Protein AF-0000000077107993 (afdb_homodimer)

Foldseek 3Di:
DWVLLCVVEPLNVVCVVLQWQWTDQFQKIKTWQQWFAALVLDIDTKMKIAGFDDDFSYGDARPALKIFMADHAGAANNRHGPPQFADDQCWADLASPDIGRGMTHDADDVGQRGDNSSVVVVSCVGCVRVCVSPVPRHSRNHDDRDDDDDAQWPGGDRPCNVVRNRNLLNLQAEFAEEEADCALLSQLLCVVVLSGRHNAYEYHEQAWDADVRQQRHPDHDDPVRRVVRHQSLVVSCVVSCNTGVHYHYDNDHQDPVCLCVCPPGQEYEDDDAAEPRVVVNVVSCLVNQHKYKYKDKAWDDDPNDIKIKIKIAIDGNVDHVVVPVPSDHRHGCPPVVVVRPPDDHNVVSNVRSVVNVVLVSCVSVSDPDPFQFRMWMAIDVVRDIDGDDGD/DWVLLCVVEPLNVVCVVLQWQWTDQFQKIKTWQQWFAALVLAIDTKMKIAGFDDDFSYGDAGPALKIFMADHAGAANNRHGPPQFADDQCWADLASPDIGRGMTHDAPVVGQRGDNRSVVVVSCVGCVRVCVSPVPRHSRNRDDRDDDDDAQWPGGDRPCNVVRNRNLLNLQAEFAEEEADCALLSQLLCVVVLSGRHNAYEYHEQAWDADVRQQQHPDHDDPVRRVVRHQSLVVSCVVSCNTGVHRHYDNDHQDPVCLCVCPPGQEYEDDDAAEPRVVVNVVSCLVNQHKYKYKDKAWDDDPNDIKIKIKIAIDGNVDHVVVPVPSPHNHGCPPVVVVRPPDDHNVVSNVRSVVNVVLVSCVSVSDPDPFQFRMWMAIDVVRDIDGDDGD

pLDDT: mean 90.07, std 11.23, range [37.94, 98.81]

Secondary structure (DSSP, 8-state):
-HHHHHHH-HHHHHHHHTT-EEEEETTEEEEEEEEEE-TTS-EEEEEEEEE--EETTEE---S-SEEEEESSPPB-TTS-B-GGGEEE---EEEETTEEESEEEE---TT--SSHHHHHHHHHHHHHHHHHHH-TT--S----SPPPPPPPSBSS---HHHHTT-HHHHHTTSS-EEEEE--SHHHHHHHHHHTTS--SEEEEE--SB--HHHHTTSSS---HHHHHT--BHHHHHHHHHTTTBS-EEEE-S---GGGGGGGTT--EEEE---SSHHHHHHHHHHHHTT-EEEEEEEEEEEETTEEEEEEEEEEEBTTB-GGGTTTTS--S---GGGGGS-----HHHHHHHHHHHHHHHHHHTTSB--SS-EEEEEEETTTTEEEEEEE-/-HHHHHHH-HHHHHHHHTT-EEEEETTEEEEEEEEEE-TTS-EEEEEEEEE--EETTEE---S-SEEEEESSPPB-TTS-B-GGGEEE---EEEETTEEESEEEE---TT--SSHHHHHHHHHHHHHHHHHHH-TT--S-----PPPPPPPSBSS---HHHHTT-HHHHHTTSS-EEEEE--SHHHHHHHHHHTTS--SEEEEE--SB--HHHHTTSSS---HHHHHT--BHHHHHHHHHTTTBS-EEEE-S---GGGGGGGTT--EEEE---SSHHHHHHHHHHHHTT-EEEEEEEEEEEETTEEEEEEEEEEEBTTB-GGGTTTTS--S---GGGGG------HHHHHHHHHHHHHHHHHHTTSB--SS-EEEEEEETTTTEEEEEEE-

Organism: Hirschia baltica (strain ATCC 49814 / DSM 5838 / IFAM 1418) (NCBI:txid582402)

InterPro domains:
  IPR035985 Ubiquitin-activating enzyme-like [SSF69572] (171-297)
  IPR046741 Domain of unknown function DUF6791 [PF20590] (10-158)

Sequence (782 aa):
MSRALFSLNDDLKRLRDEGYLVQIVGGFLVMRNVPYVDKCRMVQSGTLISSLTLAGDQTRRPDTHVIHFDGEYPCTADGRPIEQIRHQSLNTHLGNGLAAKHSFSSKPEGGYVDYFHKMATYAAILSGPAEVVDGNATPRTMKEPEAEEESVFNYTETASDRVGIGALTDLLKSDIIAIIGLGGTGGYILDLIAKTPVPEIRLFDADEFLQHNSFRAPGAASIEELREVPKKVDYFKTIYSKMHRGIVACDEGMSAENLDKLDGVTFAFLSMDAGEEKRRVVKKLEAIGASFIDVGMGLELDGGSLGGILRVTTSTPDMRGHIHNGRVSFLGGGEKDLYSSNIQVADLNALNAVLAVVKWKKLRGFYRDLEQEHHCTYTTDGNMLLNGDTKMSRALFSLNDDLKRLRDEGYLVQIVGGFLVMRNVPYVDKCRMVQSGTLISSLTLAGDQTRRPDTHVIHFDGEYPCTADGRPIEQIRHQSLNTHLGNGLAAKHSFSSKPEGGYVDYFHKMATYAAILSGPAEVVDGNATPRTMKEPEAEEESVFNYTETASDRVGIGALTDLLKSDIIAIIGLGGTGGYILDLIAKTPVPEIRLFDADEFLQHNSFRAPGAASIEELREVPKKVDYFKTIYSKMHRGIVACDEGMSAENLDKLDGVTFAFLSMDAGEEKRRVVKKLEAIGASFIDVGMGLELDGGSLGGILRVTTSTPDMRGHIHNGRVSFLGGGEKDLYSSNIQVADLNALNAVLAVVKWKKLRGFYRDLEQEHHCTYTTDGNMLLNGDTK

Radius of gyration: 29.84 Å; Cα contacts (8 Å, |Δi|>4): 1813; chains: 2; bounding box: 63×107×62 Å

Solvent-accessible surface area (backbone atoms only — not comparable to full-atom values): 39310 Å² total; per-residue (Å²): 110,51,66,54,33,32,74,64,20,70,42,51,34,47,39,48,74,69,20,32,34,63,45,64,54,76,23,27,43,33,34,43,56,31,25,20,10,28,68,84,50,40,75,43,66,24,32,42,39,28,66,47,43,35,24,36,66,33,75,45,54,54,88,59,60,54,34,33,31,29,54,75,70,48,13,34,59,87,23,44,69,54,66,80,31,63,64,47,79,51,82,41,62,43,23,88,89,39,58,23,36,29,34,34,38,61,74,56,87,91,46,54,78,30,59,35,54,44,53,51,48,54,47,46,65,36,22,49,27,13,26,73,71,35,80,81,48,55,41,57,64,49,81,72,88,74,83,70,75,87,62,48,40,70,56,71,62,21,42,42,39,63,56,53,40,20,40,45,51,54,53,44,45,76,42,28,36,34,38,39,24,57,50,42,33,28,33,32,35,46,50,50,52,58,58,44,58,37,53,33,40,39,32,28,24,53,49,63,37,35,38,43,49,45,53,25,33,66,44,47,58,35,53,70,57,21,55,63,52,36,42,33,26,56,52,51,43,62,43,42,50,37,35,21,68,32,64,43,66,35,70,47,64,81,40,91,88,53,56,70,75,52,66,80,38,44,31,34,41,38,43,60,68,44,12,69,54,47,49,51,50,52,52,51,36,55,72,70,59,21,27,36,36,43,45,50,75,49,41,44,81,56,94,77,20,35,34,38,38,35,37,40,36,46,35,39,83,90,47,49,68,59,55,78,68,68,74,47,67,47,68,40,69,54,85,82,44,71,74,60,57,80,51,76,50,38,49,61,23,38,41,52,19,32,55,48,52,52,50,52,35,29,76,50,45,36,31,36,59,78,45,47,58,32,26,38,36,35,33,55,32,64,58,37,48,47,74,38,70,58,109,110,52,64,54,33,34,74,63,20,69,41,51,32,47,39,48,74,69,21,31,34,64,46,66,55,75,23,27,42,32,36,43,57,31,24,18,10,27,69,85,50,42,76,43,66,24,32,43,39,28,68,47,42,37,25,37,66,32,75,47,54,53,87,61,60,55,35,33,29,30,52,74,70,47,14,33,61,88,23,45,68,54,67,82,32,63,64,45,79,50,80,40,62,43,21,89,88,40,58,24,36,29,34,34,38,60,74,56,88,90,45,56,79,31,60,34,56,45,53,50,48,54,48,47,66,37,22,48,27,13,27,72,72,35,80,80,49,54,42,57,64,50,81,71,88,74,84,69,75,88,62,49,40,72,55,70,62,23,42,44,39,62,55,54,40,20,39,43,52,55,55,44,45,76,42,28,35,33,37,38,24,55,52,42,34,29,32,33,35,47,50,51,52,58,56,44,56,36,52,33,39,40,31,29,24,52,50,63,36,35,38,44,49,45,53,24,34,66,44,45,58,35,54,70,60,21,55,64,51,36,42,33,25,56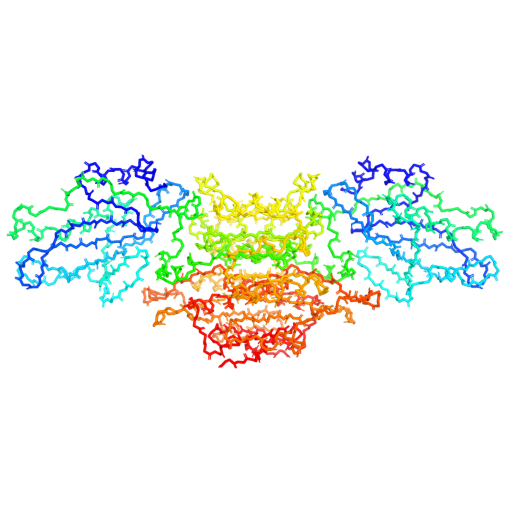,53,51,42,62,44,43,49,37,35,20,67,32,66,43,67,35,70,46,64,82,41,89,86,53,56,71,76,54,64,82,38,44,31,35,41,37,44,58,68,43,12,70,53,48,48,53,51,52,52,50,36,55,73,70,58,21,28,36,36,43,46,48,75,48,41,43,81,56,94,79,21,34,36,38,40,36,38,39,38,46,35,39,84,90,47,49,69,60,54,77,68,68,75,47,68,48,68,39,68,54,86,81,43,71,72,58,55,80,53,76,52,37,50,61,22,38,43,52,20,31,54,47,51,52,49,52,36,30,75,52,46,35,30,36,59,79,44,47,57,33,27,36,37,36,32,54,32,63,58,38,46,47,74,36,68,57,108

Structure (mmCIF, N/CA/C/O backbone):
data_AF-0000000077107993-model_v1
#
loop_
_entity.id
_entity.type
_entity.pdbx_description
1 polymer 'UBA/THIF-type NAD/FAD binding protein'
#
loop_
_atom_site.group_PDB
_atom_site.id
_atom_site.type_symbol
_atom_site.label_atom_id
_atom_site.label_alt_id
_atom_site.label_comp_id
_atom_site.label_asym_id
_atom_site.label_entity_id
_atom_site.label_seq_id
_atom_site.pdbx_PDB_ins_code
_atom_site.Cartn_x
_atom_site.Cartn_y
_atom_site.Cartn_z
_atom_site.occupancy
_atom_site.B_iso_or_equiv
_atom_site.auth_seq_id
_atom_site.auth_comp_id
_atom_site.auth_asym_id
_atom_site.auth_atom_id
_atom_site.pdbx_PDB_model_num
ATOM 1 N N . MET A 1 1 ? -13.312 -13.523 -21.109 1 54.88 1 MET A N 1
ATOM 2 C CA . MET A 1 1 ? -11.883 -13.266 -20.938 1 54.88 1 MET A CA 1
ATOM 3 C C . MET A 1 1 ? -11.055 -14.422 -21.484 1 54.88 1 MET A C 1
ATOM 5 O O . MET A 1 1 ? -10.125 -14.211 -22.266 1 54.88 1 MET A O 1
ATOM 9 N N . SER A 1 2 ? -11.531 -15.594 -21.266 1 60.91 2 SER A N 1
ATOM 10 C CA . SER A 1 2 ? -10.742 -16.75 -21.688 1 60.91 2 SER A CA 1
ATOM 11 C C . SER A 1 2 ? -10.773 -16.938 -23.188 1 60.91 2 SER A C 1
ATOM 13 O O . SER A 1 2 ? -9.742 -17.203 -23.812 1 60.91 2 SER A O 1
ATOM 15 N N . ARG A 1 3 ? -11.992 -16.688 -23.781 1 61.78 3 ARG A N 1
ATOM 16 C CA . ARG A 1 3 ? -12.07 -16.875 -25.219 1 61.78 3 ARG A CA 1
ATOM 17 C C . ARG A 1 3 ? -11.164 -15.891 -25.953 1 61.78 3 ARG A C 1
ATOM 19 O O . ARG A 1 3 ? -10.523 -16.25 -26.953 1 61.78 3 ARG A O 1
ATOM 26 N N . ALA A 1 4 ? -11.156 -14.781 -25.312 1 75.12 4 ALA A N 1
ATOM 27 C CA . ALA A 1 4 ? -10.336 -13.742 -25.938 1 75.12 4 ALA A CA 1
ATOM 28 C C . ALA A 1 4 ? -8.859 -14.109 -25.875 1 75.12 4 ALA A C 1
ATOM 30 O O . ALA A 1 4 ? -8.109 -13.844 -26.812 1 75.12 4 ALA A O 1
ATOM 31 N N . LEU A 1 5 ? -8.555 -14.875 -24.922 1 82.94 5 LEU A N 1
ATOM 32 C CA . LEU A 1 5 ? -7.152 -15.242 -24.797 1 82.94 5 LEU A CA 1
ATOM 33 C C . LEU A 1 5 ? -6.742 -16.219 -25.891 1 82.94 5 LEU A C 1
ATOM 35 O O . LEU A 1 5 ? -5.645 -16.125 -26.438 1 82.94 5 LEU A O 1
ATOM 39 N N . PHE A 1 6 ? -7.633 -17.156 -26.266 1 84.31 6 PHE A N 1
ATOM 40 C CA . PHE A 1 6 ? -7.301 -18.156 -27.266 1 84.31 6 PHE A CA 1
ATOM 41 C C . PHE A 1 6 ? -7.25 -17.531 -28.656 1 84.31 6 PHE A C 1
ATOM 43 O O . PHE A 1 6 ? -6.445 -17.938 -29.5 1 84.31 6 PHE A O 1
ATOM 50 N N . SER A 1 7 ? -8.078 -16.547 -28.859 1 82.06 7 SER A N 1
ATOM 51 C CA . SER A 1 7 ? -8.109 -15.898 -30.172 1 82.06 7 SER A CA 1
ATOM 52 C C . SER A 1 7 ? -6.961 -14.914 -30.344 1 82.06 7 SER A C 1
ATOM 54 O O . SER A 1 7 ? -6.461 -14.719 -31.453 1 82.06 7 SER A O 1
ATOM 56 N N . LEU A 1 8 ? -6.488 -14.391 -29.25 1 87.56 8 LEU A N 1
ATOM 57 C CA . LEU A 1 8 ? -5.52 -13.297 -29.312 1 87.56 8 LEU A CA 1
ATOM 58 C C . LEU A 1 8 ? -4.094 -13.836 -29.312 1 87.56 8 LEU A C 1
ATOM 60 O O . LEU A 1 8 ? -3.152 -13.117 -29.656 1 87.56 8 LEU A O 1
ATOM 64 N N . ASN A 1 9 ? -3.938 -15.07 -28.922 1 92.25 9 ASN A N 1
ATOM 65 C CA . ASN A 1 9 ? -2.604 -15.648 -28.781 1 92.25 9 ASN A CA 1
ATOM 66 C C . ASN A 1 9 ? -2.391 -16.812 -29.75 1 92.25 9 ASN A C 1
ATOM 68 O O . ASN A 1 9 ? -3.07 -17.828 -29.656 1 92.25 9 ASN A O 1
ATOM 72 N N . ASP A 1 10 ? -1.387 -16.734 -30.562 1 92.31 10 ASP A N 1
ATOM 73 C CA . ASP A 1 10 ? -1.131 -17.734 -31.609 1 92.31 10 ASP A CA 1
ATOM 74 C C . ASP A 1 10 ? -0.881 -19.109 -31.016 1 92.31 10 ASP A C 1
ATOM 76 O O . ASP A 1 10 ? -1.327 -20.125 -31.562 1 92.31 10 ASP A O 1
ATOM 80 N N . ASP A 1 11 ? -0.157 -19.109 -29.938 1 94.5 11 ASP A N 1
ATOM 81 C CA . ASP A 1 11 ? 0.183 -20.406 -29.344 1 94.5 11 ASP A CA 1
ATOM 82 C C . ASP A 1 11 ? -1.057 -21.078 -28.766 1 94.5 11 ASP A C 1
ATOM 84 O O . ASP A 1 11 ? -1.247 -22.281 -28.938 1 94.5 11 ASP A O 1
ATOM 88 N N . LEU A 1 12 ? -1.9 -20.328 -28.188 1 92.56 12 LEU A N 1
ATOM 89 C CA . LEU A 1 12 ? -3.129 -20.906 -27.656 1 92.56 12 LEU A CA 1
ATOM 90 C C . LEU A 1 12 ? -4.102 -21.266 -28.766 1 92.56 12 LEU A C 1
ATOM 92 O O . LEU A 1 12 ? -4.754 -22.312 -28.719 1 92.56 12 LEU A O 1
ATOM 96 N N . LYS A 1 13 ? -4.223 -20.406 -29.719 1 88.88 13 LYS A N 1
ATOM 97 C CA . LYS A 1 13 ? -5.078 -20.672 -30.875 1 88.88 13 LYS A CA 1
ATOM 98 C C . LYS A 1 13 ? -4.66 -21.953 -31.594 1 88.88 13 LYS A C 1
ATOM 100 O O . LYS A 1 13 ? -5.508 -22.734 -32.031 1 88.88 13 LYS A O 1
ATOM 105 N N . ARG A 1 14 ? -3.412 -22.156 -31.734 1 91.25 14 ARG A N 1
ATOM 106 C CA . ARG A 1 14 ? -2.881 -23.328 -32.406 1 91.25 14 ARG A CA 1
ATOM 107 C C . ARG A 1 14 ? -3.266 -24.609 -31.672 1 91.25 14 ARG A C 1
ATOM 109 O O . ARG A 1 14 ? -3.531 -25.641 -32.312 1 91.25 14 ARG A O 1
ATOM 116 N N . LEU A 1 15 ? -3.27 -24.547 -30.359 1 92.31 15 LEU A N 1
ATOM 117 C CA . LEU A 1 15 ? -3.691 -25.703 -29.578 1 92.31 15 LEU A CA 1
ATOM 118 C C . LEU A 1 15 ? -5.117 -26.109 -29.938 1 92.31 15 LEU A C 1
ATOM 120 O O . LEU A 1 15 ? -5.402 -27.297 -30.141 1 92.31 15 LEU A O 1
ATOM 124 N N . ARG A 1 16 ? -5.949 -25.188 -30.078 1 86 16 ARG A N 1
ATOM 125 C CA . ARG A 1 16 ? -7.34 -25.453 -30.438 1 86 16 ARG A CA 1
ATOM 126 C C . ARG A 1 16 ? -7.453 -25.906 -31.875 1 86 16 ARG A C 1
ATOM 128 O O . ARG A 1 16 ? -8.188 -26.859 -32.188 1 86 16 ARG A O 1
ATOM 135 N N . ASP A 1 17 ? -6.832 -25.203 -32.688 1 84.88 17 ASP A N 1
ATOM 136 C CA . ASP A 1 17 ? -6.887 -25.516 -34.125 1 84.88 17 ASP A CA 1
ATOM 137 C C . ASP A 1 17 ? -6.41 -26.953 -34.406 1 84.88 17 ASP A C 1
ATOM 139 O O . ASP A 1 17 ? -6.902 -27.609 -35.312 1 84.88 17 ASP A O 1
ATOM 143 N N . GLU A 1 18 ? -5.465 -27.391 -33.594 1 90.5 18 GLU A N 1
ATOM 144 C CA . GLU A 1 18 ? -4.906 -28.734 -33.812 1 90.5 18 GLU A CA 1
ATOM 145 C C . GLU A 1 18 ? -5.777 -29.797 -33.156 1 90.5 18 GLU A C 1
ATOM 147 O O . GLU A 1 18 ? -5.512 -31 -33.281 1 90.5 18 GLU A O 1
ATOM 152 N N . GLY A 1 19 ? -6.73 -29.281 -32.406 1 86.88 19 GLY A N 1
ATOM 153 C CA . GLY A 1 19 ? -7.75 -30.219 -31.953 1 86.88 19 GLY A CA 1
ATOM 154 C C . GLY A 1 19 ? -7.609 -30.609 -30.484 1 86.88 19 GLY A C 1
ATOM 155 O O . GLY A 1 19 ? -8.281 -31.547 -30.016 1 86.88 19 GLY A O 1
ATOM 156 N N . TYR A 1 20 ? -6.742 -29.938 -29.734 1 91.81 20 TYR A N 1
ATOM 157 C CA . TYR A 1 20 ? -6.629 -30.219 -28.297 1 91.81 20 TYR A CA 1
ATOM 158 C C . TYR A 1 20 ? -7.805 -29.625 -27.531 1 91.81 20 TYR A C 1
ATOM 160 O O . TYR A 1 20 ? -8.305 -28.562 -27.875 1 91.81 20 TYR A O 1
ATOM 168 N N . LEU A 1 21 ? -8.281 -30.281 -26.516 1 91.12 21 LEU A N 1
ATOM 169 C CA . LEU A 1 21 ? -9.297 -29.734 -25.625 1 91.12 21 LEU A CA 1
ATOM 170 C C . LEU A 1 21 ? -8.656 -28.891 -24.516 1 91.12 21 LEU A C 1
ATOM 172 O O . LEU A 1 21 ? -8.328 -29.406 -23.453 1 91.12 21 LEU A O 1
ATOM 176 N N . VAL A 1 22 ? -8.516 -27.609 -24.844 1 90.94 22 VAL A N 1
ATOM 177 C CA . VAL A 1 22 ? -7.832 -26.719 -23.922 1 90.94 22 VAL A CA 1
ATOM 178 C C . VAL A 1 22 ? -8.82 -25.672 -23.391 1 90.94 22 VAL A C 1
ATOM 180 O O . VAL A 1 22 ? -9.734 -25.266 -24.094 1 90.94 22 VAL A O 1
ATOM 183 N N . GLN A 1 23 ? -8.617 -25.375 -22.094 1 89.81 23 GLN A N 1
ATOM 184 C CA . GLN A 1 23 ? -9.406 -24.375 -21.391 1 89.81 23 GLN A CA 1
ATOM 185 C C . GLN A 1 23 ? -8.523 -23.531 -20.469 1 89.81 23 GLN A C 1
ATOM 187 O O . GLN A 1 23 ? -7.438 -23.969 -20.078 1 89.81 23 GLN A O 1
ATOM 192 N N . ILE A 1 24 ? -8.977 -22.344 -20.297 1 88.56 24 ILE A N 1
ATOM 193 C CA . ILE A 1 24 ? -8.383 -21.516 -19.234 1 88.56 24 ILE A CA 1
ATOM 194 C C . ILE A 1 24 ? -9.25 -21.578 -17.984 1 88.56 24 ILE A C 1
ATOM 196 O O . ILE A 1 24 ? -10.43 -21.219 -18.031 1 88.56 24 ILE A O 1
ATOM 200 N N . VAL A 1 25 ? -8.727 -22.125 -16.938 1 88.38 25 VAL A N 1
ATOM 201 C CA . VAL A 1 25 ? -9.398 -22.203 -15.641 1 88.38 25 VAL A CA 1
ATOM 202 C C . VAL A 1 25 ? -8.57 -21.469 -14.586 1 88.38 25 VAL A C 1
ATOM 204 O O . VAL A 1 25 ? -7.48 -21.906 -14.227 1 88.38 25 VAL A O 1
ATOM 207 N N . GLY A 1 26 ? -9.18 -20.359 -14.039 1 86.88 26 GLY A N 1
ATOM 208 C CA . GLY A 1 26 ? -8.328 -19.516 -13.211 1 86.88 26 GLY A CA 1
ATOM 209 C C . GLY A 1 26 ? -7.129 -18.969 -13.953 1 86.88 26 GLY A C 1
ATOM 210 O O . GLY A 1 26 ? -7.27 -18.375 -15.031 1 86.88 26 GLY A O 1
ATOM 211 N N . GLY A 1 27 ? -5.973 -19.172 -13.445 1 87 27 GLY A N 1
ATOM 212 C CA . GLY A 1 27 ? -4.734 -18.766 -14.078 1 87 27 GLY A CA 1
ATOM 213 C C . GLY A 1 27 ? -3.975 -19.922 -14.711 1 87 27 GLY A C 1
ATOM 214 O O . GLY A 1 27 ? -2.762 -19.828 -14.914 1 87 27 GLY A O 1
ATOM 215 N N . PHE A 1 28 ? -4.734 -21.031 -15.055 1 91.12 28 PHE A N 1
ATOM 216 C CA . PHE A 1 28 ? -4.086 -22.219 -15.602 1 91.12 28 PHE A CA 1
ATOM 217 C C . PHE A 1 28 ? -4.523 -22.453 -17.047 1 91.12 28 PHE A C 1
ATOM 219 O O . PHE A 1 28 ? -5.652 -22.141 -17.422 1 91.12 28 PHE A O 1
ATOM 226 N N . LEU A 1 29 ? -3.617 -22.906 -17.828 1 93.25 29 LEU A N 1
ATOM 227 C CA . LEU A 1 29 ? -3.938 -23.547 -19.094 1 93.25 29 LEU A CA 1
ATOM 228 C C . LEU A 1 29 ? -4.148 -25.047 -18.906 1 93.25 29 LEU A C 1
ATOM 230 O O . LEU A 1 29 ? -3.232 -25.766 -18.484 1 93.25 29 LEU A O 1
ATOM 234 N N . VAL A 1 30 ? -5.398 -25.469 -19.188 1 93.88 30 VAL A N 1
ATOM 235 C CA . VAL A 1 30 ? -5.785 -26.844 -18.891 1 93.88 30 VAL A CA 1
ATOM 236 C C . VAL A 1 30 ? -6.062 -27.609 -20.188 1 93.88 30 VAL A C 1
ATOM 238 O O . VAL A 1 30 ? -6.789 -27.109 -21.062 1 93.88 30 VAL A O 1
ATOM 241 N N . MET A 1 31 ? -5.398 -28.734 -20.375 1 94.25 31 MET A N 1
ATOM 242 C CA . MET A 1 31 ? -5.66 -29.641 -21.484 1 94.25 31 MET A CA 1
ATOM 243 C C . MET A 1 31 ? -6.309 -30.938 -21 1 94.25 31 MET A C 1
ATOM 245 O O . MET A 1 31 ? -5.688 -31.703 -20.266 1 94.25 31 MET A O 1
ATOM 249 N N . ARG A 1 32 ? -7.48 -31.172 -21.422 1 93.94 32 ARG A N 1
ATOM 250 C CA . ARG A 1 32 ? -8.25 -32.312 -20.922 1 93.94 32 ARG A CA 1
ATOM 251 C C . ARG A 1 32 ? -8.172 -33.5 -21.906 1 93.94 32 ARG A C 1
ATOM 253 O O . ARG A 1 32 ? -7.75 -33.312 -23.047 1 93.94 32 ARG A O 1
ATOM 260 N N . ASN A 1 33 ? -8.555 -34.688 -21.391 1 93.94 33 ASN A N 1
ATOM 261 C CA . ASN A 1 33 ? -8.695 -35.938 -22.172 1 93.94 33 ASN A CA 1
ATOM 262 C C . ASN A 1 33 ? -7.387 -36.312 -22.859 1 93.94 33 ASN A C 1
ATOM 264 O O . ASN A 1 33 ? -7.379 -36.656 -24.031 1 93.94 33 ASN A O 1
ATOM 268 N N . VAL A 1 34 ? -6.293 -36.219 -22.141 1 96.69 34 VAL A N 1
ATOM 269 C CA . VAL A 1 34 ? -5.004 -36.656 -22.656 1 96.69 34 VAL A CA 1
ATOM 270 C C . VAL A 1 34 ? -4.812 -38.156 -22.375 1 96.69 34 VAL A C 1
ATOM 272 O O . VAL A 1 34 ? -4.758 -38.562 -21.219 1 96.69 34 VAL A O 1
ATOM 275 N N . PRO A 1 35 ? -4.727 -38.906 -23.375 1 97.5 35 PRO A N 1
ATOM 276 C CA . PRO A 1 35 ? -4.555 -40.344 -23.141 1 97.5 35 PRO A CA 1
ATOM 277 C C . PRO A 1 35 ? -3.17 -40.688 -22.594 1 97.5 35 PRO A C 1
ATOM 279 O O . PRO A 1 35 ? -2.172 -40.094 -23.016 1 97.5 35 PRO A O 1
ATOM 282 N N . TYR A 1 36 ? -3.123 -41.594 -21.688 1 98.12 36 TYR A N 1
ATOM 283 C CA . TYR A 1 36 ? -1.887 -42.156 -21.125 1 98.12 36 TYR A CA 1
ATOM 284 C C . TYR A 1 36 ? -2.059 -43.594 -20.734 1 98.12 36 TYR A C 1
ATOM 286 O O . TYR A 1 36 ? -3.178 -44.125 -20.719 1 98.12 36 TYR A O 1
ATOM 294 N N . VAL A 1 37 ? -0.936 -44.281 -20.531 1 98.25 37 VAL A N 1
ATOM 295 C CA . VAL A 1 37 ? -0.964 -45.688 -20.125 1 98.25 37 VAL A CA 1
ATOM 296 C C . VAL A 1 37 ? -0.705 -45.781 -18.625 1 98.25 37 VAL A C 1
ATOM 298 O O . VAL A 1 37 ? 0.218 -45.156 -18.109 1 98.25 37 VAL A O 1
ATOM 301 N N . ASP A 1 38 ? -1.583 -46.562 -17.938 1 97 38 ASP A N 1
ATOM 302 C CA . ASP A 1 38 ? -1.376 -46.75 -16.5 1 97 38 ASP A CA 1
ATOM 303 C C . ASP A 1 38 ? -0.514 -48 -16.234 1 97 38 ASP A C 1
ATOM 305 O O . ASP A 1 38 ? 0.03 -48.594 -17.156 1 97 38 ASP A O 1
ATOM 309 N N . LYS A 1 39 ? -0.288 -48.312 -14.992 1 95.5 39 LYS A N 1
ATOM 310 C CA . LYS A 1 39 ? 0.587 -49.406 -14.586 1 95.5 39 LYS A CA 1
ATOM 311 C C . LYS A 1 39 ? 0.053 -50.75 -15.07 1 95.5 39 LYS A C 1
ATOM 313 O O . LYS A 1 39 ? 0.811 -51.719 -15.211 1 95.5 39 LYS A O 1
ATOM 318 N N . CYS A 1 40 ? -1.286 -50.844 -15.344 1 96.69 40 CYS A N 1
ATOM 319 C CA . CYS A 1 40 ? -1.917 -52.094 -15.805 1 96.69 40 CYS A CA 1
ATOM 320 C C . CYS A 1 40 ? -1.935 -52.156 -17.328 1 96.69 40 CYS A C 1
ATOM 322 O O . CYS A 1 40 ? -2.643 -52.969 -17.906 1 96.69 40 CYS A O 1
ATOM 324 N N . ARG A 1 41 ? -1.265 -51.25 -17.984 1 96.38 41 ARG A N 1
ATOM 325 C CA . ARG A 1 41 ? -1.118 -51.219 -19.438 1 96.38 41 ARG A CA 1
ATOM 326 C C . ARG A 1 41 ? -2.451 -50.906 -20.109 1 96.38 41 ARG A C 1
ATOM 328 O O . ARG A 1 41 ? -2.742 -51.438 -21.188 1 96.38 41 ARG A O 1
ATOM 335 N N . MET A 1 42 ? -3.277 -50.156 -19.375 1 97.25 42 MET A N 1
ATOM 336 C CA . MET A 1 42 ? -4.547 -49.719 -19.938 1 97.25 42 MET A CA 1
ATOM 337 C C . MET A 1 42 ? -4.492 -48.219 -20.297 1 97.25 42 MET A C 1
ATOM 339 O O . MET A 1 42 ? -3.891 -47.438 -19.578 1 97.25 42 MET A O 1
ATOM 343 N N . VAL A 1 43 ? -5.129 -47.906 -21.406 1 97.5 43 VAL A N 1
ATOM 344 C CA . VAL A 1 43 ? -5.188 -46.5 -21.828 1 97.5 43 VAL A CA 1
ATOM 345 C C . VAL A 1 43 ? -6.234 -45.75 -21 1 97.5 43 VAL A C 1
ATOM 347 O O . VAL A 1 43 ? -7.395 -46.188 -20.938 1 97.5 43 VAL A O 1
ATOM 350 N N . GLN A 1 44 ? -5.812 -44.781 -20.266 1 97.44 44 GLN A N 1
ATOM 351 C CA . GLN A 1 44 ? -6.668 -43.875 -19.484 1 97.44 44 GLN A CA 1
ATOM 352 C C . GLN A 1 44 ? -6.605 -42.438 -20.016 1 97.44 44 GLN A C 1
ATOM 354 O O . GLN A 1 44 ? -5.852 -42.156 -20.938 1 97.44 44 GLN A O 1
ATOM 359 N N . SER A 1 45 ? -7.473 -41.625 -19.5 1 97 45 SER A N 1
ATOM 360 C CA . SER A 1 45 ? -7.465 -40.219 -19.844 1 97 45 SER A CA 1
ATOM 361 C C . SER A 1 45 ? -7.129 -39.375 -18.625 1 97 45 SER A C 1
ATOM 363 O O . SER A 1 45 ? -7.594 -39.656 -17.516 1 97 45 SER A O 1
ATOM 365 N N . GLY A 1 46 ? -6.273 -38.375 -18.812 1 97.25 46 GLY A N 1
ATOM 366 C CA . GLY A 1 46 ? -5.906 -37.469 -17.75 1 97.25 46 GLY A CA 1
ATOM 367 C C . GLY A 1 46 ? -5.926 -36 -18.172 1 97.25 46 GLY A C 1
ATOM 368 O O . GLY A 1 46 ? -6.398 -35.688 -19.266 1 97.25 46 GLY A O 1
ATOM 369 N N . THR A 1 47 ? -5.559 -35.125 -17.203 1 97.19 47 THR A N 1
ATOM 370 C CA . THR A 1 47 ? -5.602 -33.688 -17.422 1 97.19 47 THR A CA 1
ATOM 371 C C . THR A 1 47 ? -4.234 -33.062 -17.172 1 97.19 47 THR A C 1
ATOM 373 O O . THR A 1 47 ? -3.645 -33.25 -16.109 1 97.19 47 THR A O 1
ATOM 376 N N . LEU A 1 48 ? -3.699 -32.344 -18.203 1 97.44 48 LEU A N 1
ATOM 377 C CA . LEU A 1 48 ? -2.492 -31.547 -18.047 1 97.44 48 LEU A CA 1
ATOM 378 C C . LEU A 1 48 ? -2.836 -30.125 -17.625 1 97.44 48 LEU A C 1
ATOM 380 O O . LEU A 1 48 ? -3.768 -29.516 -18.156 1 97.44 48 LEU A O 1
ATOM 384 N N . ILE A 1 49 ? -2.125 -29.625 -16.594 1 96.44 49 ILE A N 1
ATOM 385 C CA . ILE A 1 49 ? -2.408 -28.297 -16.047 1 96.44 49 ILE A CA 1
ATOM 386 C C . ILE A 1 49 ? -1.12 -27.484 -15.977 1 96.44 49 ILE A C 1
ATOM 388 O O . ILE A 1 49 ? -0.184 -27.844 -15.266 1 96.44 49 ILE A O 1
ATOM 392 N N . SER A 1 50 ? -1.022 -26.406 -16.719 1 95.44 50 SER A N 1
ATOM 393 C CA . SER A 1 50 ? 0.147 -25.531 -16.734 1 95.44 50 SER A CA 1
ATOM 394 C C . SER A 1 50 ? -0.194 -24.141 -16.219 1 95.44 50 SER A C 1
ATOM 396 O O . SER A 1 50 ? -1.296 -23.641 -16.438 1 95.44 50 SER A O 1
ATOM 398 N N . SER A 1 51 ? 0.821 -23.594 -15.469 1 92.38 51 SER A N 1
ATOM 399 C CA . SER A 1 51 ? 0.688 -22.172 -15.164 1 92.38 51 SER A CA 1
ATOM 400 C C . SER A 1 51 ? 0.664 -21.328 -16.438 1 92.38 51 SER A C 1
ATOM 402 O O . SER A 1 51 ? 1.129 -21.781 -17.5 1 92.38 51 SER A O 1
ATOM 404 N N . LEU A 1 52 ? 0.025 -20.172 -16.359 1 91 52 LEU A N 1
ATOM 405 C CA . LEU A 1 52 ? -0.117 -19.25 -17.5 1 91 52 LEU A CA 1
ATOM 406 C C . LEU A 1 52 ? 0.516 -17.906 -17.188 1 91 52 LEU A C 1
ATOM 408 O O . LEU A 1 52 ? 0.121 -17.234 -16.219 1 91 52 LEU A O 1
ATOM 412 N N . THR A 1 53 ? 1.568 -17.547 -17.906 1 91.25 53 THR A N 1
ATOM 413 C CA . THR A 1 53 ? 2.199 -16.234 -17.781 1 91.25 53 THR A CA 1
ATOM 414 C C . THR A 1 53 ? 1.635 -15.266 -18.812 1 91.25 53 THR A C 1
ATOM 416 O O . THR A 1 53 ? 1.719 -15.516 -20.016 1 91.25 53 THR A O 1
ATOM 419 N N . LEU A 1 54 ? 1.032 -14.156 -18.328 1 90.5 54 LEU A N 1
ATOM 420 C CA . LEU A 1 54 ? 0.335 -13.242 -19.219 1 90.5 54 LEU A CA 1
ATOM 421 C C . LEU A 1 54 ? 0.852 -11.812 -19.047 1 90.5 54 LEU A C 1
ATOM 423 O O . LEU A 1 54 ? 1.303 -11.445 -17.953 1 90.5 54 LEU A O 1
ATOM 427 N N . ALA A 1 55 ? 0.909 -11.102 -20.047 1 90.69 55 ALA A N 1
ATOM 428 C CA . ALA A 1 55 ? 0.961 -9.641 -20.078 1 90.69 55 ALA A CA 1
ATOM 429 C C . ALA A 1 55 ? -0.341 -9.055 -20.625 1 90.69 55 ALA A C 1
ATOM 431 O O . ALA A 1 55 ? -0.5 -8.898 -21.828 1 90.69 55 ALA A O 1
ATOM 432 N N . GLY A 1 56 ? -1.214 -8.719 -19.734 1 87.88 56 GLY A N 1
ATOM 433 C CA . GLY A 1 56 ? -2.568 -8.398 -20.156 1 87.88 56 GLY A CA 1
ATOM 434 C C . GLY A 1 56 ? -3.334 -9.609 -20.656 1 87.88 56 GLY A C 1
ATOM 435 O O . GLY A 1 56 ? -3.666 -10.508 -19.875 1 87.88 56 GLY A O 1
ATOM 436 N N . ASP A 1 57 ? -3.578 -9.586 -21.984 1 88.94 57 ASP A N 1
ATOM 437 C CA . ASP A 1 57 ? -4.277 -10.711 -22.594 1 88.94 57 ASP A CA 1
ATOM 438 C C . ASP A 1 57 ? -3.393 -11.422 -23.609 1 88.94 57 ASP A C 1
ATOM 440 O O . ASP A 1 57 ? -3.895 -12.062 -24.531 1 88.94 57 ASP A O 1
ATOM 444 N N . GLN A 1 58 ? -2.004 -11.219 -23.359 1 91.12 58 GLN A N 1
ATOM 445 C CA . GLN A 1 58 ? -1.031 -11.852 -24.234 1 91.12 58 GLN A CA 1
ATOM 446 C C . GLN A 1 58 ? -0.137 -12.82 -23.469 1 91.12 58 GLN A C 1
ATOM 448 O O . GLN A 1 58 ? 0.353 -12.492 -22.391 1 91.12 58 GLN A O 1
ATOM 453 N N . THR A 1 59 ? 0.035 -13.977 -24.062 1 93.25 59 THR A N 1
ATOM 454 C CA . THR A 1 59 ? 0.895 -14.961 -23.422 1 93.25 59 THR A CA 1
ATOM 455 C C . THR A 1 59 ? 2.359 -14.539 -23.516 1 93.25 59 THR A C 1
ATOM 457 O O . THR A 1 59 ? 2.75 -13.82 -24.438 1 93.25 59 THR A O 1
ATOM 460 N N . ARG A 1 60 ? 3.109 -14.906 -22.469 1 92.81 60 ARG A N 1
ATOM 461 C CA . ARG A 1 60 ? 4.566 -14.844 -22.469 1 92.81 60 ARG A CA 1
ATOM 462 C C . ARG A 1 60 ? 5.172 -16.25 -22.453 1 92.81 60 ARG A C 1
ATOM 464 O O . ARG A 1 60 ? 4.449 -17.234 -22.328 1 92.81 60 ARG A O 1
ATOM 471 N N . ARG A 1 61 ? 6.512 -16.25 -22.625 1 93.06 61 ARG A N 1
ATOM 472 C CA . ARG A 1 61 ? 7.191 -17.547 -22.516 1 93.06 61 ARG A CA 1
ATOM 473 C C . ARG A 1 61 ? 6.895 -18.203 -21.172 1 93.06 61 ARG A C 1
ATOM 475 O O . ARG A 1 61 ? 6.855 -17.531 -20.141 1 93.06 61 ARG A O 1
ATOM 482 N N . PRO A 1 62 ? 6.559 -19.516 -21.234 1 92.69 62 PRO A N 1
ATOM 483 C CA . PRO A 1 62 ? 6.324 -20.188 -19.953 1 92.69 62 PRO A CA 1
ATOM 484 C C . PRO A 1 62 ? 7.449 -19.953 -18.953 1 92.69 62 PRO A C 1
ATOM 486 O O . PRO A 1 62 ? 8.625 -20.031 -19.297 1 92.69 62 PRO A O 1
ATOM 489 N N . ASP A 1 63 ? 7.031 -19.672 -17.75 1 87.88 63 ASP A N 1
ATOM 490 C CA . ASP A 1 63 ? 7.996 -19.312 -16.719 1 87.88 63 ASP A CA 1
ATOM 491 C C . ASP A 1 63 ? 8.578 -20.562 -16.047 1 87.88 63 ASP A C 1
ATOM 493 O O . ASP A 1 63 ? 9.531 -20.469 -15.273 1 87.88 63 ASP A O 1
ATOM 497 N N . THR A 1 64 ? 7.984 -21.719 -16.344 1 90.25 64 THR A N 1
ATOM 498 C CA . THR A 1 64 ? 8.438 -22.984 -15.766 1 90.25 64 THR A CA 1
ATOM 499 C C . THR A 1 64 ? 8.234 -24.125 -16.75 1 90.25 64 THR A C 1
ATOM 501 O O . THR A 1 64 ? 7.352 -24.078 -17.609 1 90.25 64 THR A O 1
ATOM 504 N N . HIS A 1 65 ? 9.117 -25.141 -16.641 1 93.62 65 HIS A N 1
ATOM 505 C CA . HIS A 1 65 ? 8.953 -26.328 -17.469 1 93.62 65 HIS A CA 1
ATOM 506 C C . HIS A 1 65 ? 8.109 -27.375 -16.75 1 93.62 65 HIS A C 1
ATOM 508 O O . HIS A 1 65 ? 7.797 -28.422 -17.328 1 93.62 65 HIS A O 1
ATOM 514 N N . VAL A 1 66 ? 7.727 -27.016 -15.531 1 93.38 66 VAL A N 1
ATOM 515 C CA . VAL A 1 66 ? 6.957 -27.969 -14.727 1 93.38 66 VAL A CA 1
ATOM 516 C C . VAL A 1 66 ? 5.488 -27.906 -15.133 1 93.38 66 VAL A C 1
ATOM 518 O O . VAL A 1 66 ? 4.973 -26.844 -15.492 1 93.38 66 VAL A O 1
ATOM 521 N N . ILE A 1 67 ? 4.84 -29.062 -15.188 1 96 67 ILE A N 1
ATOM 522 C CA . ILE A 1 67 ? 3.418 -29.156 -15.5 1 96 67 ILE A CA 1
ATOM 523 C C . ILE A 1 67 ? 2.736 -30.094 -14.508 1 96 67 ILE A C 1
ATOM 525 O O . ILE A 1 67 ? 3.369 -31.016 -13.969 1 96 67 ILE A O 1
ATOM 529 N N . HIS A 1 68 ? 1.48 -29.812 -14.195 1 96.69 68 HIS A N 1
ATOM 530 C CA . HIS A 1 68 ? 0.708 -30.672 -13.312 1 96.69 68 HIS A CA 1
ATOM 531 C C . HIS A 1 68 ? -0.132 -31.672 -14.102 1 96.69 68 HIS A C 1
ATOM 533 O O . HIS A 1 68 ? -0.489 -31.406 -15.25 1 96.69 68 HIS A O 1
ATOM 539 N N . PHE A 1 69 ? -0.356 -32.844 -13.492 1 97.88 69 PHE A N 1
ATOM 540 C CA . PHE A 1 69 ? -1.105 -33.906 -14.172 1 97.88 69 PHE A CA 1
ATOM 541 C C . PHE A 1 69 ? -2.1 -34.562 -13.227 1 97.88 69 PHE A C 1
ATOM 543 O O . PHE A 1 69 ? -1.729 -35 -12.133 1 97.88 69 PHE A O 1
ATOM 550 N N . ASP A 1 70 ? -3.348 -34.5 -13.625 1 97.5 70 ASP A N 1
ATOM 551 C CA . ASP A 1 70 ? -4.406 -35.219 -12.906 1 97.5 70 ASP A CA 1
ATOM 552 C C . ASP A 1 70 ? -4.711 -36.562 -13.555 1 97.5 70 ASP A C 1
ATOM 554 O O . ASP A 1 70 ? -5.414 -36.625 -14.562 1 97.5 70 ASP A O 1
ATOM 558 N N . GLY A 1 71 ? -4.293 -37.656 -12.961 1 96.5 71 GLY A N 1
ATOM 559 C CA . GLY A 1 71 ? -4.383 -39.031 -13.391 1 96.5 71 GLY A CA 1
ATOM 560 C C . GLY A 1 71 ? -3.408 -39.938 -12.672 1 96.5 71 GLY A C 1
ATOM 561 O O . GLY A 1 71 ? -2.668 -39.5 -11.789 1 96.5 71 GLY A O 1
ATOM 562 N N . GLU A 1 72 ? -3.484 -41.188 -12.992 1 96.5 72 GLU A N 1
ATOM 563 C CA . GLU A 1 72 ? -2.451 -42.094 -12.492 1 96.5 72 GLU A CA 1
ATOM 564 C C . GLU A 1 72 ? -1.105 -41.812 -13.156 1 96.5 72 GLU A C 1
ATOM 566 O O . GLU A 1 72 ? -1.036 -41.062 -14.141 1 96.5 72 GLU A O 1
ATOM 571 N N . TYR A 1 73 ? -0.051 -42.281 -12.508 1 97.62 73 TYR A N 1
ATOM 572 C CA . TYR A 1 73 ? 1.26 -42 -13.086 1 97.62 73 TYR A CA 1
ATOM 573 C C . TYR A 1 73 ? 1.396 -42.656 -14.461 1 97.62 73 TYR A C 1
ATOM 575 O O . TYR A 1 73 ? 1.149 -43.844 -14.609 1 97.62 73 TYR A O 1
ATOM 583 N N . PRO A 1 74 ? 1.814 -41.906 -15.422 1 97.69 74 PRO A N 1
ATOM 584 C CA . PRO A 1 74 ? 1.872 -42.438 -16.781 1 97.69 74 PRO A CA 1
ATOM 585 C C . PRO A 1 74 ? 3.004 -43.438 -16.984 1 97.69 74 PRO A C 1
ATOM 587 O O . PRO A 1 74 ? 4.094 -43.25 -16.438 1 97.69 74 PRO A O 1
ATOM 590 N N . CYS A 1 75 ? 2.729 -44.438 -17.797 1 97.75 75 CYS A N 1
ATOM 591 C CA . CYS A 1 75 ? 3.67 -45.531 -18.062 1 97.75 75 CYS A CA 1
ATOM 592 C C . CYS A 1 75 ? 3.904 -45.688 -19.547 1 97.75 75 CYS A C 1
ATOM 594 O O . CYS A 1 75 ? 3.146 -45.156 -20.359 1 97.75 75 CYS A O 1
ATOM 596 N N . THR A 1 76 ? 4.992 -46.375 -19.844 1 96.94 76 THR A N 1
ATOM 597 C CA . THR A 1 76 ? 5.219 -46.812 -21.203 1 96.94 76 THR A CA 1
ATOM 598 C C . THR A 1 76 ? 4.227 -47.906 -21.578 1 96.94 76 THR A C 1
ATOM 600 O O . THR A 1 76 ? 3.439 -48.375 -20.75 1 96.94 76 THR A O 1
ATOM 603 N N . ALA A 1 77 ? 4.242 -48.344 -22.797 1 95.75 77 ALA A N 1
ATOM 604 C CA . ALA A 1 77 ? 3.293 -49.312 -23.297 1 95.75 77 ALA A CA 1
ATOM 605 C C . ALA A 1 77 ? 3.43 -50.656 -22.547 1 95.75 77 ALA A C 1
ATOM 607 O O . ALA A 1 77 ? 2.465 -51.406 -22.422 1 95.75 77 ALA A O 1
ATOM 608 N N . ASP A 1 78 ? 4.656 -50.875 -21.969 1 95.19 78 ASP A N 1
ATOM 609 C CA . ASP A 1 78 ? 4.926 -52.125 -21.25 1 95.19 78 ASP A CA 1
ATOM 610 C C . ASP A 1 78 ? 4.57 -52 -19.781 1 95.19 78 ASP A C 1
ATOM 612 O O . ASP A 1 78 ? 4.777 -52.938 -19 1 95.19 78 ASP A O 1
ATOM 616 N N . GLY A 1 79 ? 4.074 -50.812 -19.391 1 94.69 79 GLY A N 1
ATOM 617 C CA . GLY A 1 79 ? 3.596 -50.656 -18.031 1 94.69 79 GLY A CA 1
ATOM 618 C C . GLY A 1 79 ? 4.645 -50.094 -17.094 1 94.69 79 GLY A C 1
ATOM 619 O O . GLY A 1 79 ? 4.441 -50.031 -15.875 1 94.69 79 GLY A O 1
ATOM 620 N N . ARG A 1 80 ? 5.797 -49.625 -17.609 1 96.69 80 ARG A N 1
ATOM 621 C CA . ARG A 1 80 ? 6.84 -49 -16.797 1 96.69 80 ARG A CA 1
ATOM 622 C C . ARG A 1 80 ? 6.637 -47.5 -16.703 1 96.69 80 ARG A C 1
ATOM 624 O O . ARG A 1 80 ? 6.266 -46.844 -17.672 1 96.69 80 ARG A O 1
ATOM 631 N N . PRO A 1 81 ? 6.82 -47.031 -15.43 1 97.12 81 PRO A N 1
ATOM 632 C CA . PRO A 1 81 ? 6.652 -45.594 -15.266 1 97.12 81 PRO A CA 1
ATOM 633 C C . PRO A 1 81 ? 7.59 -44.781 -16.156 1 97.12 81 PRO A C 1
ATOM 635 O O . PRO A 1 81 ? 8.742 -45.156 -16.359 1 97.12 81 PRO A O 1
ATOM 638 N N . ILE A 1 82 ? 7.125 -43.688 -16.781 1 96.75 82 ILE A N 1
ATOM 639 C CA . ILE A 1 82 ? 7.953 -42.812 -17.578 1 96.75 82 ILE A CA 1
ATOM 640 C C . ILE A 1 82 ? 8.859 -41.969 -16.656 1 96.75 82 ILE A C 1
ATOM 642 O O . ILE A 1 82 ? 8.5 -40.875 -16.234 1 96.75 82 ILE A O 1
ATOM 646 N N . GLU A 1 83 ? 10.023 -42.375 -16.422 1 94.62 83 GLU A N 1
ATOM 647 C CA . GLU A 1 83 ? 10.93 -41.812 -15.422 1 94.62 83 GLU A CA 1
ATOM 648 C C . GLU A 1 83 ? 11.516 -40.5 -15.891 1 94.62 83 GLU A C 1
ATOM 650 O O . GLU A 1 83 ? 11.891 -39.625 -15.078 1 94.62 83 GLU A O 1
ATOM 655 N N . GLN A 1 84 ? 11.539 -40.281 -17.156 1 92.62 84 GLN A N 1
ATOM 656 C CA . GLN A 1 84 ? 12.195 -39.125 -17.75 1 92.62 84 GLN A CA 1
ATOM 657 C C . GLN A 1 84 ? 11.484 -37.844 -17.344 1 92.62 84 GLN A C 1
ATOM 659 O O . GLN A 1 84 ? 12.086 -36.75 -17.375 1 92.62 84 GLN A O 1
ATOM 664 N N . ILE A 1 85 ? 10.242 -37.906 -16.922 1 94.62 85 ILE A N 1
ATOM 665 C CA . ILE A 1 85 ? 9.5 -36.688 -16.609 1 94.62 85 ILE A CA 1
ATOM 666 C C . ILE A 1 85 ? 9.219 -36.594 -15.117 1 94.62 85 ILE A C 1
ATOM 668 O O . ILE A 1 85 ? 8.578 -35.656 -14.648 1 94.62 85 ILE A O 1
ATOM 672 N N . ARG A 1 86 ? 9.664 -37.531 -14.344 1 92.06 86 ARG A N 1
ATOM 673 C CA . ARG A 1 86 ? 9.328 -37.625 -12.93 1 92.06 86 ARG A CA 1
ATOM 674 C C . ARG A 1 86 ? 9.797 -36.375 -12.188 1 92.06 86 ARG A C 1
ATOM 676 O O . ARG A 1 86 ? 10.938 -35.938 -12.336 1 92.06 86 ARG A O 1
ATOM 683 N N . HIS A 1 87 ? 8.891 -35.75 -11.531 1 92.69 87 HIS A N 1
ATOM 684 C CA . HIS A 1 87 ? 9.172 -34.594 -10.68 1 92.69 87 HIS A CA 1
ATOM 685 C C . HIS A 1 87 ? 8.648 -34.812 -9.266 1 92.69 87 HIS A C 1
ATOM 687 O O . HIS A 1 87 ? 9.398 -35.219 -8.375 1 92.69 87 HIS A O 1
ATOM 693 N N . GLN A 1 88 ? 7.355 -34.625 -9.016 1 91.06 88 GLN A N 1
ATOM 694 C CA . GLN A 1 88 ? 6.754 -34.875 -7.711 1 91.06 88 GLN A CA 1
ATOM 695 C C . GLN A 1 88 ? 5.406 -35.594 -7.844 1 91.06 88 GLN A C 1
ATOM 697 O O . GLN A 1 88 ? 4.676 -35.375 -8.812 1 91.06 88 GLN A O 1
ATOM 702 N N . SER A 1 89 ? 5.102 -36.469 -6.926 1 92.81 89 SER A N 1
ATOM 703 C CA . SER A 1 89 ? 3.787 -37.094 -6.805 1 92.81 89 SER A CA 1
ATOM 704 C C . SER A 1 89 ? 3.123 -36.75 -5.48 1 92.81 89 SER A C 1
ATOM 706 O O . SER A 1 89 ? 3.314 -37.438 -4.477 1 92.81 89 SER A O 1
ATOM 708 N N . LEU A 1 90 ? 2.479 -35.719 -5.531 1 88.75 90 LEU A N 1
ATOM 709 C CA . LEU A 1 90 ? 1.749 -35.188 -4.383 1 88.75 90 LEU A CA 1
ATOM 710 C C . LEU A 1 90 ? 0.379 -34.656 -4.805 1 88.75 90 LEU A C 1
ATOM 712 O O . LEU A 1 90 ? 0.263 -33.906 -5.785 1 88.75 90 LEU A O 1
ATOM 716 N N . ASN A 1 91 ? -0.634 -35.156 -4.082 1 90.19 91 ASN A N 1
ATOM 717 C CA . ASN A 1 91 ? -1.962 -34.625 -4.348 1 90.19 91 ASN A CA 1
ATOM 718 C C . ASN A 1 91 ? -2.039 -33.125 -4.016 1 90.19 91 ASN A C 1
ATOM 720 O O . ASN A 1 91 ? -1.813 -32.719 -2.869 1 90.19 91 ASN A O 1
ATOM 724 N N . THR A 1 92 ? -2.342 -32.375 -5.012 1 89.75 92 THR A N 1
ATOM 725 C CA . THR A 1 92 ? -2.373 -30.906 -4.836 1 89.75 92 THR A CA 1
ATOM 726 C C . THR A 1 92 ? -3.715 -30.344 -5.289 1 89.75 92 THR A C 1
ATOM 728 O O . THR A 1 92 ? -4.215 -30.688 -6.363 1 89.75 92 THR A O 1
ATOM 731 N N . HIS A 1 93 ? -4.297 -29.531 -4.473 1 91.06 93 HIS A N 1
ATOM 732 C CA . HIS A 1 93 ? -5.465 -28.734 -4.855 1 91.06 93 HIS A CA 1
ATOM 733 C C . HIS A 1 93 ? -5.059 -27.375 -5.406 1 91.06 93 HIS A C 1
ATOM 735 O O . HIS A 1 93 ? -4.574 -26.516 -4.664 1 91.06 93 HIS A O 1
ATOM 741 N N . LEU A 1 94 ? -5.273 -27.141 -6.676 1 90.75 94 LEU A N 1
ATOM 742 C CA . LEU A 1 94 ? -4.758 -25.969 -7.379 1 90.75 94 LEU A CA 1
ATOM 743 C C . LEU A 1 94 ? -5.77 -24.828 -7.355 1 90.75 94 LEU A C 1
ATOM 745 O O . LEU A 1 94 ? -5.449 -23.703 -7.734 1 90.75 94 LEU A O 1
ATOM 749 N N . GLY A 1 95 ? -7.055 -25.141 -6.934 1 88.31 95 GLY A N 1
ATOM 750 C CA . GLY A 1 95 ? -8.102 -24.141 -6.93 1 88.31 95 GLY A CA 1
ATOM 751 C C . GLY A 1 95 ? -8.969 -24.172 -8.172 1 88.31 95 GLY A C 1
ATOM 752 O O . GLY A 1 95 ? -8.641 -24.859 -9.141 1 88.31 95 GLY A O 1
ATOM 753 N N . ASN A 1 96 ? -10.086 -23.5 -8.125 1 88.19 96 ASN A N 1
ATOM 754 C CA . ASN A 1 96 ? -11.031 -23.438 -9.227 1 88.19 96 ASN A CA 1
ATOM 755 C C . ASN A 1 96 ? -11.438 -24.844 -9.695 1 88.19 96 ASN A C 1
ATOM 757 O O . ASN A 1 96 ? -11.578 -25.078 -10.898 1 88.19 96 ASN A O 1
ATOM 761 N N . GLY A 1 97 ? -11.453 -25.797 -8.75 1 89.06 97 GLY A N 1
ATOM 762 C CA . GLY A 1 97 ? -11.898 -27.156 -9.047 1 89.06 97 GLY A CA 1
ATOM 763 C C . GLY A 1 97 ? -10.805 -28.016 -9.672 1 89.06 97 GLY A C 1
ATOM 764 O O . GLY A 1 97 ? -11.055 -29.156 -10.062 1 89.06 97 GLY A O 1
ATOM 765 N N . LEU A 1 98 ? -9.617 -27.438 -9.734 1 92.44 98 LEU A N 1
ATOM 766 C CA . LEU A 1 98 ? -8.516 -28.188 -10.328 1 92.44 98 LEU A CA 1
ATOM 767 C C . LEU A 1 98 ? -7.695 -28.891 -9.258 1 92.44 98 LEU A C 1
ATOM 769 O O . LEU A 1 98 ? -7.473 -28.344 -8.172 1 92.44 98 LEU A O 1
ATOM 773 N N . ALA A 1 99 ? -7.316 -30.109 -9.547 1 94.31 99 ALA A N 1
ATOM 774 C CA . ALA A 1 99 ? -6.441 -30.922 -8.703 1 94.31 99 ALA A CA 1
ATOM 775 C C . ALA A 1 99 ? -5.426 -31.688 -9.547 1 94.31 99 ALA A C 1
ATOM 777 O O . ALA A 1 99 ? -5.625 -31.875 -10.75 1 94.31 99 ALA A O 1
ATOM 778 N N . ALA A 1 100 ? -4.328 -32.031 -8.906 1 95.31 100 ALA A N 1
ATOM 779 C CA . ALA A 1 100 ? -3.299 -32.812 -9.578 1 95.31 100 ALA A CA 1
ATOM 780 C C . ALA A 1 100 ? -2.695 -33.844 -8.641 1 95.31 100 ALA A C 1
ATOM 782 O O . ALA A 1 100 ? -2.652 -33.656 -7.422 1 95.31 100 ALA A O 1
ATOM 783 N N . LYS A 1 101 ? -2.318 -34.938 -9.203 1 96.06 101 LYS A N 1
ATOM 784 C CA . LYS A 1 101 ? -1.707 -36 -8.406 1 96.06 101 LYS A CA 1
ATOM 785 C C . LYS A 1 101 ? -0.191 -36 -8.586 1 96.06 101 LYS A C 1
ATOM 787 O O . LYS A 1 101 ? 0.536 -36.531 -7.727 1 96.06 101 LYS A O 1
ATOM 792 N N . HIS A 1 102 ? 0.235 -35.5 -9.727 1 96.19 102 HIS A N 1
ATOM 793 C CA . HIS A 1 102 ? 1.654 -35.5 -10.062 1 96.19 102 HIS A CA 1
ATOM 794 C C . HIS A 1 102 ? 2.064 -34.156 -10.695 1 96.19 102 HIS A C 1
ATOM 796 O O . HIS A 1 102 ? 1.211 -33.406 -11.133 1 96.19 102 HIS A O 1
ATOM 802 N N . SER A 1 103 ? 3.291 -33.875 -10.562 1 95.75 103 SER A N 1
ATOM 803 C CA . SER A 1 103 ? 3.918 -32.875 -11.414 1 95.75 103 SER A CA 1
ATOM 804 C C . SER A 1 103 ? 5.082 -33.469 -12.203 1 95.75 103 SER A C 1
ATOM 806 O O . SER A 1 103 ? 5.742 -34.406 -11.742 1 95.75 103 SER A O 1
ATOM 808 N N . PHE A 1 104 ? 5.23 -33 -13.461 1 96.38 104 PHE A N 1
ATOM 809 C CA . PHE A 1 104 ? 6.277 -33.469 -14.344 1 96.38 104 PHE A CA 1
ATOM 810 C C . PHE A 1 104 ? 7.262 -32.375 -14.695 1 96.38 104 PHE A C 1
ATOM 812 O O . PHE A 1 104 ? 6.918 -31.188 -14.641 1 96.38 104 PHE A O 1
ATOM 819 N N . SER A 1 105 ? 8.492 -32.781 -14.852 1 94.75 105 SER A N 1
ATOM 820 C CA . SER A 1 105 ? 9.531 -31.828 -15.273 1 94.75 105 SER A CA 1
ATOM 821 C C . SER A 1 105 ? 10.312 -32.375 -16.469 1 94.75 105 SER A C 1
ATOM 823 O O . SER A 1 105 ? 10.977 -33.406 -16.359 1 94.75 105 SER A O 1
ATOM 825 N N . SER A 1 106 ? 10.094 -31.828 -17.625 1 92.12 106 SER A N 1
ATOM 826 C CA . SER A 1 106 ? 10.836 -32.094 -18.844 1 92.12 106 SER A CA 1
ATOM 827 C C . SER A 1 106 ? 11.25 -30.781 -19.516 1 92.12 106 SER A C 1
ATOM 829 O O . SER A 1 106 ? 10.398 -30.016 -19.969 1 92.12 106 SER A O 1
ATOM 831 N N . LYS A 1 107 ? 12.523 -30.469 -19.5 1 90.75 107 LYS A N 1
ATOM 832 C CA . LYS A 1 107 ? 13.023 -29.219 -20.047 1 90.75 107 LYS A CA 1
ATOM 833 C C . LYS A 1 107 ? 13.797 -29.453 -21.344 1 90.75 107 LYS A C 1
ATOM 835 O O . LYS A 1 107 ? 14.906 -30 -21.312 1 90.75 107 LYS A O 1
ATOM 840 N N . PRO A 1 108 ? 13.188 -29.094 -22.484 1 89.94 108 PRO A N 1
ATOM 841 C CA . PRO A 1 108 ? 13.953 -29.172 -23.734 1 89.94 108 PRO A CA 1
ATOM 842 C C . PRO A 1 108 ? 15.141 -28.219 -23.766 1 89.94 108 PRO A C 1
ATOM 844 O O . PRO A 1 108 ? 15.234 -27.312 -22.922 1 89.94 108 PRO A O 1
ATOM 847 N N . GLU A 1 109 ? 16 -28.484 -24.688 1 86.88 109 GLU A N 1
ATOM 848 C CA . GLU A 1 109 ? 17.125 -27.578 -24.859 1 86.88 109 GLU A CA 1
ATOM 849 C C . GLU A 1 109 ? 16.641 -26.156 -25.172 1 86.88 109 GLU A C 1
ATOM 851 O O . GLU A 1 109 ? 15.828 -25.969 -26.078 1 86.88 109 GLU A O 1
ATOM 856 N N . GLY A 1 110 ? 16.969 -25.25 -24.453 1 88.5 110 GLY A N 1
ATOM 857 C CA . GLY A 1 110 ? 16.578 -23.859 -24.656 1 88.5 110 GLY A CA 1
ATOM 858 C C . GLY A 1 110 ? 15.266 -23.5 -23.984 1 88.5 110 GLY A C 1
ATOM 859 O O . GLY A 1 110 ? 14.828 -22.344 -24.031 1 88.5 110 GLY A O 1
ATOM 860 N N . GLY A 1 111 ? 14.602 -24.453 -23.5 1 90.75 111 GLY A N 1
ATOM 861 C CA . GLY A 1 111 ? 13.336 -24.203 -22.828 1 90.75 111 GLY A CA 1
ATOM 862 C C . GLY A 1 111 ? 12.156 -24.172 -23.781 1 90.75 111 GLY A C 1
ATOM 863 O O . GLY A 1 111 ? 12.328 -24.297 -25 1 90.75 111 GLY A O 1
ATOM 864 N N . TYR A 1 112 ? 10.953 -24.109 -23.266 1 94.88 112 TYR A N 1
ATOM 865 C CA . TYR A 1 112 ? 9.758 -24.031 -24.094 1 94.88 112 TYR A CA 1
ATOM 866 C C . TYR A 1 112 ? 9.602 -22.625 -24.672 1 94.88 112 TYR A C 1
ATOM 868 O O . TYR A 1 112 ? 9.656 -21.641 -23.953 1 94.88 112 TYR A O 1
ATOM 876 N N . VAL A 1 113 ? 9.406 -22.5 -25.938 1 94.81 113 VAL A N 1
ATOM 877 C CA . VAL A 1 113 ? 9.344 -21.203 -26.609 1 94.81 113 VAL A CA 1
ATOM 878 C C . VAL A 1 113 ? 7.98 -20.562 -26.375 1 94.81 113 VAL A C 1
ATOM 880 O O . VAL A 1 113 ? 7.84 -19.344 -26.484 1 94.81 113 VAL A O 1
ATOM 883 N N . ASP A 1 114 ? 6.887 -21.359 -26.281 1 96 114 ASP A N 1
ATOM 884 C CA . ASP A 1 114 ? 5.535 -20.875 -26.016 1 96 114 ASP A CA 1
ATOM 885 C C . ASP A 1 114 ? 4.664 -21.984 -25.422 1 96 114 ASP A C 1
ATOM 887 O O . ASP A 1 114 ? 5.156 -23.062 -25.094 1 96 114 ASP A O 1
ATOM 891 N N . TYR A 1 115 ? 3.41 -21.75 -25.266 1 96.25 115 TYR A N 1
ATOM 892 C CA . TYR A 1 115 ? 2.545 -22.688 -24.562 1 96.25 115 TYR A CA 1
ATOM 893 C C . TYR A 1 115 ? 2.109 -23.828 -25.484 1 96.25 115 TYR A C 1
ATOM 895 O O . TYR A 1 115 ? 1.783 -24.922 -25.031 1 96.25 115 TYR A O 1
ATOM 903 N N . PHE A 1 116 ? 2.078 -23.594 -26.797 1 96.06 116 PHE A N 1
ATOM 904 C CA . PHE A 1 116 ? 1.847 -24.703 -27.703 1 96.06 116 PHE A CA 1
ATOM 905 C C . PHE A 1 116 ? 2.959 -25.734 -27.594 1 96.06 116 PHE A C 1
ATOM 907 O O . PHE A 1 116 ? 2.688 -26.938 -27.453 1 96.06 116 PHE A O 1
ATOM 914 N N . HIS A 1 117 ? 4.172 -25.188 -27.609 1 96.62 117 HIS A N 1
ATOM 915 C CA . HIS A 1 117 ? 5.34 -26.062 -27.516 1 96.62 117 HIS A CA 1
ATOM 916 C C . HIS A 1 117 ? 5.305 -26.875 -26.219 1 96.62 117 HIS A C 1
ATOM 918 O O . HIS A 1 117 ? 5.531 -28.094 -26.25 1 96.62 117 HIS A O 1
ATOM 924 N N . LYS A 1 118 ? 5.027 -26.266 -25.125 1 97.38 118 LYS A N 1
ATOM 925 C CA . LYS A 1 118 ? 5.035 -26.922 -23.812 1 97.38 118 LYS A CA 1
ATOM 926 C C . LYS A 1 118 ? 3.92 -27.969 -23.719 1 97.38 118 LYS A C 1
ATOM 928 O O . LYS A 1 118 ? 4.184 -29.141 -23.453 1 97.38 118 LYS A O 1
ATOM 933 N N . MET A 1 119 ? 2.697 -27.547 -24.016 1 97.44 119 MET A N 1
ATOM 934 C CA . MET A 1 119 ? 1.535 -28.422 -23.844 1 97.44 119 MET A CA 1
ATOM 935 C C . MET A 1 119 ? 1.569 -29.578 -24.828 1 97.44 119 MET A C 1
ATOM 937 O O . MET A 1 119 ? 1.283 -30.719 -24.469 1 97.44 119 MET A O 1
ATOM 941 N N . ALA A 1 120 ? 1.944 -29.312 -26.047 1 96.25 120 ALA A N 1
ATOM 942 C CA . ALA A 1 120 ? 1.998 -30.359 -27.078 1 96.25 120 ALA A CA 1
ATOM 943 C C . ALA A 1 120 ? 3.082 -31.375 -26.75 1 96.25 120 ALA A C 1
ATOM 945 O O . ALA A 1 120 ? 2.912 -32.562 -27.016 1 96.25 120 ALA A O 1
ATOM 946 N N . THR A 1 121 ? 4.164 -30.859 -26.219 1 96.56 121 THR A N 1
ATOM 947 C CA . THR A 1 121 ? 5.258 -31.766 -25.875 1 96.56 121 THR A CA 1
ATOM 948 C C . THR A 1 121 ? 4.828 -32.75 -24.797 1 96.56 121 THR A C 1
ATOM 950 O O . THR A 1 121 ? 5.012 -33.938 -24.938 1 96.56 121 THR A O 1
ATOM 953 N N . TYR A 1 122 ? 4.238 -32.25 -23.75 1 97.62 122 TYR A N 1
ATOM 954 C CA . TYR A 1 122 ? 3.801 -33.125 -22.672 1 97.62 122 TYR A CA 1
ATOM 955 C C . TYR A 1 122 ? 2.691 -34.062 -23.125 1 97.62 122 TYR A C 1
ATOM 957 O O . TYR A 1 122 ? 2.656 -35.219 -22.734 1 97.62 122 TYR A O 1
ATOM 965 N N . ALA A 1 123 ? 1.785 -33.562 -23.953 1 97.12 123 ALA A N 1
ATOM 966 C CA . ALA A 1 123 ? 0.736 -34.406 -24.516 1 97.12 123 ALA A CA 1
ATOM 967 C C . ALA A 1 123 ? 1.332 -35.562 -25.312 1 97.12 123 ALA A C 1
ATOM 969 O O . ALA A 1 123 ? 0.855 -36.688 -25.234 1 97.12 123 ALA A O 1
ATOM 970 N N . ALA A 1 124 ? 2.363 -35.281 -26.062 1 96.19 124 ALA A N 1
ATOM 971 C CA . ALA A 1 124 ? 3.016 -36.281 -26.891 1 96.19 124 ALA A CA 1
ATOM 972 C C . ALA A 1 124 ? 3.715 -37.312 -26.047 1 96.19 124 ALA A C 1
ATOM 974 O O . ALA A 1 124 ? 3.674 -38.531 -26.359 1 96.19 124 ALA A O 1
ATOM 975 N N . ILE A 1 125 ? 4.336 -36.875 -25.031 1 96.56 125 ILE A N 1
ATOM 976 C CA . ILE A 1 125 ? 5.059 -37.75 -24.141 1 96.56 125 ILE A CA 1
ATOM 977 C C . ILE A 1 125 ? 4.086 -38.75 -23.516 1 96.56 125 ILE A C 1
ATOM 979 O O . ILE A 1 125 ? 4.387 -39.969 -23.422 1 96.56 125 ILE A O 1
ATOM 983 N N . LEU A 1 126 ? 2.932 -38.281 -23.109 1 97.06 126 LEU A N 1
ATOM 984 C CA . LEU A 1 126 ? 1.959 -39.125 -22.438 1 97.06 126 LEU A CA 1
ATOM 985 C C . LEU A 1 126 ? 1.191 -40 -23.438 1 97.06 126 LEU A C 1
ATOM 987 O O . LEU A 1 126 ? 0.923 -41.156 -23.172 1 97.06 126 LEU A O 1
ATOM 991 N N . SER A 1 127 ? 0.823 -39.438 -24.562 1 96.69 127 SER A N 1
ATOM 992 C CA . SER A 1 127 ? -0.058 -40.125 -25.516 1 96.69 127 SER A CA 1
ATOM 993 C C . SER A 1 127 ? 0.715 -41.094 -26.391 1 96.69 127 SER A C 1
ATOM 995 O O . SER A 1 127 ? 0.127 -42 -26.984 1 96.69 127 SER A O 1
ATOM 997 N N . GLY A 1 128 ? 2.031 -40.906 -26.5 1 95.88 128 GLY A N 1
ATOM 998 C CA . GLY A 1 128 ? 2.836 -41.812 -27.297 1 95.88 128 GLY A CA 1
ATOM 999 C C . GLY A 1 128 ? 2.604 -43.281 -26.953 1 95.88 128 GLY A C 1
ATOM 1000 O O . GLY A 1 128 ? 2.123 -44.062 -27.781 1 95.88 128 GLY A O 1
ATOM 1001 N N . PRO A 1 129 ? 2.936 -43.625 -25.719 1 97.19 129 PRO A N 1
ATOM 1002 C CA . PRO A 1 129 ? 2.688 -45 -25.281 1 97.19 129 PRO A CA 1
ATOM 1003 C C . PRO A 1 129 ? 1.225 -45.406 -25.422 1 97.19 129 PRO A C 1
ATOM 1005 O O . PRO A 1 129 ? 0.938 -46.562 -25.75 1 97.19 129 PRO A O 1
ATOM 1008 N N . ALA A 1 130 ? 0.328 -44.469 -25.188 1 97.19 130 ALA A N 1
ATOM 1009 C CA . ALA A 1 130 ? -1.097 -44.781 -25.312 1 97.19 130 ALA A CA 1
ATOM 1010 C C . ALA A 1 130 ? -1.46 -45.156 -26.734 1 97.19 130 ALA A C 1
ATOM 1012 O O . ALA A 1 130 ? -2.281 -46.062 -26.953 1 97.19 130 ALA A O 1
ATOM 1013 N N . GLU A 1 131 ? -0.884 -44.5 -27.656 1 95 131 GLU A N 1
ATOM 1014 C CA . GLU A 1 131 ? -1.138 -44.812 -29.062 1 95 131 GLU A CA 1
ATOM 1015 C C . GLU A 1 131 ? -0.639 -46.188 -29.438 1 95 131 GLU A C 1
ATOM 1017 O O . GLU A 1 131 ? -1.223 -46.875 -30.297 1 95 131 GLU A O 1
ATOM 1022 N N . VAL A 1 132 ? 0.419 -46.656 -28.797 1 95.69 132 VAL A N 1
ATOM 1023 C CA . VAL A 1 132 ? 0.977 -48 -29.031 1 95.69 132 VAL A CA 1
ATOM 1024 C C . VAL A 1 132 ? 0.004 -49.062 -28.516 1 95.69 132 VAL A C 1
ATOM 1026 O O . VAL A 1 132 ? -0.197 -50.094 -29.172 1 95.69 132 VAL A O 1
ATOM 1029 N N . VAL A 1 133 ? -0.58 -48.781 -27.453 1 96.06 133 VAL A N 1
ATOM 1030 C CA . VAL A 1 133 ? -1.508 -49.719 -26.828 1 96.06 133 VAL A CA 1
ATOM 1031 C C . VAL A 1 133 ? -2.846 -49.688 -27.562 1 96.06 133 VAL A C 1
ATOM 1033 O O . VAL A 1 133 ? -3.465 -50.719 -27.797 1 96.06 133 VAL A O 1
ATOM 1036 N N . ASP A 1 134 ? -3.281 -48.531 -27.828 1 95 134 ASP A N 1
ATOM 1037 C CA . ASP A 1 134 ? -4.523 -48.281 -28.547 1 95 134 ASP A CA 1
ATOM 1038 C C . ASP A 1 134 ? -4.305 -47.281 -29.703 1 95 134 ASP A C 1
ATOM 1040 O O . ASP A 1 134 ? -4.164 -46.094 -29.469 1 95 134 ASP A O 1
ATOM 1044 N N . GLY A 1 135 ? -4.348 -47.75 -30.875 1 89.5 135 GLY A N 1
ATOM 1045 C CA . GLY A 1 135 ? -4.086 -46.969 -32.062 1 89.5 135 GLY A CA 1
ATOM 1046 C C . GLY A 1 135 ? -5.035 -45.781 -32.219 1 89.5 135 GLY A C 1
ATOM 1047 O O . GLY A 1 135 ? -4.727 -44.812 -32.906 1 89.5 135 GLY A O 1
ATOM 1048 N N . ASN A 1 136 ? -6.113 -45.781 -31.469 1 89.5 136 ASN A N 1
ATOM 1049 C CA . ASN A 1 136 ? -7.105 -44.688 -31.594 1 89.5 136 ASN A CA 1
ATOM 1050 C C . ASN A 1 136 ? -6.926 -43.656 -30.5 1 89.5 136 ASN A C 1
ATOM 1052 O O . ASN A 1 136 ? -7.617 -42.625 -30.5 1 89.5 136 ASN A O 1
ATOM 1056 N N . ALA A 1 137 ? -6.012 -43.875 -29.672 1 93.44 137 ALA A N 1
ATOM 1057 C CA . ALA A 1 137 ? -5.789 -42.938 -28.578 1 93.44 137 ALA A CA 1
ATOM 1058 C C . ALA A 1 137 ? -5.145 -41.625 -29.078 1 93.44 137 ALA A C 1
ATOM 1060 O O . ALA A 1 137 ? -4.102 -41.688 -29.734 1 93.44 137 ALA A O 1
ATOM 1061 N N . THR A 1 138 ? -5.789 -40.5 -28.906 1 92.44 138 THR A N 1
ATOM 1062 C CA . THR A 1 138 ? -5.266 -39.219 -29.312 1 92.44 138 THR A CA 1
ATOM 1063 C C . THR A 1 138 ? -5.641 -38.125 -28.312 1 92.44 138 THR A C 1
ATOM 1065 O O . THR A 1 138 ? -6.734 -38.156 -27.734 1 92.44 138 THR A O 1
ATOM 1068 N N . PRO A 1 139 ? -4.723 -37.219 -28.062 1 92.62 139 PRO A N 1
ATOM 1069 C CA . PRO A 1 139 ? -5.066 -36.094 -27.188 1 92.62 139 PRO A CA 1
ATOM 1070 C C . PRO A 1 139 ? -5.875 -35.031 -27.906 1 92.62 139 PRO A C 1
ATOM 1072 O O . PRO A 1 139 ? -6.305 -34.062 -27.281 1 92.62 139 PRO A O 1
ATOM 1075 N N . ARG A 1 140 ? -6.074 -35.062 -29.219 1 90.69 140 ARG A N 1
ATOM 1076 C CA . ARG A 1 140 ? -6.797 -34.094 -30.031 1 90.69 140 ARG A CA 1
ATOM 1077 C C . ARG A 1 140 ? -8.281 -34.438 -30.109 1 90.69 140 ARG A C 1
ATOM 1079 O O . ARG A 1 140 ? -8.727 -35.031 -31.109 1 90.69 140 ARG A O 1
ATOM 1086 N N . THR A 1 141 ? -8.984 -34.094 -29.062 1 80.5 141 THR A N 1
ATOM 1087 C CA . THR A 1 141 ? -10.367 -34.562 -28.922 1 80.5 141 THR A CA 1
ATOM 1088 C C . THR A 1 141 ? -11.328 -33.375 -28.969 1 80.5 141 THR A C 1
ATOM 1090 O O . THR A 1 141 ? -12.477 -33.469 -28.547 1 80.5 141 THR A O 1
ATOM 1093 N N . MET A 1 142 ? -10.812 -32.125 -29.375 1 72.88 142 MET A N 1
ATOM 1094 C CA . MET A 1 142 ? -11.57 -30.875 -29.219 1 72.88 142 MET A CA 1
ATOM 1095 C C . MET A 1 142 ? -12.953 -31 -29.859 1 72.88 142 MET A C 1
ATOM 1097 O O . MET A 1 142 ? -13.07 -31.328 -31.031 1 72.88 142 MET A O 1
ATOM 1101 N N . LYS A 1 143 ? -14.055 -31.109 -29.094 1 60.12 143 LYS A N 1
ATOM 1102 C CA . LYS A 1 143 ? -15.406 -31.062 -29.641 1 60.12 143 LYS A CA 1
ATOM 1103 C C . LYS A 1 143 ? -16.016 -29.672 -29.516 1 60.12 143 LYS A C 1
ATOM 1105 O O . LYS A 1 143 ? -16.594 -29.156 -30.469 1 60.12 143 LYS A O 1
ATOM 1110 N N . GLU A 1 144 ? -16.125 -29.078 -28.156 1 57.69 144 GLU A N 1
ATOM 1111 C CA . GLU A 1 144 ? -16.781 -27.781 -28 1 57.69 144 GLU A CA 1
ATOM 1112 C C . GLU A 1 144 ? -16.047 -26.922 -26.969 1 57.69 144 GLU A C 1
ATOM 1114 O O . GLU A 1 144 ? -15.594 -27.438 -25.938 1 57.69 144 GLU A O 1
ATOM 1119 N N . PRO A 1 145 ? -15.734 -25.703 -27.453 1 55.81 145 PRO A N 1
ATOM 1120 C CA . PRO A 1 145 ? -15.086 -24.812 -26.484 1 55.81 145 PRO A CA 1
ATOM 1121 C C . PRO A 1 145 ? -15.922 -24.578 -25.234 1 55.81 145 PRO A C 1
ATOM 1123 O O . PRO A 1 145 ? -17.156 -24.531 -25.312 1 55.81 145 PRO A O 1
ATOM 1126 N N . GLU A 1 146 ? -15.461 -24.953 -23.984 1 56.69 146 GLU A N 1
ATOM 1127 C CA . GLU A 1 146 ? -16.219 -24.766 -22.75 1 56.69 146 GLU A CA 1
ATOM 1128 C C . GLU A 1 146 ? -16.453 -23.297 -22.469 1 56.69 146 GLU A C 1
ATOM 1130 O O . GLU A 1 146 ? -15.703 -22.438 -22.922 1 56.69 146 GLU A O 1
ATOM 1135 N N . ALA A 1 147 ? -17.609 -23.141 -21.75 1 53.12 147 ALA A N 1
ATOM 1136 C CA . ALA A 1 147 ? -18.125 -21.859 -21.281 1 53.12 147 ALA A CA 1
ATOM 1137 C C . ALA A 1 147 ? -17.094 -21.125 -20.438 1 53.12 147 ALA A C 1
ATOM 1139 O O . ALA A 1 147 ? -16.312 -21.75 -19.719 1 53.12 147 ALA A O 1
ATOM 1140 N N . GLU A 1 148 ? -16.891 -19.875 -20.594 1 57.66 148 GLU A N 1
ATOM 1141 C CA . GLU A 1 148 ? -16 -18.922 -19.938 1 57.66 148 GLU A CA 1
ATOM 1142 C C . GLU A 1 148 ? -16.422 -18.688 -18.484 1 57.66 148 GLU A C 1
ATOM 1144 O O . GLU A 1 148 ? -17.625 -18.609 -18.188 1 57.66 148 GLU A O 1
ATOM 1149 N N . GLU A 1 149 ? -15.508 -19.031 -17.516 1 60.91 149 GLU A N 1
ATOM 1150 C CA . GLU A 1 149 ? -15.852 -18.688 -16.141 1 60.91 149 GLU A CA 1
ATOM 1151 C C . GLU A 1 149 ? -15.828 -17.172 -15.922 1 60.91 149 GLU A C 1
ATOM 1153 O O . GLU A 1 149 ? -14.961 -16.484 -16.469 1 60.91 149 GLU A O 1
ATOM 1158 N N . GLU A 1 150 ? -16.859 -16.734 -15.32 1 76.56 150 GLU A N 1
ATOM 1159 C CA . GLU A 1 150 ? -16.953 -15.32 -14.969 1 76.56 150 GLU A CA 1
ATOM 1160 C C . GLU A 1 150 ? -15.984 -14.961 -13.852 1 76.56 150 GLU A C 1
ATOM 1162 O O . GLU A 1 150 ? -15.828 -15.719 -12.891 1 76.56 150 GLU A O 1
ATOM 1167 N N . SER A 1 151 ? -15.086 -14.07 -14.133 1 85.62 151 SER A N 1
ATOM 1168 C CA . SER A 1 151 ? -14.125 -13.586 -13.141 1 85.62 151 SER A CA 1
ATOM 1169 C C . SER A 1 151 ? -14.539 -12.219 -12.594 1 85.62 151 SER A C 1
ATOM 1171 O O . SER A 1 151 ? -15.188 -11.438 -13.289 1 85.62 151 SER A O 1
ATOM 1173 N N . VAL A 1 152 ? -14.266 -12.031 -11.359 1 94.25 152 VAL A N 1
ATOM 1174 C CA . VAL A 1 152 ? -14.539 -10.742 -10.742 1 94.25 152 VAL A CA 1
ATOM 1175 C C . VAL A 1 152 ? -13.492 -9.719 -11.188 1 94.25 152 VAL A C 1
ATOM 1177 O O . VAL A 1 152 ? -13.664 -8.516 -10.992 1 94.25 152 VAL A O 1
ATOM 1180 N N . PHE A 1 153 ? -12.422 -10.172 -11.828 1 93.19 153 PHE A N 1
ATOM 1181 C CA . PHE A 1 153 ? -11.352 -9.297 -12.281 1 93.19 153 PHE A CA 1
ATOM 1182 C C . PHE A 1 153 ? -11.531 -8.953 -13.758 1 93.19 153 PHE A C 1
ATOM 1184 O O . PHE A 1 153 ? -12.18 -9.688 -14.5 1 93.19 153 PHE A O 1
ATOM 1191 N N . ASN A 1 154 ? -10.953 -7.867 -14.156 1 92.81 154 ASN A N 1
ATOM 1192 C CA . ASN A 1 154 ? -11.016 -7.391 -15.539 1 92.81 154 ASN A CA 1
ATOM 1193 C C . ASN A 1 154 ? -9.992 -8.094 -16.422 1 92.81 154 ASN A C 1
ATOM 1195 O O . ASN A 1 154 ? -10.055 -8.008 -17.641 1 92.81 154 ASN A O 1
ATOM 1199 N N . TYR A 1 155 ? -9.086 -8.789 -15.82 1 88.5 155 TYR A N 1
ATOM 1200 C CA . TYR A 1 155 ? -8.133 -9.656 -16.516 1 88.5 155 TYR A CA 1
ATOM 1201 C C . TYR A 1 155 ? -7.75 -10.844 -15.641 1 88.5 155 TYR A C 1
ATOM 1203 O O . TYR A 1 155 ? -8.023 -10.859 -14.438 1 88.5 155 TYR A O 1
ATOM 1211 N N . THR A 1 156 ? -7.137 -11.82 -16.156 1 83.69 156 THR A N 1
ATOM 1212 C CA . THR A 1 156 ? -6.906 -13.102 -15.5 1 83.69 156 THR A CA 1
ATOM 1213 C C . THR A 1 156 ? -5.938 -12.953 -14.328 1 83.69 156 THR A C 1
ATOM 1215 O O . THR A 1 156 ? -4.875 -12.344 -14.477 1 83.69 156 THR A O 1
ATOM 1218 N N . GLU A 1 157 ? -6.355 -13.422 -13.203 1 85.31 157 GLU A N 1
ATOM 1219 C CA . GLU A 1 157 ? -5.48 -13.477 -12.039 1 85.31 157 GLU A CA 1
ATOM 1220 C C . GLU A 1 157 ? -4.543 -14.68 -12.102 1 85.31 157 GLU A C 1
ATOM 1222 O O . GLU A 1 157 ? -4.984 -15.82 -11.984 1 85.31 157 GLU A O 1
ATOM 1227 N N . THR A 1 158 ? -3.256 -14.453 -12.297 1 84.38 158 THR A N 1
ATOM 1228 C CA . THR A 1 158 ? -2.305 -15.547 -12.477 1 84.38 158 THR A CA 1
ATOM 1229 C C . THR A 1 158 ? -1.381 -15.664 -11.273 1 84.38 158 THR A C 1
ATOM 1231 O O . THR A 1 158 ? -0.606 -16.625 -11.164 1 84.38 158 THR A O 1
ATOM 1234 N N . ALA A 1 159 ? -1.489 -14.719 -10.359 1 86.31 159 ALA A N 1
ATOM 1235 C CA . ALA A 1 159 ? -0.548 -14.656 -9.242 1 86.31 159 ALA A CA 1
ATOM 1236 C C . ALA A 1 159 ? -0.741 -15.844 -8.297 1 86.31 159 ALA A C 1
ATOM 1238 O O . ALA A 1 159 ? 0.233 -16.453 -7.855 1 86.31 159 ALA A O 1
ATOM 1239 N N . SER A 1 160 ? -1.958 -16.188 -7.992 1 87.19 160 SER A N 1
ATOM 1240 C CA . SER A 1 160 ? -2.24 -17.25 -7.043 1 87.19 160 SER A CA 1
ATOM 1241 C C . SER A 1 160 ? -1.866 -18.625 -7.613 1 87.19 160 SER A C 1
ATOM 1243 O O . SER A 1 160 ? -1.189 -19.406 -6.957 1 87.19 160 SER A O 1
ATOM 1245 N N . ASP A 1 161 ? -2.227 -18.875 -8.789 1 78.81 161 ASP A N 1
ATOM 1246 C CA . ASP A 1 161 ? -2.043 -20.188 -9.406 1 78.81 161 ASP A CA 1
ATOM 1247 C C . ASP A 1 161 ? -0.57 -20.438 -9.711 1 78.81 161 ASP A C 1
ATOM 1249 O O . ASP A 1 161 ? -0.107 -21.578 -9.625 1 78.81 161 ASP A O 1
ATOM 1253 N N . ARG A 1 162 ? 0.058 -19.391 -9.969 1 76.56 162 ARG A N 1
ATOM 1254 C CA . ARG A 1 162 ? 1.479 -19.484 -10.281 1 76.56 162 ARG A CA 1
ATOM 1255 C C . ARG A 1 162 ? 2.268 -20.047 -9.109 1 76.56 162 ARG A C 1
ATOM 1257 O O . ARG A 1 162 ? 3.246 -20.781 -9.305 1 76.56 162 ARG A O 1
ATOM 1264 N N . VAL A 1 163 ? 1.739 -19.75 -7.961 1 81 163 VAL A N 1
ATOM 1265 C CA . VAL A 1 163 ? 2.504 -20.156 -6.789 1 81 163 VAL A CA 1
ATOM 1266 C C . VAL A 1 163 ? 1.736 -21.234 -6.02 1 81 163 VAL A C 1
ATOM 1268 O O . VAL A 1 163 ? 2.082 -21.562 -4.883 1 81 163 VAL A O 1
ATOM 1271 N N . GLY A 1 164 ? 0.644 -21.719 -6.609 1 79.94 164 GLY A N 1
ATOM 1272 C CA . GLY A 1 164 ? -0.035 -22.906 -6.105 1 79.94 164 GLY A CA 1
ATOM 1273 C C . GLY A 1 164 ? -0.951 -22.609 -4.934 1 79.94 164 GLY A C 1
ATOM 1274 O O . GLY A 1 164 ? -1.217 -23.5 -4.113 1 79.94 164 GLY A O 1
ATOM 1275 N N . ILE A 1 165 ? -1.409 -21.359 -4.812 1 88.75 165 ILE A N 1
ATOM 1276 C CA . ILE A 1 165 ? -2.258 -21.062 -3.66 1 88.75 165 ILE A CA 1
ATOM 1277 C C . ILE A 1 165 ? -3.676 -20.75 -4.129 1 88.75 165 ILE A C 1
ATOM 1279 O O . ILE A 1 165 ? -4.426 -20.062 -3.438 1 88.75 165 ILE A O 1
ATOM 1283 N N . GLY A 1 166 ? -4.008 -21.234 -5.297 1 88.81 166 GLY A N 1
ATOM 1284 C CA . GLY A 1 166 ? -5.332 -21 -5.852 1 88.81 166 GLY A CA 1
ATOM 1285 C C . GLY A 1 166 ? -6.457 -21.484 -4.957 1 88.81 166 GLY A C 1
ATOM 1286 O O . GLY A 1 166 ? -7.48 -20.812 -4.82 1 88.81 166 GLY A O 1
ATOM 1287 N N . ALA A 1 167 ? -6.289 -22.641 -4.383 1 89.88 167 ALA A N 1
ATOM 1288 C CA . ALA A 1 167 ? -7.309 -23.188 -3.494 1 89.88 167 ALA A CA 1
ATOM 1289 C C . ALA A 1 167 ? -7.543 -22.281 -2.289 1 89.88 167 ALA A C 1
ATOM 1291 O O . ALA A 1 167 ? -8.68 -22.141 -1.83 1 89.88 167 ALA A O 1
ATOM 1292 N N . LEU A 1 168 ? -6.473 -21.766 -1.775 1 92 168 LEU A N 1
ATOM 1293 C CA . LEU A 1 168 ? -6.594 -20.828 -0.664 1 92 168 LEU A CA 1
ATOM 1294 C C . LEU A 1 168 ? -7.297 -19.547 -1.104 1 92 168 LEU A C 1
ATOM 1296 O O . LEU A 1 168 ? -8.148 -19.031 -0.383 1 92 168 LEU A O 1
ATOM 1300 N N . THR A 1 169 ? -6.953 -19.047 -2.283 1 93 169 THR A N 1
ATOM 1301 C CA . THR A 1 169 ? -7.566 -17.844 -2.82 1 93 169 THR A CA 1
ATOM 1302 C C . THR A 1 169 ? -9.07 -18.031 -2.994 1 93 169 THR A C 1
ATOM 1304 O O . THR A 1 169 ? -9.844 -17.094 -2.799 1 93 169 THR A O 1
ATOM 1307 N N . ASP A 1 170 ? -9.492 -19.266 -3.281 1 92.88 170 ASP A N 1
ATOM 1308 C CA . ASP A 1 170 ? -10.906 -19.594 -3.459 1 92.88 170 ASP A CA 1
ATOM 1309 C C . ASP A 1 170 ? -11.688 -19.359 -2.168 1 92.88 170 ASP A C 1
ATOM 1311 O O . ASP A 1 170 ? -12.891 -19.078 -2.207 1 92.88 170 ASP A O 1
ATOM 1315 N N . LEU A 1 171 ? -11.031 -19.453 -1.049 1 94.88 171 LEU A N 1
ATOM 1316 C CA . LEU A 1 171 ? -11.688 -19.281 0.244 1 94.88 171 LEU A CA 1
ATOM 1317 C C . LEU A 1 171 ? -12.148 -17.828 0.421 1 94.88 171 LEU A C 1
ATOM 1319 O O . LEU A 1 171 ? -12.961 -17.547 1.307 1 94.88 171 LEU A O 1
ATOM 1323 N N . LEU A 1 172 ? -11.734 -16.938 -0.445 1 96.5 172 LEU A N 1
ATOM 1324 C CA . LEU A 1 172 ? -12.016 -15.508 -0.285 1 96.5 172 LEU A CA 1
ATOM 1325 C C . LEU A 1 172 ? -13.141 -15.07 -1.214 1 96.5 172 LEU A C 1
ATOM 1327 O O . LEU A 1 172 ? -13.461 -13.883 -1.285 1 96.5 172 LEU A O 1
ATOM 1331 N N . LYS A 1 173 ? -13.812 -15.969 -1.854 1 95.69 173 LYS A N 1
ATOM 1332 C CA . LYS A 1 173 ? -14.75 -15.656 -2.928 1 95.69 173 LYS A CA 1
ATOM 1333 C C . LYS A 1 173 ? -16.141 -15.383 -2.379 1 95.69 173 LYS A C 1
ATOM 1335 O O . LYS A 1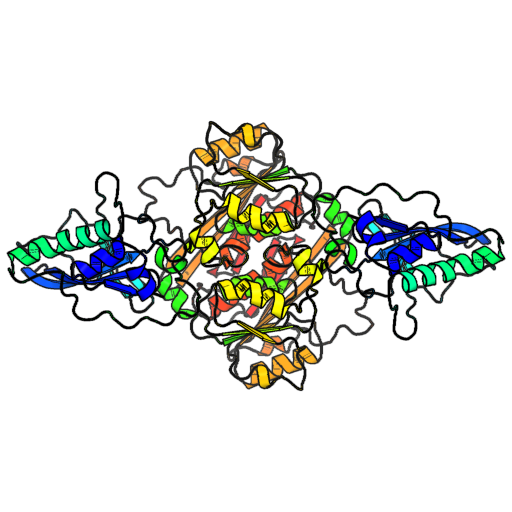 173 ? -17.062 -15.039 -3.131 1 95.69 173 LYS A O 1
ATOM 1340 N N . SER A 1 174 ? -16.344 -15.398 -1.12 1 95.25 174 SER A N 1
ATOM 1341 C CA . SER A 1 174 ? -17.703 -15.477 -0.632 1 95.25 174 SER A CA 1
ATOM 1342 C C . SER A 1 174 ? -18.141 -14.148 -0.013 1 95.25 174 SER A C 1
ATOM 1344 O O . SER A 1 174 ? -19.344 -13.891 0.129 1 95.25 174 SER A O 1
ATOM 1346 N N . ASP A 1 175 ? -17.281 -13.273 0.356 1 97.44 175 ASP A N 1
ATOM 1347 C CA . ASP A 1 175 ? -17.641 -12.086 1.136 1 97.44 175 ASP A CA 1
ATOM 1348 C C . ASP A 1 175 ? -18.109 -10.953 0.23 1 97.44 175 ASP A C 1
ATOM 1350 O O . ASP A 1 175 ? -17.609 -10.781 -0.879 1 97.44 175 ASP A O 1
ATOM 1354 N N . ILE A 1 176 ? -19.141 -10.328 0.668 1 98.5 176 ILE A N 1
ATOM 1355 C CA . ILE A 1 176 ? -19.438 -8.961 0.26 1 98.5 176 ILE A CA 1
ATOM 1356 C C . ILE A 1 176 ? -18.859 -7.98 1.28 1 98.5 176 ILE A C 1
ATOM 1358 O O . ILE A 1 176 ? -19.328 -7.914 2.42 1 98.5 176 ILE A O 1
ATOM 1362 N N . ILE A 1 177 ? -17.875 -7.16 0.858 1 98.81 177 ILE A N 1
ATOM 1363 C CA . ILE A 1 177 ? -17.078 -6.406 1.816 1 98.81 177 ILE A CA 1
ATOM 1364 C C . ILE A 1 177 ? -17.484 -4.934 1.779 1 98.81 177 ILE A C 1
ATOM 1366 O O . ILE A 1 177 ? -17.641 -4.355 0.703 1 98.81 177 ILE A O 1
ATOM 1370 N N . ALA A 1 178 ? -17.703 -4.359 2.941 1 98.69 178 ALA A N 1
ATOM 1371 C CA . ALA A 1 178 ? -17.859 -2.914 3.09 1 98.69 178 ALA A CA 1
ATOM 1372 C C . ALA A 1 178 ? -16.609 -2.289 3.703 1 98.69 178 ALA A C 1
ATOM 1374 O O . ALA A 1 178 ? -16.062 -2.809 4.68 1 98.69 178 ALA A O 1
ATOM 1375 N N . ILE A 1 179 ? -16.094 -1.274 3.078 1 98.56 179 ILE A N 1
ATOM 1376 C CA . ILE A 1 179 ? -15.047 -0.441 3.656 1 98.56 179 ILE A CA 1
ATOM 1377 C C . ILE A 1 179 ? -15.625 0.923 4.031 1 98.56 179 ILE A C 1
ATOM 1379 O O . ILE A 1 179 ? -15.945 1.731 3.158 1 98.56 179 ILE A O 1
ATOM 1383 N N . ILE A 1 180 ? -15.812 1.164 5.316 1 97.75 180 ILE A N 1
ATOM 1384 C CA . ILE A 1 180 ? -16.391 2.402 5.82 1 97.75 180 ILE A CA 1
ATOM 1385 C C . ILE A 1 180 ? -15.289 3.334 6.309 1 97.75 180 ILE A C 1
ATOM 1387 O O . ILE A 1 180 ? -14.734 3.135 7.391 1 97.75 180 ILE A O 1
ATOM 1391 N N . GLY A 1 181 ? -15.047 4.418 5.605 1 95.88 181 GLY A N 1
ATOM 1392 C CA . GLY A 1 181 ? -13.883 5.273 5.77 1 95.88 181 GLY A CA 1
ATOM 1393 C C . GLY A 1 181 ? -12.766 4.961 4.793 1 95.88 181 GLY A C 1
ATOM 1394 O O . GLY A 1 181 ? -12.156 3.893 4.863 1 95.88 181 GLY A O 1
ATOM 1395 N N . LEU A 1 182 ? -12.539 5.871 3.846 1 95.69 182 LEU A N 1
ATOM 1396 C CA . LEU A 1 182 ? -11.531 5.668 2.803 1 95.69 182 LEU A CA 1
ATOM 1397 C C . LEU A 1 182 ? -10.414 6.695 2.918 1 95.69 182 LEU A C 1
ATOM 1399 O O . LEU A 1 182 ? -9.984 7.273 1.915 1 95.69 182 LEU A O 1
ATOM 1403 N N . GLY A 1 183 ? -10.086 6.992 4.199 1 91.94 183 GLY A N 1
ATOM 1404 C CA . GLY A 1 183 ? -8.922 7.824 4.445 1 91.94 183 GLY A CA 1
ATOM 1405 C C . GLY A 1 183 ? -7.609 7.086 4.246 1 91.94 183 GLY A C 1
ATOM 1406 O O . GLY A 1 183 ? -7.469 6.297 3.312 1 91.94 183 GLY A O 1
ATOM 1407 N N . GLY A 1 184 ? -6.637 7.395 5.125 1 93.88 184 GLY A N 1
ATOM 1408 C CA . GLY A 1 184 ? -5.336 6.75 5.031 1 93.88 184 GLY A CA 1
ATOM 1409 C C . GLY A 1 184 ? -5.41 5.238 5.156 1 93.88 184 GLY A C 1
ATOM 1410 O O . GLY A 1 184 ? -5.035 4.516 4.227 1 93.88 184 GLY A O 1
ATOM 1411 N N . THR A 1 185 ? -6.012 4.754 6.199 1 97.31 185 THR A N 1
ATOM 1412 C CA . THR A 1 185 ? -6.07 3.32 6.445 1 97.31 185 THR A CA 1
ATOM 1413 C C . THR A 1 185 ? -7.016 2.639 5.465 1 97.31 185 THR A C 1
ATOM 1415 O O . THR A 1 185 ? -6.672 1.615 4.867 1 97.31 185 THR A O 1
ATOM 1418 N N . GLY A 1 186 ? -8.211 3.217 5.203 1 98.19 186 GLY A N 1
ATOM 1419 C CA . GLY A 1 186 ? -9.203 2.643 4.309 1 98.19 186 GLY A CA 1
ATOM 1420 C C . GLY A 1 186 ? -8.703 2.486 2.885 1 98.19 186 GLY A C 1
ATOM 1421 O O . GLY A 1 186 ? -9.031 1.511 2.209 1 98.19 186 GLY A O 1
ATOM 1422 N N . GLY A 1 187 ? -7.934 3.473 2.443 1 98.31 187 GLY A N 1
ATOM 1423 C CA . GLY A 1 187 ? -7.348 3.377 1.115 1 98.31 187 GLY A CA 1
ATOM 1424 C C . GLY A 1 187 ? -6.422 2.188 0.953 1 98.31 187 GLY A C 1
ATOM 1425 O O . GLY A 1 187 ? -6.453 1.508 -0.075 1 98.31 187 GLY A O 1
ATOM 1426 N N . TYR A 1 188 ? -5.59 1.916 1.953 1 98.75 188 TYR A N 1
ATOM 1427 C CA . TYR A 1 188 ? -4.672 0.784 1.894 1 98.75 188 TYR A CA 1
ATOM 1428 C C . TYR A 1 188 ? -5.418 -0.534 2.051 1 98.75 188 TYR A C 1
ATOM 1430 O O . TYR A 1 188 ? -5.035 -1.548 1.465 1 98.75 188 TYR A O 1
ATOM 1438 N N . ILE A 1 189 ? -6.539 -0.536 2.832 1 98.81 189 ILE A N 1
ATOM 1439 C CA . ILE A 1 189 ? -7.383 -1.726 2.893 1 98.81 189 ILE A CA 1
ATOM 1440 C C . ILE A 1 189 ? -7.906 -2.059 1.498 1 98.81 189 ILE A C 1
ATOM 1442 O O . ILE A 1 189 ? -7.809 -3.205 1.05 1 98.81 189 ILE A O 1
ATOM 1446 N N . LEU A 1 190 ? -8.406 -1.035 0.817 1 98.81 190 LEU A N 1
ATOM 1447 C CA . LEU A 1 190 ? -8.945 -1.241 -0.524 1 98.81 190 LEU A CA 1
ATOM 1448 C C . LEU A 1 190 ? -7.867 -1.773 -1.464 1 98.81 190 LEU A C 1
ATOM 1450 O O . LEU A 1 190 ? -8.133 -2.646 -2.291 1 98.81 190 LEU A O 1
ATOM 1454 N N . ASP A 1 191 ? -6.652 -1.231 -1.373 1 98.75 191 ASP A N 1
ATOM 1455 C CA . ASP A 1 191 ? -5.547 -1.668 -2.219 1 98.75 191 ASP A CA 1
ATOM 1456 C C . ASP A 1 191 ? -5.328 -3.174 -2.104 1 98.75 191 ASP A C 1
ATOM 1458 O O . ASP A 1 191 ? -5.008 -3.838 -3.092 1 98.75 191 ASP A O 1
ATOM 1462 N N . LEU A 1 192 ? -5.449 -3.711 -0.897 1 98.75 192 LEU A N 1
ATOM 1463 C CA . LEU A 1 192 ? -5.195 -5.125 -0.654 1 98.75 192 LEU A CA 1
ATOM 1464 C C . LEU A 1 192 ? -6.418 -5.965 -1.008 1 98.75 192 LEU A C 1
ATOM 1466 O O . LEU A 1 192 ? -6.301 -7 -1.667 1 98.75 192 LEU A O 1
ATOM 1470 N N . ILE A 1 193 ? -7.645 -5.48 -0.73 1 98.81 193 ILE A N 1
ATOM 1471 C CA . ILE A 1 193 ? -8.875 -6.238 -0.922 1 98.81 193 ILE A CA 1
ATOM 1472 C C . ILE A 1 193 ? -9.203 -6.32 -2.41 1 98.81 193 ILE A C 1
ATOM 1474 O O . ILE A 1 193 ? -9.719 -7.336 -2.885 1 98.81 193 ILE A O 1
ATOM 1478 N N . ALA A 1 194 ? -8.891 -5.273 -3.146 1 98.56 194 ALA A N 1
ATOM 1479 C CA . ALA A 1 194 ? -9.219 -5.234 -4.57 1 98.56 194 ALA A CA 1
ATOM 1480 C C . ALA A 1 194 ? -8.461 -6.32 -5.332 1 98.56 194 ALA A C 1
ATOM 1482 O O . ALA A 1 194 ? -8.844 -6.676 -6.453 1 98.56 194 ALA A O 1
ATOM 1483 N N . LYS A 1 195 ? -7.434 -6.887 -4.742 1 97.81 195 LYS A N 1
ATOM 1484 C CA . LYS A 1 195 ? -6.586 -7.887 -5.383 1 97.81 195 LYS A CA 1
ATOM 1485 C C . LYS A 1 195 ? -7.047 -9.297 -5.039 1 97.81 195 LYS A C 1
ATOM 1487 O O . LYS A 1 195 ? -6.406 -10.281 -5.422 1 97.81 195 LYS A O 1
ATOM 1492 N N . THR A 1 196 ? -8.133 -9.391 -4.273 1 97.75 196 THR A N 1
ATOM 1493 C CA . THR A 1 196 ? -8.742 -10.672 -3.916 1 97.75 196 THR A CA 1
ATOM 1494 C C . THR A 1 196 ? -10.016 -10.906 -4.719 1 97.75 196 THR A C 1
ATOM 1496 O O . THR A 1 196 ? -10.586 -9.977 -5.281 1 97.75 196 THR A O 1
ATOM 1499 N N . PRO A 1 197 ? -10.461 -12.141 -4.793 1 96.56 197 PRO A N 1
ATOM 1500 C CA . PRO A 1 197 ? -11.602 -12.453 -5.656 1 96.56 197 PRO A CA 1
ATOM 1501 C C . PRO A 1 197 ? -12.945 -12.219 -4.965 1 96.56 197 PRO A C 1
ATOM 1503 O O . PRO A 1 197 ? -13.93 -12.891 -5.281 1 96.56 197 PRO A O 1
ATOM 1506 N N . VAL A 1 198 ? -13.031 -11.297 -3.977 1 97.88 198 VAL A N 1
ATOM 1507 C CA . VAL A 1 198 ? -14.312 -10.953 -3.375 1 97.88 198 VAL A CA 1
ATOM 1508 C C . VAL A 1 198 ? -15.258 -10.406 -4.445 1 97.88 198 VAL A C 1
ATOM 1510 O O . VAL A 1 198 ? -14.844 -9.633 -5.309 1 97.88 198 VAL A O 1
ATOM 1513 N N . PRO A 1 199 ? -16.5 -10.852 -4.445 1 97.31 199 PRO A N 1
ATOM 1514 C CA . PRO A 1 199 ? -17.422 -10.484 -5.527 1 97.31 199 PRO A CA 1
ATOM 1515 C C . PRO A 1 199 ? -17.781 -9 -5.523 1 97.31 199 PRO A C 1
ATOM 1517 O O . PRO A 1 199 ? -18 -8.414 -6.59 1 97.31 199 PRO A O 1
ATOM 1520 N N . GLU A 1 200 ? -17.891 -8.422 -4.297 1 98.44 200 GLU A N 1
ATOM 1521 C CA . GLU A 1 200 ? -18.328 -7.031 -4.211 1 98.44 200 GLU A CA 1
ATOM 1522 C C . GLU A 1 200 ? -17.625 -6.297 -3.078 1 98.44 200 GLU A C 1
ATOM 1524 O O . GLU A 1 200 ? -17.438 -6.844 -1.989 1 98.44 200 GLU A O 1
ATOM 1529 N N . ILE A 1 201 ? -17.172 -5.074 -3.412 1 98.75 201 ILE A N 1
ATOM 1530 C CA . ILE A 1 201 ? -16.547 -4.168 -2.451 1 98.75 201 ILE A CA 1
ATOM 1531 C C . ILE A 1 201 ? -17.297 -2.84 -2.43 1 98.75 201 ILE A C 1
ATOM 1533 O O . ILE A 1 201 ? -17.281 -2.094 -3.412 1 98.75 201 ILE A O 1
ATOM 1537 N N . ARG A 1 202 ? -17.953 -2.512 -1.303 1 98.56 202 ARG A N 1
ATOM 1538 C CA . ARG A 1 202 ? -18.703 -1.27 -1.149 1 98.56 202 ARG A CA 1
ATOM 1539 C C . ARG A 1 202 ? -17.891 -0.23 -0.385 1 98.56 202 ARG A C 1
ATOM 1541 O O . ARG A 1 202 ? -17.469 -0.472 0.751 1 98.56 202 ARG A O 1
ATOM 1548 N N . LEU A 1 203 ? -17.672 0.912 -1.027 1 98.38 203 LEU A N 1
ATOM 1549 C CA . LEU A 1 203 ? -16.875 1.987 -0.442 1 98.38 203 LEU A CA 1
ATOM 1550 C C . LEU A 1 203 ? -17.781 3.082 0.119 1 98.38 203 LEU A C 1
ATOM 1552 O O . LEU A 1 203 ? -18.672 3.574 -0.576 1 98.38 203 LEU A O 1
ATOM 1556 N N . PHE A 1 204 ? -17.547 3.467 1.398 1 97.56 204 PHE A N 1
ATOM 1557 C CA . PHE A 1 204 ? -18.312 4.535 2.029 1 97.56 204 PHE A CA 1
ATOM 1558 C C . PHE A 1 204 ? -17.391 5.637 2.537 1 97.56 204 PHE A C 1
ATOM 1560 O O . PHE A 1 204 ? -16.547 5.395 3.398 1 97.56 204 PHE A O 1
ATOM 1567 N N . ASP A 1 205 ? -17.453 6.793 2.047 1 96 205 ASP A N 1
ATOM 1568 C CA . ASP A 1 205 ? -16.75 8 2.477 1 96 205 ASP A CA 1
ATOM 1569 C C . ASP A 1 205 ? -17.359 9.242 1.831 1 96 205 ASP A C 1
ATOM 1571 O O . ASP A 1 205 ? -17.578 9.281 0.617 1 96 205 ASP A O 1
ATOM 1575 N N . ALA A 1 206 ? -17.641 10.25 2.582 1 94.06 206 ALA A N 1
ATOM 1576 C CA . ALA A 1 206 ? -18.328 11.43 2.053 1 94.06 206 ALA A CA 1
ATOM 1577 C C . ALA A 1 206 ? -17.328 12.508 1.646 1 94.06 206 ALA A C 1
ATOM 1579 O O . ALA A 1 206 ? -17.672 13.461 0.949 1 94.06 206 ALA A O 1
ATOM 1580 N N . ASP A 1 207 ? -16.016 12.344 2.006 1 91.19 207 ASP A N 1
ATOM 1581 C CA . ASP A 1 207 ? -15.039 13.422 1.867 1 91.19 207 ASP A CA 1
ATOM 1582 C C . ASP A 1 207 ? -14.469 13.461 0.453 1 91.19 207 ASP A C 1
ATOM 1584 O O . ASP A 1 207 ? -14.555 12.484 -0.289 1 91.19 207 ASP A O 1
ATOM 1588 N N . GLU A 1 208 ? -13.93 14.555 0.151 1 92.06 208 GLU A N 1
ATOM 1589 C CA . GLU A 1 208 ? -13.18 14.758 -1.085 1 92.06 208 GLU A CA 1
ATOM 1590 C C . GLU A 1 208 ? -11.742 14.281 -0.939 1 92.06 208 GLU A C 1
ATOM 1592 O O . GLU A 1 208 ? -11.211 14.219 0.173 1 92.06 208 GLU A O 1
ATOM 1597 N N . PHE A 1 209 ? -11.195 13.852 -2.059 1 94.69 209 PHE A N 1
ATOM 1598 C CA . PHE A 1 209 ? -9.781 13.508 -2.111 1 94.69 209 PHE A CA 1
ATOM 1599 C C . PHE A 1 209 ? -8.938 14.742 -2.422 1 94.69 209 PHE A C 1
ATOM 1601 O O . PHE A 1 209 ? -8.93 15.219 -3.557 1 94.69 209 PHE A O 1
ATOM 1608 N N . LEU A 1 210 ? -8.227 15.18 -1.372 1 89.62 210 LEU A N 1
ATOM 1609 C CA . LEU A 1 210 ? -7.441 16.406 -1.49 1 89.62 210 LEU A CA 1
ATOM 1610 C C . LEU A 1 210 ? -5.949 16.094 -1.41 1 89.62 210 LEU A C 1
ATOM 1612 O O . LEU A 1 210 ? -5.551 14.938 -1.294 1 89.62 210 LEU A O 1
ATOM 1616 N N . GLN A 1 211 ? -5.219 17.125 -1.438 1 86.62 211 GLN A N 1
ATOM 1617 C CA . GLN A 1 211 ? -3.766 17.047 -1.541 1 86.62 211 GLN A CA 1
ATOM 1618 C C . GLN A 1 211 ? -3.17 16.281 -0.365 1 86.62 211 GLN A C 1
ATOM 1620 O O . GLN A 1 211 ? -2.285 15.438 -0.547 1 86.62 211 GLN A O 1
ATOM 1625 N N . HIS A 1 212 ? -3.607 16.531 0.835 1 86.38 212 HIS A N 1
ATOM 1626 C CA . HIS A 1 212 ? -3.041 15.867 2.004 1 86.38 212 HIS A CA 1
ATOM 1627 C C . HIS A 1 212 ? -3.342 14.367 1.988 1 86.38 212 HIS A C 1
ATOM 1629 O O . HIS A 1 212 ? -2.596 13.578 2.564 1 86.38 212 HIS A O 1
ATOM 1635 N N . ASN A 1 213 ? -4.434 13.953 1.3 1 91.31 213 ASN A N 1
ATOM 1636 C CA . ASN A 1 213 ? -4.766 12.539 1.182 1 91.31 213 ASN A CA 1
ATOM 1637 C C . ASN A 1 213 ? -3.781 11.812 0.273 1 91.31 213 ASN A C 1
ATOM 1639 O O . ASN A 1 213 ? -3.477 10.633 0.497 1 91.31 213 ASN A O 1
ATOM 1643 N N . SER A 1 214 ? -3.252 12.531 -0.71 1 93.38 214 SER A N 1
ATOM 1644 C CA . SER A 1 214 ? -2.379 11.922 -1.708 1 93.38 214 SER A CA 1
ATOM 1645 C C . SER A 1 214 ? -1.093 11.406 -1.074 1 93.38 214 SER A C 1
ATOM 1647 O O . SER A 1 214 ? -0.502 10.438 -1.558 1 93.38 214 SER A O 1
ATOM 1649 N N . PHE A 1 215 ? -0.668 11.961 0.055 1 94.25 215 PHE A N 1
ATOM 1650 C CA . PHE A 1 215 ? 0.596 11.602 0.686 1 94.25 215 PHE A CA 1
ATOM 1651 C C . PHE A 1 215 ? 0.391 10.492 1.709 1 94.25 215 PHE A C 1
ATOM 1653 O O . PHE A 1 215 ? 1.311 10.148 2.457 1 94.25 215 PHE A O 1
ATOM 1660 N N . ARG A 1 216 ? -0.815 9.961 1.762 1 94.88 216 ARG A N 1
ATOM 1661 C CA . ARG A 1 216 ? -1.056 8.82 2.635 1 94.88 216 ARG A CA 1
ATOM 1662 C C . ARG A 1 216 ? -2.021 7.832 1.987 1 94.88 216 ARG A C 1
ATOM 1664 O O . ARG A 1 216 ? -2.754 7.125 2.684 1 94.88 216 ARG A O 1
ATOM 1671 N N . ALA A 1 217 ? -2.137 7.797 0.689 1 97.06 217 ALA A N 1
ATOM 1672 C CA . ALA A 1 217 ? -2.938 6.855 -0.085 1 97.06 217 ALA A CA 1
ATOM 1673 C C . ALA A 1 217 ? -2.053 5.965 -0.955 1 97.06 217 ALA A C 1
ATOM 1675 O O . ALA A 1 217 ? -0.961 6.375 -1.359 1 97.06 217 ALA A O 1
ATOM 1676 N N . PRO A 1 218 ? -2.488 4.695 -1.245 1 98.12 218 PRO A N 1
ATOM 1677 C CA . PRO A 1 218 ? -1.714 3.875 -2.178 1 98.12 218 PRO A CA 1
ATOM 1678 C C . PRO A 1 218 ? -1.63 4.488 -3.574 1 98.12 218 PRO A C 1
ATOM 1680 O O . PRO A 1 218 ? -2.607 5.059 -4.059 1 98.12 218 PRO A O 1
ATOM 1683 N N . GLY A 1 219 ? -0.46 4.359 -4.188 1 97.25 219 GLY A N 1
ATOM 1684 C CA . GLY A 1 219 ? -0.256 4.965 -5.492 1 97.25 219 GLY A CA 1
ATOM 1685 C C . GLY A 1 219 ? 0.144 6.426 -5.422 1 97.25 219 GLY A C 1
ATOM 1686 O O . GLY A 1 219 ? 0.694 6.875 -4.414 1 97.25 219 GLY A O 1
ATOM 1687 N N . ALA A 1 220 ? 0.01 7.137 -6.504 1 97.5 220 ALA A N 1
ATOM 1688 C CA . ALA A 1 220 ? 0.381 8.547 -6.609 1 97.5 220 ALA A CA 1
ATOM 1689 C C . ALA A 1 220 ? -0.604 9.305 -7.492 1 97.5 220 ALA A C 1
ATOM 1691 O O . ALA A 1 220 ? -0.75 9 -8.68 1 97.5 220 ALA A O 1
ATOM 1692 N N . ALA A 1 221 ? -1.278 10.234 -6.859 1 95.62 221 ALA A N 1
ATOM 1693 C CA . ALA A 1 221 ? -2.184 11.094 -7.621 1 95.62 221 ALA A CA 1
ATOM 1694 C C . ALA A 1 221 ? -1.412 12.18 -8.367 1 95.62 221 ALA A C 1
ATOM 1696 O O . ALA A 1 221 ? -0.427 12.711 -7.855 1 95.62 221 ALA A O 1
ATOM 1697 N N . SER A 1 222 ? -1.871 12.531 -9.547 1 95.44 222 SER A N 1
ATOM 1698 C CA . SER A 1 222 ? -1.299 13.656 -10.273 1 95.44 222 SER A CA 1
ATOM 1699 C C . SER A 1 222 ? -1.938 14.977 -9.844 1 95.44 222 SER A C 1
ATOM 1701 O O . SER A 1 222 ? -3.016 14.984 -9.25 1 95.44 222 SER A O 1
ATOM 1703 N N . ILE A 1 223 ? -1.257 16.031 -10.156 1 91.88 223 ILE A N 1
ATOM 1704 C CA . ILE A 1 223 ? -1.787 17.359 -9.844 1 91.88 223 ILE A CA 1
ATOM 1705 C C . ILE A 1 223 ? -3.1 17.578 -10.594 1 91.88 223 ILE A C 1
ATOM 1707 O O . ILE A 1 223 ? -4.012 18.234 -10.086 1 91.88 223 ILE A O 1
ATOM 1711 N N . GLU A 1 224 ? -3.256 17 -11.82 1 92.31 224 GLU A N 1
ATOM 1712 C CA . GLU A 1 224 ? -4.473 17.125 -12.617 1 92.31 224 GLU A CA 1
ATOM 1713 C C . GLU A 1 224 ? -5.645 16.406 -11.953 1 92.31 224 GLU A C 1
ATOM 1715 O O . GLU A 1 224 ? -6.758 16.938 -11.922 1 92.31 224 GLU A O 1
ATOM 1720 N N . GLU A 1 225 ? -5.367 15.234 -11.43 1 92.75 225 GLU A N 1
ATOM 1721 C CA . GLU A 1 225 ? -6.406 14.484 -10.719 1 92.75 225 GLU A CA 1
ATOM 1722 C C . GLU A 1 225 ? -6.871 15.234 -9.477 1 92.75 225 GLU A C 1
ATOM 1724 O O . GLU A 1 225 ? -8.062 15.258 -9.164 1 92.75 225 GLU A O 1
ATOM 1729 N N . LEU A 1 226 ? -5.898 15.805 -8.727 1 91.25 226 LEU A N 1
ATOM 1730 C CA . LEU A 1 226 ? -6.223 16.531 -7.504 1 91.25 226 LEU A CA 1
ATOM 1731 C C . LEU A 1 226 ? -7.059 17.766 -7.816 1 91.25 226 LEU A C 1
ATOM 1733 O O . LEU A 1 226 ? -7.965 18.125 -7.055 1 91.25 226 LEU A O 1
ATOM 1737 N N . ARG A 1 227 ? -6.828 18.391 -8.969 1 88.25 227 ARG A N 1
ATOM 1738 C CA . ARG A 1 227 ? -7.547 19.594 -9.375 1 88.25 227 ARG A CA 1
ATOM 1739 C C . ARG A 1 227 ? -9.031 19.297 -9.57 1 88.25 227 ARG A C 1
ATOM 1741 O O . ARG A 1 227 ? -9.875 20.188 -9.398 1 88.25 227 ARG A O 1
ATOM 1748 N N . GLU A 1 228 ? -9.328 18.094 -9.82 1 91.19 228 GLU A N 1
ATOM 1749 C CA . GLU A 1 228 ? -10.711 17.719 -10.078 1 91.19 228 GLU A CA 1
ATOM 1750 C C . GLU A 1 228 ? -11.508 17.594 -8.781 1 91.19 228 GLU A C 1
ATOM 1752 O O . GLU A 1 228 ? -12.742 17.547 -8.812 1 91.19 228 GLU A O 1
ATOM 1757 N N . VAL A 1 229 ? -10.844 17.547 -7.648 1 92.19 229 VAL A N 1
ATOM 1758 C CA . VAL A 1 229 ? -11.445 17.453 -6.32 1 92.19 229 VAL A CA 1
ATOM 1759 C C . VAL A 1 229 ? -12.492 16.344 -6.297 1 92.19 229 VAL A C 1
ATOM 1761 O O . VAL A 1 229 ? -13.648 16.578 -5.93 1 92.19 229 VAL A O 1
ATOM 1764 N N . PRO A 1 230 ? -12.078 15.148 -6.703 1 93.56 230 PRO A N 1
ATOM 1765 C CA . PRO A 1 230 ? -13.039 14.047 -6.656 1 93.56 230 PRO A CA 1
ATOM 1766 C C . PRO A 1 230 ? -13.383 13.633 -5.23 1 93.56 230 PRO A C 1
ATOM 1768 O O . PRO A 1 230 ? -12.625 13.914 -4.297 1 93.56 230 PRO A O 1
ATOM 1771 N N . LYS A 1 231 ? -14.617 13.047 -5.125 1 95.62 231 LYS A N 1
ATOM 1772 C CA . LYS A 1 231 ? -14.852 12.32 -3.881 1 95.62 231 LYS A CA 1
ATOM 1773 C C . LYS A 1 231 ? -13.844 11.188 -3.705 1 95.62 231 LYS A C 1
ATOM 1775 O O . LYS A 1 231 ? -13.414 10.578 -4.684 1 95.62 231 LYS A O 1
ATOM 1780 N N . LYS A 1 232 ? -13.445 10.914 -2.459 1 96.25 232 LYS A N 1
ATOM 1781 C CA . LYS A 1 232 ? -12.5 9.836 -2.197 1 96.25 232 LYS A CA 1
ATOM 1782 C C . LYS A 1 232 ? -12.977 8.523 -2.826 1 96.25 232 LYS A C 1
ATOM 1784 O O . LYS A 1 232 ? -12.195 7.828 -3.482 1 96.25 232 LYS A O 1
ATOM 1789 N N . VAL A 1 233 ? -14.289 8.188 -2.725 1 98.06 233 VAL A N 1
ATOM 1790 C CA . VAL A 1 233 ? -14.82 6.91 -3.189 1 98.06 233 VAL A CA 1
ATOM 1791 C C . VAL A 1 233 ? -14.734 6.836 -4.711 1 98.06 233 VAL A C 1
ATOM 1793 O O . VAL A 1 233 ? -14.469 5.77 -5.273 1 98.06 233 VAL A O 1
ATOM 1796 N N . ASP A 1 234 ? -14.875 7.949 -5.371 1 97.69 234 ASP A N 1
ATOM 1797 C CA . ASP A 1 234 ? -14.812 7.961 -6.828 1 97.69 234 ASP A CA 1
ATOM 1798 C C . ASP A 1 234 ? -13.375 7.859 -7.316 1 97.69 234 ASP A C 1
ATOM 1800 O O . ASP A 1 234 ? -13.094 7.18 -8.305 1 97.69 234 ASP A O 1
ATOM 1804 N N . TYR A 1 235 ? -12.5 8.586 -6.621 1 97.56 235 TYR A N 1
ATOM 1805 C CA . TYR A 1 235 ? -11.086 8.508 -6.949 1 97.56 235 TYR A CA 1
ATOM 1806 C C . TYR A 1 235 ? -10.586 7.066 -6.891 1 97.56 235 TYR A C 1
ATOM 1808 O O . TYR A 1 235 ? -10 6.566 -7.852 1 97.56 235 TYR A O 1
ATOM 1816 N N . PHE A 1 236 ? -10.891 6.367 -5.793 1 98.44 236 PHE A N 1
ATOM 1817 C CA . PHE A 1 236 ? -10.398 5.012 -5.586 1 98.44 236 PHE A CA 1
ATOM 1818 C C . PHE A 1 236 ? -11.109 4.031 -6.512 1 98.44 236 PHE A C 1
ATOM 1820 O O . PHE A 1 236 ? -10.484 3.096 -7.023 1 98.44 236 PHE A O 1
ATOM 1827 N N . LYS A 1 237 ? -12.406 4.258 -6.719 1 98.44 237 LYS A N 1
ATOM 1828 C CA . LYS A 1 237 ? -13.117 3.396 -7.664 1 98.44 237 LYS A CA 1
ATOM 1829 C C . LYS A 1 237 ? -12.484 3.463 -9.047 1 98.44 237 LYS A C 1
ATOM 1831 O O . LYS A 1 237 ? -12.305 2.434 -9.703 1 98.44 237 LYS A O 1
ATOM 1836 N N . THR A 1 238 ? -12.148 4.668 -9.453 1 97.69 238 THR A N 1
ATOM 1837 C CA . THR A 1 238 ? -11.547 4.848 -10.773 1 97.69 238 THR A CA 1
ATOM 1838 C C . THR A 1 238 ? -10.258 4.051 -10.898 1 97.69 238 THR A C 1
ATOM 1840 O O . THR A 1 238 ? -10 3.416 -11.922 1 97.69 238 THR A O 1
ATOM 1843 N N . ILE A 1 239 ? -9.477 4.023 -9.898 1 97.81 239 ILE A N 1
ATOM 1844 C CA . ILE A 1 239 ? -8.188 3.346 -9.914 1 97.81 239 ILE A CA 1
ATOM 1845 C C . ILE A 1 239 ? -8.398 1.834 -9.891 1 97.81 239 ILE A C 1
ATOM 1847 O O . ILE A 1 239 ? -7.918 1.119 -10.773 1 97.81 239 ILE A O 1
ATOM 1851 N N . TYR A 1 240 ? -9.164 1.344 -9 1 98.38 240 TYR A N 1
ATOM 1852 C CA . TYR A 1 240 ? -9.172 -0.091 -8.734 1 98.38 240 TYR A CA 1
ATOM 1853 C C . TYR A 1 240 ? -10.164 -0.807 -9.641 1 98.38 240 TYR A C 1
ATOM 1855 O O . TYR A 1 240 ? -10.125 -2.031 -9.781 1 98.38 240 TYR A O 1
ATOM 1863 N N . SER A 1 241 ? -11.031 -0.035 -10.328 1 98 241 SER A N 1
ATOM 1864 C CA . SER A 1 241 ? -11.875 -0.631 -11.352 1 98 241 SER A CA 1
ATOM 1865 C C . SER A 1 241 ? -11.055 -1.068 -12.562 1 98 241 SER A C 1
ATOM 1867 O O . SER A 1 241 ? -11.547 -1.8 -13.422 1 98 241 SER A O 1
ATOM 1869 N N . LYS A 1 242 ? -9.844 -0.693 -12.602 1 96.56 242 LYS A N 1
ATOM 1870 C CA . LYS A 1 242 ? -8.961 -1.178 -13.664 1 96.56 242 LYS A CA 1
ATOM 1871 C C . LYS A 1 242 ? -8.734 -2.682 -13.547 1 96.56 242 LYS A C 1
ATOM 1873 O O . LYS A 1 242 ? -8.508 -3.361 -14.547 1 96.56 242 LYS A O 1
ATOM 1878 N N . MET A 1 243 ? -8.82 -3.205 -12.328 1 96.31 243 MET A N 1
ATOM 1879 C CA . MET A 1 243 ? -8.5 -4.621 -12.156 1 96.31 243 MET A CA 1
ATOM 1880 C C . MET A 1 243 ? -9.703 -5.391 -11.617 1 96.31 243 MET A C 1
ATOM 1882 O O . MET A 1 243 ? -9.812 -6.598 -11.836 1 96.31 243 MET A O 1
ATOM 1886 N N . HIS A 1 244 ? -10.602 -4.707 -10.859 1 97.69 244 HIS A N 1
ATOM 1887 C CA . HIS A 1 244 ? -11.695 -5.375 -10.156 1 97.69 244 HIS A CA 1
ATOM 1888 C C . HIS A 1 244 ? -13.047 -4.832 -10.602 1 97.69 244 HIS A C 1
ATOM 1890 O O . HIS A 1 244 ? -13.258 -3.615 -10.633 1 97.69 244 HIS A O 1
ATOM 1896 N N . ARG A 1 245 ? -14.039 -5.684 -10.875 1 96.5 245 ARG A N 1
ATOM 1897 C CA . ARG A 1 245 ? -15.32 -5.281 -11.445 1 96.5 245 ARG A CA 1
ATOM 1898 C C . ARG A 1 245 ? -16.328 -4.953 -10.352 1 96.5 245 ARG A C 1
ATOM 1900 O O . ARG A 1 245 ? -17.297 -4.227 -10.586 1 96.5 245 ARG A O 1
ATOM 1907 N N . GLY A 1 246 ? -16.094 -5.418 -9.164 1 97.75 246 GLY A N 1
ATOM 1908 C CA . GLY A 1 246 ? -17.109 -5.383 -8.125 1 97.75 246 GLY A CA 1
ATOM 1909 C C . GLY A 1 246 ? -16.938 -4.227 -7.16 1 97.75 246 GLY A C 1
ATOM 1910 O O . GLY A 1 246 ? -17.234 -4.363 -5.969 1 97.75 246 GLY A O 1
ATOM 1911 N N . ILE A 1 247 ? -16.5 -3.025 -7.602 1 98.38 247 ILE A N 1
ATOM 1912 C CA . ILE A 1 247 ? -16.312 -1.881 -6.715 1 98.38 247 ILE A CA 1
ATOM 1913 C C . ILE A 1 247 ? -17.516 -0.954 -6.805 1 98.38 247 ILE A C 1
ATOM 1915 O O . ILE A 1 247 ? -17.859 -0.482 -7.891 1 98.38 247 ILE A O 1
ATOM 1919 N N . VAL A 1 248 ? -18.172 -0.713 -5.707 1 98.12 248 VAL A N 1
ATOM 1920 C CA . VAL A 1 248 ? -19.328 0.166 -5.621 1 98.12 248 VAL A CA 1
ATOM 1921 C C . VAL A 1 248 ? -19 1.365 -4.73 1 98.12 248 VAL A C 1
ATOM 1923 O O . VAL A 1 248 ? -18.562 1.199 -3.594 1 98.12 248 VAL A O 1
ATOM 1926 N N . ALA A 1 249 ? -19.203 2.572 -5.234 1 97.88 249 ALA A N 1
ATOM 1927 C CA . ALA A 1 249 ? -18.906 3.795 -4.5 1 97.88 249 ALA A CA 1
ATOM 1928 C C . ALA A 1 249 ? -20.172 4.402 -3.896 1 97.88 249 ALA A C 1
ATOM 1930 O O . ALA A 1 249 ? -21.172 4.555 -4.586 1 97.88 249 ALA A O 1
ATOM 1931 N N . CYS A 1 250 ? -20.125 4.641 -2.625 1 96.62 250 CYS A N 1
ATOM 1932 C CA . CYS A 1 250 ? -21.156 5.391 -1.913 1 96.62 250 CYS A CA 1
ATOM 1933 C C . CYS A 1 250 ? -20.594 6.68 -1.331 1 96.62 250 CYS A C 1
ATOM 1935 O O . CYS A 1 250 ? -19.953 6.66 -0.271 1 96.62 250 CYS A O 1
ATOM 1937 N N . ASP A 1 251 ? -20.844 7.832 -1.922 1 94.25 251 ASP A N 1
ATOM 1938 C CA . ASP A 1 251 ? -20.203 9.094 -1.559 1 94.25 251 ASP A CA 1
ATOM 1939 C C . ASP A 1 251 ? -20.969 9.789 -0.435 1 94.25 251 ASP A C 1
ATOM 1941 O O . ASP A 1 251 ? -21.078 11.023 -0.415 1 94.25 251 ASP A O 1
ATOM 1945 N N . GLU A 1 252 ? -21.594 9.031 0.433 1 88.88 252 GLU A N 1
ATOM 1946 C CA . GLU A 1 252 ? -22.312 9.547 1.592 1 88.88 252 GLU A CA 1
ATOM 1947 C C . GLU A 1 252 ? -21.688 9.07 2.895 1 88.88 252 GLU A C 1
ATOM 1949 O O . GLU A 1 252 ? -21.141 7.961 2.959 1 88.88 252 GLU A O 1
ATOM 1954 N N . GLY A 1 253 ? -21.688 9.961 3.844 1 85.44 253 GLY A N 1
ATOM 1955 C CA . GLY A 1 253 ? -21.344 9.484 5.172 1 85.44 253 GLY A CA 1
ATOM 1956 C C . GLY A 1 253 ? -22.391 8.555 5.754 1 85.44 253 GLY A C 1
ATOM 1957 O O . GLY A 1 253 ? -23.578 8.695 5.469 1 85.44 253 GLY A O 1
ATOM 1958 N N . MET A 1 254 ? -21.938 7.621 6.516 1 87.44 254 MET A N 1
ATOM 1959 C CA . MET A 1 254 ? -22.891 6.711 7.152 1 87.44 254 MET A CA 1
ATOM 1960 C C . MET A 1 254 ? -23.781 7.457 8.141 1 87.44 254 MET A C 1
ATOM 1962 O O . MET A 1 254 ? -23.297 8.289 8.906 1 87.44 254 MET A O 1
ATOM 1966 N N . SER A 1 255 ? -25 7.27 8.016 1 88 255 SER A N 1
ATOM 1967 C CA . SER A 1 255 ? -26.016 7.844 8.891 1 88 255 SER A CA 1
ATOM 1968 C C . SER A 1 255 ? -27.188 6.883 9.094 1 88 255 SER A C 1
ATOM 1970 O O . SER A 1 255 ? -27.219 5.812 8.477 1 88 255 SER A O 1
ATOM 1972 N N . ALA A 1 256 ? -28.016 7.297 9.961 1 89.06 256 ALA A N 1
ATOM 1973 C CA . ALA A 1 256 ? -29.188 6.477 10.234 1 89.06 256 ALA A CA 1
ATOM 1974 C C . ALA A 1 256 ? -30.031 6.277 8.969 1 89.06 256 ALA A C 1
ATOM 1976 O O . ALA A 1 256 ? -30.688 5.25 8.812 1 89.06 256 ALA A O 1
ATOM 1977 N N . GLU A 1 257 ? -29.844 7.141 8.023 1 91.19 257 GLU A N 1
ATOM 1978 C CA . GLU A 1 257 ? -30.719 7.164 6.855 1 91.19 257 GLU A CA 1
ATOM 1979 C C . GLU A 1 257 ? -30.219 6.211 5.773 1 91.19 257 GLU A C 1
ATOM 1981 O O . GLU A 1 257 ? -30.953 5.871 4.852 1 91.19 257 GLU A O 1
ATOM 1986 N N . ASN A 1 258 ? -29 5.715 5.902 1 93.12 258 ASN A N 1
ATOM 1987 C CA . ASN A 1 258 ? -28.5 4.922 4.781 1 93.12 258 ASN A CA 1
ATOM 1988 C C . ASN A 1 258 ? -27.906 3.598 5.25 1 93.12 258 ASN A C 1
ATOM 1990 O O . ASN A 1 258 ? -27.141 2.963 4.523 1 93.12 258 ASN A O 1
ATOM 1994 N N . LEU A 1 259 ? -28.266 3.18 6.391 1 95.62 259 LEU A N 1
ATOM 1995 C CA . LEU A 1 259 ? -27.75 1.935 6.961 1 95.62 259 LEU A CA 1
ATOM 1996 C C . LEU A 1 259 ? -28.203 0.737 6.125 1 95.62 259 LEU A C 1
ATOM 1998 O O . LEU A 1 259 ? -27.578 -0.329 6.188 1 95.62 259 LEU A O 1
ATOM 2002 N N . ASP A 1 260 ? -29.234 0.9 5.387 1 96.06 260 ASP A N 1
ATOM 2003 C CA . ASP A 1 260 ? -29.75 -0.184 4.551 1 96.06 260 ASP A CA 1
ATOM 2004 C C . ASP A 1 260 ? -28.75 -0.551 3.459 1 96.06 260 ASP A C 1
ATOM 2006 O O . ASP A 1 260 ? -28.797 -1.65 2.904 1 96.06 260 ASP A O 1
ATOM 2010 N N . LYS A 1 261 ? -27.875 0.387 3.145 1 96.81 261 LYS A N 1
ATOM 2011 C CA . LYS A 1 261 ? -26.844 0.124 2.141 1 96.81 261 LYS A CA 1
ATOM 2012 C C . LYS A 1 261 ? -25.875 -0.963 2.609 1 96.81 261 LYS A C 1
ATOM 2014 O O . LYS A 1 261 ? -25.141 -1.527 1.806 1 96.81 261 LYS A O 1
ATOM 2019 N N . LEU A 1 262 ? -25.891 -1.336 3.859 1 97.75 262 LEU A N 1
ATOM 2020 C CA . LEU A 1 262 ? -25.047 -2.387 4.414 1 97.75 262 LEU A CA 1
ATOM 2021 C C . LEU A 1 262 ? -25.734 -3.746 4.309 1 97.75 262 LEU A C 1
ATOM 2023 O O . LEU A 1 262 ? -25.125 -4.777 4.609 1 97.75 262 LEU A O 1
ATOM 2027 N N . ASP A 1 263 ? -27 -3.746 3.859 1 98.06 263 ASP A N 1
ATOM 2028 C CA . ASP A 1 263 ? -27.703 -5.023 3.73 1 98.06 263 ASP A CA 1
ATOM 2029 C C . ASP A 1 263 ? -26.953 -5.957 2.775 1 98.06 263 ASP A C 1
ATOM 2031 O O . ASP A 1 263 ? -26.562 -5.543 1.686 1 98.06 263 ASP A O 1
ATOM 2035 N N . GLY A 1 264 ? -26.75 -7.168 3.189 1 97.75 264 GLY A N 1
ATOM 2036 C CA . GLY A 1 264 ? -26.078 -8.164 2.371 1 97.75 264 GLY A CA 1
ATOM 2037 C C . GLY A 1 264 ? -24.578 -8.227 2.621 1 97.75 264 GLY A C 1
ATOM 2038 O O . GLY A 1 264 ? -23.922 -9.203 2.238 1 97.75 264 GLY A O 1
ATOM 2039 N N . VAL A 1 265 ? -24.047 -7.234 3.309 1 98.44 265 VAL A N 1
ATOM 2040 C CA . VAL A 1 265 ? -22.625 -7.234 3.668 1 98.44 265 VAL A CA 1
ATOM 2041 C C . VAL A 1 265 ? -22.344 -8.398 4.617 1 98.44 265 VAL A C 1
ATOM 2043 O O . VAL A 1 265 ? -23.094 -8.625 5.57 1 98.44 265 VAL A O 1
ATOM 2046 N N . THR A 1 266 ? -21.281 -9.125 4.285 1 98.75 266 THR A N 1
ATOM 2047 C CA . THR A 1 266 ? -20.922 -10.25 5.141 1 98.75 266 THR A CA 1
ATOM 2048 C C . THR A 1 266 ? -19.703 -9.914 5.984 1 98.75 266 THR A C 1
ATOM 2050 O O . THR A 1 266 ? -19.438 -10.562 7.004 1 98.75 266 THR A O 1
ATOM 2053 N N . PHE A 1 267 ? -18.906 -8.945 5.551 1 98.81 267 PHE A N 1
ATOM 2054 C CA . PHE A 1 267 ? -17.734 -8.508 6.281 1 98.81 267 PHE A CA 1
ATOM 2055 C C . PHE A 1 267 ? -17.484 -7.016 6.082 1 98.81 267 PHE A C 1
ATOM 2057 O O . PHE A 1 267 ? -17.672 -6.492 4.98 1 98.81 267 PHE A O 1
ATOM 2064 N N . ALA A 1 268 ? -17.078 -6.316 7.137 1 98.81 268 ALA A N 1
ATOM 2065 C CA . ALA A 1 268 ? -16.844 -4.875 7.016 1 98.81 268 ALA A CA 1
ATOM 2066 C C . ALA A 1 268 ? -15.531 -4.473 7.676 1 98.81 268 ALA A C 1
ATOM 2068 O O . ALA A 1 268 ? -15.117 -5.066 8.68 1 98.81 268 ALA A O 1
ATOM 2069 N N . PHE A 1 269 ? -14.844 -3.523 7.09 1 98.75 269 PHE A N 1
ATOM 2070 C CA . PHE A 1 269 ? -13.719 -2.822 7.695 1 98.75 269 PHE A CA 1
ATOM 2071 C C . PHE A 1 269 ? -14.125 -1.415 8.117 1 98.75 269 PHE A C 1
ATOM 2073 O O . PHE A 1 269 ? -14.602 -0.629 7.301 1 98.75 269 PHE A O 1
ATOM 2080 N N . LEU A 1 270 ? -13.953 -1.162 9.391 1 97.44 270 LEU A N 1
ATOM 2081 C CA . LEU A 1 270 ? -14.32 0.14 9.945 1 97.44 270 LEU A CA 1
ATOM 2082 C C . LEU A 1 270 ? -13.078 0.982 10.219 1 97.44 270 LEU A C 1
ATOM 2084 O O . LEU A 1 270 ? -12.289 0.659 11.109 1 97.44 270 LEU A O 1
ATOM 2088 N N . SER A 1 271 ? -12.867 1.969 9.398 1 94.12 271 SER A N 1
ATOM 2089 C CA . SER A 1 271 ? -11.82 2.975 9.586 1 94.12 271 SER A CA 1
ATOM 2090 C C . SER A 1 271 ? -12.422 4.367 9.734 1 94.12 271 SER A C 1
ATOM 2092 O O . SER A 1 271 ? -12.141 5.262 8.938 1 94.12 271 SER A O 1
ATOM 2094 N N . MET A 1 272 ? -13.258 4.594 10.719 1 88.31 272 MET A N 1
ATOM 2095 C CA . MET A 1 272 ? -13.953 5.859 10.93 1 88.31 272 MET A CA 1
ATOM 2096 C C . MET A 1 272 ? -13.742 6.363 12.352 1 88.31 272 MET A C 1
ATOM 2098 O O . MET A 1 272 ? -13.359 5.598 13.234 1 88.31 272 MET A O 1
ATOM 2102 N N . ASP A 1 273 ? -13.984 7.582 12.523 1 80.19 273 ASP A N 1
ATOM 2103 C CA . ASP A 1 273 ? -13.828 8.203 13.836 1 80.19 273 ASP A CA 1
ATOM 2104 C C . ASP A 1 273 ? -14.914 7.727 14.805 1 80.19 273 ASP A C 1
ATOM 2106 O O . ASP A 1 273 ? -16 7.34 14.375 1 80.19 273 ASP A O 1
ATOM 2110 N N . ALA A 1 274 ? -14.531 7.75 16.031 1 76.06 274 ALA A N 1
ATOM 2111 C CA . ALA A 1 274 ? -15.5 7.402 17.062 1 76.06 274 ALA A CA 1
ATOM 2112 C C . ALA A 1 274 ? -16.688 8.367 17.047 1 76.06 274 ALA A C 1
ATOM 2114 O O . ALA A 1 274 ? -16.547 9.523 16.641 1 76.06 274 ALA A O 1
ATOM 2115 N N . GLY A 1 275 ? -17.875 7.816 17.469 1 84.12 275 GLY A N 1
ATOM 2116 C CA . GLY A 1 275 ? -19.078 8.633 17.531 1 84.12 275 GLY A CA 1
ATOM 2117 C C . GLY A 1 275 ? -20.359 7.84 17.359 1 84.12 275 GLY A C 1
ATOM 2118 O O . GLY A 1 275 ? -20.312 6.609 17.281 1 84.12 275 GLY A O 1
ATOM 2119 N N . GLU A 1 276 ? -21.422 8.555 17.281 1 87.5 276 GLU A N 1
ATOM 2120 C CA . GLU A 1 276 ? -22.75 7.953 17.188 1 87.5 276 GLU A CA 1
ATOM 2121 C C . GLU A 1 276 ? -22.906 7.199 15.859 1 87.5 276 GLU A C 1
ATOM 2123 O O . GLU A 1 276 ? -23.578 6.172 15.805 1 87.5 276 GLU A O 1
ATOM 2128 N N . GLU A 1 277 ? -22.328 7.711 14.906 1 89.75 277 GLU A N 1
ATOM 2129 C CA . GLU A 1 277 ? -22.422 7.055 13.602 1 89.75 277 GLU A CA 1
ATOM 2130 C C . GLU A 1 277 ? -21.766 5.676 13.633 1 89.75 277 GLU A C 1
ATOM 2132 O O . GLU A 1 277 ? -22.297 4.719 13.07 1 89.75 277 GLU A O 1
ATOM 2137 N N . LYS A 1 278 ? -20.594 5.555 14.242 1 92.62 278 LYS A N 1
ATOM 2138 C CA . LYS A 1 278 ? -19.922 4.266 14.375 1 92.62 278 LYS A CA 1
ATOM 2139 C C . LYS A 1 278 ? -20.781 3.279 15.172 1 92.62 278 LYS A C 1
ATOM 2141 O O . LYS A 1 278 ? -20.844 2.098 14.836 1 92.62 278 LYS A O 1
ATOM 2146 N N . ARG A 1 279 ? -21.406 3.777 16.188 1 92.94 279 ARG A N 1
ATOM 2147 C CA . ARG A 1 279 ? -22.281 2.936 17 1 92.94 279 ARG A CA 1
ATOM 2148 C C . ARG A 1 279 ? -23.406 2.352 16.172 1 92.94 279 ARG A C 1
ATOM 2150 O O . ARG A 1 279 ? -23.734 1.167 16.281 1 92.94 279 ARG A O 1
ATOM 2157 N N . ARG A 1 280 ? -23.984 3.162 15.352 1 94.5 280 ARG A N 1
ATOM 2158 C CA . ARG A 1 280 ? -25.094 2.729 14.508 1 94.5 280 ARG A CA 1
ATOM 2159 C C . ARG A 1 280 ? -24.641 1.688 13.492 1 94.5 280 ARG A C 1
ATOM 2161 O O . ARG A 1 280 ? -25.344 0.713 13.234 1 94.5 280 ARG A O 1
ATOM 2168 N N . VAL A 1 281 ? -23.5 1.903 12.938 1 96.12 281 VAL A N 1
ATOM 2169 C CA . VAL A 1 281 ? -22.938 0.98 11.953 1 96.12 281 VAL A CA 1
ATOM 2170 C C . VAL A 1 281 ? -22.688 -0.377 12.609 1 96.12 281 VAL A C 1
ATOM 2172 O O . VAL A 1 281 ? -23.047 -1.416 12.055 1 96.12 281 VAL A O 1
ATOM 2175 N N . VAL A 1 282 ? -22.047 -0.359 13.789 1 95.75 282 VAL A N 1
ATOM 2176 C CA . VAL A 1 282 ? -21.719 -1.582 14.516 1 95.75 282 VAL A CA 1
ATOM 2177 C C . VAL A 1 282 ? -23 -2.348 14.836 1 95.75 282 VAL A C 1
ATOM 2179 O O . VAL A 1 282 ? -23.078 -3.557 14.609 1 95.75 282 VAL A O 1
ATOM 2182 N N . LYS A 1 283 ? -24 -1.593 15.289 1 95.56 283 LYS A N 1
ATOM 2183 C CA . LYS A 1 283 ? -25.266 -2.217 15.617 1 95.56 283 LYS A CA 1
ATOM 2184 C C . LYS A 1 283 ? -25.891 -2.863 14.383 1 95.56 283 LYS A C 1
ATOM 2186 O O . LYS A 1 283 ? -26.422 -3.979 14.453 1 95.56 283 LYS A O 1
ATOM 2191 N N . LYS A 1 284 ? -25.875 -2.186 13.281 1 97.38 284 LYS A N 1
ATOM 2192 C CA . LYS A 1 284 ? -26.422 -2.705 12.039 1 97.38 284 LYS A CA 1
ATOM 2193 C C . LYS A 1 284 ? -25.688 -3.963 11.586 1 97.38 284 LYS A C 1
ATOM 2195 O O . LYS A 1 284 ? -26.312 -4.953 11.203 1 97.38 284 LYS A O 1
ATOM 2200 N N . LEU A 1 285 ? -24.375 -3.955 11.594 1 97.81 285 LEU A N 1
ATOM 2201 C CA . LEU A 1 285 ? -23.578 -5.09 11.164 1 97.81 285 LEU A CA 1
ATOM 2202 C C . LEU A 1 285 ? -23.828 -6.309 12.039 1 97.81 285 LEU A C 1
ATOM 2204 O O . LEU A 1 285 ? -23.906 -7.434 11.539 1 97.81 285 LEU A O 1
ATOM 2208 N N . GLU A 1 286 ? -23.953 -6.078 13.344 1 96.94 286 GLU A N 1
ATOM 2209 C CA . GLU A 1 286 ? -24.266 -7.176 14.25 1 96.94 286 GLU A CA 1
ATOM 2210 C C . GLU A 1 286 ? -25.656 -7.746 13.969 1 96.94 286 GLU A C 1
ATOM 2212 O O . GLU A 1 286 ? -25.844 -8.961 13.984 1 96.94 286 GLU A O 1
ATOM 2217 N N . ALA A 1 287 ? -26.594 -6.895 13.703 1 97.06 287 ALA A N 1
ATOM 2218 C CA . ALA A 1 287 ? -27.969 -7.305 13.445 1 97.06 287 ALA A CA 1
ATOM 2219 C C . ALA A 1 287 ? -28.062 -8.18 12.195 1 97.06 287 ALA A C 1
ATOM 2221 O O . ALA A 1 287 ? -28.875 -9.102 12.133 1 97.06 287 ALA A O 1
ATOM 2222 N N . ILE A 1 288 ? -27.266 -7.957 11.211 1 97.44 288 ILE A N 1
ATOM 2223 C CA . ILE A 1 288 ? -27.359 -8.711 9.961 1 97.44 288 ILE A CA 1
ATOM 2224 C C . ILE A 1 288 ? -26.391 -9.891 9.992 1 97.44 288 ILE A C 1
ATOM 2226 O O . ILE A 1 288 ? -26.234 -10.594 8.992 1 97.44 288 ILE A O 1
ATOM 2230 N N . GLY A 1 289 ? -25.641 -10.016 11.047 1 97.44 289 GLY A N 1
ATOM 2231 C CA . GLY A 1 289 ? -24.766 -11.164 11.25 1 97.44 289 GLY A CA 1
ATOM 2232 C C . GLY A 1 289 ? -23.422 -11.031 10.555 1 97.44 289 GLY A C 1
ATOM 2233 O O . GLY A 1 289 ? -22.719 -12.016 10.375 1 97.44 289 GLY A O 1
ATOM 2234 N N . ALA A 1 290 ? -23.078 -9.805 10.141 1 98.31 290 ALA A N 1
ATOM 2235 C CA . ALA A 1 290 ? -21.797 -9.578 9.469 1 98.31 290 ALA A CA 1
ATOM 2236 C C . ALA A 1 290 ? -20.656 -9.531 10.477 1 98.31 290 ALA A C 1
ATOM 2238 O O . ALA A 1 290 ? -20.812 -9.047 11.602 1 98.31 290 ALA A O 1
ATOM 2239 N N . SER A 1 291 ? -19.5 -10.062 10.148 1 98.25 291 SER A N 1
ATOM 2240 C CA . SER A 1 291 ? -18.266 -9.836 10.891 1 98.25 291 SER A CA 1
ATOM 2241 C C . SER A 1 291 ? -17.625 -8.508 10.492 1 98.25 291 SER A C 1
ATOM 2243 O O . SER A 1 291 ? -17.891 -7.984 9.406 1 98.25 291 SER A O 1
ATOM 2245 N N . PHE A 1 292 ? -16.875 -7.926 11.406 1 98.25 292 PHE A N 1
ATOM 2246 C CA . PHE A 1 292 ? -16.188 -6.691 11.031 1 98.25 292 PHE A CA 1
ATOM 2247 C C . PHE A 1 292 ? -14.922 -6.504 11.844 1 98.25 292 PHE A C 1
ATOM 2249 O O . PHE A 1 292 ? -14.727 -7.168 12.867 1 98.25 292 PHE A O 1
ATOM 2256 N N . ILE A 1 293 ? -14 -5.672 11.352 1 97.75 293 ILE A N 1
ATOM 2257 C CA . ILE A 1 293 ? -12.773 -5.254 12.016 1 97.75 293 ILE A CA 1
ATOM 2258 C C . ILE A 1 293 ? -12.758 -3.732 12.156 1 97.75 293 ILE A C 1
ATOM 2260 O O . ILE A 1 293 ? -12.938 -3.01 11.172 1 97.75 293 ILE A O 1
ATOM 2264 N N . ASP A 1 294 ? -12.641 -3.322 13.352 1 96.25 294 ASP A N 1
ATOM 2265 C CA . ASP A 1 294 ? -12.43 -1.907 13.641 1 96.25 294 ASP A CA 1
ATOM 2266 C C . ASP A 1 294 ? -10.945 -1.601 13.844 1 96.25 294 ASP A C 1
ATOM 2268 O O . ASP A 1 294 ? -10.258 -2.299 14.594 1 96.25 294 ASP A O 1
ATOM 2272 N N . VAL A 1 295 ? -10.484 -0.546 13.102 1 95.25 295 VAL A N 1
ATOM 2273 C CA . VAL A 1 295 ? -9.078 -0.175 13.25 1 95.25 295 VAL A CA 1
ATOM 2274 C C . VAL A 1 295 ? -8.977 1.215 13.875 1 95.25 295 VAL A C 1
ATOM 2276 O O . VAL A 1 295 ? -9.867 2.051 13.695 1 95.25 295 VAL A O 1
ATOM 2279 N N . GLY A 1 296 ? -7.957 1.417 14.641 1 90 296 GLY A N 1
ATOM 2280 C CA . GLY A 1 296 ? -7.66 2.695 15.266 1 90 296 GLY A CA 1
ATOM 2281 C C . GLY A 1 296 ? -6.172 2.992 15.344 1 90 296 GLY A C 1
ATOM 2282 O O . GLY A 1 296 ? -5.355 2.072 15.406 1 90 296 GLY A O 1
ATOM 2283 N N . MET A 1 297 ? -5.883 4.254 15.305 1 89.88 297 MET A N 1
ATOM 2284 C CA . MET A 1 297 ? -4.5 4.707 15.406 1 89.88 297 MET A CA 1
ATOM 2285 C C . MET A 1 297 ? -4.398 5.945 16.297 1 89.88 297 MET A C 1
ATOM 2287 O O . MET A 1 297 ? -5.207 6.863 16.172 1 89.88 297 MET A O 1
ATOM 2291 N N . GLY A 1 298 ? -3.576 5.906 17.25 1 88.06 298 GLY A N 1
ATOM 2292 C CA . GLY A 1 298 ? -3.242 7.035 18.109 1 88.06 298 GLY A CA 1
ATOM 2293 C C . GLY A 1 298 ? -1.762 7.367 18.109 1 88.06 298 GLY A C 1
ATOM 2294 O O . GLY A 1 298 ? -0.948 6.605 18.625 1 88.06 298 GLY A O 1
ATOM 2295 N N . LEU A 1 299 ? -1.401 8.508 17.438 1 90.31 299 LEU A N 1
ATOM 2296 C CA . LEU A 1 299 ? -0.013 8.945 17.359 1 90.31 299 LEU A CA 1
ATOM 2297 C C . LEU A 1 299 ? 0.21 10.195 18.203 1 90.31 299 LEU A C 1
ATOM 2299 O O . LEU A 1 299 ? -0.679 11.047 18.312 1 90.31 299 LEU A O 1
ATOM 2303 N N . GLU A 1 300 ? 1.333 10.258 18.766 1 87.25 300 GLU A N 1
ATOM 2304 C CA . GLU A 1 300 ? 1.662 11.391 19.625 1 87.25 300 GLU A CA 1
ATOM 2305 C C . GLU A 1 300 ? 3.07 11.906 19.344 1 87.25 300 GLU A C 1
ATOM 2307 O O . GLU A 1 300 ? 4.016 11.117 19.25 1 87.25 300 GLU A O 1
ATOM 2312 N N . LEU A 1 301 ? 3.094 13.172 19.156 1 87.12 301 LEU A N 1
ATOM 2313 C CA . LEU A 1 301 ? 4.375 13.859 19.047 1 87.12 301 LEU A CA 1
ATOM 2314 C C . LEU A 1 301 ? 4.867 14.312 20.406 1 87.12 301 LEU A C 1
ATOM 2316 O O . LEU A 1 301 ? 4.203 15.109 21.078 1 87.12 301 LEU A O 1
ATOM 2320 N N . ASP A 1 302 ? 5.902 13.719 20.875 1 83.19 302 ASP A N 1
ATOM 2321 C CA . ASP A 1 302 ? 6.484 14.039 22.172 1 83.19 302 ASP A CA 1
ATOM 2322 C C . ASP A 1 302 ? 8.008 14.07 22.094 1 83.19 302 ASP A C 1
ATOM 2324 O O . ASP A 1 302 ? 8.641 13.102 21.672 1 83.19 302 ASP A O 1
ATOM 2328 N N . GLY A 1 303 ? 8.57 15.234 22.562 1 79.56 303 GLY A N 1
ATOM 2329 C CA . GLY A 1 303 ? 10.016 15.336 22.625 1 79.56 303 GLY A CA 1
ATOM 2330 C C . GLY A 1 303 ? 10.68 15.266 21.25 1 79.56 303 GLY A C 1
ATOM 2331 O O . GLY A 1 303 ? 11.75 14.672 21.109 1 79.56 303 GLY A O 1
ATOM 2332 N N . GLY A 1 304 ? 9.992 15.633 20.266 1 83.69 304 GLY A N 1
ATOM 2333 C CA . GLY A 1 304 ? 10.594 15.711 18.953 1 83.69 304 GLY A CA 1
ATOM 2334 C C . GLY A 1 304 ? 10.562 14.391 18.203 1 83.69 304 GLY A C 1
ATOM 2335 O O . GLY A 1 304 ? 11.25 14.234 17.188 1 83.69 304 GLY A O 1
ATOM 2336 N N . SER A 1 305 ? 9.883 13.445 18.734 1 87.75 305 SER A N 1
ATOM 2337 C CA . SER A 1 305 ? 9.727 12.18 18.016 1 87.75 305 SER A CA 1
ATOM 2338 C C . SER A 1 305 ? 8.281 11.695 18.062 1 87.75 305 SER A C 1
ATOM 2340 O O . SER A 1 305 ? 7.512 12.109 18.922 1 87.75 305 SER A O 1
ATOM 2342 N N . LEU A 1 306 ? 7.988 10.859 17.109 1 92.31 306 LEU A N 1
ATOM 2343 C CA . LEU A 1 306 ? 6.617 10.391 16.969 1 92.31 306 LEU A CA 1
ATOM 2344 C C . LEU A 1 306 ? 6.469 8.977 17.531 1 92.31 306 LEU A C 1
ATOM 2346 O O . LEU A 1 306 ? 7.301 8.109 17.25 1 92.31 306 LEU A O 1
ATOM 2350 N N . GLY A 1 307 ? 5.57 8.805 18.422 1 90.06 307 GLY A N 1
ATOM 2351 C CA . GLY A 1 307 ? 5.156 7.504 18.906 1 90.06 307 GLY A CA 1
ATOM 2352 C C . GLY A 1 307 ? 3.67 7.25 18.75 1 90.06 307 GLY A C 1
ATOM 2353 O O . GLY A 1 307 ? 2.898 8.188 18.516 1 90.06 307 GLY A O 1
ATOM 2354 N N . GLY A 1 308 ? 3.34 5.977 18.781 1 88.06 308 GLY A N 1
ATOM 2355 C CA . GLY A 1 308 ? 1.908 5.746 18.688 1 88.06 308 GLY A CA 1
ATOM 2356 C C . GLY A 1 308 ? 1.531 4.281 18.781 1 88.06 308 GLY A C 1
ATOM 2357 O O . GLY A 1 308 ? 2.396 3.424 18.969 1 88.06 308 GLY A O 1
ATOM 2358 N N . ILE A 1 309 ? 0.218 4.094 18.812 1 89.62 309 ILE A N 1
ATOM 2359 C CA . ILE A 1 309 ? -0.368 2.766 18.953 1 89.62 309 ILE A CA 1
ATOM 2360 C C . ILE A 1 309 ? -1.398 2.537 17.844 1 89.62 309 ILE A C 1
ATOM 2362 O O . ILE A 1 309 ? -2.17 3.439 17.516 1 89.62 309 ILE A O 1
ATOM 2366 N N . LEU A 1 310 ? -1.238 1.371 17.234 1 93.19 310 LEU A N 1
ATOM 2367 C CA . LEU A 1 310 ? -2.248 0.889 16.297 1 93.19 310 LEU A CA 1
ATOM 2368 C C . LEU A 1 310 ? -3.109 -0.194 16.938 1 93.19 310 LEU A C 1
ATOM 2370 O O . LEU A 1 310 ? -2.619 -0.991 17.734 1 93.19 310 LEU A O 1
ATOM 2374 N N . ARG A 1 311 ? -4.371 -0.192 16.594 1 91.12 311 ARG A N 1
ATOM 2375 C CA . ARG A 1 311 ? -5.301 -1.169 17.156 1 91.12 311 ARG A CA 1
ATOM 2376 C C . ARG A 1 311 ? -6.125 -1.832 16.062 1 91.12 311 ARG A C 1
ATOM 2378 O O . ARG A 1 311 ? -6.582 -1.165 15.125 1 91.12 311 ARG A O 1
ATOM 2385 N N . VAL A 1 312 ? -6.285 -3.105 16.141 1 93.44 312 VAL A N 1
ATOM 2386 C CA . VAL A 1 312 ? -7.16 -3.908 15.297 1 93.44 312 VAL A CA 1
ATOM 2387 C C . VAL A 1 312 ? -8.078 -4.762 16.172 1 93.44 312 VAL A C 1
ATOM 2389 O O . VAL A 1 312 ? -7.613 -5.617 16.922 1 93.44 312 VAL A O 1
ATOM 2392 N N . THR A 1 313 ? -9.352 -4.527 16.141 1 93.25 313 THR A N 1
ATOM 2393 C CA . THR A 1 313 ? -10.344 -5.25 16.938 1 93.25 313 THR A CA 1
ATOM 2394 C C . THR A 1 313 ? -11.367 -5.922 16.031 1 93.25 313 THR A C 1
ATOM 2396 O O . THR A 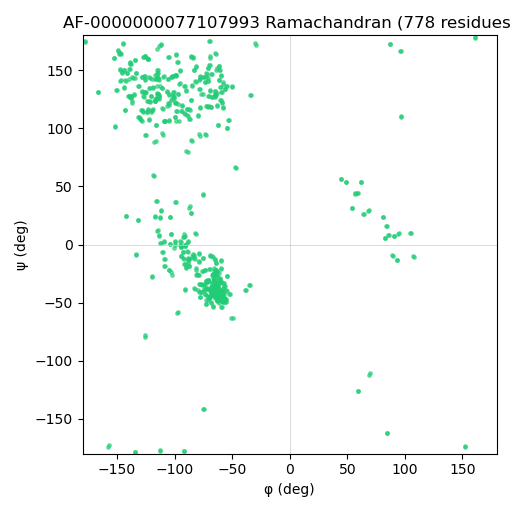1 313 ? -11.977 -5.27 15.18 1 93.25 313 THR A O 1
ATOM 2399 N N . THR A 1 314 ? -11.547 -7.199 16.25 1 95.31 314 THR A N 1
ATOM 2400 C CA . THR A 1 314 ? -12.375 -8.016 15.359 1 95.31 314 THR A CA 1
ATOM 2401 C C . THR A 1 314 ? -13.656 -8.445 16.062 1 95.31 314 THR A C 1
ATOM 2403 O O . THR A 1 314 ? -13.641 -8.805 17.234 1 95.31 314 THR A O 1
ATOM 2406 N N . SER A 1 315 ? -14.781 -8.328 15.391 1 95.62 315 SER A N 1
ATOM 2407 C CA . SER A 1 315 ? -16.078 -8.82 15.844 1 95.62 315 SER A CA 1
ATOM 2408 C C . SER A 1 315 ? -16.609 -9.898 14.906 1 95.62 315 SER A C 1
ATOM 2410 O O . SER A 1 315 ? -16.672 -9.711 13.695 1 95.62 315 SER A O 1
ATOM 2412 N N . THR A 1 316 ? -16.922 -11.031 15.406 1 95.94 316 THR A N 1
ATOM 2413 C CA . THR A 1 316 ? -17.578 -12.125 14.695 1 95.94 316 THR A CA 1
ATOM 2414 C C . THR A 1 316 ? -18.875 -12.531 15.398 1 95.94 316 THR A C 1
ATOM 2416 O O . THR A 1 316 ? -19.078 -12.188 16.562 1 95.94 316 THR A O 1
ATOM 2419 N N . PRO A 1 317 ? -19.766 -13.203 14.672 1 94.94 317 PRO A N 1
ATOM 2420 C CA . PRO A 1 317 ? -21 -13.648 15.32 1 94.94 317 PRO A CA 1
ATOM 2421 C C . PRO A 1 317 ? -20.75 -14.477 16.578 1 94.94 317 PRO A C 1
ATOM 2423 O O . PRO A 1 317 ? -21.516 -14.414 17.531 1 94.94 317 PRO A O 1
ATOM 2426 N N . ASP A 1 318 ? -19.641 -15.133 16.641 1 93.06 318 ASP A N 1
ATOM 2427 C CA . ASP A 1 318 ? -19.328 -16.016 17.766 1 93.06 318 ASP A CA 1
ATOM 2428 C C . ASP A 1 318 ? -18.641 -15.266 18.891 1 93.06 318 ASP A C 1
ATOM 2430 O O . ASP A 1 318 ? -18.562 -15.766 20.016 1 93.06 318 ASP A O 1
ATOM 2434 N N . MET A 1 319 ? -18.156 -14.062 18.625 1 91.69 319 MET A N 1
ATOM 2435 C CA . MET A 1 319 ? -17.406 -13.312 19.625 1 91.69 319 MET A CA 1
ATOM 2436 C C . MET A 1 319 ? -17.547 -11.812 19.391 1 91.69 319 MET A C 1
ATOM 2438 O O . MET A 1 319 ? -16.766 -11.219 18.656 1 91.69 319 MET A O 1
ATOM 2442 N N . ARG A 1 320 ? -18.422 -11.141 20.172 1 91.25 320 ARG A N 1
ATOM 2443 C CA . ARG A 1 320 ? -18.656 -9.719 19.984 1 91.25 320 ARG A CA 1
ATOM 2444 C C . ARG A 1 320 ? -18.625 -8.969 21.312 1 91.25 320 ARG A C 1
ATOM 2446 O O . ARG A 1 320 ? -18.656 -7.738 21.328 1 91.25 320 ARG A O 1
ATOM 2453 N N . GLY A 1 321 ? -18.562 -9.578 22.422 1 87.31 321 GLY A N 1
ATOM 2454 C CA . GLY A 1 321 ? -18.672 -8.953 23.734 1 87.31 321 GLY A CA 1
ATOM 2455 C C . GLY A 1 321 ? -17.625 -7.883 23.969 1 87.31 321 GLY A C 1
ATOM 2456 O O . GLY A 1 321 ? -17.922 -6.82 24.516 1 87.31 321 GLY A O 1
ATOM 2457 N N . HIS A 1 322 ? -16.406 -8.109 23.484 1 87.38 322 HIS A N 1
ATOM 2458 C CA . HIS A 1 322 ? -15.281 -7.215 23.734 1 87.38 322 HIS A CA 1
ATOM 2459 C C . HIS A 1 322 ? -15.445 -5.895 23 1 87.38 322 HIS A C 1
ATOM 2461 O O . HIS A 1 322 ? -14.82 -4.895 23.344 1 87.38 322 HIS A O 1
ATOM 2467 N N . ILE A 1 323 ? -16.25 -5.871 21.969 1 88.31 323 ILE A N 1
ATOM 2468 C CA . ILE A 1 323 ? -16.531 -4.66 21.188 1 88.31 323 ILE A CA 1
ATOM 2469 C C . ILE A 1 323 ? -17.203 -3.627 22.078 1 88.31 323 ILE A C 1
ATOM 2471 O O . ILE A 1 323 ? -16.922 -2.43 21.984 1 88.31 323 ILE A O 1
ATOM 2475 N N . HIS A 1 324 ? -18.016 -4.094 22.953 1 85.81 324 HIS A N 1
ATOM 2476 C CA . HIS A 1 324 ? -18.859 -3.225 23.766 1 85.81 324 HIS A CA 1
ATOM 2477 C C . HIS A 1 324 ? -18.266 -3.027 25.156 1 85.81 324 HIS A C 1
ATOM 2479 O O . HIS A 1 324 ? -18.828 -2.297 25.984 1 85.81 324 HIS A O 1
ATOM 2485 N N . ASN A 1 325 ? -17.156 -3.566 25.406 1 78.62 325 ASN A N 1
ATOM 2486 C CA . ASN A 1 325 ? -16.516 -3.492 26.719 1 78.62 325 ASN A CA 1
ATOM 2487 C C . ASN A 1 325 ? -15.25 -2.643 26.688 1 78.62 325 ASN A C 1
ATOM 2489 O O . ASN A 1 325 ? -14.258 -2.979 27.328 1 78.62 325 ASN A O 1
ATOM 2493 N N . GLY A 1 326 ? -15.219 -1.658 25.766 1 73.94 326 GLY A N 1
ATOM 2494 C CA . GLY A 1 326 ? -14.172 -0.657 25.875 1 73.94 326 GLY A CA 1
ATOM 2495 C C . GLY A 1 326 ? -13.109 -0.789 24.797 1 73.94 326 GLY A C 1
ATOM 2496 O O . GLY A 1 326 ? -12.25 0.082 24.656 1 73.94 326 GLY A O 1
ATOM 2497 N N . ARG A 1 327 ? -13.062 -1.833 24.031 1 76.12 327 ARG A N 1
ATOM 2498 C CA . ARG A 1 327 ? -12.031 -1.999 23.016 1 76.12 327 ARG A CA 1
ATOM 2499 C C . ARG A 1 327 ? -12.242 -1.032 21.859 1 76.12 327 ARG A C 1
ATOM 2501 O O . ARG A 1 327 ? -11.281 -0.641 21.188 1 76.12 327 ARG A O 1
ATOM 2508 N N . VAL A 1 328 ? -13.43 -0.75 21.625 1 78.38 328 VAL A N 1
ATOM 2509 C CA . VAL A 1 328 ? -13.789 0.186 20.562 1 78.38 328 VAL A CA 1
ATOM 2510 C C . VAL A 1 328 ? -14.414 1.439 21.172 1 78.38 328 VAL A C 1
ATOM 2512 O O . VAL A 1 328 ? -15.258 1.348 22.062 1 78.38 328 VAL A O 1
ATOM 2515 N N . SER A 1 329 ? -13.867 2.553 20.734 1 74.62 329 SER A N 1
ATOM 2516 C CA . SER A 1 329 ? -14.391 3.811 21.25 1 74.62 329 SER A CA 1
ATOM 2517 C C . SER A 1 329 ? -15.594 4.281 20.438 1 74.62 329 SER A C 1
ATOM 2519 O O . SER A 1 329 ? -15.555 4.293 19.219 1 74.62 329 SER A O 1
ATOM 2521 N N . PHE A 1 330 ? -16.703 4.504 21.172 1 76.56 330 PHE A N 1
ATOM 2522 C CA . PHE A 1 330 ? -17.906 5.016 20.531 1 76.56 330 PHE A CA 1
ATOM 2523 C C . PHE A 1 330 ? -18.156 6.465 20.938 1 76.56 330 PHE A C 1
ATOM 2525 O O . PHE A 1 330 ? -19.109 7.086 20.453 1 76.56 330 PHE A O 1
ATOM 2532 N N . LEU A 1 331 ? -17.469 6.895 21.906 1 64.19 331 LEU A N 1
ATOM 2533 C CA . LEU A 1 331 ? -17.688 8.25 22.391 1 64.19 331 LEU A CA 1
ATOM 2534 C C . LEU A 1 331 ? -17 9.273 21.484 1 64.19 331 LEU A C 1
ATOM 2536 O O . LEU A 1 331 ? -15.852 9.094 21.094 1 64.19 331 LEU A O 1
ATOM 2540 N N . GLY A 1 332 ? -17.766 9.773 20.578 1 56.91 332 GLY A N 1
ATOM 2541 C CA . GLY A 1 332 ? -17.297 10.805 19.672 1 56.91 332 GLY A CA 1
ATOM 2542 C C . GLY A 1 332 ? -16.312 11.758 20.312 1 56.91 332 GLY A C 1
ATOM 2543 O O . GLY A 1 332 ? -16.25 11.875 21.531 1 56.91 332 GLY A O 1
ATOM 2544 N N . GLY A 1 333 ? -15.203 12.047 19.812 1 49.78 333 GLY A N 1
ATOM 2545 C CA . GLY A 1 333 ? -14.281 13.055 20.328 1 49.78 333 GLY A CA 1
ATOM 2546 C C . GLY A 1 333 ? -14.961 14.375 20.641 1 49.78 333 GLY A C 1
ATOM 2547 O O . GLY A 1 333 ? -15.516 15.023 19.75 1 49.78 333 GLY A O 1
ATOM 2548 N N . GLY A 1 334 ? -15.859 14.508 21.625 1 42.69 334 GLY A N 1
ATOM 2549 C CA . GLY A 1 334 ? -16.359 15.82 21.984 1 42.69 334 GLY A CA 1
ATOM 2550 C C . GLY A 1 334 ? -15.344 16.922 21.75 1 42.69 334 GLY A C 1
ATOM 2551 O O . GLY A 1 334 ? -14.242 16.672 21.266 1 42.69 334 GLY A O 1
ATOM 2552 N N . GLU A 1 335 ? -15.875 18.328 21.953 1 41.47 335 GLU A N 1
ATOM 2553 C CA . GLU A 1 335 ? -15.078 19.547 21.938 1 41.47 335 GLU A CA 1
ATOM 2554 C C . GLU A 1 335 ? -13.719 19.328 22.609 1 41.47 335 GLU A C 1
ATOM 2556 O O . GLU A 1 335 ? -12.75 20.031 22.297 1 41.47 335 GLU A O 1
ATOM 2561 N N . LYS A 1 336 ? -13.703 18.641 23.578 1 41.28 336 LYS A N 1
ATOM 2562 C CA . LYS A 1 336 ? -12.555 18.469 24.453 1 41.28 336 LYS A CA 1
ATOM 2563 C C . LYS A 1 336 ? -11.484 17.594 23.797 1 41.28 336 LYS A C 1
ATOM 2565 O O . LYS A 1 336 ? -10.391 17.422 24.328 1 41.28 336 LYS A O 1
ATOM 2570 N N . ASP A 1 337 ? -11.867 16.812 22.844 1 43.47 337 ASP A N 1
ATOM 2571 C CA . ASP A 1 337 ? -10.875 15.984 22.172 1 43.47 337 ASP A CA 1
ATOM 2572 C C . ASP A 1 337 ? -10.133 16.781 21.094 1 43.47 337 ASP A C 1
ATOM 2574 O O . ASP A 1 337 ? -9.727 16.219 20.078 1 43.47 337 ASP A O 1
ATOM 2578 N N . LEU A 1 338 ? -10.344 17.969 21.094 1 38.53 338 LEU A N 1
ATOM 2579 C CA . LEU A 1 338 ? -9.695 19.016 20.328 1 38.53 338 LEU A CA 1
ATOM 2580 C C . LEU A 1 338 ? -8.203 18.734 20.141 1 38.53 338 LEU A C 1
ATOM 2582 O O . LEU A 1 338 ? -7.586 19.203 19.188 1 38.53 338 LEU A O 1
ATOM 2586 N N . TYR A 1 339 ? -7.629 18.094 21.266 1 38.22 339 TYR A N 1
ATOM 2587 C CA . TYR A 1 339 ? -6.18 17.938 21.25 1 38.22 339 TYR A CA 1
ATOM 2588 C C . TYR A 1 339 ? -5.781 16.594 20.672 1 38.22 339 TYR A C 1
ATOM 2590 O O . TYR A 1 339 ? -4.629 16.172 20.781 1 38.22 339 TYR A O 1
ATOM 2598 N N . SER A 1 340 ? -6.824 15.75 20.422 1 51.28 340 SER A N 1
ATOM 2599 C CA . SER A 1 340 ? -6.438 14.445 19.891 1 51.28 340 SER A CA 1
ATOM 2600 C C . SER A 1 340 ? -5.738 14.578 18.547 1 51.28 340 SER A C 1
ATOM 2602 O O . SER A 1 340 ? -6.23 15.273 17.641 1 51.28 340 SER A O 1
ATOM 2604 N N . SER A 1 341 ? -4.438 14.438 18.641 1 59.47 341 SER A N 1
ATOM 2605 C CA . SER A 1 341 ? -3.598 14.562 17.453 1 59.47 341 SER A CA 1
ATOM 2606 C C . SER A 1 341 ? -4.062 13.625 16.344 1 59.47 341 SER A C 1
ATOM 2608 O O . SER A 1 341 ? -4.371 12.461 16.594 1 59.47 341 SER A O 1
ATOM 2610 N N . ASN A 1 342 ? -4.801 14.102 15.32 1 77.44 342 ASN A N 1
ATOM 2611 C CA . ASN A 1 342 ? -5.199 13.359 14.133 1 77.44 342 ASN A CA 1
ATOM 2612 C C . ASN A 1 342 ? -4.035 13.188 13.156 1 77.44 342 ASN A C 1
ATOM 2614 O O . ASN A 1 342 ? -4.195 13.391 11.953 1 77.44 342 ASN A O 1
ATOM 2618 N N . ILE A 1 343 ? -2.9 12.867 13.844 1 85.81 343 ILE A N 1
ATOM 2619 C CA . ILE A 1 343 ? -1.719 12.68 13.008 1 85.81 343 ILE A CA 1
ATOM 2620 C C . ILE A 1 343 ? -1.857 11.391 12.195 1 85.81 343 ILE A C 1
ATOM 2622 O O . ILE A 1 343 ? -2.215 10.344 12.742 1 85.81 343 ILE A O 1
ATOM 2626 N N . GLN A 1 344 ? -1.675 11.469 10.891 1 89.19 344 GLN A N 1
ATOM 2627 C CA . GLN A 1 344 ? -1.688 10.328 9.977 1 89.19 344 GLN A CA 1
ATOM 2628 C C . GLN A 1 344 ? -0.414 10.281 9.141 1 89.19 344 GLN A C 1
ATOM 2630 O O . GLN A 1 344 ? 0.057 11.312 8.656 1 89.19 344 GLN A O 1
ATOM 2635 N N . VAL A 1 345 ? 0.161 9.156 9.125 1 93.94 345 VAL A N 1
ATOM 2636 C CA . VAL A 1 345 ? 1.344 8.938 8.297 1 93.94 345 VAL A CA 1
ATOM 2637 C C . VAL A 1 345 ? 1.143 7.695 7.426 1 93.94 345 VAL A C 1
ATOM 2639 O O . VAL A 1 345 ? 0.556 6.707 7.871 1 93.94 345 VAL A O 1
ATOM 2642 N N . ALA A 1 346 ? 1.61 7.664 6.23 1 96.75 346 ALA A N 1
ATOM 2643 C CA . ALA A 1 346 ? 1.319 6.66 5.211 1 96.75 346 ALA A CA 1
ATOM 2644 C C . ALA A 1 346 ? 1.696 5.262 5.695 1 96.75 346 ALA A C 1
ATOM 2646 O O . ALA A 1 346 ? 0.917 4.316 5.551 1 96.75 346 ALA A O 1
ATOM 2647 N N . ASP A 1 347 ? 2.93 5.086 6.23 1 97.31 347 ASP A N 1
ATOM 2648 C CA . ASP A 1 347 ? 3.418 3.754 6.574 1 97.31 347 ASP A CA 1
ATOM 2649 C C . ASP A 1 347 ? 2.641 3.168 7.746 1 97.31 347 ASP A C 1
ATOM 2651 O O . ASP A 1 347 ? 2.314 1.979 7.754 1 97.31 347 ASP A O 1
ATOM 2655 N N . LEU A 1 348 ? 2.244 3.963 8.742 1 96.31 348 LEU A N 1
ATOM 2656 C CA . LEU A 1 348 ? 1.471 3.424 9.859 1 96.31 348 LEU A CA 1
ATOM 2657 C C . LEU A 1 348 ? 0.02 3.191 9.445 1 96.31 348 LEU A C 1
ATOM 2659 O O . LEU A 1 348 ? -0.623 2.254 9.93 1 96.31 348 LEU A O 1
ATOM 2663 N N . ASN A 1 349 ? -0.534 4.082 8.547 1 96.94 349 ASN A N 1
ATOM 2664 C CA . ASN A 1 349 ? -1.831 3.783 7.949 1 96.94 349 ASN A CA 1
ATOM 2665 C C . ASN A 1 349 ? -1.815 2.445 7.219 1 96.94 349 ASN A C 1
ATOM 2667 O O . ASN A 1 349 ? -2.729 1.635 7.379 1 96.94 349 ASN A O 1
ATOM 2671 N N . ALA A 1 350 ? -0.792 2.215 6.441 1 98.31 350 ALA A N 1
ATOM 2672 C CA . ALA A 1 350 ? -0.637 0.969 5.695 1 98.31 350 ALA A CA 1
ATOM 2673 C C . ALA A 1 350 ? -0.5 -0.222 6.641 1 98.31 350 ALA A C 1
ATOM 2675 O O . ALA A 1 350 ? -1.083 -1.281 6.402 1 98.31 350 ALA A O 1
ATOM 2676 N N . LEU A 1 351 ? 0.303 -0.043 7.699 1 97.44 351 LEU A N 1
ATOM 2677 C CA . LEU A 1 351 ? 0.493 -1.12 8.664 1 97.44 351 LEU A CA 1
ATOM 2678 C C . LEU A 1 351 ? -0.838 -1.538 9.281 1 97.44 351 LEU A C 1
ATOM 2680 O O . LEU A 1 351 ? -1.139 -2.73 9.367 1 97.44 351 LEU A O 1
ATOM 2684 N N . ASN A 1 352 ? -1.568 -0.557 9.703 1 96.69 352 ASN A N 1
ATOM 2685 C CA . ASN A 1 352 ? -2.875 -0.831 10.289 1 96.69 352 ASN A CA 1
ATOM 2686 C C . ASN A 1 352 ? -3.787 -1.57 9.32 1 96.69 352 ASN A C 1
ATOM 2688 O O . ASN A 1 352 ? -4.484 -2.51 9.703 1 96.69 352 ASN A O 1
ATOM 2692 N N . ALA A 1 353 ? -3.811 -1.141 8.07 1 98.56 353 ALA A N 1
ATOM 2693 C CA . ALA A 1 353 ? -4.598 -1.773 7.016 1 98.56 353 ALA A CA 1
ATOM 2694 C C . ALA A 1 353 ? -4.168 -3.223 6.805 1 98.56 353 ALA A C 1
ATOM 2696 O O . ALA A 1 353 ? -5.012 -4.117 6.703 1 98.56 353 ALA A O 1
ATOM 2697 N N . VAL A 1 354 ? -2.865 -3.447 6.758 1 98.19 354 VAL A N 1
ATOM 2698 C CA . VAL A 1 354 ? -2.328 -4.781 6.5 1 98.19 354 VAL A CA 1
ATOM 2699 C C . VAL A 1 354 ? -2.717 -5.723 7.633 1 98.19 354 VAL A C 1
ATOM 2701 O O . VAL A 1 354 ? -3.135 -6.859 7.391 1 98.19 354 VAL A O 1
ATOM 2704 N N . LEU A 1 355 ? -2.586 -5.266 8.875 1 96.38 355 LEU A N 1
ATOM 2705 C CA . LEU A 1 355 ? -2.945 -6.094 10.016 1 96.38 355 LEU A CA 1
ATOM 2706 C C . LEU A 1 355 ? -4.422 -6.477 9.969 1 96.38 355 LEU A C 1
ATOM 2708 O O . LEU A 1 355 ? -4.781 -7.613 10.273 1 96.38 355 LEU A O 1
ATOM 2712 N N . ALA A 1 356 ? -5.258 -5.574 9.578 1 97.88 356 ALA A N 1
ATOM 2713 C CA . ALA A 1 356 ? -6.688 -5.84 9.453 1 97.88 356 ALA A CA 1
ATOM 2714 C C . ALA A 1 356 ? -6.965 -6.879 8.375 1 97.88 356 ALA A C 1
ATOM 2716 O O . ALA A 1 356 ? -7.734 -7.82 8.586 1 97.88 356 ALA A O 1
ATOM 2717 N N . VAL A 1 357 ? -6.344 -6.762 7.211 1 98.56 357 VAL A N 1
ATOM 2718 C CA . VAL A 1 357 ? -6.586 -7.652 6.082 1 98.56 357 VAL A CA 1
ATOM 2719 C C . VAL A 1 357 ? -6.043 -9.047 6.398 1 98.56 357 VAL A C 1
ATOM 2721 O O . VAL A 1 357 ? -6.664 -10.055 6.059 1 98.56 357 VAL A O 1
ATOM 2724 N N . VAL A 1 358 ? -4.855 -9.062 7.055 1 97 358 VAL A N 1
ATOM 2725 C CA . VAL A 1 358 ? -4.305 -10.344 7.469 1 97 358 VAL A CA 1
ATOM 2726 C C . VAL A 1 358 ? -5.281 -11.055 8.406 1 97 358 VAL A C 1
ATOM 2728 O O . VAL A 1 358 ? -5.512 -12.258 8.273 1 97 358 VAL A O 1
ATOM 2731 N N . LYS A 1 359 ? -5.879 -10.32 9.32 1 95.69 359 LYS A N 1
ATOM 2732 C CA . LYS A 1 359 ? -6.84 -10.914 10.25 1 95.69 359 LYS A CA 1
ATOM 2733 C C . LYS A 1 359 ? -8.07 -11.43 9.508 1 95.69 359 LYS A C 1
ATOM 2735 O O . LYS A 1 359 ? -8.586 -12.508 9.82 1 95.69 359 LYS A O 1
ATOM 2740 N N . TRP A 1 360 ? -8.617 -10.703 8.586 1 98.06 360 TRP A N 1
ATOM 2741 C CA . TRP A 1 360 ? -9.734 -11.156 7.762 1 98.06 360 TRP A CA 1
ATOM 2742 C C . TRP A 1 360 ? -9.391 -12.461 7.055 1 98.06 360 TRP A C 1
ATOM 2744 O O . TRP A 1 360 ? -10.188 -13.406 7.055 1 98.06 360 TRP A O 1
ATOM 2754 N N . LYS A 1 361 ? -8.203 -12.523 6.441 1 97.69 361 LYS A N 1
ATOM 2755 C CA . LYS A 1 361 ? -7.77 -13.727 5.727 1 97.69 361 LYS A CA 1
ATOM 2756 C C . LYS A 1 361 ? -7.594 -14.898 6.684 1 97.69 361 LYS A C 1
ATOM 2758 O O . LYS A 1 361 ? -7.836 -16.047 6.309 1 97.69 361 LYS A O 1
ATOM 2763 N N . LYS A 1 362 ? -7.176 -14.602 7.918 1 94.94 362 LYS A N 1
ATOM 2764 C CA . LYS A 1 362 ? -7.133 -15.648 8.938 1 94.94 362 LYS A CA 1
ATOM 2765 C C . LYS A 1 362 ? -8.523 -16.203 9.219 1 94.94 362 LYS A C 1
ATOM 2767 O O . LYS A 1 362 ? -8.719 -17.406 9.289 1 94.94 362 LYS A O 1
ATOM 2772 N N . LEU A 1 363 ? -9.477 -15.328 9.367 1 95.25 363 LEU A N 1
ATOM 2773 C CA . LEU A 1 363 ? -10.852 -15.719 9.656 1 95.25 363 LEU A CA 1
ATOM 2774 C C . LEU A 1 363 ? -11.414 -16.594 8.547 1 95.25 363 LEU A C 1
ATOM 2776 O O . LEU A 1 363 ? -12.227 -17.484 8.805 1 95.25 363 LEU A O 1
ATOM 2780 N N . ARG A 1 364 ? -10.945 -16.391 7.324 1 96.44 364 ARG A N 1
ATOM 2781 C CA . ARG A 1 364 ? -11.477 -17.141 6.191 1 96.44 364 ARG A CA 1
ATOM 2782 C C . ARG A 1 364 ? -10.633 -18.375 5.902 1 96.44 364 ARG A C 1
ATOM 2784 O O . ARG A 1 364 ? -10.867 -19.094 4.922 1 96.44 364 ARG A O 1
ATOM 2791 N N . GLY A 1 365 ? -9.578 -18.578 6.66 1 94.31 365 GLY A N 1
ATOM 2792 C CA . GLY A 1 365 ? -8.805 -19.812 6.566 1 94.31 365 GLY A CA 1
ATOM 2793 C C . GLY A 1 365 ? -7.664 -19.734 5.57 1 94.31 365 GLY A C 1
ATOM 2794 O O . GLY A 1 365 ? -6.988 -20.719 5.305 1 94.31 365 GLY A O 1
ATOM 2795 N N . PHE A 1 366 ? -7.449 -18.531 5.051 1 96 366 PHE A N 1
ATOM 2796 C CA . PHE A 1 366 ? -6.336 -18.344 4.125 1 96 366 PHE A CA 1
ATOM 2797 C C . PHE A 1 366 ? -5.004 -18.484 4.852 1 96 366 PHE A C 1
ATOM 2799 O O . PHE A 1 366 ? -4.105 -19.188 4.383 1 96 366 PHE A O 1
ATOM 2806 N N . TYR A 1 367 ? -4.883 -17.766 5.969 1 95.75 367 TYR A N 1
ATOM 2807 C CA . TYR A 1 367 ? -3.695 -17.875 6.809 1 95.75 367 TYR A CA 1
ATOM 2808 C C . TYR A 1 367 ? -3.949 -18.797 7.992 1 95.75 367 TYR A C 1
ATOM 2810 O O . TYR A 1 367 ? -5.047 -18.812 8.555 1 95.75 367 TYR A O 1
ATOM 2818 N N . ARG A 1 368 ? -2.896 -19.469 8.336 1 92.88 368 ARG A N 1
ATOM 2819 C CA . ARG A 1 368 ? -2.918 -20.234 9.586 1 92.88 368 ARG A CA 1
ATOM 2820 C C . ARG A 1 368 ? -3.035 -19.312 10.789 1 92.88 368 ARG A C 1
ATOM 2822 O O . ARG A 1 368 ? -2.328 -18.297 10.875 1 92.88 368 ARG A O 1
ATOM 2829 N N . ASP A 1 369 ? -4.039 -19.594 11.672 1 90.19 369 ASP A N 1
ATOM 2830 C CA . ASP A 1 369 ? -4.277 -18.781 12.859 1 90.19 369 ASP A CA 1
ATOM 2831 C C . ASP A 1 369 ? -4.281 -19.641 14.125 1 90.19 369 ASP A C 1
ATOM 2833 O O . ASP A 1 369 ? -5.34 -20.078 14.57 1 90.19 369 ASP A O 1
ATOM 2837 N N . LEU A 1 370 ? -3.133 -19.703 14.742 1 86.19 370 LEU A N 1
ATOM 2838 C CA . LEU A 1 370 ? -3.025 -20.516 15.945 1 86.19 370 LEU A CA 1
ATOM 2839 C C . LEU A 1 370 ? -3.4 -19.719 17.188 1 86.19 370 LEU A C 1
ATOM 2841 O O . LEU A 1 370 ? -3.746 -20.281 18.219 1 86.19 370 LEU A O 1
ATOM 2845 N N . GLU A 1 371 ? -3.391 -18.422 17.078 1 83.81 371 GLU A N 1
ATOM 2846 C CA . GLU A 1 371 ? -3.656 -17.547 18.219 1 83.81 371 GLU A CA 1
ATOM 2847 C C . GLU A 1 371 ? -5.141 -17.203 18.328 1 83.81 371 GLU A C 1
ATOM 2849 O O . GLU A 1 371 ? -5.688 -17.109 19.422 1 83.81 371 GLU A O 1
ATOM 2854 N N . GLN A 1 372 ? -5.797 -17 17.234 1 86.75 372 GLN A N 1
ATOM 2855 C CA . GLN A 1 372 ? -7.211 -16.656 17.141 1 86.75 372 GLN A CA 1
ATOM 2856 C C . GLN A 1 372 ? -7.52 -15.383 17.938 1 86.75 372 GLN A C 1
ATOM 2858 O O . GLN A 1 372 ? -8.469 -15.352 18.719 1 86.75 372 GLN A O 1
ATOM 2863 N N . GLU A 1 373 ? -6.629 -14.391 17.781 1 84.81 373 GLU A N 1
ATOM 2864 C CA . GLU A 1 373 ? -6.816 -13.125 18.484 1 84.81 373 GLU A CA 1
ATOM 2865 C C . GLU A 1 373 ? -7.941 -12.305 17.859 1 84.81 373 GLU A C 1
ATOM 2867 O O . GLU A 1 373 ? -8.109 -12.312 16.641 1 84.81 373 GLU A O 1
ATOM 2872 N N . HIS A 1 374 ? -8.75 -11.672 18.688 1 89.31 374 HIS A N 1
ATOM 2873 C CA . HIS A 1 374 ? -9.789 -10.773 18.188 1 89.31 374 HIS A CA 1
ATOM 2874 C C . HIS A 1 374 ? -9.445 -9.32 18.5 1 89.31 374 HIS A C 1
ATOM 2876 O O . HIS A 1 374 ? -10.258 -8.422 18.266 1 89.31 374 HIS A O 1
ATOM 2882 N N . HIS A 1 375 ? -8.305 -9.172 19.078 1 88.94 375 HIS A N 1
ATOM 2883 C CA . HIS A 1 375 ? -7.773 -7.848 19.359 1 88.94 375 HIS A CA 1
ATOM 2884 C C . HIS A 1 375 ? -6.246 -7.855 19.344 1 88.94 375 HIS A C 1
ATOM 2886 O O . HIS A 1 375 ? -5.621 -8.789 19.844 1 88.94 375 HIS A O 1
ATOM 2892 N N . CYS A 1 376 ? -5.656 -6.855 18.641 1 90 376 CYS A N 1
ATOM 2893 C CA . CYS A 1 376 ? -4.207 -6.703 18.688 1 90 376 CYS A CA 1
ATOM 2894 C C . CYS A 1 376 ? -3.809 -5.234 18.625 1 90 376 CYS A C 1
ATOM 2896 O O . CYS A 1 376 ? -4.543 -4.414 18.062 1 90 376 CYS A O 1
ATOM 2898 N N . THR A 1 377 ? -2.729 -4.969 19.281 1 89.44 377 THR A N 1
ATOM 2899 C CA . THR A 1 377 ? -2.174 -3.619 19.266 1 89.44 377 THR A CA 1
ATOM 2900 C C . THR A 1 377 ? -0.711 -3.645 18.828 1 89.44 377 THR A C 1
ATOM 2902 O O . THR A 1 377 ? 0.014 -4.598 19.125 1 89.44 377 THR A O 1
ATOM 2905 N N . TYR A 1 378 ? -0.329 -2.727 18.109 1 92.19 378 TYR A N 1
ATOM 2906 C CA . TYR A 1 378 ? 1.062 -2.488 17.734 1 92.19 378 TYR A CA 1
ATOM 2907 C C . TYR A 1 378 ? 1.555 -1.16 18.297 1 92.19 378 TYR A C 1
ATOM 2909 O O . TYR A 1 378 ? 0.899 -0.129 18.125 1 92.19 378 TYR A O 1
ATOM 2917 N N . THR A 1 379 ? 2.654 -1.235 18.922 1 88.94 379 THR A N 1
ATOM 2918 C CA . THR A 1 379 ? 3.277 -0.033 19.469 1 88.94 379 THR A CA 1
ATOM 2919 C C . THR A 1 379 ? 4.59 0.267 18.75 1 88.94 379 THR A C 1
ATOM 2921 O O . THR A 1 379 ? 5.477 -0.585 18.672 1 88.94 379 THR A O 1
ATOM 2924 N N . THR A 1 380 ? 4.75 1.435 18.266 1 86.06 380 THR A N 1
ATOM 2925 C CA . THR A 1 380 ? 5.855 1.816 17.391 1 86.06 380 THR A CA 1
ATOM 2926 C C . THR A 1 380 ? 7.172 1.836 18.156 1 86.06 380 THR A C 1
ATOM 2928 O O . THR A 1 380 ? 8.188 1.326 17.672 1 86.06 380 THR A O 1
ATOM 2931 N N . ASP A 1 381 ? 7.211 2.434 19.391 1 82.5 381 ASP A N 1
ATOM 2932 C CA . ASP A 1 381 ? 8.461 2.705 20.094 1 82.5 381 ASP A CA 1
ATOM 2933 C C . ASP A 1 381 ? 9.164 1.406 20.484 1 82.5 381 ASP A C 1
ATOM 2935 O O . ASP A 1 381 ? 10.391 1.343 20.5 1 82.5 381 ASP A O 1
ATOM 2939 N N . GLY A 1 382 ? 8.336 0.352 20.719 1 79.31 382 GLY A N 1
ATOM 2940 C CA . GLY A 1 382 ? 8.906 -0.933 21.094 1 79.31 382 GLY A CA 1
ATOM 2941 C C . GLY A 1 382 ? 8.906 -1.938 19.953 1 79.31 382 GLY A C 1
ATOM 2942 O O . GLY A 1 382 ? 9.461 -3.033 20.094 1 79.31 382 GLY A O 1
ATOM 2943 N N . ASN A 1 383 ? 8.414 -1.487 18.859 1 83.31 383 ASN A N 1
ATOM 2944 C CA . ASN A 1 383 ? 8.195 -2.455 17.797 1 83.31 383 ASN A CA 1
ATOM 2945 C C . ASN A 1 383 ? 7.547 -3.734 18.312 1 83.31 383 ASN A C 1
ATOM 2947 O O . ASN A 1 383 ? 8.07 -4.828 18.125 1 83.31 383 ASN A O 1
ATOM 2951 N N . MET A 1 384 ? 6.414 -3.592 18.938 1 76.69 384 MET A N 1
ATOM 2952 C CA . MET A 1 384 ? 5.793 -4.684 19.688 1 76.69 384 MET A CA 1
ATOM 2953 C C . MET A 1 384 ? 4.352 -4.898 19.234 1 76.69 384 MET A C 1
ATOM 2955 O O . MET A 1 384 ? 3.607 -3.936 19.047 1 76.69 384 MET A O 1
ATOM 2959 N N . LEU A 1 385 ? 4.133 -6.055 18.922 1 76.12 385 LEU A N 1
ATOM 2960 C CA . LEU A 1 385 ? 2.773 -6.5 18.641 1 76.12 385 LEU A CA 1
ATOM 2961 C C . LEU A 1 385 ? 2.219 -7.336 19.781 1 76.12 385 LEU A C 1
ATOM 2963 O O . LEU A 1 385 ? 2.816 -8.344 20.172 1 76.12 385 LEU A O 1
ATOM 2967 N N . LEU A 1 386 ? 1.127 -6.895 20.391 1 62.41 386 LEU A N 1
ATOM 2968 C CA . LEU A 1 386 ? 0.488 -7.594 21.5 1 62.41 386 LEU A CA 1
ATOM 2969 C C . LEU A 1 386 ? -0.901 -8.086 21.109 1 62.41 386 LEU A C 1
ATOM 2971 O O . LEU A 1 386 ? -1.697 -7.324 20.547 1 62.41 386 LEU A O 1
ATOM 2975 N N . ASN A 1 387 ? -1.132 -9.375 21.375 1 65.06 387 ASN A N 1
ATOM 2976 C CA . ASN A 1 387 ? -2.416 -10 21.062 1 65.06 387 ASN A CA 1
ATOM 2977 C C . ASN A 1 387 ? -3.314 -10.07 22.297 1 65.06 387 ASN A C 1
ATOM 2979 O O . ASN A 1 387 ? -2.822 -10.117 23.422 1 65.06 387 ASN A O 1
ATOM 2983 N N . GLY A 1 388 ? -4.645 -9.922 22.125 1 54.94 388 GLY A N 1
ATOM 2984 C CA . GLY A 1 388 ? -5.645 -10.094 23.156 1 54.94 388 GLY A CA 1
ATOM 2985 C C . GLY A 1 388 ? -6.953 -10.656 22.641 1 54.94 388 GLY A C 1
ATOM 2986 O O . GLY A 1 388 ? -7.129 -10.828 21.438 1 54.94 388 GLY A O 1
ATOM 2987 N N . ASP A 1 389 ? -7.816 -11.148 23.531 1 67.94 389 ASP A N 1
ATOM 2988 C CA . ASP A 1 389 ? -9.148 -11.688 23.25 1 67.94 389 ASP A CA 1
ATOM 2989 C C . ASP A 1 389 ? -9.062 -12.906 22.344 1 67.94 389 ASP A C 1
ATOM 2991 O O . ASP A 1 389 ? -9.727 -12.961 21.297 1 67.94 389 ASP A O 1
ATOM 2995 N N . THR A 1 390 ? -8.297 -13.781 22.781 1 62.84 390 THR A N 1
ATOM 2996 C CA . THR A 1 390 ? -8.07 -15.008 22.031 1 62.84 390 THR A CA 1
ATOM 2997 C C . THR A 1 390 ? -9.234 -15.977 22.219 1 62.84 390 THR A C 1
ATOM 2999 O O . THR A 1 390 ? -9.828 -16.031 23.297 1 62.84 390 THR A O 1
ATOM 3002 N N . LYS A 1 391 ? -9.703 -16.562 21.078 1 60.22 391 LYS A N 1
ATOM 3003 C CA . LYS A 1 391 ? -10.758 -17.562 21.188 1 60.22 391 LYS A CA 1
ATOM 3004 C C . LYS A 1 391 ? -10.188 -18.906 21.656 1 60.22 391 LYS A C 1
ATOM 3006 O O . LYS A 1 391 ? -9.039 -19.234 21.344 1 60.22 391 LYS A O 1
ATOM 3011 N N . MET B 1 1 ? 6.5 26.484 -7.793 1 54.53 1 MET B N 1
ATOM 3012 C CA . MET B 1 1 ? 5.234 25.938 -7.312 1 54.53 1 MET B CA 1
ATOM 3013 C C . MET B 1 1 ? 4.492 26.953 -6.453 1 54.53 1 MET B C 1
ATOM 3015 O O . MET B 1 1 ? 3.311 27.234 -6.684 1 54.53 1 MET B O 1
ATOM 3019 N N . SER B 1 2 ? 5.23 27.656 -5.684 1 60.88 2 SER B N 1
ATOM 3020 C CA . SER B 1 2 ? 4.578 28.578 -4.762 1 60.88 2 SER B CA 1
ATOM 3021 C C . SER B 1 2 ? 4.047 29.812 -5.492 1 60.88 2 SER B C 1
ATOM 3023 O O . SER B 1 2 ? 2.922 30.25 -5.246 1 60.88 2 SER B O 1
ATOM 3025 N N . ARG B 1 3 ? 4.863 30.281 -6.488 1 61.31 3 ARG B N 1
ATOM 3026 C CA . ARG B 1 3 ? 4.406 31.469 -7.191 1 61.31 3 ARG B CA 1
ATOM 3027 C C . ARG B 1 3 ? 3.121 31.188 -7.965 1 61.31 3 ARG B C 1
ATOM 3029 O O . ARG B 1 3 ? 2.219 32.031 -8.008 1 61.31 3 ARG B O 1
ATOM 3036 N N . ALA B 1 4 ? 3.168 29.984 -8.406 1 75.19 4 ALA B N 1
ATOM 3037 C CA . ALA B 1 4 ? 1.997 29.594 -9.188 1 75.19 4 ALA B CA 1
ATOM 3038 C C . ALA B 1 4 ? 0.751 29.531 -8.312 1 75.19 4 ALA B C 1
ATOM 3040 O O . ALA B 1 4 ? -0.342 29.906 -8.742 1 75.19 4 ALA B O 1
ATOM 3041 N N . LEU B 1 5 ? 0.986 29.312 -7.105 1 83.06 5 LEU B N 1
ATOM 3042 C CA . LEU B 1 5 ? -0.159 29.203 -6.207 1 83.06 5 LEU B CA 1
ATOM 3043 C C . LEU B 1 5 ? -0.784 30.578 -5.965 1 83.06 5 LEU B C 1
ATOM 3045 O O . LEU B 1 5 ? -2.01 30.703 -5.918 1 83.06 5 LEU B O 1
ATOM 3049 N N . PHE B 1 6 ? 0.046 31.625 -5.855 1 84.38 6 PHE B N 1
ATOM 3050 C CA . PHE B 1 6 ? -0.47 32.969 -5.574 1 84.38 6 PHE B CA 1
ATOM 3051 C C . PHE B 1 6 ? -1.184 33.531 -6.793 1 84.38 6 PHE B C 1
ATOM 3053 O O . PHE B 1 6 ? -2.166 34.281 -6.66 1 84.38 6 PHE B O 1
ATOM 3060 N N . SER B 1 7 ? -0.702 33.156 -7.957 1 82.31 7 SER B N 1
ATOM 3061 C CA . SER B 1 7 ? -1.311 33.688 -9.18 1 82.31 7 SER B CA 1
ATOM 3062 C C . SER B 1 7 ? -2.594 32.938 -9.523 1 82.31 7 SER B C 1
ATOM 3064 O O . SER B 1 7 ? -3.518 33.5 -10.102 1 82.31 7 SER B O 1
ATOM 3066 N N . LEU B 1 8 ? -2.684 31.719 -9.086 1 87.75 8 LEU B N 1
ATOM 3067 C CA . LEU B 1 8 ? -3.775 30.859 -9.523 1 87.75 8 LEU B CA 1
ATOM 3068 C C . LEU B 1 8 ? -4.957 30.953 -8.562 1 87.75 8 LEU B C 1
ATOM 3070 O O . LEU B 1 8 ? -6.074 30.547 -8.906 1 87.75 8 LEU B O 1
ATOM 3074 N N . ASN B 1 9 ? -4.723 31.469 -7.402 1 92.31 9 ASN B N 1
ATOM 3075 C CA . ASN B 1 9 ? -5.766 31.516 -6.379 1 92.31 9 ASN B CA 1
ATOM 3076 C C . ASN B 1 9 ? -6.129 32.938 -6.008 1 92.31 9 ASN B C 1
ATOM 3078 O O . ASN B 1 9 ? -5.293 33.688 -5.484 1 92.31 9 ASN B O 1
ATOM 3082 N N . ASP B 1 10 ? -7.359 33.312 -6.121 1 92.38 10 ASP B N 1
ATOM 3083 C CA . ASP B 1 10 ? -7.82 34.688 -5.902 1 92.38 10 ASP B CA 1
ATOM 3084 C C . ASP B 1 10 ? -7.555 35.125 -4.465 1 92.38 10 ASP B C 1
ATOM 3086 O O . ASP B 1 10 ? -7.184 36.281 -4.227 1 92.38 10 ASP B O 1
ATOM 3090 N N . ASP B 1 11 ? -7.781 34.219 -3.568 1 94.56 11 ASP B N 1
ATOM 3091 C CA . ASP B 1 11 ? -7.617 34.594 -2.164 1 94.56 11 ASP B CA 1
ATOM 3092 C C . ASP B 1 11 ? -6.152 34.875 -1.837 1 94.56 11 ASP B C 1
ATOM 3094 O O . ASP B 1 11 ? -5.832 35.844 -1.147 1 94.56 11 ASP B O 1
ATOM 3098 N N . LEU B 1 12 ? -5.301 34.094 -2.383 1 92.56 12 LEU B N 1
ATOM 3099 C CA . LEU B 1 12 ? -3.877 34.312 -2.152 1 92.56 12 LEU B CA 1
ATOM 3100 C C . LEU B 1 12 ? -3.381 35.531 -2.914 1 92.56 12 LEU B C 1
ATOM 3102 O O . LEU B 1 12 ? -2.582 36.312 -2.391 1 92.56 12 LEU B O 1
ATOM 3106 N N . LYS B 1 13 ? -3.797 35.688 -4.113 1 89 13 LYS B N 1
ATOM 3107 C CA . LYS B 1 13 ? -3.438 36.844 -4.922 1 89 13 LYS B CA 1
ATOM 3108 C C . LYS B 1 13 ? -3.863 38.156 -4.242 1 89 13 LYS B C 1
ATOM 3110 O O . LYS B 1 13 ? -3.125 39.125 -4.258 1 89 13 LYS B O 1
ATOM 3115 N N . ARG B 1 14 ? -5.008 38.156 -3.686 1 91.25 14 ARG B N 1
ATOM 3116 C CA . ARG B 1 14 ? -5.543 39.344 -3.016 1 91.25 14 ARG B CA 1
ATOM 3117 C C . ARG B 1 14 ? -4.672 39.719 -1.829 1 91.25 14 ARG B C 1
ATOM 3119 O O . ARG B 1 14 ? -4.5 40.906 -1.549 1 91.25 14 ARG B O 1
ATOM 3126 N N . LEU B 1 15 ? -4.152 38.75 -1.126 1 92.44 15 LEU B N 1
ATOM 3127 C CA . LEU B 1 15 ? -3.252 39.031 -0.016 1 92.44 15 LEU B CA 1
ATOM 3128 C C . LEU B 1 15 ? -2.035 39.812 -0.497 1 92.44 15 LEU B C 1
ATOM 3130 O O . LEU B 1 15 ? -1.645 40.812 0.124 1 92.44 15 LEU B O 1
ATOM 3134 N N . ARG B 1 16 ? -1.517 39.469 -1.569 1 86.12 16 ARG B N 1
ATOM 3135 C CA . ARG B 1 16 ? -0.357 40.125 -2.133 1 86.12 16 ARG B CA 1
ATOM 3136 C C . ARG B 1 16 ? -0.741 41.5 -2.674 1 86.12 16 ARG B C 1
ATOM 3138 O O . ARG B 1 16 ? -0.026 42.5 -2.457 1 86.12 16 ARG B O 1
ATOM 3145 N N . ASP B 1 17 ? -1.761 41.5 -3.391 1 85.06 17 ASP B N 1
ATOM 3146 C CA . ASP B 1 17 ? -2.221 42.75 -4 1 85.06 17 ASP B CA 1
ATOM 3147 C C . ASP B 1 17 ? -2.494 43.812 -2.939 1 85.06 17 ASP B C 1
ATOM 3149 O O . ASP B 1 17 ? -2.295 45 -3.182 1 85.06 17 ASP B O 1
ATOM 3153 N N . GLU B 1 18 ? -2.943 43.375 -1.795 1 90.56 18 GLU B N 1
ATOM 3154 C CA . GLU B 1 18 ? -3.279 44.312 -0.728 1 90.56 18 GLU B CA 1
ATOM 3155 C C . GLU B 1 18 ? -2.039 44.719 0.067 1 90.56 18 GLU B C 1
ATOM 3157 O O . GLU B 1 18 ? -2.109 45.594 0.947 1 90.56 18 GLU B O 1
ATOM 3162 N N . GLY B 1 19 ? -0.98 44 -0.245 1 87.12 19 GLY B N 1
ATOM 3163 C CA . GLY B 1 19 ? 0.287 44.5 0.275 1 87.12 19 GLY B CA 1
ATOM 3164 C C . GLY B 1 19 ? 0.808 43.688 1.443 1 87.12 19 GLY B C 1
ATOM 3165 O O . GLY B 1 19 ? 1.767 44.094 2.107 1 87.12 19 GLY B O 1
ATOM 3166 N N . TYR B 1 20 ? 0.209 42.531 1.735 1 92.06 20 TYR B N 1
ATOM 3167 C CA . TYR B 1 20 ? 0.723 41.656 2.795 1 92.06 20 TYR B CA 1
ATOM 3168 C C . TYR B 1 20 ? 1.978 40.938 2.34 1 92.06 20 TYR B C 1
ATOM 3170 O O . TYR B 1 20 ? 2.094 40.562 1.173 1 92.06 20 TYR B O 1
ATOM 3178 N N . LEU B 1 21 ? 2.934 40.719 3.203 1 91.31 21 LEU B N 1
ATOM 3179 C CA . LEU B 1 21 ? 4.102 39.875 2.918 1 91.31 21 LEU B CA 1
ATOM 3180 C C . LEU B 1 21 ? 3.803 38.406 3.189 1 91.31 21 LEU B C 1
ATOM 3182 O O . LEU B 1 21 ? 4.027 37.938 4.301 1 91.31 21 LEU B O 1
ATOM 3186 N N . VAL B 1 22 ? 3.314 37.781 2.131 1 91 22 VAL B N 1
ATOM 3187 C CA . VAL B 1 22 ? 2.9 36.375 2.281 1 91 22 VAL B CA 1
ATOM 3188 C C . VAL B 1 22 ? 3.812 35.469 1.453 1 91 22 VAL B C 1
ATOM 3190 O O . VAL B 1 22 ? 4.281 35.875 0.384 1 91 22 VAL B O 1
ATOM 3193 N N . GLN B 1 23 ? 4.09 34.312 2.055 1 89.81 23 GLN B N 1
ATOM 3194 C CA . GLN B 1 23 ? 4.895 33.281 1.421 1 89.81 23 GLN B CA 1
ATOM 3195 C C . GLN B 1 23 ? 4.312 31.891 1.689 1 89.81 23 GLN B C 1
ATOM 3197 O O . GLN B 1 23 ? 3.572 31.703 2.656 1 89.81 23 GLN B O 1
ATOM 3202 N N . ILE B 1 24 ? 4.57 31.047 0.749 1 88.56 24 ILE B N 1
ATOM 3203 C CA . ILE B 1 24 ? 4.297 29.641 0.993 1 88.56 24 ILE B CA 1
ATOM 3204 C C . ILE B 1 24 ? 5.59 28.922 1.396 1 88.56 24 ILE B C 1
ATOM 3206 O O . ILE B 1 24 ? 6.566 28.922 0.641 1 88.56 24 ILE B O 1
ATOM 3210 N N . VAL B 1 25 ? 5.633 28.453 2.598 1 88.31 25 VAL B N 1
ATOM 3211 C CA . VAL B 1 25 ? 6.762 27.688 3.123 1 88.31 25 VAL B CA 1
ATOM 3212 C C . VAL B 1 25 ? 6.301 26.281 3.52 1 88.31 25 VAL B C 1
ATOM 3214 O O . VAL B 1 25 ? 5.543 26.125 4.477 1 88.31 25 VAL B O 1
ATOM 3217 N N . GLY B 1 26 ? 6.871 25.266 2.797 1 86.75 26 GLY B N 1
ATOM 3218 C CA . GLY B 1 26 ? 6.281 23.953 3 1 86.75 26 GLY B CA 1
ATOM 3219 C C . GLY B 1 26 ? 4.805 23.891 2.66 1 86.75 26 GLY B C 1
ATOM 3220 O O . GLY B 1 26 ? 4.398 24.297 1.567 1 86.75 26 GLY B O 1
ATOM 3221 N N . GLY B 1 27 ? 4.016 23.453 3.561 1 87 27 GLY B N 1
ATOM 3222 C CA . GLY B 1 27 ? 2.57 23.406 3.396 1 87 27 GLY B CA 1
ATOM 3223 C C . GLY B 1 27 ? 1.848 24.5 4.168 1 87 27 GLY B C 1
ATOM 3224 O O . GLY B 1 27 ? 0.662 24.359 4.48 1 87 27 GLY B O 1
ATOM 3225 N N . PHE B 1 28 ? 2.588 25.625 4.469 1 91.06 28 PHE B N 1
ATOM 3226 C CA . PHE B 1 28 ? 2.004 26.703 5.266 1 91.06 28 PHE B CA 1
ATOM 3227 C C . PHE B 1 28 ? 1.864 27.984 4.445 1 91.06 28 PHE B C 1
ATOM 3229 O O . PHE B 1 28 ? 2.674 28.234 3.553 1 91.06 28 PHE B O 1
ATOM 3236 N N . LEU B 1 29 ? 0.831 28.672 4.688 1 93.31 29 LEU B N 1
ATOM 3237 C CA . LEU B 1 29 ? 0.731 30.078 4.301 1 93.31 29 LEU B CA 1
ATOM 3238 C C . LEU B 1 29 ? 1.266 30.984 5.406 1 93.31 29 LEU B C 1
ATOM 3240 O O . LEU B 1 29 ? 0.738 30.984 6.52 1 93.31 29 LEU B O 1
ATOM 3244 N N . VAL B 1 30 ? 2.355 31.703 5.055 1 93.88 30 VAL B N 1
ATOM 3245 C CA . VAL B 1 30 ? 3.072 32.469 6.062 1 93.88 30 VAL B CA 1
ATOM 3246 C C . VAL B 1 30 ? 2.943 33.969 5.758 1 93.88 30 VAL B C 1
ATOM 3248 O O . VAL B 1 30 ? 3.168 34.406 4.621 1 93.88 30 VAL B O 1
ATOM 3251 N N . MET B 1 31 ? 2.486 34.75 6.734 1 94.25 31 MET B N 1
ATOM 3252 C CA . MET B 1 31 ? 2.445 36.188 6.645 1 94.25 31 MET B CA 1
ATOM 3253 C C . MET B 1 31 ? 3.457 36.812 7.598 1 94.25 31 MET B C 1
ATOM 3255 O O . MET B 1 31 ? 3.328 36.719 8.812 1 94.25 31 MET B O 1
ATOM 3259 N N . ARG B 1 32 ? 4.395 37.5 7.062 1 94 32 ARG B N 1
ATOM 3260 C CA . ARG B 1 32 ? 5.488 38.062 7.855 1 94 32 ARG B CA 1
ATOM 3261 C C . ARG B 1 32 ? 5.242 39.531 8.172 1 94 32 ARG B C 1
ATOM 3263 O O . ARG B 1 32 ? 4.375 40.156 7.566 1 94 32 ARG B O 1
ATOM 3270 N N . ASN B 1 33 ? 6.004 40.031 9.188 1 93.94 33 ASN B N 1
ATOM 3271 C CA . ASN B 1 33 ? 6.051 41.438 9.578 1 93.94 33 ASN B CA 1
ATOM 3272 C C . ASN B 1 33 ? 4.676 41.969 9.984 1 93.94 33 ASN B C 1
ATOM 3274 O O . ASN B 1 33 ? 4.266 43.031 9.57 1 93.94 33 ASN B O 1
ATOM 3278 N N . VAL B 1 34 ? 3.963 41.188 10.766 1 96.69 34 VAL B N 1
ATOM 3279 C CA . VAL B 1 34 ? 2.676 41.625 11.297 1 96.69 34 VAL B CA 1
ATOM 3280 C C . VAL B 1 34 ? 2.891 42.375 12.609 1 96.69 34 VAL B C 1
ATOM 3282 O O . VAL B 1 34 ? 3.369 41.812 13.586 1 96.69 34 VAL B O 1
ATOM 3285 N N . PRO B 1 35 ? 2.555 43.594 12.625 1 97.5 35 PRO B N 1
ATOM 3286 C CA . PRO B 1 35 ? 2.758 44.344 13.859 1 97.5 35 PRO B CA 1
ATOM 3287 C C . PRO B 1 35 ? 1.792 43.938 14.969 1 97.5 35 PRO B C 1
ATOM 3289 O O . PRO B 1 35 ? 0.622 43.656 14.703 1 97.5 35 PRO B O 1
ATOM 3292 N N . TYR B 1 36 ? 2.275 43.875 16.172 1 98.12 36 TYR B N 1
ATOM 3293 C CA . TYR B 1 36 ? 1.483 43.625 17.375 1 98.12 36 TYR B CA 1
ATOM 3294 C C . TYR B 1 36 ? 2.064 44.344 18.578 1 98.12 36 TYR B C 1
ATOM 3296 O O . TYR B 1 36 ? 3.17 44.875 18.516 1 98.12 36 TYR B O 1
ATOM 3304 N N . VAL B 1 37 ? 1.255 44.438 19.609 1 98.25 37 VAL B N 1
ATOM 3305 C CA . VAL B 1 37 ? 1.698 45.094 20.844 1 98.25 37 VAL B CA 1
ATOM 3306 C C . VAL B 1 37 ? 2.08 44.031 21.875 1 98.25 37 VAL B C 1
ATOM 3308 O O . VAL B 1 37 ? 1.34 43.062 22.094 1 98.25 37 VAL B O 1
ATOM 3311 N N . ASP B 1 38 ? 3.279 44.219 22.484 1 97 38 ASP B N 1
ATOM 3312 C CA . ASP B 1 38 ? 3.695 43.281 23.516 1 97 38 ASP B CA 1
ATOM 3313 C C . ASP B 1 38 ? 3.256 43.75 24.906 1 97 38 ASP B C 1
ATOM 3315 O O . ASP B 1 38 ? 2.518 44.75 25.031 1 97 38 ASP B O 1
ATOM 3319 N N . LYS B 1 39 ? 3.609 43.031 25.938 1 95.56 39 LYS B N 1
ATOM 3320 C CA . LYS B 1 39 ? 3.186 43.312 27.297 1 95.56 39 LYS B CA 1
ATOM 3321 C C . LYS B 1 39 ? 3.723 44.656 27.781 1 95.56 39 LYS B C 1
ATOM 3323 O O . LYS B 1 39 ? 3.166 45.281 28.688 1 95.56 39 LYS B O 1
ATOM 3328 N N . CYS B 1 40 ? 4.84 45.156 27.156 1 96.69 40 CYS B N 1
ATOM 3329 C CA . CYS B 1 40 ? 5.453 46.438 27.531 1 96.69 40 CYS B CA 1
ATOM 3330 C C . CYS B 1 40 ? 4.875 47.594 26.719 1 96.69 40 CYS B C 1
ATOM 3332 O O . CYS B 1 40 ? 5.43 48.688 26.703 1 96.69 40 CYS B O 1
ATOM 3334 N N . ARG B 1 41 ? 3.85 47.344 25.938 1 96.31 41 ARG B N 1
ATOM 3335 C CA . ARG B 1 41 ? 3.135 48.344 25.141 1 96.31 41 ARG B CA 1
ATOM 3336 C C . ARG B 1 41 ? 4.012 48.844 24.016 1 96.31 41 ARG B C 1
ATOM 3338 O O . ARG B 1 41 ? 3.949 50.031 23.672 1 96.31 41 ARG B O 1
ATOM 3345 N N . MET B 1 42 ? 4.902 47.969 23.562 1 97.25 42 MET B N 1
ATOM 3346 C CA . MET B 1 42 ? 5.738 48.312 22.422 1 97.25 42 MET B CA 1
ATOM 3347 C C . MET B 1 42 ? 5.273 47.562 21.172 1 97.25 42 MET B C 1
ATOM 3349 O O . MET B 1 42 ? 4.871 46.406 21.25 1 97.25 42 MET B O 1
ATOM 3353 N N . VAL B 1 43 ? 5.348 48.25 20.047 1 97.5 43 VAL B N 1
ATOM 3354 C CA . VAL B 1 43 ? 4.98 47.625 18.781 1 97.5 43 VAL B CA 1
ATOM 3355 C C . VAL B 1 43 ? 6.109 46.719 18.297 1 97.5 43 VAL B C 1
ATOM 3357 O O . VAL B 1 43 ? 7.254 47.156 18.172 1 97.5 43 VAL B O 1
ATOM 3360 N N . GLN B 1 44 ? 5.832 45.469 18.172 1 97.44 44 GLN B N 1
ATOM 3361 C CA . GLN B 1 44 ? 6.75 44.438 17.641 1 97.44 44 GLN B CA 1
ATOM 3362 C C . GLN B 1 44 ? 6.223 43.844 16.344 1 97.44 44 GLN B C 1
ATOM 3364 O O . GLN B 1 44 ? 5.113 44.188 15.906 1 97.44 44 GLN B O 1
ATOM 3369 N N . SER B 1 45 ? 7.059 43.125 15.695 1 97 45 SER B N 1
ATOM 3370 C CA . SER B 1 45 ? 6.656 42.406 14.484 1 97 45 SER B CA 1
ATOM 3371 C C . SER B 1 45 ? 6.68 40.875 14.703 1 97 45 SER B C 1
ATOM 3373 O O . SER B 1 45 ? 7.586 40.375 15.352 1 97 45 SER B O 1
ATOM 3375 N N . GLY B 1 46 ? 5.648 40.219 14.211 1 97.25 46 GLY B N 1
ATOM 3376 C CA . GLY B 1 46 ? 5.57 38.75 14.305 1 97.25 46 GLY B CA 1
ATOM 3377 C C . GLY B 1 46 ? 5.152 38.094 13 1 97.25 46 GLY B C 1
ATOM 3378 O O . GLY B 1 46 ? 5.086 38.75 11.961 1 97.25 46 GLY B O 1
ATOM 3379 N N . THR B 1 47 ? 5.047 36.75 13.07 1 97.19 47 THR B N 1
ATOM 3380 C CA . THR B 1 47 ? 4.727 35.969 11.891 1 97.19 47 THR B CA 1
ATOM 3381 C C . THR B 1 47 ? 3.486 35.094 12.125 1 97.19 47 THR B C 1
ATOM 3383 O O . THR B 1 47 ? 3.414 34.375 13.117 1 97.19 47 THR B O 1
ATOM 3386 N N . LEU B 1 48 ? 2.475 35.281 11.242 1 97.44 48 LEU B N 1
ATOM 3387 C CA . LEU B 1 48 ? 1.303 34.406 11.234 1 97.44 48 LEU B CA 1
ATOM 3388 C C . LEU B 1 48 ? 1.521 33.219 10.312 1 97.44 48 LEU B C 1
ATOM 3390 O O . LEU B 1 48 ? 2.033 33.375 9.203 1 97.44 48 LEU B O 1
ATOM 3394 N N . ILE B 1 49 ? 1.196 32 10.828 1 96.5 49 ILE B N 1
ATOM 3395 C CA . ILE B 1 49 ? 1.428 30.781 10.07 1 96.5 49 ILE B CA 1
ATOM 3396 C C . ILE B 1 49 ? 0.147 29.953 10.039 1 96.5 49 ILE B C 1
ATOM 3398 O O . ILE B 1 49 ? -0.347 29.516 11.078 1 96.5 49 ILE B O 1
ATOM 3402 N N . SER B 1 50 ? -0.425 29.75 8.875 1 95.44 50 SER B N 1
ATOM 3403 C CA . SER B 1 50 ? -1.644 28.969 8.695 1 95.44 50 SER B CA 1
ATOM 3404 C C . SER B 1 50 ? -1.382 27.719 7.863 1 95.44 50 SER B C 1
ATOM 3406 O O . SER B 1 50 ? -0.575 27.75 6.93 1 95.44 50 SER B O 1
ATOM 3408 N N . SER B 1 51 ? -2.113 26.625 8.289 1 92.38 51 SER B N 1
ATOM 3409 C CA . SER B 1 51 ? -2.137 25.484 7.383 1 92.38 51 SER B CA 1
ATOM 3410 C C . SER B 1 51 ? -2.764 25.859 6.043 1 92.38 51 SER B C 1
ATOM 3412 O O . SER B 1 51 ? -3.514 26.828 5.953 1 92.38 51 SER B O 1
ATOM 3414 N N . LEU B 1 52 ? -2.369 25.141 4.996 1 91 52 LEU B N 1
ATOM 3415 C CA . LEU B 1 52 ? -2.848 25.375 3.639 1 91 52 LEU B CA 1
ATOM 3416 C C . LEU B 1 52 ? -3.533 24.125 3.086 1 91 52 LEU B C 1
ATOM 3418 O O . LEU B 1 52 ? -2.912 23.062 2.975 1 91 52 LEU B O 1
ATOM 3422 N N . THR B 1 53 ? -4.844 24.203 2.842 1 91.31 53 THR B N 1
ATOM 3423 C CA . THR B 1 53 ? -5.598 23.125 2.221 1 91.31 53 THR B CA 1
ATOM 3424 C C . THR B 1 53 ? -5.68 23.312 0.708 1 91.31 53 THR B C 1
ATOM 3426 O O . THR B 1 53 ? -6.184 24.328 0.236 1 91.31 53 THR B O 1
ATOM 3429 N N . LEU B 1 54 ? -5.141 22.328 -0.049 1 90.56 54 LEU B N 1
ATOM 3430 C CA . LEU B 1 54 ? -5.039 22.484 -1.497 1 90.56 54 LEU B CA 1
ATOM 3431 C C . LEU B 1 54 ? -5.695 21.312 -2.215 1 90.56 54 LEU B C 1
ATOM 3433 O O . LEU B 1 54 ? -5.742 20.203 -1.681 1 90.56 54 LEU B O 1
ATOM 3437 N N . ALA B 1 55 ? -6.273 21.531 -3.283 1 90.88 55 ALA B N 1
ATOM 3438 C CA . ALA B 1 55 ? -6.602 20.562 -4.332 1 90.88 55 ALA B CA 1
ATOM 3439 C C . ALA B 1 55 ? -5.762 20.812 -5.582 1 90.88 55 ALA B C 1
ATOM 3441 O O . ALA B 1 55 ? -6.133 21.609 -6.438 1 90.88 55 ALA B O 1
ATOM 3442 N N . GLY B 1 56 ? -4.688 20.094 -5.684 1 88.19 56 GLY B N 1
ATOM 3443 C CA . GLY B 1 56 ? -3.705 20.438 -6.699 1 88.19 56 GLY B CA 1
ATOM 3444 C C . GLY B 1 56 ? -2.99 21.75 -6.41 1 88.19 56 GLY B C 1
ATOM 3445 O O . GLY B 1 56 ? -2.229 21.844 -5.445 1 88.19 56 GLY B O 1
ATOM 3446 N N . ASP B 1 57 ? -3.289 22.734 -7.277 1 89.12 57 ASP B N 1
ATOM 3447 C CA . ASP B 1 57 ? -2.695 24.047 -7.082 1 89.12 57 ASP B CA 1
ATOM 3448 C C . ASP B 1 57 ? -3.768 25.109 -6.797 1 89.12 57 ASP B C 1
ATOM 3450 O O . ASP B 1 57 ? -3.566 26.297 -7.059 1 89.12 57 ASP B O 1
ATOM 3454 N N . GLN B 1 58 ? -4.961 24.531 -6.25 1 91.31 58 GLN B N 1
ATOM 3455 C CA . GLN B 1 58 ? -6.07 25.422 -5.906 1 91.31 58 GLN B CA 1
ATOM 3456 C C . GLN B 1 58 ? -6.387 25.344 -4.414 1 91.31 58 GLN B C 1
ATOM 3458 O O . GLN B 1 58 ? -6.457 24.266 -3.84 1 91.31 58 GLN B O 1
ATOM 3463 N N . THR B 1 59 ? -6.574 26.531 -3.855 1 93.31 59 THR B N 1
ATOM 3464 C CA . THR B 1 59 ? -6.906 26.562 -2.436 1 93.31 59 THR B CA 1
ATOM 3465 C C . THR B 1 59 ? -8.336 26.078 -2.203 1 93.31 59 THR B C 1
ATOM 3467 O O . THR B 1 59 ? -9.188 26.188 -3.086 1 93.31 59 THR B O 1
ATOM 3470 N N . ARG B 1 60 ? -8.531 25.438 -1.059 1 92.88 60 ARG B N 1
ATOM 3471 C CA . ARG B 1 60 ? -9.852 25.125 -0.517 1 92.88 60 ARG B CA 1
ATOM 3472 C C . ARG B 1 60 ? -10.133 25.938 0.743 1 92.88 60 ARG B C 1
ATOM 3474 O O . ARG B 1 60 ? -9.25 26.641 1.237 1 92.88 60 ARG B O 1
ATOM 3481 N N . ARG B 1 61 ? -11.398 25.812 1.194 1 93.12 61 ARG B N 1
ATOM 3482 C CA . ARG B 1 61 ? -11.727 26.469 2.457 1 93.12 61 ARG B CA 1
ATOM 3483 C C . ARG B 1 61 ? -10.805 26 3.574 1 93.12 61 ARG B C 1
ATOM 3485 O O . ARG B 1 61 ? -10.477 24.812 3.66 1 93.12 61 ARG B O 1
ATOM 3492 N N . PRO B 1 62 ? -10.305 27 4.352 1 92.69 62 PRO B N 1
ATOM 3493 C CA . PRO B 1 62 ? -9.453 26.562 5.465 1 92.69 62 PRO B CA 1
ATOM 3494 C C . PRO B 1 62 ? -10.102 25.469 6.312 1 92.69 62 PRO B C 1
ATOM 3496 O O . PRO B 1 62 ? -11.289 25.562 6.637 1 92.69 62 PRO B O 1
ATOM 3499 N N . ASP B 1 63 ? -9.289 24.5 6.625 1 88.06 63 ASP B N 1
ATOM 3500 C CA . ASP B 1 63 ? -9.797 23.344 7.34 1 88.06 63 ASP B CA 1
ATOM 3501 C C . ASP B 1 63 ? -9.844 23.594 8.844 1 88.06 63 ASP B C 1
ATOM 3503 O O . ASP B 1 63 ? -10.406 22.797 9.602 1 88.06 63 ASP B O 1
ATOM 3507 N N . THR B 1 64 ? -9.219 24.688 9.289 1 90.25 64 THR B N 1
ATOM 3508 C CA . THR B 1 64 ? -9.18 25.031 10.703 1 90.25 64 THR B CA 1
ATOM 3509 C C . THR B 1 64 ? -9.18 26.547 10.891 1 90.25 64 THR B C 1
ATOM 3511 O O . THR B 1 64 ? -8.734 27.281 10.008 1 90.25 64 THR B O 1
ATOM 3514 N N . HIS B 1 65 ? -9.742 26.984 12.023 1 93.62 65 HIS B N 1
ATOM 3515 C CA . HIS B 1 65 ? -9.703 28.406 12.352 1 93.62 65 HIS B CA 1
ATOM 3516 C C . HIS B 1 65 ? -8.477 28.75 13.18 1 93.62 65 HIS B C 1
ATOM 3518 O O . HIS B 1 65 ? -8.211 29.922 13.453 1 93.62 65 HIS B O 1
ATOM 3524 N N . VAL B 1 66 ? -7.715 27.719 13.469 1 93.31 66 VAL B N 1
ATOM 3525 C CA . VAL B 1 66 ? -6.531 27.906 14.297 1 93.31 66 VAL B CA 1
ATOM 3526 C C . VAL B 1 66 ? -5.379 28.422 13.445 1 93.31 66 VAL B C 1
ATOM 3528 O O . VAL B 1 66 ? -5.25 28.062 12.273 1 93.31 66 VAL B O 1
ATOM 3531 N N . ILE B 1 67 ? -4.613 29.344 13.984 1 96 67 ILE B N 1
ATOM 3532 C CA . ILE B 1 67 ? -3.439 29.891 13.312 1 96 67 ILE B CA 1
ATOM 3533 C C . ILE B 1 67 ? -2.262 29.938 14.281 1 96 67 ILE B C 1
ATOM 3535 O O . ILE B 1 67 ? -2.453 30.062 15.492 1 96 67 ILE B O 1
ATOM 3539 N N . HIS B 1 68 ? -1.058 29.75 13.75 1 96.69 68 HIS B N 1
ATOM 3540 C CA . HIS B 1 68 ? 0.148 29.828 14.57 1 96.69 68 HIS B CA 1
ATOM 3541 C C . HIS B 1 68 ? 0.77 31.219 14.508 1 96.69 68 HIS B C 1
ATOM 3543 O O . HIS B 1 68 ? 0.584 31.938 13.531 1 96.69 68 HIS B O 1
ATOM 3549 N N . PHE B 1 69 ? 1.441 31.609 15.625 1 97.94 69 PHE B N 1
ATOM 3550 C CA . PHE B 1 69 ? 2.035 32.938 15.695 1 97.94 69 PHE B CA 1
ATOM 3551 C C . PHE B 1 69 ? 3.426 32.875 16.312 1 97.94 69 PHE B C 1
ATOM 3553 O O . PHE B 1 69 ? 3.605 32.312 17.391 1 97.94 69 PHE B O 1
ATOM 3560 N N . ASP B 1 70 ? 4.383 33.375 15.547 1 97.5 70 ASP B N 1
ATOM 3561 C CA . ASP B 1 70 ? 5.746 33.5 16.047 1 97.5 70 ASP B CA 1
ATOM 3562 C C . ASP B 1 70 ? 6.012 34.938 16.516 1 97.5 70 ASP B C 1
ATOM 3564 O O . ASP B 1 70 ? 6.246 35.844 15.711 1 97.5 70 ASP B O 1
ATOM 3568 N N . GLY B 1 71 ? 6.078 35.156 17.812 1 96.5 71 GLY B N 1
ATOM 3569 C CA . GLY B 1 71 ? 6.242 36.406 18.531 1 96.5 71 GLY B CA 1
ATOM 3570 C C . GLY B 1 71 ? 5.816 36.312 19.984 1 96.5 71 GLY B C 1
ATOM 3571 O O . GLY B 1 71 ? 5.426 35.25 20.469 1 96.5 71 GLY B O 1
ATOM 3572 N N . GLU B 1 72 ? 5.973 37.406 20.656 1 96.5 72 GLU B N 1
ATOM 3573 C CA . GLU B 1 72 ? 5.406 37.469 22 1 96.5 72 GLU B CA 1
ATOM 3574 C C . GLU B 1 72 ? 3.883 37.5 21.953 1 96.5 72 GLU B C 1
ATOM 3576 O O . GLU B 1 72 ? 3.293 37.719 20.891 1 96.5 72 GLU B O 1
ATOM 3581 N N . TYR B 1 73 ? 3.281 37.188 23.094 1 97.62 73 TYR B N 1
ATOM 3582 C CA . TYR B 1 73 ? 1.821 37.188 23.094 1 97.62 73 TYR B CA 1
ATOM 3583 C C . TYR B 1 73 ? 1.274 38.562 22.828 1 97.62 73 TYR B C 1
ATOM 3585 O O . TYR B 1 73 ? 1.655 39.531 23.5 1 97.62 73 TYR B O 1
ATOM 3593 N N . PRO B 1 74 ? 0.385 38.688 21.891 1 97.69 74 PRO B N 1
ATOM 3594 C CA . PRO B 1 74 ? -0.117 40 21.516 1 97.69 74 PRO B CA 1
ATOM 3595 C C . PRO B 1 74 ? -1.032 40.625 22.578 1 97.69 74 PRO B C 1
ATOM 3597 O O . PRO B 1 74 ? -1.818 39.906 23.203 1 97.69 74 PRO B O 1
ATOM 3600 N N . CYS B 1 75 ? -0.922 41.906 22.734 1 97.75 75 CYS B N 1
ATOM 3601 C CA . CYS B 1 75 ? -1.676 42.656 23.75 1 97.75 75 CYS B CA 1
ATOM 3602 C C . CYS B 1 75 ? -2.447 43.812 23.109 1 97.75 75 CYS B C 1
ATOM 3604 O O . CYS B 1 75 ? -2.184 44.188 21.969 1 97.75 75 CYS B O 1
ATOM 3606 N N . THR B 1 76 ? -3.41 44.281 23.875 1 96.94 76 THR B N 1
ATOM 3607 C CA . THR B 1 76 ? -4.074 45.531 23.516 1 96.94 76 THR B CA 1
ATOM 3608 C C . THR B 1 76 ? -3.129 46.719 23.688 1 96.94 76 THR B C 1
ATOM 3610 O O . THR B 1 76 ? -2.008 46.531 24.188 1 96.94 76 THR B O 1
ATOM 3613 N N . ALA B 1 77 ? -3.562 47.844 23.312 1 95.81 77 ALA B N 1
ATOM 3614 C CA . ALA B 1 77 ? -2.723 49.062 23.359 1 95.81 77 ALA B CA 1
ATOM 3615 C C . ALA B 1 77 ? -2.303 49.375 24.797 1 95.81 77 ALA B C 1
ATOM 3617 O O . ALA B 1 77 ? -1.246 49.969 25.031 1 95.81 77 ALA B O 1
ATOM 3618 N N . ASP B 1 78 ? -3.129 48.875 25.781 1 95.25 78 ASP B N 1
ATOM 3619 C CA . ASP B 1 78 ? -2.859 49.156 27.188 1 95.25 78 ASP B CA 1
ATOM 3620 C C . ASP B 1 78 ? -1.977 48.094 27.797 1 95.25 78 ASP B C 1
ATOM 3622 O O . ASP B 1 78 ? -1.686 48.125 29 1 95.25 78 ASP B O 1
ATOM 3626 N N . GLY B 1 79 ? -1.597 47.094 26.969 1 94.62 79 GLY B N 1
ATOM 3627 C CA . GLY B 1 79 ? -0.656 46.094 27.438 1 94.62 79 GLY B CA 1
ATOM 3628 C C . GLY B 1 79 ? -1.333 44.844 27.984 1 94.62 79 GLY B C 1
ATOM 3629 O O . GLY B 1 79 ? -0.674 43.969 28.547 1 94.62 79 GLY B O 1
ATOM 3630 N N . ARG B 1 80 ? -2.654 44.688 27.797 1 96.69 80 ARG B N 1
ATOM 3631 C CA . ARG B 1 80 ? -3.381 43.5 28.219 1 96.69 80 ARG B CA 1
ATOM 3632 C C . ARG B 1 80 ? -3.438 42.469 27.109 1 96.69 80 ARG B C 1
ATOM 3634 O O . ARG B 1 80 ? -3.617 42.812 25.938 1 96.69 80 ARG B O 1
ATOM 3641 N N . PRO B 1 81 ? -3.193 41.219 27.562 1 97.19 81 PRO B N 1
ATOM 3642 C CA . PRO B 1 81 ? -3.244 40.156 26.547 1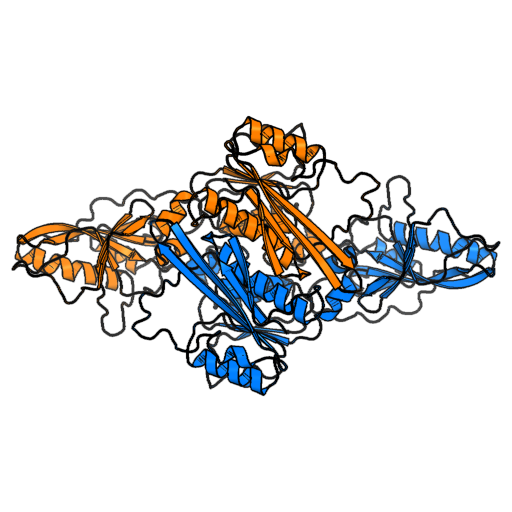 97.19 81 PRO B CA 1
ATOM 3643 C C . PRO B 1 81 ? -4.59 40.094 25.828 1 97.19 81 PRO B C 1
ATOM 3645 O O . PRO B 1 81 ? -5.637 40.281 26.469 1 97.19 81 PRO B O 1
ATOM 3648 N N . ILE B 1 82 ? -4.609 39.875 24.531 1 96.75 82 ILE B N 1
ATOM 3649 C CA . ILE B 1 82 ? -5.836 39.688 23.766 1 96.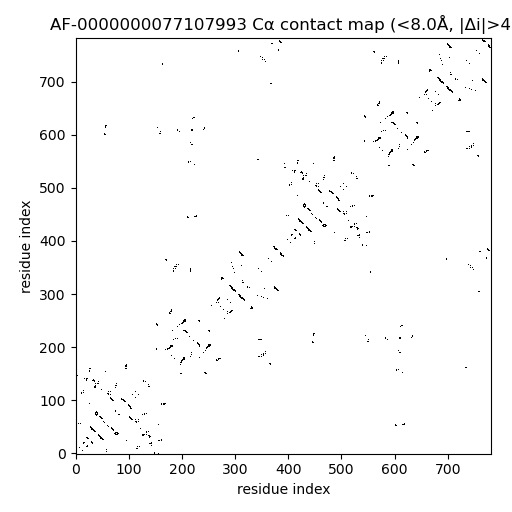75 82 ILE B CA 1
ATOM 3650 C C . ILE B 1 82 ? -6.438 38.344 24.062 1 96.75 82 ILE B C 1
ATOM 3652 O O . ILE B 1 82 ? -6.156 37.344 23.359 1 96.75 82 ILE B O 1
ATOM 3656 N N . GLU B 1 83 ? -7.316 38.219 24.938 1 94.62 83 GLU B N 1
ATOM 3657 C CA . GLU B 1 83 ? -7.836 36.938 25.469 1 94.62 83 GLU B CA 1
ATOM 3658 C C . GLU B 1 83 ? -8.797 36.281 24.469 1 94.62 83 GLU B C 1
ATOM 3660 O O . GLU B 1 83 ? -8.961 35.062 24.484 1 94.62 83 GLU B O 1
ATOM 3665 N N . GLN B 1 84 ? -9.352 37.062 23.625 1 92.62 84 GLN B N 1
ATOM 3666 C CA . GLN B 1 84 ? -10.383 36.594 22.703 1 92.62 84 GLN B CA 1
ATOM 3667 C C . GLN B 1 84 ? -9.828 35.562 21.734 1 92.62 84 GLN B C 1
ATOM 3669 O O . GLN B 1 84 ? -10.578 34.75 21.188 1 92.62 84 GLN B O 1
ATOM 3674 N N . ILE B 1 85 ? -8.523 35.531 21.516 1 94.69 85 ILE B N 1
ATOM 3675 C CA . ILE B 1 85 ? -7.965 34.625 20.516 1 94.69 85 ILE B CA 1
ATOM 3676 C C . ILE B 1 85 ? -7.133 33.531 21.203 1 94.69 85 ILE B C 1
ATOM 3678 O O . ILE B 1 85 ? -6.539 32.688 20.547 1 94.69 85 ILE B O 1
ATOM 3682 N N . ARG B 1 86 ? -7.059 33.531 22.484 1 92.06 86 ARG B N 1
ATOM 3683 C CA . ARG B 1 86 ? -6.184 32.625 23.219 1 92.06 86 ARG B CA 1
ATOM 3684 C C . ARG B 1 86 ? -6.535 31.172 22.938 1 92.06 86 ARG B C 1
ATOM 3686 O O . ARG B 1 86 ? -7.707 30.797 22.984 1 92.06 86 ARG B O 1
ATOM 3693 N N . HIS B 1 87 ? -5.574 30.453 22.5 1 92.75 87 HIS B N 1
ATOM 3694 C CA . HIS B 1 87 ? -5.707 29.016 22.266 1 92.75 87 HIS B CA 1
ATOM 3695 C C . HIS B 1 87 ? -4.633 28.234 23 1 92.75 87 HIS B C 1
ATOM 3697 O O . HIS B 1 87 ? -4.879 27.719 24.094 1 92.75 87 HIS B O 1
ATOM 3703 N N . GLN B 1 88 ? -3.408 28.188 22.516 1 91 88 GLN B N 1
ATOM 3704 C CA . GLN B 1 88 ? -2.303 27.5 23.188 1 91 88 GLN B CA 1
ATOM 3705 C C . GLN B 1 88 ? -1.015 28.312 23.078 1 91 88 GLN B C 1
ATOM 3707 O O . GLN B 1 88 ? -0.786 29 22.078 1 91 88 GLN B O 1
ATOM 3712 N N . SER B 1 89 ? -0.207 28.312 24.141 1 92.81 89 SER B N 1
ATOM 3713 C CA . SER B 1 89 ? 1.138 28.875 24.125 1 92.81 89 SER B CA 1
ATOM 3714 C C . SER B 1 89 ? 2.191 27.797 24.359 1 92.81 89 SER B C 1
ATOM 3716 O O . SER B 1 89 ? 2.541 27.5 25.5 1 92.81 89 SER B O 1
ATOM 3718 N N . LEU B 1 90 ? 2.562 27.266 23.328 1 88.75 90 LEU B N 1
ATOM 3719 C CA . LEU B 1 90 ? 3.574 26.219 23.312 1 88.75 90 LEU B CA 1
ATOM 3720 C C . LEU B 1 90 ? 4.547 26.422 22.156 1 88.75 90 LEU B C 1
ATOM 3722 O O . LEU B 1 90 ? 4.129 26.656 21.016 1 88.75 90 LEU B O 1
ATOM 3726 N N . ASN B 1 91 ? 5.836 26.422 22.531 1 90.12 91 ASN B N 1
ATOM 3727 C CA . ASN B 1 91 ? 6.824 26.484 21.453 1 90.12 91 ASN B CA 1
ATOM 3728 C C . ASN B 1 91 ? 6.754 25.266 20.547 1 90.12 91 ASN B C 1
ATOM 3730 O O . ASN B 1 91 ? 6.93 24.141 21 1 90.12 91 ASN B O 1
ATOM 3734 N N . THR B 1 92 ? 6.484 25.531 19.312 1 89.75 92 THR B N 1
ATOM 3735 C CA . THR B 1 92 ? 6.32 24.453 18.344 1 89.75 92 THR B CA 1
ATOM 3736 C C . THR B 1 92 ? 7.246 24.641 17.156 1 89.75 92 THR B C 1
ATOM 3738 O O . THR B 1 92 ? 7.332 25.734 16.594 1 89.75 92 THR B O 1
ATOM 3741 N N . HIS B 1 93 ? 7.941 23.609 16.797 1 91 93 HIS B N 1
ATOM 3742 C CA . HIS B 1 93 ? 8.703 23.578 15.555 1 91 93 HIS B CA 1
ATOM 3743 C C . HIS B 1 93 ? 7.867 22.984 14.414 1 91 93 HIS B C 1
ATOM 3745 O O . HIS B 1 93 ? 7.562 21.797 14.422 1 91 93 HIS B O 1
ATOM 3751 N N . LEU B 1 94 ? 7.523 23.781 13.43 1 90.75 94 LEU B N 1
ATOM 3752 C CA . LEU B 1 94 ? 6.566 23.406 12.391 1 90.75 94 LEU B CA 1
ATOM 3753 C C . LEU B 1 94 ? 7.281 22.812 11.18 1 90.75 94 LEU B C 1
ATOM 3755 O O . LEU B 1 94 ? 6.641 22.266 10.281 1 90.75 94 LEU B O 1
ATOM 3759 N N . GLY B 1 95 ? 8.656 22.953 11.148 1 88.25 95 GLY B N 1
ATOM 3760 C CA . GLY B 1 95 ? 9.414 22.469 10.008 1 88.25 95 GLY B CA 1
ATOM 3761 C C . GLY B 1 95 ? 9.719 23.547 8.977 1 88.25 95 GLY B C 1
ATOM 3762 O O . GLY B 1 95 ? 9.164 24.641 9.047 1 88.25 95 GLY B O 1
ATOM 3763 N N . ASN B 1 96 ? 10.609 23.266 8.086 1 88.19 96 ASN B N 1
ATOM 3764 C CA . ASN B 1 96 ? 11.008 24.188 7.031 1 88.19 96 ASN B CA 1
ATOM 3765 C C . ASN B 1 96 ? 11.438 25.531 7.609 1 88.19 96 ASN B C 1
ATOM 3767 O O . ASN B 1 96 ? 11.117 26.578 7.047 1 88.19 96 ASN B O 1
ATOM 3771 N N . GLY B 1 97 ? 12.016 25.516 8.828 1 89.06 97 GLY B N 1
ATOM 3772 C CA . GLY B 1 97 ? 12.539 26.719 9.453 1 89.06 97 GLY B CA 1
ATOM 3773 C C . GLY B 1 97 ? 11.469 27.531 10.148 1 89.06 97 GLY B C 1
ATOM 3774 O O . GLY B 1 97 ? 11.742 28.625 10.656 1 89.06 97 GLY B O 1
ATOM 3775 N N . LEU B 1 98 ? 10.273 26.984 10.18 1 92.44 98 LEU B N 1
ATOM 3776 C CA . LEU B 1 98 ? 9.18 27.703 10.812 1 92.44 98 LEU B CA 1
ATOM 3777 C C . LEU B 1 98 ? 8.992 27.25 12.266 1 92.44 98 LEU B C 1
ATOM 3779 O O . LEU B 1 98 ? 9.133 26.062 12.57 1 92.44 98 LEU B O 1
ATOM 3783 N N . ALA B 1 99 ? 8.758 28.219 13.125 1 94.38 99 ALA B N 1
ATOM 3784 C CA . ALA B 1 99 ? 8.445 27.984 14.531 1 94.38 99 ALA B CA 1
ATOM 3785 C C . ALA B 1 99 ? 7.34 28.922 15.016 1 94.38 99 ALA B C 1
ATOM 3787 O O . ALA B 1 99 ? 7.074 29.953 14.391 1 94.38 99 ALA B O 1
ATOM 3788 N N . ALA B 1 100 ? 6.68 28.484 16.062 1 95.25 100 ALA B N 1
ATOM 3789 C CA . ALA B 1 100 ? 5.629 29.297 16.656 1 95.25 100 ALA B CA 1
ATOM 3790 C C . ALA B 1 100 ? 5.648 29.203 18.172 1 95.25 100 ALA B C 1
ATOM 3792 O O . ALA B 1 100 ? 6.055 28.188 18.734 1 95.25 100 ALA B O 1
ATOM 3793 N N . LYS B 1 101 ? 5.277 30.281 18.781 1 96.06 101 LYS B N 1
ATOM 3794 C CA . LYS B 1 101 ? 5.234 30.297 20.234 1 96.06 101 LYS B CA 1
ATOM 3795 C C . LYS B 1 101 ? 3.803 30.172 20.75 1 96.06 101 LYS B C 1
ATOM 3797 O O . LYS B 1 101 ? 3.58 29.75 21.891 1 96.06 101 LYS B O 1
ATOM 3802 N N . HIS B 1 102 ? 2.885 30.562 19.891 1 96.19 102 HIS B N 1
ATOM 3803 C CA . HIS B 1 102 ? 1.474 30.547 20.266 1 96.19 102 HIS B CA 1
ATOM 3804 C C . HIS B 1 102 ? 0.611 30.031 19.109 1 96.19 102 HIS B C 1
ATOM 3806 O O . HIS B 1 102 ? 1.061 30 17.969 1 96.19 102 HIS B O 1
ATOM 3812 N N . SER B 1 103 ? -0.506 29.531 19.469 1 95.75 103 SER B N 1
ATOM 3813 C CA . SER B 1 103 ? -1.593 29.359 18.5 1 95.75 103 SER B CA 1
ATOM 3814 C C . SER B 1 103 ? -2.844 30.109 18.953 1 95.75 103 SER B C 1
ATOM 3816 O O . SER B 1 103 ? -3.078 30.297 20.141 1 95.75 103 SER B O 1
ATOM 3818 N N . PHE B 1 104 ? -3.553 30.656 17.953 1 96.38 104 PHE B N 1
ATOM 3819 C CA . PHE B 1 104 ? -4.754 31.438 18.219 1 96.38 104 PHE B CA 1
ATOM 3820 C C . PHE B 1 104 ? -5.98 30.781 17.609 1 96.38 104 PHE B C 1
ATOM 3822 O O . PHE B 1 104 ? -5.867 30 16.656 1 96.38 104 PHE B O 1
ATOM 3829 N N . SER B 1 105 ? -7.082 30.938 18.297 1 94.75 105 SER B N 1
ATOM 3830 C CA . SER B 1 105 ? -8.359 30.422 17.797 1 94.75 105 SER B CA 1
ATOM 3831 C C . SER B 1 105 ? -9.43 31.5 17.812 1 94.75 105 SER B C 1
ATOM 3833 O O . SER B 1 105 ? -9.805 32 18.891 1 94.75 105 SER B O 1
ATOM 3835 N N . SER B 1 106 ? -9.789 32 16.703 1 92.06 106 SER B N 1
ATOM 3836 C CA . SER B 1 106 ? -10.898 32.938 16.469 1 92.06 106 SER B CA 1
ATOM 3837 C C . SER B 1 106 ? -11.773 32.469 15.312 1 92.06 106 SER B C 1
ATOM 3839 O O . SER B 1 106 ? -11.32 32.406 14.164 1 92.06 106 SER B O 1
ATOM 3841 N N . LYS B 1 107 ? -12.969 32.031 15.602 1 90.62 107 LYS B N 1
ATOM 3842 C CA . LYS B 1 107 ? -13.867 31.484 14.578 1 90.62 107 LYS B CA 1
ATOM 3843 C C . LYS B 1 107 ? -15.031 32.438 14.32 1 90.62 107 LYS B C 1
ATOM 3845 O O . LYS B 1 107 ? -15.922 32.594 15.164 1 90.62 107 LYS B O 1
ATOM 3850 N N . PRO B 1 108 ? -15 33.125 13.156 1 89.94 108 PRO B N 1
ATOM 3851 C CA . PRO B 1 108 ? -16.172 33.969 12.812 1 89.94 108 PRO B CA 1
ATOM 3852 C C . PRO B 1 108 ? -17.422 33.125 12.586 1 89.94 108 PRO B C 1
ATOM 3854 O O . PRO B 1 108 ? -17.344 31.891 12.445 1 89.94 108 PRO B O 1
ATOM 3857 N N . GLU B 1 109 ? -18.5 33.812 12.602 1 86.94 109 GLU B N 1
ATOM 3858 C CA . GLU B 1 109 ? -19.75 33.125 12.281 1 86.94 109 GLU B CA 1
ATOM 3859 C C . GLU B 1 109 ? -19.703 32.5 10.898 1 86.94 109 GLU B C 1
ATOM 3861 O O . GLU B 1 109 ? -19.359 33.156 9.914 1 86.94 109 GLU B O 1
ATOM 3866 N N . GLY B 1 110 ? -19.875 31.297 10.781 1 88.62 110 GLY B N 1
ATOM 3867 C CA . GLY B 1 110 ? -19.859 30.594 9.516 1 88.62 110 GLY B CA 1
ATOM 3868 C C . GLY B 1 110 ? -18.484 30.094 9.117 1 88.62 110 GLY B C 1
ATOM 3869 O O . GLY B 1 110 ? -18.328 29.438 8.094 1 88.62 110 GLY B O 1
ATOM 3870 N N . GLY B 1 111 ? -17.531 30.516 9.82 1 90.81 111 GLY B N 1
ATOM 3871 C CA . GLY B 1 111 ? -16.172 30.094 9.516 1 90.81 111 GLY B CA 1
ATOM 3872 C C . GLY B 1 111 ? -15.5 30.969 8.477 1 90.81 111 GLY B C 1
ATOM 3873 O O . GLY B 1 111 ? -16.109 31.891 7.934 1 90.81 111 GLY B O 1
ATOM 3874 N N . TYR B 1 112 ? -14.227 30.75 8.25 1 94.88 112 TYR B N 1
ATOM 3875 C CA . TYR B 1 112 ? -13.5 31.516 7.234 1 94.88 112 TYR B CA 1
ATOM 3876 C C . TYR B 1 112 ? -13.836 31.016 5.832 1 94.88 112 TYR B C 1
ATOM 3878 O O . TYR B 1 112 ? -13.773 29.812 5.562 1 94.88 112 TYR B O 1
ATOM 3886 N N . VAL B 1 113 ? -14.18 31.859 4.945 1 94.75 113 VAL B N 1
ATOM 3887 C CA . VAL B 1 113 ? -14.625 31.5 3.605 1 94.75 113 VAL B CA 1
ATOM 3888 C C . VAL B 1 113 ? -13.422 31.156 2.734 1 94.75 113 VAL B C 1
ATOM 3890 O O . VAL B 1 113 ? -13.555 30.422 1.745 1 94.75 113 VAL B O 1
ATOM 3893 N N . ASP B 1 114 ? -12.266 31.812 2.926 1 96.06 114 ASP B N 1
ATOM 3894 C CA . ASP B 1 114 ? -11.031 31.547 2.195 1 96.06 114 ASP B CA 1
ATOM 3895 C C . ASP B 1 114 ? -9.812 32.031 2.98 1 96.06 114 ASP B C 1
ATOM 3897 O O . ASP B 1 114 ? -9.93 32.406 4.141 1 96.06 114 ASP B O 1
ATOM 3901 N N . TYR B 1 115 ? -8.656 31.969 2.402 1 96.31 115 TYR B N 1
ATOM 3902 C CA . TYR B 1 115 ? -7.43 32.25 3.137 1 96.31 115 TYR B CA 1
ATOM 3903 C C . TYR B 1 115 ? -7.199 33.75 3.25 1 96.31 115 TYR B C 1
ATOM 3905 O O . TYR B 1 115 ? -6.531 34.219 4.176 1 96.31 115 TYR B O 1
ATOM 3913 N N . PHE B 1 116 ? -7.734 34.531 2.328 1 96.19 116 PHE B N 1
ATOM 3914 C CA . PHE B 1 116 ? -7.684 35.969 2.518 1 96.19 116 PHE B CA 1
ATOM 3915 C C . PHE B 1 116 ? -8.445 36.375 3.77 1 96.19 116 PHE B C 1
ATOM 3917 O O . PHE B 1 116 ? -7.93 37.125 4.598 1 96.19 116 PHE B O 1
ATOM 3924 N N . HIS B 1 117 ? -9.648 35.844 3.848 1 96.69 117 HIS B N 1
ATOM 3925 C CA . HIS B 1 117 ? -10.492 36.125 4.996 1 96.69 117 HIS B CA 1
ATOM 3926 C C . HIS B 1 117 ? -9.805 35.75 6.301 1 96.69 117 HIS B C 1
ATOM 3928 O O . HIS B 1 117 ? -9.797 36.531 7.254 1 96.69 117 HIS B O 1
ATOM 3934 N N . LYS B 1 118 ? -9.234 34.625 6.387 1 97.44 118 LYS B N 1
ATOM 3935 C CA . LYS B 1 118 ? -8.602 34.094 7.602 1 97.44 118 LYS B CA 1
ATOM 3936 C C . LYS B 1 118 ? -7.367 34.938 7.965 1 97.44 118 LYS B C 1
ATOM 3938 O O . LYS B 1 118 ? -7.281 35.469 9.07 1 97.44 118 LYS B O 1
ATOM 3943 N N . MET B 1 119 ? -6.465 35.094 7.016 1 97.44 119 MET B N 1
ATOM 3944 C CA . MET B 1 119 ? -5.191 35.781 7.277 1 97.44 119 MET B CA 1
ATOM 3945 C C . MET B 1 119 ? -5.406 37.25 7.562 1 97.44 119 MET B C 1
ATOM 3947 O O . MET B 1 119 ? -4.797 37.812 8.477 1 97.44 119 MET B O 1
ATOM 3951 N N . ALA B 1 120 ? -6.266 37.875 6.836 1 96.25 120 ALA B N 1
ATOM 3952 C CA . ALA B 1 120 ? -6.531 39.312 7.023 1 96.25 120 ALA B CA 1
ATOM 3953 C C . ALA B 1 120 ? -7.191 39.562 8.375 1 96.25 120 ALA B C 1
ATOM 3955 O O . ALA B 1 120 ? -6.93 40.594 9.016 1 96.25 120 ALA B O 1
ATOM 3956 N N . THR B 1 121 ? -8.047 38.656 8.727 1 96.56 121 THR B N 1
ATOM 3957 C CA . THR B 1 121 ? -8.727 38.781 10.008 1 96.56 121 THR B CA 1
ATOM 3958 C C . THR B 1 121 ? -7.73 38.75 11.164 1 96.56 121 THR B C 1
ATOM 3960 O O . THR B 1 121 ? -7.73 39.625 12.023 1 96.56 121 THR B O 1
ATOM 3963 N N . TYR B 1 122 ? -6.887 37.781 11.156 1 97.69 122 TYR B N 1
ATOM 3964 C CA . TYR B 1 122 ? -5.902 37.656 12.219 1 97.69 122 TYR B CA 1
ATOM 3965 C C . TYR B 1 122 ? -4.918 38.812 12.195 1 97.69 122 TYR B C 1
ATOM 3967 O O . TYR B 1 122 ? -4.516 39.312 13.242 1 97.69 122 TYR B O 1
ATOM 3975 N N . ALA B 1 123 ? -4.52 39.25 11.016 1 97.12 123 ALA B N 1
ATOM 3976 C CA . ALA B 1 123 ? -3.643 40.406 10.891 1 97.12 123 ALA B CA 1
ATOM 3977 C C . ALA B 1 123 ? -4.289 41.656 11.5 1 97.12 123 ALA B C 1
ATOM 3979 O O . ALA B 1 123 ? -3.617 42.438 12.172 1 97.12 123 ALA B O 1
ATOM 3980 N N . ALA B 1 124 ? -5.559 41.812 11.281 1 96.25 124 ALA B N 1
ATOM 3981 C CA . ALA B 1 124 ? -6.293 42.969 11.789 1 96.25 124 ALA B CA 1
ATOM 3982 C C . ALA B 1 124 ? -6.391 42.938 13.312 1 96.25 124 ALA B C 1
ATOM 3984 O O . ALA B 1 124 ? -6.266 43.969 13.977 1 96.25 124 ALA B O 1
ATOM 3985 N N . ILE B 1 125 ? -6.637 41.781 13.805 1 96.62 125 ILE B N 1
ATOM 3986 C CA . ILE B 1 125 ? -6.762 41.594 15.25 1 96.62 125 ILE B CA 1
ATOM 3987 C C . ILE B 1 125 ? -5.461 42 15.938 1 96.62 125 ILE B C 1
ATOM 3989 O O . ILE B 1 125 ? -5.477 42.688 16.969 1 96.62 125 ILE B O 1
ATOM 3993 N N . LEU B 1 126 ? -4.355 41.594 15.352 1 97.06 126 LEU B N 1
ATOM 3994 C CA . LEU B 1 126 ? -3.055 41.875 15.969 1 97.06 126 LEU B CA 1
ATOM 3995 C C . LEU B 1 126 ? -2.605 43.281 15.711 1 97.06 126 LEU B C 1
ATOM 3997 O O . LEU B 1 126 ? -2.045 43.938 16.594 1 97.06 126 LEU B O 1
ATOM 4001 N N . SER B 1 127 ? -2.814 43.812 14.531 1 96.69 127 SER B N 1
ATOM 4002 C CA . SER B 1 127 ? -2.275 45.094 14.125 1 96.69 127 SER B CA 1
ATOM 4003 C C . SER B 1 127 ? -3.135 46.25 14.648 1 96.69 127 SER B C 1
ATOM 4005 O O . SER B 1 127 ? -2.68 47.375 14.719 1 96.69 127 SER B O 1
ATOM 4007 N N . GLY B 1 128 ? -4.398 45.969 14.961 1 95.94 128 GLY B N 1
ATOM 4008 C CA . GLY B 1 128 ? -5.27 47 15.484 1 95.94 128 GLY B CA 1
ATOM 4009 C C . GLY B 1 128 ? -4.656 47.781 16.641 1 95.94 128 GLY B C 1
ATOM 4010 O O . GLY B 1 128 ? -4.418 48.969 16.531 1 95.94 128 GLY B O 1
ATOM 4011 N N . PRO B 1 129 ? -4.402 47.031 17.719 1 97.19 129 PRO B N 1
ATOM 4012 C CA . PRO B 1 129 ? -3.752 47.688 18.859 1 97.19 129 PRO B CA 1
ATOM 4013 C C . PRO B 1 129 ? -2.42 48.344 18.484 1 97.19 129 PRO B C 1
ATOM 4015 O O . PRO B 1 129 ? -2.072 49.375 19.031 1 97.19 129 PRO B O 1
ATOM 4018 N N . ALA B 1 130 ? -1.693 47.719 17.594 1 97.25 130 ALA B N 1
ATOM 4019 C CA . ALA B 1 130 ? -0.402 48.25 17.188 1 97.25 130 ALA B CA 1
ATOM 4020 C C . ALA B 1 130 ? -0.569 49.625 16.516 1 97.25 130 ALA B C 1
ATOM 4022 O O . ALA B 1 130 ? 0.247 50.531 16.703 1 97.25 130 ALA B O 1
ATOM 4023 N N . GLU B 1 131 ? -1.571 49.719 15.766 1 95 131 GLU B N 1
ATOM 4024 C CA . GLU B 1 131 ? -1.849 51 15.07 1 95 131 GLU B CA 1
ATOM 4025 C C . GLU B 1 131 ? -2.189 52.094 16.062 1 95 131 GLU B C 1
ATOM 4027 O O . GLU B 1 131 ? -1.89 53.281 15.812 1 95 131 GLU B O 1
ATOM 4032 N N . VAL B 1 132 ? -2.801 51.75 17.172 1 95.69 132 VAL B N 1
ATOM 4033 C CA . VAL B 1 132 ? -3.145 52.719 18.234 1 95.69 132 VAL B CA 1
ATOM 4034 C C . VAL B 1 132 ? -1.872 53.219 18.891 1 95.69 132 VAL B C 1
ATOM 4036 O O . VAL B 1 132 ? -1.761 54.406 19.188 1 95.69 132 VAL B O 1
ATOM 4039 N N . VAL B 1 133 ? -0.97 52.375 19.062 1 96.12 133 VAL B N 1
ATOM 4040 C CA . VAL B 1 133 ? 0.284 52.719 19.719 1 96.12 133 VAL B CA 1
ATOM 4041 C C . VAL B 1 133 ? 1.188 53.469 18.734 1 96.12 133 VAL B C 1
ATOM 4043 O O . VAL B 1 133 ? 1.849 54.438 19.109 1 96.12 133 VAL B O 1
ATOM 4046 N N . ASP B 1 134 ? 1.255 52.969 17.578 1 94.94 134 ASP B N 1
ATOM 4047 C CA . ASP B 1 134 ? 2.039 53.562 16.5 1 94.94 134 ASP B CA 1
ATOM 4048 C C . ASP B 1 134 ? 1.205 53.688 15.227 1 94.94 134 ASP B C 1
ATOM 4050 O O . ASP B 1 134 ? 0.94 52.688 14.547 1 94.94 134 ASP B O 1
ATOM 4054 N N . GLY B 1 135 ? 0.867 54.844 14.875 1 89.62 135 GLY B N 1
ATOM 4055 C CA . GLY B 1 135 ? 0.011 55.125 13.727 1 89.62 135 GLY B CA 1
ATOM 4056 C C . GLY B 1 135 ? 0.584 54.625 12.422 1 89.62 135 GLY B C 1
ATOM 4057 O O . GLY B 1 135 ? -0.151 54.406 11.445 1 89.62 135 GLY B O 1
ATOM 4058 N N . ASN B 1 136 ? 1.854 54.25 12.391 1 89.56 136 ASN B N 1
ATOM 4059 C CA . ASN B 1 136 ? 2.502 53.812 11.164 1 89.56 136 ASN B CA 1
ATOM 4060 C C . ASN B 1 136 ? 2.578 52.281 11.094 1 89.56 136 ASN B C 1
ATOM 4062 O O . ASN B 1 136 ? 3.006 51.719 10.086 1 89.56 136 ASN B O 1
ATOM 4066 N N . ALA B 1 137 ? 2.131 51.688 12.102 1 93.38 137 ALA B N 1
ATOM 4067 C CA . ALA B 1 137 ? 2.193 50.219 12.133 1 93.38 137 ALA B CA 1
ATOM 4068 C C . ALA B 1 137 ? 1.178 49.594 11.172 1 93.38 137 ALA B C 1
ATOM 4070 O O . ALA B 1 137 ? -0.014 49.906 11.242 1 93.38 137 ALA B O 1
ATOM 4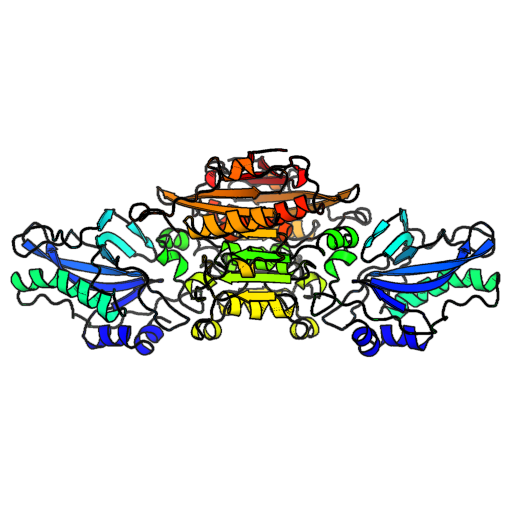071 N N . THR B 1 138 ? 1.62 48.844 10.195 1 92.38 138 THR B N 1
ATOM 4072 C CA . THR B 1 138 ? 0.748 48.188 9.234 1 92.38 138 THR B CA 1
ATOM 4073 C C . THR B 1 138 ? 1.289 46.812 8.875 1 92.38 138 THR B C 1
ATOM 4075 O O . THR B 1 138 ? 2.504 46.594 8.789 1 92.38 138 THR B O 1
ATOM 4078 N N . PRO B 1 139 ? 0.398 45.844 8.727 1 92.5 139 PRO B N 1
ATOM 4079 C CA . PRO B 1 139 ? 0.851 44.531 8.281 1 92.5 139 PRO B CA 1
ATOM 4080 C C . PRO B 1 139 ? 1.094 44.469 6.773 1 92.5 139 PRO B C 1
ATOM 4082 O O . PRO B 1 139 ? 1.552 43.469 6.262 1 92.5 139 PRO B O 1
ATOM 4085 N N . ARG B 1 140 ? 0.752 45.5 5.98 1 90.62 140 ARG B N 1
ATOM 4086 C CA . ARG B 1 140 ? 0.901 45.531 4.531 1 90.62 140 ARG B CA 1
ATOM 4087 C C . ARG B 1 140 ? 2.264 46.094 4.141 1 90.62 140 ARG B C 1
ATOM 4089 O O . ARG B 1 140 ? 2.381 47.281 3.811 1 90.62 140 ARG B O 1
ATOM 4096 N N . THR B 1 141 ? 3.254 45.25 4.219 1 80.44 141 THR B N 1
ATOM 4097 C CA . THR B 1 141 ? 4.629 45.688 4.059 1 80.44 141 THR B CA 1
ATOM 4098 C C . THR B 1 141 ? 5.258 45.094 2.809 1 80.44 141 THR B C 1
ATOM 4100 O O . THR B 1 141 ? 6.484 45.031 2.686 1 80.44 141 THR B O 1
ATOM 4103 N N . MET B 1 142 ? 4.398 44.469 1.864 1 73.19 142 MET B N 1
ATOM 4104 C CA . MET B 1 142 ? 4.914 43.656 0.763 1 73.19 142 MET B CA 1
ATOM 4105 C C . MET B 1 142 ? 5.961 44.438 -0.033 1 73.19 142 MET B C 1
ATOM 4107 O O . MET B 1 142 ? 5.699 45.531 -0.511 1 73.19 142 MET B O 1
ATOM 4111 N N . LYS B 1 143 ? 7.258 44.125 0.073 1 59.62 143 LYS B N 1
ATOM 4112 C CA . LYS B 1 143 ? 8.273 44.75 -0.78 1 59.62 143 LYS B CA 1
ATOM 4113 C C . LYS B 1 143 ? 8.609 43.844 -1.964 1 59.62 143 LYS B C 1
ATOM 4115 O O . LYS B 1 143 ? 8.703 44.312 -3.102 1 59.62 143 LYS B O 1
ATOM 4120 N N . GLU B 1 144 ? 9.125 42.5 -1.688 1 57.41 144 GLU B N 1
ATOM 4121 C CA . GLU B 1 144 ? 9.531 41.625 -2.799 1 57.41 144 GLU B CA 1
ATOM 4122 C C . GLU B 1 144 ? 9.109 40.188 -2.562 1 57.41 144 GLU B C 1
ATOM 4124 O O . GLU B 1 144 ? 9.188 39.688 -1.437 1 57.41 144 GLU B O 1
ATOM 4129 N N . PRO B 1 145 ? 8.43 39.688 -3.611 1 56.03 145 PRO B N 1
ATOM 4130 C CA . PRO B 1 145 ? 8.047 38.281 -3.477 1 56.03 145 PRO B CA 1
ATOM 4131 C C . PRO B 1 145 ? 9.242 37.344 -3.256 1 56.03 145 PRO B C 1
ATOM 4133 O O . PRO B 1 145 ? 10.328 37.594 -3.795 1 56.03 145 PRO B O 1
ATOM 4136 N N . GLU B 1 146 ? 9.367 36.594 -2.094 1 56.62 146 GLU B N 1
ATOM 4137 C CA . GLU B 1 146 ? 10.5 35.719 -1.818 1 56.62 146 GLU B CA 1
ATOM 4138 C C . GLU B 1 146 ? 10.57 34.562 -2.814 1 56.62 146 GLU B C 1
ATOM 4140 O O . GLU B 1 146 ? 9.555 34.188 -3.41 1 56.62 146 GLU B O 1
ATOM 4145 N N . ALA B 1 147 ? 11.859 34.188 -2.969 1 52.94 147 ALA B N 1
ATOM 4146 C CA . ALA B 1 147 ? 12.289 33.094 -3.834 1 52.94 147 ALA B CA 1
ATOM 4147 C C . ALA B 1 147 ? 11.562 31.797 -3.482 1 52.94 147 ALA B C 1
ATOM 4149 O O . ALA B 1 147 ? 11.242 31.547 -2.314 1 52.94 147 ALA B O 1
ATOM 4150 N N . GLU B 1 148 ? 11.102 31.031 -4.383 1 57.44 148 GLU B N 1
ATOM 4151 C CA . GLU B 1 148 ? 10.398 29.75 -4.336 1 57.44 148 GLU B CA 1
ATOM 4152 C C . GLU B 1 148 ? 11.312 28.641 -3.844 1 57.44 148 GLU B C 1
ATOM 4154 O O . GLU B 1 148 ? 12.492 28.578 -4.203 1 57.44 148 GLU B O 1
ATOM 4159 N N . GLU B 1 149 ? 10.93 28.016 -2.68 1 60.69 149 GLU B N 1
ATOM 4160 C CA . GLU B 1 149 ? 11.734 26.859 -2.273 1 60.69 149 GLU B CA 1
ATOM 4161 C C . GLU B 1 149 ? 11.523 25.688 -3.221 1 60.69 149 GLU B C 1
ATOM 4163 O O . GLU B 1 149 ? 10.406 25.438 -3.691 1 60.69 149 GLU B O 1
ATOM 4168 N N . GLU B 1 150 ? 12.602 25.141 -3.594 1 76.38 150 GLU B N 1
ATOM 4169 C CA . GLU B 1 150 ? 12.586 23.953 -4.445 1 76.38 150 GLU B CA 1
ATOM 4170 C C . GLU B 1 150 ? 12.094 22.734 -3.68 1 76.38 150 GLU B C 1
ATOM 4172 O O . GLU B 1 150 ? 12.469 22.516 -2.525 1 76.38 150 GLU B O 1
ATOM 4177 N N . SER B 1 151 ? 11.008 22.172 -4.133 1 85.62 151 SER B N 1
ATOM 4178 C CA . SER B 1 151 ? 10.453 20.953 -3.535 1 85.62 151 SER B CA 1
ATOM 4179 C C . SER B 1 151 ? 10.789 19.734 -4.371 1 85.62 151 SER B C 1
ATOM 4181 O O . SER B 1 151 ? 10.953 19.828 -5.59 1 85.62 151 SER B O 1
ATOM 4183 N N . VAL B 1 152 ? 11 18.672 -3.691 1 94.31 152 VAL B N 1
ATOM 4184 C CA . VAL B 1 152 ? 11.258 17.406 -4.379 1 94.31 152 VAL B CA 1
ATOM 4185 C C . VAL B 1 152 ? 9.945 16.859 -4.949 1 94.31 152 VAL B C 1
ATOM 4187 O O . VAL B 1 152 ? 9.961 15.938 -5.773 1 94.31 152 VAL B O 1
ATOM 4190 N N . PHE B 1 153 ? 8.812 17.422 -4.562 1 93.25 153 PHE B N 1
ATOM 4191 C CA . PHE B 1 153 ? 7.508 16.969 -5.023 1 93.25 153 PHE B CA 1
ATOM 4192 C C . PHE B 1 153 ? 7.016 17.828 -6.184 1 93.25 153 PHE B C 1
ATOM 4194 O O . PHE B 1 153 ? 7.438 18.969 -6.336 1 93.25 153 PHE B O 1
ATOM 4201 N N . ASN B 1 154 ? 6.141 17.281 -6.957 1 92.81 154 ASN B N 1
ATOM 4202 C CA . ASN B 1 154 ? 5.566 17.969 -8.109 1 92.81 154 ASN B CA 1
ATOM 4203 C C . ASN B 1 154 ? 4.414 18.875 -7.707 1 92.81 154 ASN B C 1
ATOM 4205 O O . ASN B 1 154 ? 3.973 19.719 -8.5 1 92.81 154 ASN B O 1
ATOM 4209 N N . TYR B 1 155 ? 3.975 18.75 -6.508 1 88.5 155 TYR B N 1
ATOM 4210 C CA . TYR B 1 155 ? 3.002 19.656 -5.906 1 88.5 155 TYR B CA 1
ATOM 4211 C C . TYR B 1 155 ? 3.219 19.766 -4.402 1 88.5 155 TYR B C 1
ATOM 4213 O O . TYR B 1 155 ? 3.943 18.969 -3.812 1 88.5 155 TYR B O 1
ATOM 4221 N N . THR B 1 156 ? 2.643 20.688 -3.752 1 83.75 156 THR B N 1
ATOM 4222 C CA . THR B 1 156 ? 2.926 21.031 -2.365 1 83.75 156 THR B CA 1
ATOM 4223 C C . THR B 1 156 ? 2.492 19.922 -1.423 1 83.75 156 THR B C 1
ATOM 4225 O O . THR B 1 156 ? 1.366 19.422 -1.513 1 83.75 156 THR B O 1
ATOM 4228 N N . GLU B 1 157 ? 3.404 19.5 -0.604 1 85.38 157 GLU B N 1
ATOM 4229 C CA . GLU B 1 157 ? 3.096 18.531 0.447 1 85.38 157 GLU B CA 1
ATOM 4230 C C . GLU B 1 157 ? 2.438 19.219 1.645 1 85.38 157 GLU B C 1
ATOM 4232 O O . GLU B 1 157 ? 3.082 19.984 2.357 1 85.38 157 GLU B O 1
ATOM 4237 N N . THR B 1 158 ? 1.167 18.953 1.888 1 84.56 158 THR B N 1
ATOM 4238 C CA . THR B 1 158 ? 0.433 19.641 2.943 1 84.56 158 THR B CA 1
ATOM 4239 C C . THR B 1 158 ? 0.099 18.688 4.082 1 84.56 158 THR B C 1
ATOM 4241 O O . THR B 1 158 ? -0.391 19.109 5.133 1 84.56 158 THR B O 1
ATOM 4244 N N . ALA B 1 159 ? 0.397 17.406 3.893 1 86.44 159 ALA B N 1
ATOM 4245 C CA . ALA B 1 159 ? -0.019 16.391 4.859 1 86.44 159 ALA B CA 1
ATOM 4246 C C . ALA B 1 159 ? 0.746 16.547 6.172 1 86.44 159 ALA B C 1
ATOM 4248 O O . ALA B 1 159 ? 0.158 16.453 7.254 1 86.44 159 ALA B O 1
ATOM 4249 N N . SER B 1 160 ? 2.023 16.781 6.105 1 87.19 160 SER B N 1
ATOM 4250 C CA . SER B 1 160 ? 2.852 16.859 7.305 1 87.19 160 SER B CA 1
ATOM 4251 C C . SER B 1 160 ? 2.533 18.125 8.117 1 87.19 160 SER B C 1
ATOM 4253 O O . SER B 1 160 ? 2.328 18.047 9.328 1 87.19 160 SER B O 1
ATOM 4255 N N . ASP B 1 161 ? 2.439 19.203 7.488 1 78.94 161 ASP B N 1
ATOM 4256 C CA . ASP B 1 161 ? 2.268 20.484 8.156 1 78.94 161 ASP B CA 1
ATOM 4257 C C . ASP B 1 161 ? 0.869 20.609 8.758 1 78.94 161 ASP B C 1
ATOM 4259 O O . ASP B 1 161 ? 0.69 21.219 9.812 1 78.94 161 ASP B O 1
ATOM 4263 N N . ARG B 1 162 ? 0.013 19.969 8.102 1 76.69 162 ARG B N 1
ATOM 4264 C CA . ARG B 1 162 ? -1.376 20 8.547 1 76.69 162 ARG B CA 1
ATOM 4265 C C . ARG B 1 162 ? -1.518 19.391 9.938 1 76.69 162 ARG B C 1
ATOM 4267 O O . ARG B 1 162 ? -2.338 19.844 10.734 1 76.69 162 ARG B O 1
ATOM 4274 N N . VAL B 1 163 ? -0.647 18.469 10.164 1 80.81 163 VAL B N 1
ATOM 4275 C CA . VAL B 1 163 ? -0.794 17.75 11.43 1 80.81 163 VAL B CA 1
ATOM 4276 C C . VAL B 1 163 ? 0.397 18.062 12.336 1 80.81 163 VAL B C 1
ATOM 4278 O O . VAL B 1 163 ? 0.6 17.391 13.352 1 80.81 163 VAL B O 1
ATOM 4281 N N . GLY B 1 164 ? 1.237 19 11.922 1 79.81 164 GLY B N 1
ATOM 4282 C CA . GLY B 1 164 ? 2.262 19.562 12.789 1 79.81 164 GLY B CA 1
ATOM 4283 C C . GLY B 1 164 ? 3.5 18.688 12.883 1 79.81 164 GLY B C 1
ATOM 4284 O O . GLY B 1 164 ? 4.219 18.734 13.883 1 79.81 164 GLY B O 1
AT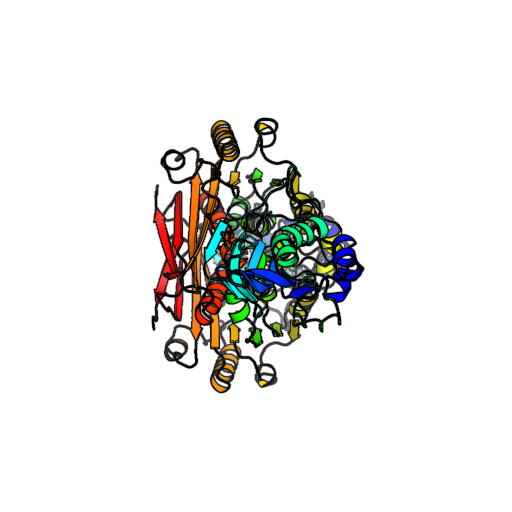OM 4285 N N . ILE B 1 165 ? 3.734 17.844 11.859 1 88.69 165 ILE B N 1
ATOM 4286 C CA . ILE B 1 165 ? 4.902 16.969 11.961 1 88.69 165 ILE B CA 1
ATOM 4287 C C . ILE B 1 165 ? 5.93 17.359 10.906 1 88.69 165 ILE B C 1
ATOM 4289 O O . ILE B 1 165 ? 6.754 16.531 10.5 1 88.69 165 ILE B O 1
ATOM 4293 N N . GLY B 1 166 ? 5.855 18.594 10.469 1 88.75 166 GLY B N 1
ATOM 4294 C CA . GLY B 1 166 ? 6.777 19.062 9.453 1 88.75 166 GLY B CA 1
ATOM 4295 C C . GLY B 1 166 ? 8.234 18.953 9.859 1 88.75 166 GLY B C 1
ATOM 4296 O O . GLY B 1 166 ? 9.086 18.594 9.047 1 88.75 166 GLY B O 1
ATOM 4297 N N . ALA B 1 167 ? 8.531 19.281 11.102 1 89.88 167 ALA B N 1
ATOM 4298 C CA . ALA B 1 167 ? 9.898 19.203 11.602 1 89.88 167 ALA B CA 1
ATOM 4299 C C . ALA B 1 167 ? 10.422 17.766 11.547 1 89.88 167 ALA B C 1
ATOM 4301 O O . ALA B 1 167 ? 11.602 17.547 11.25 1 89.88 167 ALA B O 1
ATOM 4302 N N . LEU B 1 168 ? 9.57 16.859 11.883 1 92.12 168 LEU B N 1
ATOM 4303 C CA . LEU B 1 168 ? 9.945 15.453 11.789 1 92.12 168 LEU B CA 1
ATOM 4304 C C . LEU B 1 168 ? 10.18 15.047 10.344 1 92.12 168 LEU B C 1
ATOM 4306 O O . LEU B 1 168 ? 11.133 14.328 10.039 1 92.12 168 LEU B O 1
ATOM 4310 N N . THR B 1 169 ? 9.312 15.492 9.445 1 93.06 169 THR B N 1
ATOM 4311 C CA . THR B 1 169 ? 9.438 15.188 8.023 1 93.06 169 THR B CA 1
ATOM 4312 C C . THR B 1 169 ? 10.75 15.711 7.465 1 93.06 169 THR B C 1
ATOM 4314 O O . THR B 1 169 ? 11.359 15.086 6.594 1 93.06 169 THR B O 1
ATOM 4317 N N . ASP B 1 170 ? 11.242 16.828 8.023 1 92.88 170 ASP B N 1
ATOM 4318 C CA . ASP B 1 170 ? 12.5 17.438 7.598 1 92.88 170 ASP B CA 1
ATOM 4319 C C . ASP B 1 170 ? 13.672 16.484 7.855 1 92.88 170 ASP B C 1
ATOM 4321 O O . ASP B 1 170 ? 14.695 16.562 7.16 1 92.88 170 ASP B O 1
ATOM 4325 N N . LEU B 1 171 ? 13.547 15.625 8.82 1 94.88 171 LEU B N 1
ATOM 4326 C CA . LEU B 1 171 ? 14.617 14.695 9.164 1 94.88 171 LEU B CA 1
ATOM 4327 C C . LEU B 1 171 ? 14.844 13.688 8.047 1 94.88 171 LEU B C 1
ATOM 4329 O O . LEU B 1 171 ? 15.875 13 8.023 1 94.88 171 LEU B O 1
ATOM 4333 N N . LEU B 1 172 ? 13.953 13.633 7.066 1 96.5 172 LEU B N 1
ATOM 4334 C CA . LEU B 1 172 ? 14.008 12.609 6.023 1 96.5 172 LEU B CA 1
ATOM 4335 C C . LEU B 1 172 ? 14.57 13.188 4.73 1 96.5 172 LEU B C 1
ATOM 4337 O O . LEU B 1 172 ? 14.609 12.508 3.705 1 96.5 172 LEU B O 1
ATOM 4341 N N . LYS B 1 173 ? 15.086 14.383 4.75 1 95.69 173 LYS B N 1
ATOM 4342 C CA . LYS B 1 173 ? 15.438 15.117 3.539 1 95.69 173 LYS B CA 1
ATOM 4343 C C . LYS B 1 173 ? 16.859 14.797 3.096 1 95.69 173 LYS B C 1
ATOM 4345 O O . LYS B 1 173 ? 17.312 15.273 2.055 1 95.69 173 LYS B O 1
ATOM 4350 N N . SER B 1 174 ? 17.547 13.93 3.736 1 95.25 174 SER B N 1
ATOM 4351 C CA . SER B 1 174 ? 19 13.875 3.51 1 95.25 174 SER B CA 1
ATOM 4352 C C . SER B 1 174 ? 19.391 12.625 2.74 1 95.25 174 SER B C 1
ATOM 4354 O O . SER B 1 174 ? 20.469 12.562 2.156 1 95.25 174 SER B O 1
ATOM 4356 N N . ASP B 1 175 ? 18.594 11.609 2.662 1 97.44 175 ASP B N 1
ATOM 4357 C CA . ASP B 1 175 ? 19 10.32 2.117 1 97.44 175 ASP B CA 1
ATOM 4358 C C . ASP B 1 175 ? 18.859 10.297 0.596 1 97.44 175 ASP B C 1
ATOM 4360 O O . ASP B 1 175 ? 17.938 10.883 0.043 1 97.44 175 ASP B O 1
ATOM 4364 N N . ILE B 1 176 ? 19.859 9.758 -0.008 1 98.5 176 ILE B N 1
ATOM 4365 C CA . ILE B 1 176 ? 19.719 9.188 -1.343 1 98.5 176 ILE B CA 1
ATOM 4366 C C . ILE B 1 176 ? 19.422 7.688 -1.235 1 98.5 176 ILE B C 1
ATOM 4368 O O . ILE B 1 176 ? 20.281 6.91 -0.819 1 98.5 176 ILE B O 1
ATOM 4372 N N . ILE B 1 177 ? 18.219 7.262 -1.679 1 98.81 177 ILE B N 1
ATOM 4373 C CA . ILE B 1 177 ? 17.734 5.922 -1.356 1 98.81 177 ILE B CA 1
ATOM 4374 C C . ILE B 1 177 ? 17.812 5.035 -2.598 1 98.81 177 ILE B C 1
ATOM 4376 O O . ILE B 1 177 ? 17.438 5.457 -3.693 1 98.81 177 ILE B O 1
ATOM 4380 N N . ALA B 1 178 ? 18.375 3.857 -2.434 1 98.69 178 ALA B N 1
ATOM 4381 C CA . ALA B 1 178 ? 18.312 2.811 -3.451 1 98.69 178 ALA B CA 1
ATOM 4382 C C . ALA B 1 178 ? 17.312 1.722 -3.053 1 98.69 178 ALA B C 1
ATOM 4384 O O . ALA B 1 178 ? 17.312 1.27 -1.905 1 98.69 178 ALA B O 1
ATOM 4385 N N . ILE B 1 179 ? 16.422 1.392 -3.945 1 98.56 179 ILE B N 1
ATOM 4386 C CA . ILE B 1 179 ? 15.555 0.225 -3.797 1 98.56 179 ILE B CA 1
ATOM 4387 C C . ILE B 1 179 ? 15.977 -0.854 -4.793 1 98.56 179 ILE B C 1
ATOM 4389 O O . ILE B 1 179 ? 15.766 -0.708 -6 1 98.56 179 ILE B O 1
ATOM 4393 N N . ILE B 1 180 ? 16.609 -1.902 -4.301 1 97.75 180 ILE B N 1
ATOM 4394 C CA . ILE B 1 180 ? 17.109 -2.988 -5.137 1 97.75 180 ILE B CA 1
ATOM 4395 C C . ILE B 1 180 ? 16.141 -4.164 -5.09 1 97.75 180 ILE B C 1
ATOM 4397 O O . ILE B 1 180 ? 16.109 -4.91 -4.109 1 97.75 180 ILE B O 1
ATOM 4401 N N . GLY B 1 181 ? 15.438 -4.434 -6.184 1 95.94 181 GLY B N 1
ATOM 4402 C CA . GLY B 1 181 ? 14.305 -5.336 -6.242 1 95.94 181 GLY B CA 1
ATOM 4403 C C . GLY B 1 181 ? 12.969 -4.625 -6.129 1 95.94 181 GLY B C 1
ATOM 4404 O O . GLY B 1 181 ? 12.641 -4.066 -5.078 1 95.94 181 GLY B O 1
ATOM 4405 N N . LEU B 1 182 ? 12.211 -4.598 -7.227 1 95.69 182 LEU B N 1
ATOM 4406 C CA . LEU B 1 182 ? 10.938 -3.896 -7.273 1 95.69 182 LEU B CA 1
ATOM 4407 C C . LEU B 1 182 ? 9.789 -4.875 -7.5 1 95.69 182 LEU B C 1
ATOM 4409 O O . LEU B 1 182 ? 8.898 -4.613 -8.312 1 95.69 182 LEU B O 1
ATOM 4413 N N . GLY B 1 183 ? 9.953 -6.059 -6.859 1 91.94 183 GLY B N 1
ATOM 4414 C CA . GLY B 1 183 ? 8.844 -7.004 -6.848 1 91.94 183 GLY B CA 1
ATOM 4415 C C . GLY B 1 183 ? 7.727 -6.598 -5.91 1 91.94 183 GLY B C 1
ATOM 4416 O O . GLY B 1 183 ? 7.379 -5.418 -5.82 1 91.94 183 GLY B O 1
ATOM 4417 N N . GLY B 1 184 ? 7.148 -7.605 -5.238 1 93.94 184 GLY B N 1
ATOM 4418 C CA . GLY B 1 184 ? 6.059 -7.336 -4.312 1 93.94 184 GLY B CA 1
ATOM 4419 C C . GLY B 1 184 ? 6.453 -6.398 -3.188 1 93.94 184 GLY B C 1
ATOM 4420 O O . GLY B 1 184 ? 5.891 -5.309 -3.057 1 93.94 184 GLY B O 1
ATOM 4421 N N . THR B 1 185 ? 7.496 -6.723 -2.484 1 97.31 185 THR B N 1
ATOM 4422 C CA . THR B 1 185 ? 7.91 -5.93 -1.333 1 97.31 185 THR B CA 1
ATOM 4423 C C . THR B 1 185 ? 8.492 -4.59 -1.779 1 97.31 185 THR B C 1
ATOM 4425 O O . THR B 1 185 ? 8.133 -3.541 -1.243 1 97.31 185 THR B O 1
ATOM 4428 N N . GLY B 1 186 ? 9.359 -4.574 -2.824 1 98.19 186 GLY B N 1
ATOM 4429 C CA . GLY B 1 186 ? 10 -3.363 -3.314 1 98.19 186 GLY B CA 1
ATOM 4430 C C . GLY B 1 186 ? 9.008 -2.326 -3.812 1 98.19 186 GLY B C 1
ATOM 4431 O O . GLY B 1 186 ? 9.211 -1.125 -3.627 1 98.19 186 GLY B O 1
ATOM 4432 N N . GLY B 1 187 ? 7.957 -2.809 -4.465 1 98.31 187 GLY B N 1
ATOM 4433 C CA . GLY B 1 187 ? 6.922 -1.896 -4.922 1 98.31 187 GLY B CA 1
ATOM 4434 C C . GLY B 1 187 ? 6.242 -1.149 -3.789 1 98.31 187 GLY B C 1
ATOM 4435 O O . GLY B 1 187 ? 5.984 0.051 -3.896 1 98.31 187 GLY B O 1
ATOM 4436 N N . TYR B 1 188 ? 5.941 -1.844 -2.689 1 98.75 188 TYR B N 1
ATOM 4437 C CA . TYR B 1 188 ? 5.297 -1.212 -1.542 1 98.75 188 TYR B CA 1
ATOM 4438 C C . TYR B 1 188 ? 6.273 -0.304 -0.802 1 98.75 188 TYR B C 1
ATOM 4440 O O . TYR B 1 188 ? 5.875 0.726 -0.252 1 98.75 188 TYR B O 1
ATOM 4448 N N . ILE B 1 189 ? 7.594 -0.654 -0.808 1 98.81 189 ILE B N 1
ATOM 4449 C CA . ILE B 1 189 ? 8.594 0.252 -0.253 1 98.81 189 ILE B CA 1
ATOM 4450 C C . ILE B 1 189 ? 8.57 1.575 -1.017 1 98.81 189 ILE B C 1
ATOM 4452 O O . ILE B 1 189 ? 8.516 2.648 -0.411 1 98.81 189 ILE B O 1
ATOM 4456 N N . LEU B 1 190 ? 8.562 1.468 -2.342 1 98.81 190 LEU B N 1
ATOM 4457 C CA . LEU B 1 190 ? 8.547 2.666 -3.172 1 98.81 190 LEU B CA 1
ATOM 4458 C C . LEU B 1 190 ? 7.305 3.504 -2.898 1 98.81 190 LEU B C 1
ATOM 4460 O O . LEU B 1 190 ? 7.375 4.734 -2.854 1 98.81 190 LEU B O 1
ATOM 4464 N N . ASP B 1 191 ? 6.152 2.852 -2.74 1 98.75 191 ASP B N 1
ATOM 4465 C CA . ASP B 1 191 ? 4.898 3.551 -2.469 1 98.75 191 ASP B CA 1
ATOM 4466 C C . ASP B 1 191 ? 5.02 4.441 -1.234 1 98.75 191 ASP B C 1
ATOM 4468 O O . ASP B 1 191 ? 4.445 5.531 -1.188 1 98.75 191 ASP B O 1
ATOM 4472 N N . LEU B 1 192 ? 5.711 3.955 -0.214 1 98.75 192 LEU B N 1
ATOM 4473 C CA . LEU B 1 192 ? 5.836 4.684 1.043 1 98.75 192 LEU B CA 1
ATOM 4474 C C . LEU B 1 192 ? 6.949 5.723 0.959 1 98.75 192 LEU B C 1
ATOM 4476 O O . LEU B 1 192 ? 6.766 6.871 1.376 1 98.75 192 LEU B O 1
ATOM 4480 N N . ILE B 1 193 ? 8.07 5.426 0.279 1 98.81 193 ILE B N 1
ATOM 4481 C CA . ILE B 1 193 ? 9.242 6.293 0.226 1 98.81 193 ILE B CA 1
ATOM 4482 C C . ILE B 1 193 ? 8.961 7.477 -0.697 1 98.81 193 ILE B C 1
ATOM 4484 O O . ILE B 1 193 ? 9.422 8.594 -0.441 1 98.81 193 ILE B O 1
ATOM 4488 N N . ALA B 1 194 ? 8.195 7.25 -1.741 1 98.56 194 ALA B N 1
ATOM 4489 C CA . ALA B 1 194 ? 7.91 8.305 -2.711 1 98.56 194 ALA B CA 1
ATOM 4490 C C . ALA B 1 194 ? 7.125 9.445 -2.068 1 98.56 194 ALA B C 1
ATOM 4492 O O . ALA B 1 194 ? 7.078 10.555 -2.604 1 98.56 194 ALA B O 1
ATOM 4493 N N . LYS B 1 195 ? 6.547 9.211 -0.908 1 97.81 195 LYS B N 1
ATOM 4494 C CA . LYS B 1 195 ? 5.715 10.188 -0.216 1 97.81 195 LYS B CA 1
ATOM 4495 C C . LYS B 1 195 ? 6.523 10.969 0.817 1 97.81 195 LYS B C 1
ATOM 4497 O O . LYS B 1 195 ? 5.973 11.773 1.565 1 97.81 195 LYS B O 1
ATOM 4502 N N . THR B 1 196 ? 7.82 10.688 0.873 1 97.75 196 THR B N 1
ATOM 4503 C CA . THR B 1 196 ? 8.742 11.391 1.759 1 97.75 196 THR B CA 1
ATOM 4504 C C . THR B 1 196 ? 9.617 12.359 0.969 1 97.75 196 THR B C 1
ATOM 4506 O O . THR B 1 196 ? 9.734 12.242 -0.252 1 97.75 196 THR B O 1
ATOM 4509 N N . PRO B 1 197 ? 10.211 13.312 1.64 1 96.56 197 PRO B N 1
ATOM 4510 C CA . PRO B 1 197 ? 10.953 14.352 0.919 1 96.56 197 PRO B CA 1
ATOM 4511 C C . PRO B 1 197 ? 12.391 13.945 0.609 1 96.56 197 PRO B C 1
ATOM 4513 O O . PRO B 1 197 ? 13.273 14.805 0.522 1 96.56 197 PRO B O 1
ATOM 4516 N N . VAL B 1 198 ? 12.695 12.641 0.468 1 97.88 198 VAL B N 1
ATOM 4517 C CA . VAL B 1 198 ? 14.023 12.211 0.055 1 97.88 198 VAL B CA 1
ATOM 4518 C C . VAL B 1 198 ? 14.352 12.781 -1.322 1 97.88 198 VAL B C 1
ATOM 4520 O O . VAL B 1 198 ? 13.492 12.812 -2.207 1 97.88 198 VAL B O 1
ATOM 4523 N N . PRO B 1 199 ? 15.555 13.305 -1.498 1 97.31 199 PRO B N 1
ATOM 4524 C CA . PRO B 1 199 ? 15.891 14 -2.742 1 97.31 199 PRO B CA 1
ATOM 4525 C C . PRO B 1 199 ? 15.93 13.062 -3.949 1 97.31 199 PRO B C 1
ATOM 4527 O O . PRO B 1 199 ? 15.602 13.477 -5.066 1 97.31 199 PRO B O 1
ATOM 4530 N N . GLU B 1 200 ? 16.406 11.812 -3.703 1 98.44 200 GLU B N 1
ATOM 4531 C CA . GLU B 1 200 ? 16.578 10.906 -4.828 1 98.44 200 GLU B CA 1
ATOM 4532 C C . GLU B 1 200 ? 16.25 9.469 -4.434 1 98.44 200 GLU B C 1
ATOM 4534 O O . GLU B 1 200 ? 16.625 9.016 -3.346 1 98.44 200 GLU B O 1
ATOM 4539 N N . ILE B 1 201 ? 15.492 8.805 -5.324 1 98.75 201 ILE B N 1
ATOM 4540 C CA . ILE B 1 201 ? 15.148 7.395 -5.18 1 98.75 201 ILE B CA 1
ATOM 4541 C C . ILE B 1 201 ? 15.594 6.629 -6.422 1 98.75 201 ILE B C 1
ATOM 4543 O O . ILE B 1 201 ? 15.047 6.824 -7.508 1 98.75 201 ILE B O 1
ATOM 4547 N N . ARG B 1 202 ? 16.578 5.719 -6.273 1 98.56 202 ARG B N 1
ATOM 4548 C CA . ARG B 1 202 ? 17.078 4.91 -7.379 1 98.56 202 ARG B CA 1
ATOM 4549 C C . ARG B 1 202 ? 16.469 3.518 -7.367 1 98.56 202 ARG B C 1
ATOM 4551 O O . ARG B 1 202 ? 16.594 2.787 -6.379 1 98.56 202 ARG B O 1
ATOM 4558 N N . LEU B 1 203 ? 15.812 3.172 -8.477 1 98.38 203 LEU B N 1
ATOM 4559 C CA . LEU B 1 203 ? 15.133 1.885 -8.602 1 98.38 203 LEU B CA 1
ATOM 4560 C C . LEU B 1 203 ? 15.969 0.911 -9.43 1 98.38 203 LEU B C 1
ATOM 4562 O O . LEU B 1 203 ? 16.391 1.241 -10.539 1 98.38 203 LEU B O 1
ATOM 4566 N N . PHE B 1 204 ? 16.203 -0.306 -8.875 1 97.56 204 PHE B N 1
ATOM 4567 C CA . PHE B 1 204 ? 16.938 -1.337 -9.594 1 97.56 204 PHE B CA 1
ATOM 4568 C C . PHE B 1 204 ? 16.109 -2.607 -9.727 1 97.56 204 PHE B C 1
ATOM 4570 O O . PHE B 1 204 ? 15.734 -3.219 -8.719 1 97.56 204 PHE B O 1
ATOM 4577 N N . ASP B 1 205 ? 15.766 -3.02 -10.867 1 96 205 ASP B N 1
ATOM 4578 C CA . ASP B 1 205 ? 15.086 -4.266 -11.211 1 96 205 ASP B CA 1
ATOM 4579 C C . ASP B 1 205 ? 15.148 -4.52 -12.719 1 96 205 ASP B C 1
ATOM 4581 O O . ASP B 1 205 ? 14.852 -3.631 -13.516 1 96 205 ASP B O 1
ATOM 4585 N N . ALA B 1 206 ? 15.516 -5.688 -13.125 1 94.12 206 ALA B N 1
ATOM 4586 C CA . ALA B 1 206 ? 15.695 -5.969 -14.547 1 94.12 206 ALA B CA 1
ATOM 4587 C C . ALA B 1 206 ? 14.438 -6.578 -15.156 1 94.12 206 ALA B C 1
ATOM 4589 O O . ALA B 1 206 ? 14.297 -6.648 -16.375 1 94.12 206 ALA B O 1
ATOM 4590 N N . ASP B 1 207 ? 13.438 -6.973 -14.32 1 91 207 ASP B N 1
ATOM 4591 C CA . ASP B 1 207 ? 12.305 -7.773 -14.789 1 91 207 ASP B CA 1
ATOM 4592 C C . ASP B 1 207 ? 11.219 -6.887 -15.391 1 91 207 ASP B C 1
ATOM 4594 O O . ASP B 1 207 ? 11.18 -5.68 -15.141 1 91 207 ASP B O 1
ATOM 4598 N N . GLU B 1 208 ? 10.414 -7.496 -16.141 1 92 208 GLU B N 1
ATOM 4599 C CA . GLU B 1 208 ? 9.211 -6.879 -16.688 1 92 208 GLU B CA 1
ATOM 4600 C C . GLU B 1 208 ? 8.062 -6.926 -15.688 1 92 208 GLU B C 1
ATOM 4602 O O . GLU B 1 208 ? 8.039 -7.785 -14.805 1 92 208 GLU B O 1
ATOM 4607 N N . PHE B 1 209 ? 7.211 -5.941 -15.797 1 94.69 209 PHE B N 1
ATOM 4608 C CA . PHE B 1 209 ? 5.98 -5.934 -15.016 1 94.69 209 PHE B CA 1
ATOM 4609 C C . PHE B 1 209 ? 4.871 -6.688 -15.742 1 94.69 209 PHE B C 1
ATOM 4611 O O . PHE B 1 209 ? 4.324 -6.195 -16.734 1 94.69 209 PHE B O 1
ATOM 4618 N N . LEU B 1 210 ? 4.578 -7.855 -15.18 1 89.5 210 LEU B N 1
ATOM 4619 C CA . LEU B 1 210 ? 3.6 -8.734 -15.812 1 89.5 210 LEU B CA 1
ATOM 4620 C C . LEU B 1 210 ? 2.346 -8.859 -14.961 1 89.5 210 LEU B C 1
ATOM 4622 O O . LEU B 1 210 ? 2.25 -8.242 -13.891 1 89.5 210 LEU B O 1
ATOM 4626 N N . GLN B 1 211 ? 1.479 -9.648 -15.422 1 86.56 211 GLN B N 1
ATOM 4627 C CA . GLN B 1 211 ? 0.147 -9.789 -14.844 1 86.56 211 GLN B CA 1
ATOM 4628 C C . GLN B 1 211 ? 0.223 -10.227 -13.383 1 86.56 211 GLN B C 1
ATOM 4630 O O . GLN B 1 211 ? -0.492 -9.695 -12.531 1 86.56 211 GLN B O 1
ATOM 4635 N N . HIS B 1 212 ? 1.046 -11.188 -13.047 1 86.25 212 HIS B N 1
ATOM 4636 C CA . HIS B 1 212 ? 1.123 -11.688 -11.68 1 86.25 212 HIS B CA 1
ATOM 4637 C C . HIS B 1 212 ? 1.659 -10.617 -10.734 1 86.25 212 HIS B C 1
ATOM 4639 O O . HIS B 1 212 ? 1.354 -10.625 -9.539 1 86.25 212 HIS B O 1
ATOM 4645 N N . ASN B 1 213 ? 2.445 -9.648 -11.266 1 91.19 213 ASN B N 1
ATOM 4646 C CA . ASN B 1 213 ? 2.953 -8.555 -10.445 1 91.19 213 ASN B CA 1
ATOM 4647 C C . ASN B 1 213 ? 1.84 -7.59 -10.039 1 91.19 213 ASN B C 1
ATOM 4649 O O . ASN B 1 213 ? 1.872 -7.016 -8.953 1 91.19 213 ASN B O 1
ATOM 4653 N N . SER B 1 214 ? 0.835 -7.465 -10.914 1 93.31 214 SER B N 1
ATOM 4654 C CA . SER B 1 214 ? -0.236 -6.5 -10.703 1 93.31 214 SER B CA 1
ATOM 4655 C C . SER B 1 214 ? -1.046 -6.844 -9.453 1 93.31 214 SER B C 1
ATOM 4657 O O . SER B 1 214 ? -1.593 -5.953 -8.797 1 93.31 214 SER B O 1
ATOM 4659 N N . PHE B 1 215 ? -1.077 -8.109 -9.047 1 94.25 215 PHE B N 1
ATOM 4660 C CA . PHE B 1 215 ? -1.896 -8.547 -7.926 1 94.25 215 PHE B CA 1
ATOM 4661 C C . PHE B 1 215 ? -1.104 -8.5 -6.625 1 94.25 215 PHE B C 1
ATOM 4663 O O . PHE B 1 215 ? -1.566 -8.992 -5.59 1 94.25 215 PHE B O 1
ATOM 4670 N N . ARG B 1 216 ? 0.099 -7.965 -6.691 1 94.88 216 ARG B N 1
ATOM 4671 C CA . ARG B 1 216 ? 0.869 -7.781 -5.465 1 94.88 216 ARG B CA 1
ATOM 4672 C C . ARG B 1 216 ? 1.66 -6.477 -5.508 1 94.88 216 ARG B C 1
ATOM 4674 O O . ARG B 1 216 ? 2.721 -6.367 -4.887 1 94.88 216 ARG B O 1
ATOM 4681 N N . ALA B 1 217 ? 1.261 -5.496 -6.273 1 97.06 217 ALA B N 1
ATOM 4682 C CA . ALA B 1 217 ? 1.845 -4.16 -6.352 1 97.06 217 ALA B CA 1
ATOM 4683 C C . ALA B 1 217 ? 0.864 -3.104 -5.855 1 97.06 217 ALA B C 1
ATOM 4685 O O . ALA B 1 217 ? -0.352 -3.285 -5.941 1 97.06 217 ALA B O 1
ATOM 4686 N N . PRO B 1 218 ? 1.37 -1.966 -5.281 1 98.12 218 PRO B N 1
ATOM 4687 C CA . PRO B 1 218 ? 0.449 -0.888 -4.914 1 98.12 218 PRO B CA 1
ATOM 4688 C C . PRO B 1 218 ? -0.293 -0.31 -6.117 1 98.12 218 PRO B C 1
ATOM 4690 O O . PRO B 1 218 ? 0.29 -0.162 -7.195 1 98.12 218 PRO B O 1
ATOM 4693 N N . GLY B 1 219 ? -1.567 0.001 -5.91 1 97.25 219 GLY B N 1
ATOM 4694 C CA . GLY B 1 219 ? -2.383 0.498 -7.008 1 97.25 219 GLY B CA 1
ATOM 4695 C C . GLY B 1 219 ? -2.982 -0.608 -7.855 1 97.25 219 GLY B C 1
ATOM 4696 O O . GLY B 1 219 ? -3.156 -1.733 -7.387 1 97.25 219 GLY B O 1
ATOM 4697 N N . ALA B 1 220 ? -3.422 -0.285 -9.031 1 97.5 220 ALA B N 1
ATOM 4698 C CA . ALA B 1 220 ? -4.055 -1.224 -9.953 1 97.5 220 ALA B CA 1
ATOM 4699 C C . ALA B 1 220 ? -3.664 -0.923 -11.398 1 97.5 220 ALA B C 1
ATOM 4701 O O . ALA B 1 220 ? -3.961 0.156 -11.914 1 97.5 220 ALA B O 1
ATOM 4702 N N . ALA B 1 221 ? -2.967 -1.872 -11.969 1 95.62 221 ALA B N 1
ATOM 4703 C CA . ALA B 1 221 ? -2.609 -1.735 -13.383 1 95.62 221 ALA B CA 1
ATOM 4704 C C . ALA B 1 221 ? -3.797 -2.062 -14.281 1 95.62 221 ALA B C 1
ATOM 4706 O O . ALA B 1 221 ? -4.582 -2.967 -13.984 1 95.62 221 ALA B O 1
ATOM 4707 N N . SER B 1 222 ? -3.914 -1.359 -15.391 1 95.38 222 SER B N 1
ATOM 4708 C CA . SER B 1 222 ? -4.922 -1.692 -16.391 1 95.38 222 SER B CA 1
ATOM 4709 C C . SER B 1 222 ? -4.418 -2.764 -17.359 1 95.38 222 SER B C 1
ATOM 4711 O O . SER B 1 222 ? -3.213 -3.006 -17.438 1 95.38 222 SER B O 1
ATOM 4713 N N . ILE B 1 223 ? -5.348 -3.379 -18.016 1 91.69 223 ILE B N 1
ATOM 4714 C CA . ILE B 1 223 ? -4.988 -4.387 -19.016 1 91.69 223 ILE B CA 1
ATOM 4715 C C . ILE B 1 223 ? -4.148 -3.752 -20.109 1 91.69 223 ILE B C 1
ATOM 4717 O O . ILE B 1 223 ? -3.244 -4.391 -20.656 1 91.69 223 ILE B O 1
ATOM 4721 N N . GLU B 1 224 ? -4.387 -2.459 -20.453 1 92.25 224 GLU B N 1
ATOM 4722 C CA . GLU B 1 224 ? -3.637 -1.737 -21.484 1 92.25 224 GLU B CA 1
ATOM 4723 C C . GLU B 1 224 ? -2.186 -1.526 -21.062 1 92.25 224 GLU B C 1
ATOM 4725 O O . GLU B 1 224 ? -1.268 -1.693 -21.859 1 92.25 224 GLU B O 1
ATOM 4730 N N . GLU B 1 225 ? -2.014 -1.166 -19.797 1 92.69 225 GLU B N 1
ATOM 4731 C CA . GLU B 1 225 ? -0.662 -0.985 -19.281 1 92.69 225 GLU B CA 1
ATOM 4732 C C . GLU B 1 225 ? 0.117 -2.297 -19.297 1 92.69 225 GLU B C 1
ATOM 4734 O O . GLU B 1 225 ? 1.309 -2.314 -19.609 1 92.69 225 GLU B O 1
ATOM 4739 N N . LEU B 1 226 ? -0.563 -3.396 -18.891 1 91.19 226 LEU B N 1
ATOM 4740 C CA . LEU B 1 226 ? 0.079 -4.707 -18.844 1 91.19 226 LEU B CA 1
ATOM 4741 C C . LEU B 1 226 ? 0.483 -5.156 -20.25 1 91.19 226 LEU B C 1
ATOM 4743 O O . LEU B 1 226 ? 1.537 -5.77 -20.422 1 91.19 226 LEU B O 1
ATOM 4747 N N . ARG B 1 227 ? -0.296 -4.793 -21.25 1 88.19 227 ARG B N 1
ATOM 4748 C CA . ARG B 1 227 ? -0.03 -5.176 -22.641 1 88.19 227 ARG B CA 1
ATOM 4749 C C . ARG B 1 227 ? 1.274 -4.562 -23.141 1 88.19 227 ARG B C 1
ATOM 4751 O O . ARG B 1 227 ? 1.934 -5.117 -24.016 1 88.19 227 ARG B O 1
ATOM 4758 N N . GLU B 1 228 ? 1.665 -3.521 -22.531 1 91.12 228 GLU B N 1
ATOM 4759 C CA . GLU B 1 228 ? 2.877 -2.826 -22.953 1 91.12 228 GLU B CA 1
ATOM 4760 C C . GLU B 1 228 ? 4.129 -3.539 -22.453 1 91.12 228 GLU B C 1
ATOM 4762 O O . GLU B 1 228 ? 5.234 -3.258 -22.906 1 91.12 228 GLU B O 1
ATOM 4767 N N . VAL B 1 229 ? 3.992 -4.449 -21.5 1 92 229 VAL B N 1
ATOM 4768 C CA . VAL B 1 229 ? 5.074 -5.238 -20.922 1 92 229 VAL B CA 1
ATOM 4769 C C . VAL B 1 229 ? 6.227 -4.316 -20.531 1 92 229 VAL B C 1
ATOM 4771 O O . VAL B 1 229 ? 7.367 -4.527 -20.953 1 92 229 VAL B O 1
ATOM 4774 N N . PRO B 1 230 ? 5.918 -3.301 -19.734 1 93.5 230 PRO B N 1
ATOM 4775 C CA . PRO B 1 230 ? 7.004 -2.422 -19.297 1 93.5 230 PRO B CA 1
ATOM 4776 C C . PRO B 1 230 ? 7.961 -3.102 -18.312 1 93.5 230 PRO B C 1
ATOM 4778 O O . PRO B 1 230 ? 7.594 -4.098 -17.688 1 93.5 230 PRO B O 1
ATOM 4781 N N . LYS B 1 231 ? 9.219 -2.564 -18.328 1 95.56 231 LYS B N 1
ATOM 4782 C CA . LYS B 1 231 ? 10.055 -2.934 -17.188 1 95.56 231 LYS B CA 1
ATOM 4783 C C . LYS B 1 231 ? 9.422 -2.484 -15.867 1 95.56 231 LYS B C 1
ATOM 4785 O O . LYS B 1 231 ? 8.758 -1.447 -15.812 1 95.56 231 LYS B O 1
ATOM 4790 N N . LYS B 1 232 ? 9.602 -3.277 -14.805 1 96.19 232 LYS B N 1
ATOM 4791 C CA . LYS B 1 232 ? 9.055 -2.912 -13.508 1 96.19 232 LYS B CA 1
ATOM 4792 C C . LYS B 1 232 ? 9.469 -1.497 -13.109 1 96.19 232 LYS B C 1
ATOM 4794 O O . LYS B 1 232 ? 8.641 -0.699 -12.672 1 96.19 232 LYS B O 1
ATOM 4799 N N . VAL B 1 233 ? 10.758 -1.098 -13.336 1 98.06 233 VAL B N 1
ATOM 4800 C CA . VAL B 1 233 ? 11.289 0.189 -12.891 1 98.06 233 VAL B CA 1
ATOM 4801 C C . VAL B 1 233 ? 10.617 1.318 -13.672 1 98.06 233 VAL B C 1
ATOM 4803 O O . VAL B 1 233 ? 10.344 2.387 -13.117 1 98.06 233 VAL B O 1
ATOM 4806 N N . ASP B 1 234 ? 10.281 1.07 -14.898 1 97.69 234 ASP B N 1
ATOM 4807 C CA . ASP B 1 234 ? 9.648 2.098 -15.719 1 97.69 234 ASP B CA 1
ATOM 4808 C C . ASP B 1 234 ? 8.172 2.258 -15.352 1 97.69 234 ASP B C 1
ATOM 4810 O O . ASP B 1 234 ? 7.652 3.375 -15.32 1 97.69 234 ASP B O 1
ATOM 4814 N N . TYR B 1 235 ? 7.535 1.118 -15.125 1 97.5 235 TYR B N 1
ATOM 4815 C CA . TYR B 1 235 ? 6.141 1.149 -14.695 1 97.5 235 TYR B CA 1
ATOM 4816 C C . TYR B 1 235 ? 5.98 1.98 -13.43 1 97.5 235 TYR B C 1
ATOM 4818 O O . TYR B 1 235 ? 5.16 2.9 -13.383 1 97.5 235 TYR B O 1
ATOM 4826 N N . PHE B 1 236 ? 6.816 1.71 -12.414 1 98.38 236 PHE B N 1
ATOM 4827 C CA . PHE B 1 236 ? 6.703 2.379 -11.125 1 98.38 236 PHE B CA 1
ATOM 4828 C C . PHE B 1 236 ? 7.148 3.834 -11.227 1 98.38 236 PHE B C 1
ATOM 4830 O O . PHE B 1 236 ? 6.555 4.715 -10.602 1 98.38 236 PHE B O 1
ATOM 4837 N N . LYS B 1 237 ? 8.195 4.074 -12.023 1 98.44 237 LYS B N 1
ATOM 4838 C CA . LYS B 1 237 ? 8.617 5.457 -12.227 1 98.44 237 LYS B CA 1
ATOM 4839 C C . 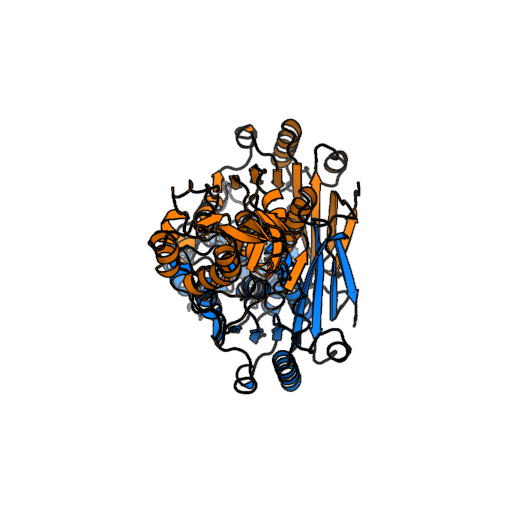LYS B 1 237 ? 7.484 6.297 -12.812 1 98.44 237 LYS B C 1
ATOM 4841 O O . LYS B 1 237 ? 7.246 7.422 -12.375 1 98.44 237 LYS B O 1
ATOM 4846 N N . THR B 1 238 ? 6.797 5.715 -13.781 1 97.69 238 THR B N 1
ATOM 4847 C CA . THR B 1 238 ? 5.703 6.434 -14.422 1 97.69 238 THR B CA 1
ATOM 4848 C C . THR B 1 238 ? 4.637 6.82 -13.398 1 97.69 238 THR B C 1
ATOM 4850 O O . THR B 1 238 ? 4.117 7.938 -13.43 1 97.69 238 THR B O 1
ATOM 4853 N N . ILE B 1 239 ? 4.34 5.98 -12.508 1 97.88 239 ILE B N 1
ATOM 4854 C CA . ILE B 1 239 ? 3.295 6.211 -11.516 1 97.88 239 ILE B CA 1
ATOM 4855 C C . ILE B 1 239 ? 3.77 7.246 -10.5 1 97.88 239 ILE B C 1
ATOM 4857 O O . ILE B 1 239 ? 3.117 8.273 -10.297 1 97.88 239 ILE B O 1
ATOM 4861 N N . TYR B 1 240 ? 4.902 7.074 -9.945 1 98.44 240 TYR B N 1
ATOM 4862 C CA . TYR B 1 240 ? 5.277 7.844 -8.766 1 98.44 240 TYR B CA 1
ATOM 4863 C C . TYR B 1 240 ? 5.941 9.156 -9.164 1 98.44 240 TYR B C 1
ATOM 4865 O O . TYR B 1 240 ? 6.07 10.07 -8.336 1 98.44 240 TYR B O 1
ATOM 4873 N N . SER B 1 241 ? 6.297 9.297 -10.453 1 98 241 SER B N 1
ATOM 4874 C CA . SER B 1 241 ? 6.758 10.586 -10.945 1 98 241 SER B CA 1
ATOM 4875 C C . SER B 1 241 ? 5.617 11.602 -10.992 1 98 241 SER B C 1
ATOM 4877 O O . SER B 1 241 ? 5.852 12.805 -11.148 1 98 241 SER B O 1
ATOM 4879 N N . LYS B 1 242 ? 4.441 11.156 -10.789 1 96.56 242 LYS B N 1
ATOM 4880 C CA . LYS B 1 242 ? 3.318 12.078 -10.695 1 96.56 242 LYS B CA 1
ATOM 4881 C C . LYS B 1 242 ? 3.438 12.961 -9.453 1 96.56 242 LYS B C 1
ATOM 4883 O O . LYS B 1 242 ? 2.955 14.094 -9.445 1 96.56 242 LYS B O 1
ATOM 4888 N N . MET B 1 243 ? 4.098 12.453 -8.422 1 96.38 243 MET B N 1
ATOM 4889 C CA . MET B 1 243 ? 4.133 13.219 -7.176 1 96.38 243 MET B CA 1
ATOM 4890 C C . MET B 1 243 ? 5.57 13.562 -6.793 1 96.38 243 MET B C 1
ATOM 4892 O O . MET B 1 243 ? 5.809 14.547 -6.094 1 96.38 243 MET B O 1
ATOM 4896 N N . HIS B 1 244 ? 6.559 12.727 -7.219 1 97.69 244 HIS B N 1
ATOM 4897 C CA . HIS B 1 244 ? 7.941 12.867 -6.777 1 97.69 244 HIS B CA 1
ATOM 4898 C C . HIS B 1 244 ? 8.883 13.062 -7.965 1 97.69 244 HIS B C 1
ATOM 4900 O O . HIS B 1 244 ? 8.836 12.305 -8.93 1 97.69 244 HIS B O 1
ATOM 4906 N N . ARG B 1 245 ? 9.82 14.016 -7.891 1 96.5 245 ARG B N 1
ATOM 4907 C CA . ARG B 1 245 ? 10.672 14.391 -9.016 1 96.5 245 ARG B CA 1
ATOM 4908 C C . ARG B 1 245 ? 11.945 13.562 -9.031 1 96.5 245 ARG B C 1
ATOM 4910 O O . ARG B 1 245 ? 12.586 13.414 -10.07 1 96.5 245 ARG B O 1
ATOM 4917 N N . GLY B 1 246 ? 12.305 12.977 -7.926 1 97.81 246 GLY B N 1
ATOM 4918 C CA . GLY B 1 246 ? 13.633 12.398 -7.773 1 97.81 246 GLY B CA 1
ATOM 4919 C C . GLY B 1 246 ? 13.648 10.891 -7.98 1 97.81 246 GLY B C 1
ATOM 4920 O O . GLY B 1 246 ? 14.414 10.18 -7.328 1 97.81 246 GLY B O 1
ATOM 4921 N N . ILE B 1 247 ? 12.844 10.32 -8.914 1 98.38 247 ILE B N 1
ATOM 4922 C CA . ILE B 1 247 ? 12.812 8.883 -9.164 1 98.38 247 ILE B CA 1
ATOM 4923 C C . ILE B 1 247 ? 13.703 8.547 -10.359 1 98.38 247 ILE B C 1
ATOM 4925 O O . ILE B 1 247 ? 13.5 9.078 -11.453 1 98.38 247 ILE B O 1
ATOM 4929 N N . VAL B 1 248 ? 14.688 7.719 -10.156 1 98.19 248 VAL B N 1
ATOM 4930 C CA . VAL B 1 248 ? 15.602 7.277 -11.203 1 98.19 248 VAL B CA 1
ATOM 4931 C C . VAL B 1 248 ? 15.445 5.777 -11.43 1 98.19 248 VAL B C 1
ATOM 4933 O O . VAL B 1 248 ? 15.539 4.984 -10.492 1 98.19 248 VAL B O 1
ATOM 4936 N N . ALA B 1 249 ? 15.203 5.359 -12.672 1 97.94 249 ALA B N 1
ATOM 4937 C CA . ALA B 1 249 ? 14.992 3.955 -13.016 1 97.94 249 ALA B CA 1
ATOM 4938 C C . ALA B 1 249 ? 16.266 3.346 -13.617 1 97.94 249 ALA B C 1
ATOM 4940 O O . ALA B 1 249 ? 16.859 3.92 -14.523 1 97.94 249 ALA B O 1
ATOM 4941 N N . CYS B 1 250 ? 16.688 2.281 -13.047 1 96.62 250 CYS B N 1
ATOM 4942 C CA . CYS B 1 250 ? 17.766 1.452 -13.594 1 96.62 250 CYS B CA 1
ATOM 4943 C C . CYS B 1 250 ? 17.25 0.067 -13.961 1 96.62 250 CYS B C 1
ATOM 4945 O O . CYS B 1 250 ? 17.109 -0.802 -13.094 1 96.62 250 CYS B O 1
ATOM 4947 N N . ASP B 1 251 ? 17.031 -0.219 -15.227 1 94.44 251 ASP B N 1
ATOM 4948 C CA . ASP B 1 251 ? 16.375 -1.441 -15.688 1 94.44 251 ASP B CA 1
ATOM 4949 C C . ASP B 1 251 ? 17.375 -2.574 -15.852 1 94.44 251 ASP B C 1
ATOM 4951 O O . ASP B 1 251 ? 17.297 -3.346 -16.812 1 94.44 251 ASP B O 1
ATOM 4955 N N . GLU B 1 252 ? 18.406 -2.613 -15.023 1 89.25 252 GLU B N 1
ATOM 4956 C CA . GLU B 1 252 ? 19.422 -3.66 -15.023 1 89.25 252 GLU B CA 1
ATOM 4957 C C . GLU B 1 252 ? 19.469 -4.383 -13.68 1 89.25 252 GLU B C 1
ATOM 4959 O O . GLU B 1 252 ? 19.203 -3.781 -12.633 1 89.25 252 GLU B O 1
ATOM 4964 N N . GLY B 1 253 ? 19.688 -5.68 -13.781 1 85.88 253 GLY B N 1
ATOM 4965 C CA . GLY B 1 253 ? 20 -6.371 -12.539 1 85.88 253 GLY B CA 1
ATOM 4966 C C . GLY B 1 253 ? 21.344 -5.977 -11.961 1 85.88 253 GLY B C 1
ATOM 4967 O O . GLY B 1 253 ? 22.281 -5.656 -12.711 1 85.88 253 GLY B O 1
ATOM 4968 N N . MET B 1 254 ? 21.422 -5.977 -10.688 1 87.69 254 MET B N 1
ATOM 4969 C CA . MET B 1 254 ? 22.688 -5.656 -10.047 1 87.69 254 MET B CA 1
ATOM 4970 C C . MET B 1 254 ? 23.75 -6.707 -10.375 1 87.69 254 MET B C 1
ATOM 4972 O O . MET B 1 254 ? 23.469 -7.906 -10.352 1 87.69 254 MET B O 1
ATOM 4976 N N . SER B 1 255 ? 24.844 -6.27 -10.797 1 88.19 255 SER B N 1
ATOM 4977 C CA . SER B 1 255 ? 26 -7.102 -11.109 1 88.19 255 SER B CA 1
ATOM 4978 C C . SER B 1 255 ? 27.297 -6.391 -10.766 1 88.19 255 SER B C 1
ATOM 4980 O O . SER B 1 255 ? 27.297 -5.227 -10.367 1 88.19 255 SER B O 1
ATOM 4982 N N . ALA B 1 256 ? 28.328 -7.137 -10.906 1 89.19 256 ALA B N 1
ATOM 4983 C CA . ALA B 1 256 ? 29.641 -6.57 -10.633 1 89.19 256 ALA B CA 1
ATOM 4984 C C . ALA B 1 256 ? 29.922 -5.379 -11.539 1 89.19 256 ALA B C 1
ATOM 4986 O O . ALA B 1 256 ? 30.641 -4.453 -11.156 1 89.19 256 ALA B O 1
ATOM 4987 N N . GLU B 1 257 ? 29.219 -5.309 -12.633 1 91.31 257 GLU B N 1
ATOM 4988 C CA . GLU B 1 257 ? 29.531 -4.324 -13.664 1 91.31 257 GLU B CA 1
ATOM 4989 C C . GLU B 1 257 ? 28.828 -3 -13.398 1 91.31 257 GLU B C 1
ATOM 4991 O O . GLU B 1 257 ? 29.188 -1.971 -13.969 1 91.31 257 GLU B O 1
ATOM 4996 N N . ASN B 1 258 ? 27.875 -2.975 -12.477 1 93.19 258 ASN B N 1
ATOM 4997 C CA . ASN B 1 258 ? 27.125 -1.729 -12.352 1 93.19 258 ASN B CA 1
ATOM 4998 C C . ASN B 1 258 ? 27.016 -1.286 -10.891 1 93.19 258 ASN B C 1
ATOM 5000 O O . ASN B 1 258 ? 26.141 -0.484 -10.547 1 93.19 258 ASN B O 1
ATOM 5004 N N . LEU B 1 259 ? 27.875 -1.762 -10.086 1 95.69 259 LEU B N 1
ATOM 5005 C CA . LEU B 1 259 ? 27.875 -1.429 -8.664 1 95.69 259 LEU B CA 1
ATOM 5006 C C . LEU B 1 259 ? 28.141 0.056 -8.453 1 95.69 259 LEU B C 1
ATOM 5008 O O . LEU B 1 259 ? 27.812 0.613 -7.406 1 95.69 259 LEU B O 1
ATOM 5012 N N . ASP B 1 260 ? 28.766 0.671 -9.406 1 96.12 260 ASP B N 1
ATOM 5013 C CA . ASP B 1 260 ? 29.078 2.092 -9.305 1 96.12 260 ASP B CA 1
ATOM 5014 C C . ASP B 1 260 ? 27.812 2.941 -9.266 1 96.12 260 ASP B C 1
ATOM 5016 O O . ASP B 1 260 ? 27.844 4.086 -8.812 1 96.12 260 ASP B O 1
ATOM 5020 N N . LYS B 1 261 ? 26.734 2.379 -9.766 1 96.88 261 LYS B N 1
ATOM 5021 C CA . LYS B 1 261 ? 25.453 3.09 -9.742 1 96.88 261 LYS B CA 1
ATOM 5022 C C . LYS B 1 261 ? 24.969 3.307 -8.312 1 96.88 261 LYS B C 1
ATOM 5024 O O . LYS B 1 261 ? 24.094 4.129 -8.07 1 96.88 261 LYS B O 1
ATOM 5029 N N . LEU B 1 262 ? 25.547 2.654 -7.336 1 97.81 262 LEU B N 1
ATOM 5030 C CA . LEU B 1 262 ? 25.203 2.805 -5.926 1 97.81 262 LEU B CA 1
ATOM 5031 C C . LEU B 1 262 ? 26.016 3.918 -5.281 1 97.81 262 LEU B C 1
ATOM 5033 O O . LEU B 1 262 ? 25.781 4.285 -4.129 1 97.81 262 LEU B O 1
ATOM 5037 N N . ASP B 1 263 ? 26.984 4.473 -6.051 1 98.06 263 ASP B N 1
ATOM 5038 C CA . ASP B 1 263 ? 27.797 5.551 -5.48 1 98.06 263 ASP B CA 1
ATOM 5039 C C . ASP B 1 263 ? 26.922 6.727 -5.062 1 98.06 263 ASP B C 1
ATOM 5041 O O . ASP B 1 263 ? 26.047 7.16 -5.816 1 98.06 263 ASP B O 1
ATOM 5045 N N . GLY B 1 264 ? 27.125 7.207 -3.865 1 97.75 264 GLY B N 1
ATOM 5046 C CA . GLY B 1 264 ? 26.375 8.344 -3.35 1 97.75 264 GLY B CA 1
ATOM 5047 C C . GLY B 1 264 ? 25.141 7.934 -2.564 1 97.75 264 GLY B C 1
ATOM 5048 O O . GLY B 1 264 ? 24.578 8.742 -1.824 1 97.75 264 GLY B O 1
ATOM 5049 N N . VAL B 1 265 ? 24.75 6.676 -2.678 1 98.44 265 VAL B N 1
ATOM 5050 C CA . VAL B 1 265 ? 23.609 6.16 -1.909 1 98.44 265 VAL B CA 1
ATOM 5051 C C . VAL B 1 265 ? 23.953 6.199 -0.419 1 98.44 265 VAL B C 1
ATOM 5053 O O . VAL B 1 265 ? 25.047 5.809 -0.008 1 98.44 265 VAL B O 1
ATOM 5056 N N . THR B 1 266 ? 23 6.73 0.329 1 98.75 266 THR B N 1
ATOM 5057 C CA . THR B 1 266 ? 23.219 6.801 1.77 1 98.75 266 THR B CA 1
ATOM 5058 C C . THR B 1 266 ? 22.391 5.746 2.496 1 98.75 266 THR B C 1
ATOM 5060 O O . THR B 1 266 ? 22.688 5.395 3.641 1 98.75 266 THR B O 1
ATOM 5063 N N . PHE B 1 267 ? 21.328 5.27 1.867 1 98.81 267 PHE B N 1
ATOM 5064 C CA . PHE B 1 267 ? 20.484 4.234 2.438 1 98.81 267 PHE B CA 1
ATOM 5065 C C . PHE B 1 267 ? 19.922 3.334 1.343 1 98.81 267 PHE B C 1
ATOM 5067 O O . PHE B 1 267 ? 19.547 3.811 0.266 1 98.81 267 PHE B O 1
ATOM 5074 N N . ALA B 1 268 ? 19.828 2.031 1.612 1 98.81 268 ALA B N 1
ATOM 5075 C CA . ALA B 1 268 ? 19.312 1.113 0.6 1 98.81 268 ALA B CA 1
ATOM 5076 C C . ALA B 1 268 ? 18.328 0.128 1.207 1 98.81 268 ALA B C 1
ATOM 5078 O O . ALA B 1 268 ? 18.469 -0.272 2.365 1 98.81 268 ALA B O 1
ATOM 5079 N N . PHE B 1 269 ? 17.297 -0.205 0.465 1 98.75 269 PHE B N 1
ATOM 5080 C CA . PHE B 1 269 ? 16.391 -1.318 0.752 1 98.75 269 PHE B CA 1
ATOM 5081 C C . PHE B 1 269 ? 16.672 -2.49 -0.182 1 98.75 269 PHE B C 1
ATOM 5083 O O . PHE B 1 269 ? 16.625 -2.34 -1.404 1 98.75 269 PHE B O 1
ATOM 5090 N N . LEU B 1 270 ? 16.984 -3.605 0.435 1 97.5 270 LEU B N 1
ATOM 5091 C CA . LEU B 1 270 ? 17.297 -4.805 -0.335 1 97.5 270 LEU B CA 1
ATOM 5092 C C . LEU B 1 270 ? 16.141 -5.793 -0.292 1 97.5 270 LEU B C 1
ATOM 5094 O O . LEU B 1 270 ? 15.836 -6.367 0.759 1 97.5 270 LEU B O 1
ATOM 5098 N N . SER B 1 271 ? 15.438 -5.906 -1.396 1 94.12 271 SER B N 1
ATOM 5099 C CA . SER B 1 271 ? 14.391 -6.902 -1.601 1 94.12 271 SER B CA 1
ATOM 5100 C C . SER B 1 271 ? 14.734 -7.84 -2.756 1 94.12 271 SER B C 1
ATOM 5102 O O . SER B 1 271 ? 14 -7.914 -3.742 1 94.12 271 SER B O 1
ATOM 5104 N N . MET B 1 272 ? 15.828 -8.531 -2.686 1 88.19 272 MET B N 1
ATOM 5105 C CA . MET B 1 272 ? 16.312 -9.406 -3.75 1 88.19 272 MET B CA 1
ATOM 5106 C C . MET B 1 272 ? 16.594 -10.812 -3.221 1 88.19 272 MET B C 1
ATOM 5108 O O . MET B 1 272 ? 16.734 -11 -2.012 1 88.19 272 MET B O 1
ATOM 5112 N N . ASP B 1 273 ? 16.656 -11.711 -4.098 1 79.88 273 ASP B N 1
ATOM 5113 C CA . ASP B 1 273 ? 16.922 -13.102 -3.738 1 79.88 273 ASP B CA 1
ATOM 5114 C C . ASP B 1 273 ? 18.375 -13.281 -3.275 1 79.88 273 ASP B C 1
ATOM 5116 O O . ASP B 1 273 ? 19.25 -12.523 -3.674 1 79.88 273 ASP B O 1
ATOM 5120 N N . ALA B 1 274 ? 18.516 -14.25 -2.443 1 75.75 274 ALA B N 1
ATOM 5121 C CA . ALA B 1 274 ? 19.875 -14.586 -1.993 1 75.75 274 ALA B CA 1
ATOM 5122 C C . ALA B 1 274 ? 20.75 -15.008 -3.166 1 75.75 274 ALA B C 1
ATOM 5124 O O . ALA B 1 274 ? 20.25 -15.508 -4.176 1 75.75 274 ALA B O 1
ATOM 5125 N N . GLY B 1 275 ? 22.078 -14.727 -2.996 1 84.06 275 GLY B N 1
ATOM 5126 C CA . GLY B 1 275 ? 23.031 -15.102 -4.027 1 84.06 275 GLY B CA 1
ATOM 5127 C C . GLY B 1 275 ? 24.266 -14.203 -4.062 1 84.06 275 GLY B C 1
ATOM 5128 O O . GLY B 1 275 ? 24.422 -13.328 -3.209 1 84.06 275 GLY B O 1
ATOM 5129 N N . GLU B 1 276 ? 25.078 -14.445 -5.043 1 87.56 276 GLU B N 1
ATOM 5130 C CA . GLU B 1 276 ? 26.328 -13.727 -5.195 1 87.56 276 GLU B CA 1
ATOM 5131 C C . GLU B 1 276 ? 26.094 -12.242 -5.465 1 87.56 276 GLU B C 1
ATOM 5133 O O . GLU B 1 276 ? 26.859 -11.391 -5.023 1 87.56 276 GLU B O 1
ATOM 5138 N N . GLU B 1 277 ? 25.094 -12.008 -6.145 1 89.69 277 GLU B N 1
ATOM 5139 C CA . GLU B 1 277 ? 24.766 -10.617 -6.453 1 89.69 277 GLU B CA 1
ATOM 5140 C C . GLU B 1 277 ? 24.453 -9.836 -5.184 1 89.69 277 GLU B C 1
ATOM 5142 O O . GLU B 1 277 ? 24.875 -8.688 -5.031 1 89.69 277 GLU B O 1
ATOM 5147 N N . LYS B 1 278 ? 23.672 -10.398 -4.273 1 92.75 278 LYS B N 1
ATOM 5148 C CA . LYS B 1 278 ? 23.359 -9.75 -3.006 1 92.75 278 LYS B CA 1
ATOM 5149 C C . LYS B 1 278 ? 24.609 -9.508 -2.184 1 92.75 278 LYS B C 1
ATOM 5151 O O . LYS B 1 278 ? 24.75 -8.453 -1.555 1 92.75 278 LYS B O 1
ATOM 5156 N N . ARG B 1 279 ? 25.484 -10.453 -2.213 1 93 279 ARG B N 1
ATOM 5157 C CA . ARG B 1 279 ? 26.75 -10.312 -1.49 1 93 279 ARG B CA 1
ATOM 5158 C C . ARG B 1 279 ? 27.547 -9.109 -1.998 1 93 279 ARG B C 1
ATOM 5160 O O . ARG B 1 279 ? 28.094 -8.344 -1.206 1 93 279 ARG B O 1
ATOM 5167 N N . ARG B 1 280 ? 27.594 -8.961 -3.275 1 94.5 280 ARG B N 1
ATOM 5168 C CA . ARG B 1 280 ? 28.344 -7.863 -3.885 1 94.5 280 ARG B CA 1
ATOM 5169 C C . ARG B 1 280 ? 27.719 -6.52 -3.535 1 94.5 280 ARG B C 1
ATOM 5171 O O . ARG B 1 280 ? 28.422 -5.547 -3.266 1 94.5 280 ARG B O 1
ATOM 5178 N N . VAL B 1 281 ? 26.422 -6.48 -3.547 1 96.12 281 VAL B N 1
ATOM 5179 C CA . VAL B 1 281 ? 25.688 -5.258 -3.223 1 96.12 281 VAL B CA 1
ATOM 5180 C C . VAL B 1 281 ? 25.969 -4.859 -1.774 1 96.12 281 VAL B C 1
ATOM 5182 O O . VAL B 1 281 ? 26.266 -3.699 -1.488 1 96.12 281 VAL B O 1
ATOM 5185 N N . VAL B 1 282 ? 25.859 -5.836 -0.859 1 95.81 282 VAL B N 1
ATOM 5186 C CA . VAL B 1 282 ? 26.078 -5.602 0.563 1 95.81 282 VAL B CA 1
ATOM 5187 C C . VAL B 1 282 ? 27.5 -5.082 0.788 1 95.81 282 VAL B C 1
ATOM 5189 O O . VAL B 1 282 ? 27.703 -4.094 1.496 1 95.81 282 VAL B O 1
ATOM 5192 N N . LYS B 1 283 ? 28.438 -5.73 0.114 1 95.56 283 LYS B N 1
ATOM 5193 C CA . LYS B 1 283 ? 29.844 -5.309 0.239 1 95.56 283 LYS B CA 1
ATOM 5194 C C . LYS B 1 283 ? 30.031 -3.877 -0.252 1 95.56 283 LYS B C 1
ATOM 5196 O O . LYS B 1 283 ? 30.719 -3.086 0.384 1 95.56 283 LYS B O 1
ATOM 5201 N N . LYS B 1 284 ? 29.438 -3.551 -1.349 1 97.38 284 LYS B N 1
ATOM 5202 C CA . LYS B 1 284 ? 29.531 -2.207 -1.909 1 97.38 284 LYS B CA 1
ATOM 5203 C C . LYS B 1 284 ? 28.922 -1.172 -0.972 1 97.38 284 LYS B C 1
ATOM 5205 O O . LYS B 1 284 ? 29.516 -0.116 -0.731 1 97.38 284 LYS B O 1
ATOM 5210 N N . LEU B 1 285 ? 27.734 -1.424 -0.456 1 97.81 285 LEU B N 1
ATOM 5211 C CA . LEU B 1 285 ? 27.047 -0.497 0.433 1 97.81 285 LEU B CA 1
ATOM 5212 C C . LEU B 1 285 ? 27.859 -0.265 1.708 1 97.81 285 LEU B C 1
ATOM 5214 O O . LEU B 1 285 ? 27.938 0.863 2.201 1 97.81 285 LEU B O 1
ATOM 5218 N N . GLU B 1 286 ? 28.453 -1.325 2.23 1 96.94 286 GLU B N 1
ATOM 5219 C CA . GLU B 1 286 ? 29.297 -1.187 3.414 1 96.94 286 GLU B CA 1
ATOM 5220 C C . GLU B 1 286 ? 30.531 -0.349 3.115 1 96.94 286 GLU B C 1
ATOM 5222 O O . GLU B 1 286 ? 30.938 0.489 3.928 1 96.94 286 GLU B O 1
ATOM 5227 N N . ALA B 1 287 ? 31.109 -0.562 1.98 1 97.06 287 ALA B N 1
ATOM 5228 C CA . ALA B 1 287 ? 32.312 0.15 1.585 1 97.06 287 ALA B CA 1
ATOM 5229 C C . ALA B 1 287 ? 32.062 1.649 1.47 1 97.06 287 ALA B C 1
ATOM 5231 O O . ALA B 1 287 ? 32.938 2.461 1.777 1 97.06 287 ALA B O 1
ATOM 5232 N N . ILE B 1 288 ? 30.906 2.064 1.048 1 97.44 288 ILE B N 1
ATOM 5233 C CA . ILE B 1 288 ? 30.641 3.482 0.838 1 97.44 288 ILE B CA 1
ATOM 5234 C C . ILE B 1 288 ? 30 4.078 2.088 1 97.44 288 ILE B C 1
ATOM 5236 O O . ILE B 1 288 ? 29.594 5.242 2.092 1 97.44 288 ILE B O 1
ATOM 5240 N N . GLY B 1 289 ? 29.766 3.26 3.08 1 97.44 289 GLY B N 1
ATOM 5241 C CA . GLY B 1 289 ? 29.281 3.736 4.363 1 97.44 289 GLY B CA 1
ATOM 5242 C C . GLY B 1 289 ? 27.766 3.896 4.406 1 97.44 289 GLY B C 1
ATOM 5243 O O . GLY B 1 289 ? 27.234 4.559 5.301 1 97.44 289 GLY B O 1
ATOM 5244 N N . ALA B 1 290 ? 27.062 3.303 3.441 1 98.31 290 ALA B N 1
ATOM 5245 C CA . ALA B 1 290 ? 25.609 3.398 3.4 1 98.31 290 ALA B CA 1
ATOM 5246 C C . ALA B 1 290 ? 24.969 2.436 4.398 1 98.31 290 ALA B C 1
ATOM 5248 O O . ALA B 1 290 ? 25.484 1.337 4.625 1 98.31 290 ALA B O 1
ATOM 5249 N N . SER B 1 291 ? 23.906 2.82 5.055 1 98.25 291 SER B N 1
ATOM 5250 C CA . SER B 1 291 ? 23.047 1.905 5.801 1 98.25 291 SER B CA 1
ATOM 5251 C C . SER B 1 291 ? 22.062 1.186 4.875 1 98.25 291 SER B C 1
ATOM 5253 O O . SER B 1 291 ? 21.781 1.66 3.771 1 98.25 291 SER B O 1
ATOM 5255 N N . PHE B 1 292 ? 21.641 0.006 5.281 1 98.25 292 PHE B N 1
ATOM 5256 C CA . PHE B 1 292 ? 20.656 -0.675 4.453 1 98.25 292 PHE B CA 1
ATOM 5257 C C . PHE B 1 292 ? 19.797 -1.615 5.289 1 98.25 292 PHE B C 1
ATOM 5259 O O . PHE B 1 292 ? 20.156 -1.939 6.426 1 98.25 292 PHE B O 1
ATOM 5266 N N . ILE B 1 293 ? 18.641 -1.98 4.77 1 97.75 293 ILE B N 1
ATOM 5267 C CA . ILE B 1 293 ? 17.719 -2.965 5.336 1 97.75 293 ILE B CA 1
ATOM 5268 C C . ILE B 1 293 ? 17.484 -4.086 4.328 1 97.75 293 ILE B C 1
ATOM 5270 O O . ILE B 1 293 ? 17.109 -3.83 3.178 1 97.75 293 ILE B O 1
ATOM 5274 N N . ASP B 1 294 ? 17.766 -5.246 4.762 1 96.19 294 ASP B N 1
ATOM 5275 C CA . ASP B 1 294 ? 17.438 -6.441 3.99 1 96.19 294 ASP B CA 1
ATOM 5276 C C . ASP B 1 294 ? 16.125 -7.059 4.477 1 96.19 294 ASP B C 1
ATOM 5278 O O . ASP B 1 294 ? 15.938 -7.258 5.676 1 96.19 294 ASP B O 1
ATOM 5282 N N . VAL B 1 295 ? 15.227 -7.324 3.482 1 95.25 295 VAL B N 1
ATOM 5283 C CA . VAL B 1 295 ? 13.953 -7.934 3.857 1 95.25 295 VAL B CA 1
ATOM 5284 C C . VAL B 1 295 ? 13.852 -9.328 3.25 1 95.25 295 VAL B C 1
ATOM 5286 O O . VAL B 1 295 ? 14.422 -9.602 2.193 1 95.25 295 VAL B O 1
ATOM 5289 N N . GLY B 1 296 ? 13.203 -10.195 3.939 1 90.06 296 GLY B N 1
ATOM 5290 C CA . GLY B 1 296 ? 12.953 -11.555 3.492 1 90.06 296 GLY B CA 1
ATOM 5291 C C . GLY B 1 296 ? 11.594 -12.078 3.916 1 90.06 296 GLY B C 1
ATOM 5292 O O . GLY B 1 296 ? 11.055 -11.664 4.945 1 90.06 296 GLY B O 1
ATOM 5293 N N . MET B 1 297 ? 11.086 -12.953 3.098 1 89.81 297 MET B N 1
ATOM 5294 C CA . MET B 1 297 ? 9.797 -13.586 3.383 1 89.81 297 MET B CA 1
ATOM 5295 C C . MET B 1 297 ? 9.836 -15.07 3.039 1 89.81 297 MET B C 1
ATOM 5297 O O . MET B 1 297 ? 10.352 -15.453 1.988 1 89.81 297 MET B O 1
ATOM 5301 N N . GLY B 1 298 ? 9.484 -15.883 3.936 1 88.06 298 GLY B N 1
ATOM 5302 C CA . GLY B 1 298 ? 9.32 -17.312 3.742 1 88.06 298 GLY B CA 1
ATOM 5303 C C . GLY B 1 298 ? 7.93 -17.797 4.094 1 88.06 298 GLY B C 1
ATOM 5304 O O . GLY B 1 298 ? 7.551 -17.828 5.266 1 88.06 298 GLY B O 1
ATOM 5305 N N . LEU B 1 299 ? 7.133 -18.156 3.035 1 90.38 299 LEU B N 1
ATOM 5306 C CA . LEU B 1 299 ? 5.773 -18.641 3.227 1 90.38 299 LEU B CA 1
ATOM 5307 C C . LEU B 1 299 ? 5.684 -20.125 2.896 1 90.38 299 LEU B C 1
ATOM 5309 O O . LEU B 1 299 ? 6.371 -20.609 1.994 1 90.38 299 LEU B O 1
ATOM 5313 N N . GLU B 1 300 ? 4.891 -20.781 3.617 1 87.38 300 GLU B N 1
ATOM 5314 C CA . GLU B 1 300 ? 4.73 -22.219 3.422 1 87.38 300 GLU B CA 1
ATOM 5315 C C . GLU B 1 300 ? 3.256 -22.625 3.447 1 87.38 300 GLU B C 1
ATOM 5317 O O . GLU B 1 300 ? 2.512 -22.203 4.34 1 87.38 300 GLU B O 1
ATOM 5322 N N . LEU B 1 301 ? 2.928 -23.328 2.426 1 87.12 301 LEU B N 1
ATOM 5323 C CA . LEU B 1 301 ? 1.606 -23.953 2.375 1 87.12 301 LEU B CA 1
ATOM 5324 C C . LEU B 1 301 ? 1.626 -25.328 3.027 1 87.12 301 LEU B C 1
ATOM 5326 O O . LEU B 1 301 ? 2.346 -26.219 2.58 1 87.12 301 LEU B O 1
ATOM 5330 N N . ASP B 1 302 ? 0.992 -25.438 4.141 1 83.12 302 ASP B N 1
ATOM 5331 C CA . ASP B 1 302 ? 0.928 -26.703 4.883 1 83.12 302 ASP B CA 1
ATOM 5332 C C . ASP B 1 302 ? -0.479 -26.938 5.422 1 83.12 302 ASP B C 1
ATOM 5334 O O . ASP B 1 302 ? -1.038 -26.094 6.121 1 83.12 302 ASP B O 1
ATOM 5338 N N . GLY B 1 303 ? -1.013 -28.156 5.074 1 79.38 303 GLY B N 1
ATOM 5339 C CA . GLY B 1 303 ? -2.309 -28.531 5.617 1 79.38 303 GLY B CA 1
ATOM 5340 C C . GLY B 1 303 ? -3.434 -27.625 5.152 1 79.38 303 GLY B C 1
ATOM 5341 O O . GLY B 1 303 ? -4.34 -27.312 5.926 1 79.38 303 GLY B O 1
ATOM 5342 N N . GLY B 1 304 ? -3.281 -27.047 4.043 1 83.62 304 GLY B N 1
ATOM 5343 C CA . GLY B 1 304 ? -4.367 -26.266 3.477 1 83.62 304 GLY B CA 1
ATOM 5344 C C . GLY B 1 304 ? -4.395 -24.844 3.986 1 83.62 304 GLY B C 1
ATOM 5345 O O . GLY B 1 304 ? -5.387 -24.125 3.807 1 83.62 304 GLY B O 1
ATOM 5346 N N . SER B 1 305 ? -3.404 -24.453 4.703 1 87.69 305 SER B N 1
ATOM 5347 C CA . SER B 1 305 ? -3.318 -23.062 5.137 1 87.69 305 SER B CA 1
ATOM 5348 C C . SER B 1 305 ? -1.914 -22.5 4.934 1 87.69 305 SER B C 1
ATOM 5350 O O . SER B 1 305 ? -0.951 -23.266 4.809 1 87.69 305 SER B O 1
ATOM 5352 N N . LEU B 1 306 ? -1.862 -21.219 4.887 1 92.38 306 LEU B N 1
ATOM 5353 C CA . LEU B 1 306 ? -0.597 -20.547 4.602 1 92.38 306 LEU B CA 1
ATOM 5354 C C . LEU B 1 306 ? 0.011 -19.969 5.879 1 92.38 306 LEU B C 1
ATOM 5356 O O . LEU B 1 306 ? -0.689 -19.344 6.676 1 92.38 306 LEU B O 1
ATOM 5360 N N . GLY B 1 307 ? 1.196 -20.344 6.152 1 90.06 307 GLY B N 1
ATOM 5361 C CA . GLY B 1 307 ? 1.998 -19.734 7.207 1 90.06 307 GLY B CA 1
ATOM 5362 C C . GLY B 1 307 ? 3.328 -19.203 6.715 1 90.06 307 GLY B C 1
ATOM 5363 O O . GLY B 1 307 ? 3.762 -19.516 5.605 1 90.06 307 GLY B O 1
ATOM 5364 N N . GLY B 1 308 ? 3.873 -18.312 7.516 1 88 308 GLY B N 1
ATOM 5365 C CA . GLY B 1 308 ? 5.172 -17.828 7.062 1 88 308 GLY B CA 1
ATOM 5366 C C . GLY B 1 308 ? 5.812 -16.844 8.016 1 88 308 GLY B C 1
ATOM 5367 O O . GLY B 1 308 ? 5.266 -16.562 9.086 1 88 308 GLY B O 1
ATOM 5368 N N . ILE B 1 309 ? 7.047 -16.484 7.645 1 89.56 309 ILE B N 1
ATOM 5369 C CA . ILE B 1 309 ? 7.867 -15.586 8.445 1 89.56 309 ILE B CA 1
ATOM 5370 C C . ILE B 1 309 ? 8.391 -14.445 7.57 1 89.56 309 ILE B C 1
ATOM 5372 O O . ILE B 1 309 ? 8.789 -14.672 6.426 1 89.56 309 ILE B O 1
ATOM 5376 N N . LEU B 1 310 ? 8.203 -13.258 8.125 1 93.19 310 LEU B N 1
ATOM 5377 C CA . LEU B 1 310 ? 8.828 -12.078 7.535 1 93.19 310 LEU B CA 1
ATOM 5378 C C . LEU B 1 310 ? 10.055 -11.656 8.336 1 93.19 310 LEU B C 1
ATOM 5380 O O . LEU B 1 310 ? 10.086 -11.797 9.562 1 93.19 310 LEU B O 1
ATOM 5384 N N . ARG B 1 311 ? 11.055 -11.172 7.633 1 91.12 311 ARG B N 1
ATOM 5385 C CA . ARG B 1 311 ? 12.289 -10.758 8.289 1 91.12 311 ARG B CA 1
ATOM 5386 C C . ARG B 1 311 ? 12.719 -9.367 7.816 1 91.12 311 ARG B C 1
ATOM 5388 O O . ARG B 1 311 ? 12.641 -9.062 6.625 1 91.12 311 ARG B O 1
ATOM 5395 N N . VAL B 1 312 ? 13.125 -8.555 8.719 1 93.44 312 VAL B N 1
ATOM 5396 C CA . VAL B 1 312 ? 13.727 -7.254 8.469 1 93.44 312 VAL B CA 1
ATOM 5397 C C . VAL B 1 312 ? 15.062 -7.145 9.211 1 93.44 312 VAL B C 1
ATOM 5399 O O . VAL B 1 312 ? 15.094 -7.203 10.445 1 93.44 312 VAL B O 1
ATOM 5402 N N . THR B 1 313 ? 16.156 -7.055 8.523 1 93.25 313 THR B N 1
ATOM 5403 C CA . THR B 1 313 ? 17.484 -6.961 9.094 1 93.25 313 THR B CA 1
ATOM 5404 C C . THR B 1 313 ? 18.172 -5.668 8.656 1 93.25 313 THR B C 1
ATOM 5406 O O . THR B 1 313 ? 18.266 -5.383 7.457 1 93.25 313 THR B O 1
ATOM 5409 N N . THR B 1 314 ? 18.656 -4.941 9.633 1 95.31 314 THR B N 1
ATOM 5410 C CA . THR B 1 314 ? 19.188 -3.607 9.391 1 95.31 314 THR B CA 1
ATOM 5411 C C . THR B 1 314 ? 20.703 -3.59 9.578 1 95.31 314 THR B C 1
ATOM 5413 O O . THR B 1 314 ? 21.219 -4.199 10.516 1 95.31 314 THR B O 1
ATOM 5416 N N . SER B 1 315 ? 21.422 -2.977 8.672 1 95.56 315 SER B N 1
ATOM 5417 C CA . SER B 1 315 ? 22.859 -2.736 8.758 1 95.56 315 SER B CA 1
ATOM 5418 C C . SER B 1 315 ? 23.172 -1.242 8.797 1 95.56 315 SER B C 1
ATOM 5420 O O . SER B 1 315 ? 22.688 -0.485 7.949 1 95.56 315 SER B O 1
ATOM 5422 N N . THR B 1 316 ? 23.844 -0.782 9.766 1 95.94 316 THR B N 1
ATOM 5423 C CA . THR B 1 316 ? 24.359 0.58 9.883 1 95.94 316 THR B CA 1
ATOM 5424 C C . THR B 1 316 ? 25.859 0.578 10.07 1 95.94 316 THR B C 1
ATOM 5426 O O . THR B 1 316 ? 26.453 -0.452 10.414 1 95.94 316 THR B O 1
ATOM 5429 N N . PRO B 1 317 ? 26.516 1.721 9.781 1 94.94 317 PRO B N 1
ATOM 5430 C CA . PRO B 1 317 ? 27.969 1.771 9.984 1 94.94 317 PRO B CA 1
ATOM 5431 C C . PRO B 1 317 ? 28.375 1.379 11.406 1 94.94 317 PRO B C 1
ATOM 5433 O O . PRO B 1 317 ? 29.438 0.781 11.602 1 94.94 317 PRO B O 1
ATOM 5436 N N . ASP B 1 318 ? 27.531 1.563 12.352 1 93.12 318 ASP B N 1
ATOM 5437 C CA . ASP B 1 318 ? 27.859 1.303 13.75 1 93.12 318 ASP B CA 1
ATOM 5438 C C . ASP B 1 318 ? 27.562 -0.147 14.117 1 93.12 318 ASP B C 1
ATOM 5440 O O . ASP B 1 318 ? 28.016 -0.637 15.156 1 93.12 318 ASP B O 1
ATOM 5444 N N . MET B 1 319 ? 26.781 -0.846 13.289 1 91.81 319 MET B N 1
ATOM 5445 C CA . MET B 1 319 ? 26.391 -2.209 13.617 1 91.81 319 MET B CA 1
ATOM 5446 C C . MET B 1 319 ? 26.141 -3.025 12.352 1 91.81 319 MET B C 1
ATOM 5448 O O . MET B 1 319 ? 25.031 -3.035 11.812 1 91.81 319 MET B O 1
ATOM 5452 N N . ARG B 1 320 ? 27.109 -3.871 11.969 1 91.38 320 ARG B N 1
ATOM 5453 C CA . ARG B 1 320 ? 26.984 -4.641 10.734 1 91.38 320 ARG B CA 1
ATOM 5454 C C . ARG B 1 320 ? 27.344 -6.105 10.961 1 91.38 320 ARG B C 1
ATOM 5456 O O . ARG B 1 320 ? 27.172 -6.941 10.078 1 91.38 320 ARG B O 1
ATOM 5463 N N . GLY B 1 321 ? 27.859 -6.508 12.055 1 87.38 321 GLY B N 1
ATOM 5464 C CA . GLY B 1 321 ? 28.359 -7.852 12.305 1 87.38 321 GLY B CA 1
ATOM 5465 C C . GLY B 1 321 ? 27.312 -8.93 12.086 1 87.38 321 GLY B C 1
ATOM 5466 O O . GLY B 1 321 ? 27.609 -9.977 11.516 1 87.38 321 GLY B O 1
ATOM 5467 N N . HIS B 1 322 ? 26.062 -8.641 12.469 1 87.56 322 HIS B N 1
ATOM 5468 C CA . HIS B 1 322 ? 24.984 -9.633 12.414 1 87.56 322 HIS B CA 1
ATOM 5469 C C . HIS B 1 322 ? 24.609 -9.953 10.969 1 87.56 322 HIS B C 1
ATOM 5471 O O . HIS B 1 322 ? 24 -10.992 10.703 1 87.56 322 HIS B O 1
ATOM 5477 N N . ILE B 1 323 ? 24.922 -9.078 10.047 1 88.5 323 ILE B N 1
ATOM 5478 C CA . ILE B 1 323 ? 24.625 -9.289 8.625 1 88.5 323 ILE B CA 1
ATOM 5479 C C . ILE B 1 323 ? 25.406 -10.5 8.117 1 88.5 323 ILE B C 1
ATOM 5481 O O . ILE B 1 323 ? 24.906 -11.273 7.309 1 88.5 323 ILE B O 1
ATOM 5485 N N . HIS B 1 324 ? 26.578 -10.672 8.625 1 86 324 HIS B N 1
ATOM 5486 C CA . HIS B 1 324 ? 27.5 -11.688 8.125 1 86 324 HIS B CA 1
ATOM 5487 C C . HIS B 1 324 ? 27.484 -12.93 9.016 1 86 324 HIS B C 1
ATOM 5489 O O . HIS B 1 324 ? 28.172 -13.906 8.734 1 86 324 HIS B O 1
ATOM 5495 N N . ASN B 1 325 ? 26.672 -12.945 9.992 1 79.06 325 ASN B N 1
ATOM 5496 C CA . ASN B 1 325 ? 26.609 -14.055 10.938 1 79.06 325 ASN B CA 1
ATOM 5497 C C . ASN B 1 325 ? 25.312 -14.828 10.812 1 79.06 325 ASN B C 1
ATOM 5499 O O . ASN B 1 325 ? 24.734 -15.25 11.812 1 79.06 325 ASN B O 1
ATOM 5503 N N . GLY B 1 326 ? 24.734 -14.844 9.586 1 74.12 326 GLY B N 1
ATOM 5504 C CA . GLY B 1 326 ? 23.656 -15.781 9.344 1 74.12 326 GLY B CA 1
ATOM 5505 C C . GLY B 1 326 ? 22.297 -15.117 9.258 1 74.12 326 GLY B C 1
ATOM 5506 O O . GLY B 1 326 ? 21.297 -15.758 8.906 1 74.12 326 GLY B O 1
ATOM 5507 N N . ARG B 1 327 ? 22.141 -13.867 9.586 1 76.12 327 ARG B N 1
ATOM 5508 C CA . ARG B 1 327 ? 20.828 -13.211 9.539 1 76.12 327 ARG B CA 1
ATOM 5509 C C . ARG B 1 327 ? 20.375 -12.984 8.102 1 76.12 327 ARG B C 1
ATOM 5511 O O . ARG B 1 327 ? 19.172 -12.93 7.824 1 76.12 327 ARG B O 1
ATOM 5518 N N . VAL B 1 328 ? 21.297 -12.781 7.293 1 78.25 328 VAL B N 1
ATOM 5519 C CA . VAL B 1 328 ? 21.031 -12.578 5.875 1 78.25 328 VAL B CA 1
ATOM 5520 C C . VAL B 1 328 ? 21.594 -13.742 5.066 1 78.25 328 VAL B C 1
ATOM 5522 O O . VAL B 1 328 ? 22.734 -14.172 5.305 1 78.25 328 VAL B O 1
ATOM 5525 N N . SER B 1 329 ? 20.734 -14.281 4.234 1 74.75 329 SER B N 1
ATOM 5526 C CA . SER B 1 329 ? 21.188 -15.398 3.412 1 74.75 329 SER B CA 1
ATOM 5527 C C . SER B 1 329 ? 21.859 -14.914 2.135 1 74.75 329 SER B C 1
ATOM 5529 O O . SER B 1 329 ? 21.328 -14.039 1.439 1 74.75 329 SER B O 1
ATOM 5531 N N . PHE B 1 330 ? 23.094 -15.383 1.957 1 76.44 330 PHE B N 1
ATOM 5532 C CA . PHE B 1 330 ? 23.828 -15.047 0.744 1 76.44 330 PHE B CA 1
ATOM 5533 C C . PHE B 1 330 ? 23.953 -16.25 -0.17 1 76.44 330 PHE B C 1
ATOM 5535 O O . PHE B 1 330 ? 24.5 -16.156 -1.271 1 76.44 330 PHE B O 1
ATOM 5542 N N . LEU B 1 331 ? 23.641 -17.375 0.363 1 64.44 331 LEU B N 1
ATOM 5543 C CA . LEU B 1 331 ? 23.781 -18.594 -0.421 1 64.44 331 LEU B CA 1
ATOM 5544 C C . LEU B 1 331 ? 22.625 -18.75 -1.399 1 64.44 331 LEU B C 1
ATOM 5546 O O . LEU B 1 331 ? 21.453 -18.562 -1.029 1 64.44 331 LEU B O 1
ATOM 5550 N N . GLY B 1 332 ? 22.828 -18.281 -2.582 1 56.75 332 GLY B N 1
ATOM 5551 C CA . GLY B 1 332 ? 21.859 -18.391 -3.656 1 56.75 332 GLY B CA 1
ATOM 5552 C C . GLY B 1 332 ? 21.062 -19.672 -3.59 1 56.75 332 GLY B C 1
ATOM 5553 O O . GLY B 1 332 ? 21.469 -20.641 -2.945 1 56.75 332 GLY B O 1
ATOM 5554 N N . GLY B 1 333 ? 19.812 -19.734 -3.629 1 49.81 333 GLY B N 1
ATOM 5555 C CA . GLY B 1 333 ? 19.016 -20.938 -3.709 1 49.81 333 GLY B CA 1
ATOM 5556 C C . GLY B 1 333 ? 19.516 -21.922 -4.758 1 49.81 333 GLY B C 1
ATOM 5557 O O . GLY B 1 333 ? 19.562 -21.594 -5.945 1 49.81 333 GLY B O 1
ATOM 5558 N N . GLY B 1 334 ? 20.688 -22.547 -4.656 1 42.75 334 GLY B N 1
ATOM 5559 C CA . GLY B 1 334 ? 21.047 -23.594 -5.594 1 42.75 334 GLY B CA 1
ATOM 5560 C C . GLY B 1 334 ? 19.844 -24.344 -6.148 1 42.75 334 GLY B C 1
ATOM 5561 O O . GLY B 1 334 ? 18.703 -24.016 -5.809 1 42.75 334 GLY B O 1
ATOM 5562 N N . GLU B 1 335 ? 20.156 -25.312 -7.27 1 41.44 335 GLU B N 1
ATOM 5563 C CA . GLU B 1 335 ? 19.203 -26.25 -7.855 1 41.44 335 GLU B CA 1
ATOM 5564 C C . GLU B 1 335 ? 18.297 -26.844 -6.789 1 41.44 335 GLU B C 1
ATOM 5566 O O . GLU B 1 335 ? 17.172 -27.266 -7.086 1 41.44 335 GLU B O 1
ATOM 5571 N N . LYS B 1 336 ? 18.781 -27.109 -5.742 1 41.44 336 LYS B N 1
ATOM 5572 C CA . LYS B 1 336 ? 18.141 -27.859 -4.664 1 41.44 336 LYS B CA 1
ATOM 5573 C C . LYS B 1 336 ? 17.078 -27 -3.973 1 41.44 336 LYS B C 1
ATOM 5575 O O . LYS B 1 336 ? 16.344 -27.5 -3.111 1 41.44 336 LYS B O 1
ATOM 5580 N N . ASP B 1 337 ? 17.172 -25.719 -4.078 1 43.03 337 ASP B N 1
ATOM 5581 C CA . ASP B 1 337 ? 16.156 -24.875 -3.459 1 43.03 337 ASP B CA 1
ATOM 5582 C C . ASP B 1 337 ? 14.922 -24.781 -4.344 1 43.03 337 ASP B C 1
ATOM 5584 O O . ASP B 1 337 ? 14.242 -23.734 -4.359 1 43.03 337 ASP B O 1
ATOM 5588 N N . LEU B 1 338 ? 14.883 -25.516 -5.297 1 38.47 338 LEU B N 1
ATOM 5589 C CA . LEU B 1 338 ? 13.797 -25.797 -6.234 1 38.47 338 LEU B CA 1
ATOM 5590 C C . LEU B 1 338 ? 12.445 -25.75 -5.527 1 38.47 338 LEU B C 1
ATOM 5592 O O . LEU B 1 338 ? 11.422 -25.469 -6.156 1 38.47 338 LEU B O 1
ATOM 5596 N N . TYR B 1 339 ? 12.508 -26.234 -4.188 1 37.94 339 TYR B N 1
ATOM 5597 C CA . TYR B 1 339 ? 11.227 -26.375 -3.5 1 37.94 339 TYR B CA 1
ATOM 5598 C C . TYR B 1 339 ? 10.891 -25.125 -2.703 1 37.94 339 TYR B C 1
ATOM 5600 O O . TYR B 1 339 ? 9.969 -25.125 -1.878 1 37.94 339 TYR B O 1
ATOM 5608 N N . SER B 1 340 ? 11.867 -24.188 -2.65 1 51.19 340 SER B N 1
ATOM 5609 C CA . SER B 1 340 ? 11.555 -23 -1.859 1 51.19 340 SER B CA 1
ATOM 5610 C C . SER B 1 340 ? 10.367 -22.25 -2.445 1 51.19 340 SER B C 1
ATOM 5612 O O . SER B 1 340 ? 10.328 -21.984 -3.648 1 51.19 340 SER B O 1
ATOM 5614 N N . SER B 1 341 ? 9.266 -22.453 -1.771 1 59.41 341 SER B N 1
ATOM 5615 C CA . SER B 1 341 ? 8.008 -21.828 -2.195 1 59.41 341 SER B CA 1
ATOM 5616 C C . SER B 1 341 ? 8.156 -20.312 -2.32 1 59.41 341 SER B C 1
ATOM 5618 O O . SER B 1 341 ? 8.742 -19.672 -1.452 1 59.41 341 SER B O 1
ATOM 5620 N N . ASN B 1 342 ? 8.336 -19.766 -3.529 1 77.25 342 ASN B N 1
ATOM 5621 C CA . ASN B 1 342 ? 8.359 -18.328 -3.82 1 77.25 342 ASN B CA 1
ATOM 5622 C C . ASN B 1 342 ? 6.953 -17.734 -3.797 1 77.25 342 ASN B C 1
ATOM 5624 O O . ASN B 1 342 ? 6.582 -16.984 -4.695 1 77.25 342 ASN B O 1
ATOM 5628 N N . ILE B 1 343 ? 6.254 -18.219 -2.729 1 85.88 343 ILE B N 1
ATOM 5629 C CA . ILE B 1 343 ? 4.891 -17.703 -2.604 1 85.88 343 ILE B CA 1
ATOM 5630 C C . ILE B 1 343 ? 4.926 -16.234 -2.189 1 85.88 343 ILE B C 1
ATOM 5632 O O . ILE B 1 343 ? 5.652 -15.859 -1.266 1 85.88 343 ILE B O 1
ATOM 5636 N N . GLN B 1 344 ? 4.23 -15.375 -2.92 1 89.31 344 GLN B N 1
ATOM 5637 C CA . GLN B 1 344 ? 4.086 -13.953 -2.623 1 89.31 344 GLN B CA 1
ATOM 5638 C C . GLN B 1 344 ? 2.615 -13.555 -2.561 1 89.31 344 GLN B C 1
ATOM 5640 O O . GLN B 1 344 ? 1.812 -13.984 -3.391 1 89.31 344 GLN B O 1
ATOM 5645 N N . VAL B 1 345 ? 2.297 -12.883 -1.539 1 93.94 345 VAL B N 1
ATOM 5646 C CA . VAL B 1 345 ? 0.945 -12.359 -1.383 1 93.94 345 VAL B CA 1
ATOM 5647 C C . VAL B 1 345 ? 1.009 -10.867 -1.064 1 93.94 345 VAL B C 1
ATOM 5649 O O . VAL B 1 345 ? 1.892 -10.414 -0.329 1 93.94 345 VAL B O 1
ATOM 5652 N N . ALA B 1 346 ? 0.117 -10.07 -1.536 1 96.75 346 ALA B N 1
ATOM 5653 C CA . ALA B 1 346 ? 0.158 -8.609 -1.503 1 96.75 346 ALA B CA 1
ATOM 5654 C C . ALA B 1 346 ? 0.266 -8.094 -0.07 1 96.75 346 ALA B C 1
ATOM 5656 O O . ALA B 1 346 ? 1.084 -7.223 0.222 1 96.75 346 ALA B O 1
ATOM 5657 N N . ASP B 1 347 ? -0.597 -8.594 0.846 1 97.31 347 ASP B N 1
ATOM 5658 C CA . ASP B 1 347 ? -0.661 -8.039 2.195 1 97.31 347 ASP B CA 1
ATOM 5659 C C . ASP B 1 347 ? 0.614 -8.352 2.977 1 97.31 347 ASP B C 1
ATOM 5661 O O . ASP B 1 347 ? 1.125 -7.5 3.705 1 97.31 347 ASP B O 1
ATOM 5665 N N . LEU B 1 348 ? 1.227 -9.523 2.812 1 96.38 348 LEU B N 1
ATOM 5666 C CA . LEU B 1 348 ? 2.463 -9.82 3.529 1 96.38 348 LEU B CA 1
ATOM 5667 C C . LEU B 1 348 ? 3.646 -9.102 2.887 1 96.38 348 LEU B C 1
ATOM 5669 O O . LEU B 1 348 ? 4.586 -8.703 3.58 1 96.38 348 LEU B O 1
ATOM 5673 N N . ASN B 1 349 ? 3.619 -8.953 1.516 1 96.94 349 ASN B N 1
ATOM 5674 C CA . ASN B 1 349 ? 4.602 -8.086 0.875 1 96.94 349 ASN B CA 1
ATOM 5675 C C . ASN B 1 349 ? 4.539 -6.664 1.428 1 96.94 349 ASN B C 1
ATOM 5677 O O . ASN B 1 349 ? 5.574 -6.066 1.735 1 96.94 349 ASN B O 1
ATOM 5681 N N . ALA B 1 350 ? 3.346 -6.137 1.562 1 98.31 350 ALA B N 1
ATOM 5682 C CA . ALA B 1 350 ? 3.135 -4.797 2.1 1 98.31 350 ALA B CA 1
ATOM 5683 C C . ALA B 1 350 ? 3.604 -4.703 3.549 1 98.31 350 ALA B C 1
ATOM 5685 O O . ALA B 1 350 ? 4.223 -3.715 3.945 1 98.31 350 ALA B O 1
ATOM 5686 N N . LEU B 1 351 ? 3.281 -5.734 4.34 1 97.44 351 LEU B N 1
ATOM 5687 C CA . LEU B 1 351 ? 3.689 -5.742 5.738 1 97.44 351 LEU B CA 1
ATOM 5688 C C . LEU B 1 351 ? 5.207 -5.664 5.863 1 97.44 351 LEU B C 1
ATOM 5690 O O . LEU B 1 351 ? 5.73 -4.867 6.648 1 97.44 351 LEU B O 1
ATOM 5694 N N . ASN B 1 352 ? 5.855 -6.484 5.105 1 96.69 352 ASN B N 1
ATOM 5695 C CA . ASN B 1 352 ? 7.316 -6.484 5.121 1 96.69 352 ASN B CA 1
ATOM 5696 C C . ASN B 1 352 ? 7.883 -5.125 4.734 1 96.69 352 ASN B C 1
ATOM 5698 O O . ASN B 1 352 ? 8.836 -4.645 5.352 1 96.69 352 ASN B O 1
ATOM 5702 N N . ALA B 1 353 ? 7.324 -4.516 3.707 1 98.56 353 ALA B N 1
ATOM 5703 C CA . ALA B 1 353 ? 7.727 -3.191 3.246 1 98.56 353 ALA B CA 1
ATOM 5704 C C . ALA B 1 353 ? 7.523 -2.145 4.336 1 98.56 353 ALA B C 1
ATOM 5706 O O . ALA B 1 353 ? 8.406 -1.316 4.586 1 98.56 353 ALA B O 1
ATOM 5707 N N . VAL B 1 354 ? 6.375 -2.195 4.988 1 98.19 354 VAL B N 1
ATOM 5708 C CA . VAL B 1 354 ? 6.035 -1.215 6.012 1 98.19 354 VAL B CA 1
ATOM 5709 C C . VAL B 1 354 ? 7.008 -1.328 7.184 1 98.19 354 VAL B C 1
ATOM 5711 O O . VAL B 1 354 ? 7.492 -0.317 7.695 1 98.19 354 VAL B O 1
ATOM 5714 N N . LEU B 1 355 ? 7.301 -2.549 7.609 1 96.38 355 LEU B N 1
ATOM 5715 C CA . LEU B 1 355 ? 8.227 -2.752 8.719 1 96.38 355 LEU B CA 1
ATOM 5716 C C . LEU B 1 355 ? 9.609 -2.195 8.375 1 96.38 355 LEU B C 1
ATOM 5718 O O . LEU B 1 355 ? 10.266 -1.589 9.227 1 96.38 355 LEU B O 1
ATOM 5722 N N . ALA B 1 356 ? 10.031 -2.367 7.176 1 97.81 356 ALA B N 1
ATOM 5723 C CA . ALA B 1 356 ? 11.32 -1.844 6.727 1 97.81 356 ALA B CA 1
ATOM 5724 C C . ALA B 1 356 ? 11.328 -0.318 6.746 1 97.81 356 ALA B C 1
ATOM 5726 O O . ALA B 1 356 ? 12.281 0.298 7.238 1 97.81 356 ALA B O 1
ATOM 5727 N N . VAL B 1 357 ? 10.289 0.324 6.254 1 98.56 357 VAL B N 1
ATOM 5728 C CA . VAL B 1 357 ? 10.219 1.778 6.156 1 98.56 357 VAL B CA 1
ATOM 5729 C C . VAL B 1 357 ? 10.109 2.385 7.551 1 98.56 357 VAL B C 1
ATOM 5731 O O . VAL B 1 357 ? 10.719 3.42 7.836 1 98.56 357 VAL B O 1
ATOM 5734 N N . VAL B 1 358 ? 9.32 1.708 8.406 1 97 358 VAL B N 1
ATOM 5735 C CA . VAL B 1 358 ? 9.219 2.17 9.789 1 97 358 VAL B CA 1
ATOM 5736 C C . VAL B 1 358 ? 10.602 2.152 10.445 1 97 358 VAL B C 1
ATOM 5738 O O . VAL B 1 358 ? 10.969 3.096 11.141 1 97 358 VAL B O 1
ATOM 5741 N N . LYS B 1 359 ? 11.367 1.114 10.195 1 95.69 359 LYS B N 1
ATOM 5742 C CA . LYS B 1 359 ? 12.711 1.021 10.766 1 95.69 359 LYS B CA 1
ATOM 5743 C C . LYS B 1 359 ? 13.617 2.123 10.227 1 95.69 359 LYS B C 1
ATOM 5745 O O . LYS B 1 359 ? 14.398 2.711 10.969 1 95.69 359 LYS B O 1
ATOM 5750 N N . TRP B 1 360 ? 13.602 2.393 8.961 1 98.12 360 TRP B N 1
ATOM 5751 C CA . TRP B 1 360 ? 14.359 3.494 8.375 1 98.12 360 TRP B CA 1
ATOM 5752 C C . TRP B 1 360 ? 14.008 4.816 9.047 1 98.12 360 TRP B C 1
ATOM 5754 O O . TRP B 1 360 ? 14.898 5.59 9.414 1 98.12 360 TRP B O 1
ATOM 5764 N N . LYS B 1 361 ? 12.703 5.086 9.211 1 97.69 361 LYS B N 1
ATOM 5765 C CA . LYS B 1 361 ? 12.25 6.32 9.844 1 97.69 361 LYS B CA 1
ATOM 5766 C C . LYS B 1 361 ? 12.688 6.391 11.305 1 97.69 361 LYS B C 1
ATOM 5768 O O . LYS B 1 361 ? 12.969 7.473 11.82 1 97.69 361 LYS B O 1
ATOM 5773 N N . LYS B 1 362 ? 12.75 5.227 11.953 1 95 362 LYS B N 1
ATOM 5774 C CA . LYS B 1 362 ? 13.305 5.184 13.305 1 95 362 LYS B CA 1
ATOM 5775 C C . LYS B 1 362 ? 14.773 5.602 13.305 1 95 362 LYS B C 1
ATOM 5777 O O . LYS B 1 362 ? 15.195 6.395 14.148 1 95 362 LYS B O 1
ATOM 5782 N N . LEU B 1 363 ? 15.531 5.09 12.391 1 95.31 363 LEU B N 1
ATOM 5783 C CA . LEU B 1 363 ? 16.953 5.387 12.297 1 95.31 363 LEU B CA 1
ATOM 5784 C C . LEU B 1 363 ? 17.188 6.879 12.07 1 95.31 363 LEU B C 1
ATOM 5786 O O . LEU B 1 363 ? 18.172 7.434 12.539 1 95.31 363 LEU B O 1
ATOM 5790 N N . ARG B 1 364 ? 16.234 7.535 11.422 1 96.44 364 ARG B N 1
ATOM 5791 C CA . ARG B 1 364 ? 16.406 8.953 11.102 1 96.44 364 ARG B CA 1
ATOM 5792 C C . ARG B 1 364 ? 15.75 9.828 12.164 1 96.44 364 ARG B C 1
ATOM 5794 O O . ARG B 1 364 ? 15.711 11.055 12.023 1 96.44 364 ARG B O 1
ATOM 5801 N N . GLY B 1 365 ? 15.148 9.234 13.156 1 94.38 365 GLY B N 1
ATOM 5802 C CA . GLY B 1 365 ? 14.641 9.984 14.297 1 94.38 365 GLY B CA 1
ATOM 5803 C C . GLY B 1 365 ? 13.203 10.438 14.117 1 94.38 365 GLY B C 1
ATOM 5804 O O . GLY B 1 365 ? 12.672 11.18 14.953 1 94.38 365 GLY B O 1
ATOM 5805 N N . PHE B 1 366 ? 12.586 9.961 13.047 1 96 366 PHE B N 1
ATOM 5806 C CA . PHE B 1 366 ? 11.18 10.297 12.828 1 96 366 PHE B CA 1
ATOM 5807 C C . PHE B 1 366 ? 10.297 9.625 13.867 1 96 366 PHE B C 1
ATOM 5809 O O . PHE B 1 366 ? 9.43 10.273 14.469 1 96 366 PHE B O 1
ATOM 5816 N N . TYR B 1 367 ? 10.5 8.328 14.039 1 95.75 367 TYR B N 1
ATOM 5817 C CA . TYR B 1 367 ? 9.781 7.578 15.07 1 95.75 367 TYR B CA 1
ATOM 5818 C C . TYR B 1 367 ? 10.656 7.391 16.312 1 95.75 367 TYR B C 1
ATOM 5820 O O . TYR B 1 367 ? 11.867 7.203 16.203 1 95.75 367 TYR B O 1
ATOM 5828 N N . ARG B 1 368 ? 9.969 7.406 17.422 1 93 368 ARG B N 1
ATOM 5829 C CA . ARG B 1 368 ? 10.617 7.023 18.656 1 93 368 ARG B CA 1
ATOM 5830 C C . ARG B 1 368 ? 11.031 5.559 18.641 1 93 368 ARG B C 1
ATOM 5832 O O . ARG B 1 368 ? 10.25 4.691 18.234 1 93 368 ARG B O 1
ATOM 5839 N N . ASP B 1 369 ? 12.344 5.301 18.938 1 90.31 369 ASP B N 1
ATOM 5840 C CA . ASP B 1 369 ? 12.883 3.945 18.938 1 90.31 369 ASP B CA 1
ATOM 5841 C C . ASP B 1 369 ? 13.547 3.609 20.266 1 90.31 369 ASP B C 1
ATOM 5843 O O . ASP B 1 369 ? 14.758 3.773 20.422 1 90.31 369 ASP B O 1
ATOM 5847 N N . LEU B 1 370 ? 12.773 2.994 21.125 1 86.25 370 LEU B N 1
ATOM 5848 C CA . LEU B 1 370 ? 13.305 2.656 22.438 1 86.25 370 LEU B CA 1
ATOM 5849 C C . LEU B 1 370 ? 13.992 1.294 22.422 1 86.25 370 LEU B C 1
ATOM 5851 O O . LEU B 1 370 ? 14.828 1 23.266 1 86.25 370 LEU B O 1
ATOM 5855 N N . GLU B 1 371 ? 13.703 0.488 21.422 1 83.94 371 GLU B N 1
ATOM 5856 C CA . GLU B 1 371 ? 14.234 -0.868 21.328 1 83.94 371 GLU B CA 1
ATOM 5857 C C . GLU B 1 371 ? 15.547 -0.893 20.562 1 83.94 371 GLU B C 1
ATOM 5859 O O . GLU B 1 371 ? 16.469 -1.647 20.906 1 83.94 371 GLU B O 1
ATOM 5864 N N . GLN B 1 372 ? 15.656 -0.126 19.531 1 86.88 372 GLN B N 1
ATOM 5865 C CA . GLN B 1 372 ? 16.828 -0.034 18.656 1 86.88 372 GLN B CA 1
ATOM 5866 C C . GLN B 1 372 ? 17.188 -1.396 18.078 1 86.88 372 GLN B C 1
ATOM 5868 O O . GLN B 1 372 ? 18.359 -1.81 18.125 1 86.88 372 GLN B O 1
ATOM 5873 N N . GLU B 1 373 ? 16.156 -2.111 17.625 1 85.06 373 GLU B N 1
ATOM 5874 C CA . GLU B 1 373 ? 16.359 -3.43 17.047 1 85.06 373 GLU B CA 1
ATOM 5875 C C . GLU B 1 373 ? 16.984 -3.322 15.656 1 85.06 373 GLU B C 1
ATOM 5877 O O . GLU B 1 373 ? 16.656 -2.406 14.891 1 85.06 373 GLU B O 1
ATOM 5882 N N . HIS B 1 374 ? 17.922 -4.211 15.352 1 89.44 374 HIS B N 1
ATOM 5883 C CA . HIS B 1 374 ? 18.5 -4.27 14.008 1 89.44 374 HIS B CA 1
ATOM 5884 C C . HIS B 1 374 ? 18.047 -5.527 13.273 1 89.44 374 HIS B C 1
ATOM 5886 O O . HIS B 1 374 ? 18.516 -5.812 12.172 1 89.44 374 HIS B O 1
ATOM 5892 N N . HIS B 1 375 ? 17.219 -6.242 13.953 1 89.06 375 HIS B N 1
ATOM 5893 C CA . HIS B 1 375 ? 16.609 -7.434 13.375 1 89.06 375 HIS B CA 1
ATOM 5894 C C . HIS B 1 375 ? 15.234 -7.695 13.969 1 89.06 375 HIS B C 1
ATOM 5896 O O . HIS B 1 375 ? 15.039 -7.539 15.18 1 89.06 375 HIS B O 1
ATOM 5902 N N . CYS B 1 376 ? 14.25 -7.961 13.086 1 90 376 CYS B N 1
ATOM 5903 C CA . CYS B 1 376 ? 12.938 -8.359 13.586 1 90 376 CYS B CA 1
ATOM 5904 C C . CYS B 1 376 ? 12.281 -9.359 12.641 1 90 376 CYS B C 1
ATOM 5906 O O . CYS B 1 376 ? 12.562 -9.375 11.445 1 90 376 CYS B O 1
ATOM 5908 N N . THR B 1 377 ? 11.523 -10.219 13.258 1 89.5 377 THR B N 1
ATOM 5909 C CA . THR B 1 377 ? 10.766 -11.211 12.492 1 89.5 377 THR B CA 1
ATOM 5910 C C . THR B 1 377 ? 9.281 -11.148 12.844 1 89.5 377 THR B C 1
ATOM 5912 O O . THR B 1 377 ? 8.922 -10.852 13.992 1 89.5 377 THR B O 1
ATOM 5915 N N . TYR B 1 378 ? 8.484 -11.312 11.93 1 92.12 378 TYR B N 1
ATOM 5916 C CA . TYR B 1 378 ? 7.047 -11.461 12.102 1 92.12 378 TYR B CA 1
ATOM 5917 C C . TYR B 1 378 ? 6.582 -12.844 11.664 1 92.12 378 TYR B C 1
ATOM 5919 O O . TYR B 1 378 ? 6.93 -13.305 10.57 1 92.12 378 TYR B O 1
ATOM 5927 N N . THR B 1 379 ? 5.855 -13.445 12.508 1 88.94 379 THR B N 1
ATOM 5928 C CA . THR B 1 379 ? 5.293 -14.75 12.203 1 88.94 379 THR B CA 1
ATOM 5929 C C . THR B 1 379 ? 3.771 -14.672 12.094 1 88.94 379 THR B C 1
ATOM 5931 O O . THR B 1 379 ? 3.1 -14.211 13.016 1 88.94 379 THR B O 1
ATOM 5934 N N . THR B 1 380 ? 3.229 -15.141 11.039 1 86 380 THR B N 1
ATOM 5935 C CA . THR B 1 380 ? 1.818 -14.977 10.703 1 86 380 THR B CA 1
ATOM 5936 C C . THR B 1 380 ? 0.937 -15.781 11.648 1 86 380 THR B C 1
ATOM 5938 O O . THR B 1 380 ? -0.075 -15.281 12.141 1 86 380 THR B O 1
ATOM 5941 N N . ASP B 1 381 ? 1.279 -17.062 11.945 1 82.56 381 ASP B N 1
ATOM 5942 C CA . ASP B 1 381 ? 0.388 -17.984 12.656 1 82.56 381 ASP B CA 1
ATOM 5943 C C . ASP B 1 381 ? 0.149 -17.516 14.094 1 82.56 381 ASP B C 1
ATOM 5945 O O . ASP B 1 381 ? -0.936 -17.719 14.641 1 82.56 381 ASP B O 1
ATOM 5949 N N . GLY B 1 382 ? 1.177 -16.828 14.656 1 79.12 382 GLY B N 1
ATOM 5950 C CA . GLY B 1 382 ? 1.046 -16.344 16.016 1 79.12 382 GLY B CA 1
ATOM 5951 C C . GLY B 1 382 ? 0.776 -14.844 16.094 1 79.12 382 GLY B C 1
ATOM 5952 O O . GLY B 1 382 ? 0.534 -14.305 17.172 1 79.12 382 GLY B O 1
ATOM 5953 N N . ASN B 1 383 ? 0.698 -14.273 14.945 1 83.25 383 ASN B N 1
ATOM 5954 C CA . ASN B 1 383 ? 0.645 -12.812 14.945 1 83.25 383 ASN B CA 1
ATOM 5955 C C . ASN B 1 383 ? 1.666 -12.211 15.906 1 83.25 383 ASN B C 1
ATOM 5957 O O . ASN B 1 383 ? 1.31 -11.438 16.797 1 83.25 383 ASN B O 1
ATOM 5961 N N . MET B 1 384 ? 2.91 -12.555 15.703 1 76.94 384 MET B N 1
ATOM 5962 C CA . MET B 1 384 ? 3.961 -12.242 16.672 1 76.94 384 MET B CA 1
ATOM 5963 C C . MET B 1 384 ? 5.121 -11.516 16 1 76.94 384 MET B C 1
ATOM 5965 O O . MET B 1 384 ? 5.535 -11.891 14.898 1 76.94 384 MET B O 1
ATOM 5969 N N . LEU B 1 385 ? 5.418 -10.484 16.578 1 75.56 385 LEU B N 1
ATOM 5970 C CA . LEU B 1 385 ? 6.609 -9.734 16.188 1 75.56 385 LEU B CA 1
ATOM 5971 C C . LEU B 1 385 ? 7.715 -9.898 17.219 1 75.56 385 LEU B C 1
ATOM 5973 O O . LEU B 1 385 ? 7.516 -9.625 18.406 1 75.56 385 LEU B O 1
ATOM 5977 N N . LEU B 1 386 ? 8.852 -10.438 16.812 1 61.75 386 LEU B N 1
ATOM 5978 C CA . LEU B 1 386 ? 10 -10.656 17.688 1 61.75 386 LEU B CA 1
ATOM 5979 C C . LEU B 1 386 ? 11.18 -9.789 17.266 1 61.75 386 LEU B C 1
ATOM 5981 O O . LEU B 1 386 ? 11.539 -9.758 16.078 1 61.75 386 LEU B O 1
ATOM 5985 N N . ASN B 1 387 ? 11.727 -9.07 18.266 1 64.75 387 ASN B N 1
ATOM 5986 C CA . ASN B 1 387 ? 12.875 -8.195 18.016 1 64.75 387 ASN B CA 1
ATOM 5987 C C . ASN B 1 387 ? 14.188 -8.875 18.422 1 64.75 387 ASN B C 1
ATOM 5989 O O . ASN B 1 387 ? 14.203 -9.734 19.297 1 64.75 387 ASN B O 1
ATOM 5993 N N . GLY B 1 388 ? 15.289 -8.594 17.672 1 55.31 388 GLY B N 1
ATOM 5994 C CA . GLY B 1 388 ? 16.625 -9.047 18 1 55.31 388 GLY B CA 1
ATOM 5995 C C . GLY B 1 388 ? 17.703 -8.055 17.578 1 55.31 388 GLY B C 1
ATOM 5996 O O . GLY B 1 388 ? 17.406 -7.039 16.953 1 55.31 388 GLY B O 1
ATOM 5997 N N . ASP B 1 389 ? 18.922 -8.211 18.094 1 67.94 389 ASP B N 1
ATOM 5998 C CA . ASP B 1 389 ? 20.094 -7.41 17.797 1 67.94 389 ASP B CA 1
ATOM 5999 C C . ASP B 1 389 ? 19.891 -5.949 18.188 1 67.94 389 ASP B C 1
ATOM 6001 O O . ASP B 1 389 ? 20.078 -5.047 17.375 1 67.94 389 ASP B O 1
ATOM 6005 N N . THR B 1 390 ? 19.531 -5.828 19.391 1 62.59 390 THR B N 1
ATOM 6006 C CA . THR B 1 390 ? 19.25 -4.504 19.938 1 62.59 390 THR B CA 1
ATOM 6007 C C . THR B 1 390 ? 20.547 -3.779 20.266 1 62.59 390 THR B C 1
ATOM 6009 O O . THR B 1 390 ? 21.531 -4.406 20.688 1 62.59 390 THR B O 1
ATOM 6012 N N . LYS B 1 391 ? 20.625 -2.49 19.859 1 60.69 391 LYS B N 1
ATOM 6013 C CA . LYS B 1 391 ? 21.797 -1.705 20.234 1 60.69 391 LYS B CA 1
ATOM 6014 C C . LYS B 1 391 ? 21.719 -1.255 21.688 1 60.69 391 LYS B C 1
ATOM 6016 O O . LYS B 1 391 ? 20.625 -1.025 22.219 1 60.69 391 LYS B O 1
#

Nearest PDB structures (foldseek):
  1jwa-assembly1_B-2  TM=8.129E-01  e=5.168E-10  Escherichia coli
  1zud-assembly2_3  TM=7.861E-01  e=1.058E-09  Escherichia coli K-12
  1jw9-assembly1_B  TM=7.784E-01  e=1.705E-09  Escherichia coli
  1zfn-assembly1_B  TM=8.223E-01  e=8.049E-09  Escherichia coli
  1zud-assembly3_1  TM=7.438E-01  e=3.490E-09  Escherichia coli K-12